Protein AF-0000000084581671 (afdb_homodimer)

pLDDT: mean 80.31, std 16.81, range [25.34, 96.38]

Sequence (1008 aa):
MLSNLPEDILLDVFQYLDIKDVLELRKTCRMLHAFGGNDYVWHRIVSEFPLPLDLPYRRDPSELPGDELQRLAIKAMRLDANWRCERTRVRGLHALIDDKSGQYVDQMQFLPGGKWLWTAQRTLKRESWFTRMSLWSLEDAANAHRVWSTEISGIYRSCTLLQSSGGDFATLVVGVCDHREVIEVHSISLQEAQSTQYGIYPTNPPVKSKQLHIVPHPRAPHLRPIIHELAAYDKLLIVTIFALDTGGGAGSLQILFVNPETGSTKWVDPSFAQTFSFLWVRVWGDYLFLVGEVHDDFVVRVHRIPNPFSTPFTAGTPRASPPAPGLNLDDDPDEDYAYTDLGPMLAQFVGPTPMAVPGHHIAQVSPATSSPSLAAVMFYHSVQPHSAQLLRFSFDVSSEAVTPINISSKEFPIGNESSAQLAQIGALGIRGVWLEHNWETQLNRVMKLAYDPKTHTAKVGMLFPHDPELPFTPNMCHSLAFDEVTGRLCLGMYDGNVYILDFVMLSNLPEDILLDVFQYLDIKDVLELRKTCRMLHAFGGNDYVWHRIVSEFPLPLDLPYRRDPSELPGDELQRLAIKAMRLDANWRCERTRVRGLHALIDDKSGQYVDQMQFLPGGKWLWTAQRTLKRESWFTRMSLWSLEDAANAHRVWSTEISGIYRSCTLLQSSGGDFATLVVGVCDHREVIEVHSISLQEAQSTQYGIYPTNPPVKSKQLHIVPHPRAPHLRPIIHELAAYDKLLIVTIFALDTGGGAGSLQILFVNPETGSTKWVDPSFAQTFSFLWVRVWGDYLFLVGEVHDDFVVRVHRIPNPFSTPFTAGTPRASPPAPGLNLDDDPDEDYAYTDLGPMLAQFVGPTPMAVPGHHIAQVSPATSSPSLAAVMFYHSVQPHSAQLLRFSFDVSSEAVTPINISSKEFPIGNESSAQLAQIGALGIRGVWLEHNWETQLNRVMKLAYDPKTHTAKVGMLFPHDPELPFTPNMCHSLAFDEVTGRLCLGMYDGNVYILDFV

InterPro domains:
  IPR001810 F-box domain [PF12937] (2-46)
  IPR001810 F-box domain [PS50181] (1-45)
  IPR001810 F-box domain [SM00256] (5-45)
  IPR036047 F-box-like domain superfamily [SSF81383] (2-49)

Organism: Pycnoporus cinnabarinus (NCBI:txid5643)

Structure (mmCIF, N/CA/C/O backbone):
data_AF-0000000084581671-model_v1
#
loop_
_entity.id
_entity.type
_entity.pdbx_description
1 polymer 'F-box domain-containing protein'
#
loop_
_atom_site.group_PDB
_atom_site.id
_atom_site.type_symbol
_atom_site.label_atom_id
_atom_site.label_alt_id
_atom_site.label_comp_id
_atom_site.label_asym_id
_atom_site.label_entity_id
_atom_site.label_seq_id
_atom_site.pdbx_PDB_ins_code
_atom_site.Cartn_x
_atom_site.Cartn_y
_atom_site.Cartn_z
_atom_site.occupancy
_atom_site.B_iso_or_equiv
_atom_site.auth_seq_id
_atom_site.auth_comp_id
_atom_site.auth_asym_id
_atom_site.auth_atom_id
_atom_site.pdbx_PDB_model_num
ATOM 1 N N . MET A 1 1 ? -8.719 -11.906 9.008 1 63.28 1 MET A N 1
ATOM 2 C CA . MET A 1 1 ? -9.562 -11.492 10.125 1 63.28 1 MET A CA 1
ATOM 3 C C . MET A 1 1 ? -9.922 -10.016 10.016 1 63.28 1 MET A C 1
ATOM 5 O O . MET A 1 1 ? -11.094 -9.664 9.914 1 63.28 1 MET A O 1
ATOM 9 N N . LEU A 1 2 ? -8.969 -9.062 9.883 1 69.62 2 LEU A N 1
ATOM 10 C CA . LEU A 1 2 ? -9.297 -7.641 9.867 1 69.62 2 LEU A CA 1
ATOM 11 C C . LEU A 1 2 ? -9.891 -7.234 8.523 1 69.62 2 LEU A C 1
ATOM 13 O O . LEU A 1 2 ? -10.766 -6.375 8.461 1 69.62 2 LEU A O 1
ATOM 17 N N . SER A 1 3 ? -9.523 -8.016 7.492 1 71.38 3 SER A N 1
ATOM 18 C CA . SER A 1 3 ? -9.945 -7.645 6.145 1 71.38 3 SER A CA 1
ATOM 19 C C . SER A 1 3 ? -11.406 -7.988 5.91 1 71.38 3 SER A C 1
ATOM 21 O O . SER A 1 3 ? -12.031 -7.469 4.98 1 71.38 3 SER A O 1
ATOM 23 N N . ASN A 1 4 ? -11.906 -8.789 6.773 1 73.44 4 ASN A N 1
ATOM 24 C CA . ASN A 1 4 ? -13.289 -9.195 6.582 1 73.44 4 ASN A CA 1
ATOM 25 C C . ASN A 1 4 ? -14.242 -8.398 7.473 1 73.44 4 ASN A C 1
ATOM 27 O O . ASN A 1 4 ? -15.453 -8.586 7.414 1 73.44 4 ASN A O 1
ATOM 31 N N . LEU A 1 5 ? -13.68 -7.488 8.234 1 76.44 5 LEU A N 1
ATOM 32 C CA . LEU A 1 5 ? -14.531 -6.707 9.125 1 76.44 5 LEU A CA 1
ATOM 33 C C . LEU A 1 5 ? -15.258 -5.609 8.352 1 76.44 5 LEU A C 1
ATOM 35 O O . LEU A 1 5 ? -14.695 -5 7.445 1 76.44 5 LEU A O 1
ATOM 39 N N . PRO A 1 6 ? -16.594 -5.465 8.758 1 84.19 6 PRO A N 1
ATOM 40 C CA . PRO A 1 6 ? -17.297 -4.34 8.141 1 84.19 6 PRO A CA 1
ATOM 41 C C . PRO A 1 6 ? -16.578 -3.004 8.359 1 84.19 6 PRO A C 1
ATOM 43 O O . PRO A 1 6 ? -15.922 -2.814 9.375 1 84.19 6 PRO A O 1
ATOM 46 N N . GLU A 1 7 ? -16.734 -2.119 7.383 1 83.19 7 GLU A N 1
ATOM 47 C CA . GLU A 1 7 ? -16.047 -0.831 7.395 1 83.19 7 GLU A CA 1
ATOM 48 C C . GLU A 1 7 ? -16.422 -0.013 8.625 1 83.19 7 GLU A C 1
ATOM 50 O O . GLU A 1 7 ? -15.602 0.719 9.172 1 83.19 7 GLU A O 1
ATOM 55 N N . ASP A 1 8 ? -17.641 -0.178 9.133 1 85.12 8 ASP A N 1
ATOM 56 C CA . ASP A 1 8 ? -18.109 0.601 10.273 1 85.12 8 ASP A CA 1
ATOM 57 C C . ASP A 1 8 ? -17.344 0.234 11.547 1 85.12 8 ASP A C 1
ATOM 59 O O . ASP A 1 8 ? -17.047 1.1 12.375 1 85.12 8 ASP A O 1
ATOM 63 N N . ILE A 1 9 ? -17.031 -1.054 11.648 1 87.69 9 ILE A N 1
ATOM 64 C CA . ILE A 1 9 ? -16.281 -1.512 12.82 1 87.69 9 ILE A CA 1
ATOM 65 C C . ILE A 1 9 ? -14.844 -1.021 12.742 1 87.69 9 ILE A C 1
ATOM 67 O O . ILE A 1 9 ? -14.258 -0.623 13.758 1 87.69 9 ILE A O 1
ATOM 71 N N . LEU A 1 10 ? -14.305 -1.108 11.508 1 88.38 10 LEU A N 1
ATOM 72 C CA . LEU A 1 10 ? -12.945 -0.616 11.32 1 88.38 10 LEU A CA 1
ATOM 73 C C . LEU A 1 10 ? -12.852 0.866 11.672 1 88.38 10 LEU A C 1
ATOM 75 O O . LEU A 1 10 ? -11.867 1.306 12.281 1 88.38 10 LEU A O 1
ATOM 79 N N . LEU A 1 11 ? -13.891 1.646 11.32 1 87.69 11 LEU A N 1
ATOM 80 C CA . LEU A 1 11 ? -13.93 3.07 11.633 1 87.69 11 LEU A CA 1
ATOM 81 C C . LEU A 1 11 ? -13.953 3.301 13.141 1 87.69 11 LEU A C 1
ATOM 83 O O . LEU A 1 11 ? -13.281 4.207 13.641 1 87.69 11 LEU A O 1
ATOM 87 N N . ASP A 1 12 ? -14.633 2.461 13.82 1 87.12 12 ASP A N 1
ATOM 88 C CA . ASP A 1 12 ? -14.711 2.562 15.273 1 87.12 12 ASP A CA 1
ATOM 89 C C . ASP A 1 12 ? -13.352 2.281 15.914 1 87.12 12 ASP A C 1
ATOM 91 O O . ASP A 1 12 ? -12.984 2.92 16.906 1 87.12 12 ASP A O 1
ATOM 95 N N . VAL A 1 13 ? -12.664 1.291 15.375 1 88.12 13 VAL A N 1
ATOM 96 C CA . VAL A 1 13 ? -11.344 0.95 15.898 1 88.12 13 VAL A CA 1
ATOM 97 C C . VAL A 1 13 ? -10.375 2.105 15.656 1 88.12 13 VAL A C 1
ATOM 99 O O . VAL A 1 13 ? -9.586 2.457 16.531 1 88.12 13 VAL A O 1
ATOM 102 N N . PHE A 1 14 ? -10.469 2.773 14.484 1 89.88 14 PHE A N 1
ATOM 103 C CA . PHE A 1 14 ? -9.531 3.826 14.109 1 89.88 14 PHE A CA 1
ATOM 104 C C . PHE A 1 14 ? -9.766 5.078 14.945 1 89.88 14 PHE A C 1
ATOM 106 O O . PHE A 1 14 ? -8.875 5.922 15.07 1 89.88 14 PHE A O 1
ATOM 113 N N . GLN A 1 15 ? -10.938 5.191 15.547 1 85.25 15 GLN A N 1
ATOM 114 C CA . GLN A 1 15 ? -11.25 6.359 16.359 1 85.25 15 GLN A CA 1
ATOM 115 C C . GLN A 1 15 ? -10.438 6.363 17.656 1 85.25 15 GLN A C 1
ATOM 117 O O . GLN A 1 15 ? -10.258 7.41 18.281 1 85.25 15 GLN A O 1
ATOM 122 N N . TYR A 1 16 ? -9.93 5.164 18 1 87.88 16 TYR A N 1
ATOM 123 C CA . TYR A 1 16 ? -9.156 5.066 19.234 1 87.88 16 TYR A CA 1
ATOM 124 C C . TYR A 1 16 ? -7.668 5.277 18.953 1 87.88 16 TYR A C 1
ATOM 126 O O . TYR A 1 16 ? -6.859 5.301 19.891 1 87.88 16 TYR A O 1
ATOM 134 N N . LEU A 1 17 ? -7.297 5.43 17.75 1 89.81 17 LEU A N 1
ATOM 135 C CA . LEU A 1 17 ? -5.895 5.617 17.391 1 89.81 17 LEU A CA 1
ATOM 136 C C . LEU A 1 17 ? -5.559 7.098 17.266 1 89.81 17 LEU A C 1
ATOM 138 O O . LEU A 1 17 ? -6.379 7.879 16.766 1 89.81 17 LEU A O 1
ATOM 142 N N . ASP A 1 18 ? -4.367 7.516 17.703 1 90.25 18 ASP A N 1
ATOM 143 C CA . ASP A 1 18 ? -3.887 8.867 17.469 1 90.25 18 ASP A CA 1
ATOM 144 C C . ASP A 1 18 ? -3.266 8.984 16.078 1 90.25 18 ASP A C 1
ATOM 146 O O . ASP A 1 18 ? -3.092 7.984 15.375 1 90.25 18 ASP A O 1
ATOM 150 N N . ILE A 1 19 ? -3.051 10.094 15.656 1 92.44 19 ILE A N 1
ATOM 151 C CA . ILE A 1 19 ? -2.553 10.375 14.312 1 92.44 19 ILE A CA 1
ATOM 152 C C . ILE A 1 19 ? -1.204 9.68 14.109 1 92.44 19 ILE A C 1
ATOM 154 O O . ILE A 1 19 ? -0.939 9.125 13.047 1 92.44 19 ILE A O 1
ATOM 158 N N . LYS A 1 20 ? -0.36 9.734 15.133 1 91.06 20 LYS A N 1
ATOM 159 C CA . LYS A 1 20 ? 0.932 9.062 15.031 1 91.06 20 LYS A CA 1
ATOM 160 C C . LYS A 1 20 ? 0.755 7.566 14.781 1 91.06 20 LYS A C 1
ATOM 162 O O . LYS A 1 20 ? 1.479 6.977 13.977 1 91.06 20 LYS A O 1
ATOM 167 N N . ASP A 1 21 ? -0.257 7.016 15.461 1 93.12 21 ASP A N 1
ATOM 168 C CA . ASP A 1 21 ? -0.523 5.59 15.312 1 93.12 21 ASP A CA 1
ATOM 169 C C . ASP A 1 21 ? -0.993 5.266 13.891 1 93.12 21 ASP A C 1
ATOM 171 O O . ASP A 1 21 ? -0.578 4.262 13.305 1 93.12 21 ASP A O 1
ATOM 175 N N . VAL A 1 22 ? -1.839 6.062 13.414 1 93.88 22 VAL A N 1
ATOM 176 C CA . VAL A 1 22 ? -2.393 5.824 12.086 1 93.88 22 VAL A CA 1
ATOM 177 C C . VAL A 1 22 ? -1.291 5.949 11.031 1 93.88 22 VAL A C 1
ATOM 179 O O . VAL A 1 22 ? -1.22 5.148 10.102 1 93.88 22 VAL A O 1
ATOM 182 N N . LEU A 1 23 ? -0.421 6.934 11.203 1 93.44 23 LEU A N 1
ATOM 183 C CA . LEU A 1 23 ? 0.688 7.121 10.273 1 93.44 23 LEU A CA 1
ATOM 184 C C . LEU A 1 23 ? 1.663 5.949 10.352 1 93.44 23 LEU A C 1
ATOM 186 O O . LEU A 1 23 ? 2.16 5.48 9.32 1 93.44 23 LEU A O 1
ATOM 190 N N . GLU A 1 24 ? 1.914 5.5 11.562 1 92.75 24 GLU A N 1
ATOM 191 C CA . GLU A 1 24 ? 2.789 4.344 11.742 1 92.75 24 GLU A CA 1
ATOM 192 C C . GLU A 1 24 ? 2.174 3.086 11.133 1 92.75 24 GLU A C 1
ATOM 194 O O . GLU A 1 24 ? 2.881 2.258 10.562 1 92.75 24 GLU A O 1
ATOM 199 N N . LEU A 1 25 ? 0.896 2.893 11.375 1 93.31 25 LEU A N 1
ATOM 200 C CA . LEU A 1 25 ? 0.191 1.763 10.781 1 93.31 25 LEU A CA 1
ATOM 201 C C . LEU A 1 25 ? 0.33 1.774 9.258 1 93.31 25 LEU A C 1
ATOM 203 O O . LEU A 1 25 ? 0.634 0.746 8.656 1 93.31 25 LEU A O 1
ATOM 207 N N . ARG A 1 26 ? 0.103 2.926 8.625 1 92.75 26 ARG A N 1
ATOM 208 C CA . ARG A 1 26 ? 0.192 3.031 7.172 1 92.75 26 ARG A CA 1
ATOM 209 C C . ARG A 1 26 ? 1.611 2.752 6.688 1 92.75 26 ARG A C 1
ATOM 211 O O . ARG A 1 26 ? 1.806 2.061 5.684 1 92.75 26 ARG A O 1
ATOM 218 N N . LYS A 1 27 ? 2.566 3.312 7.398 1 91.75 27 LYS A N 1
ATOM 219 C CA . LYS A 1 27 ? 3.965 3.08 7.055 1 91.75 27 LYS A CA 1
ATOM 220 C C . LYS A 1 27 ? 4.316 1.597 7.148 1 91.75 27 LYS A C 1
ATOM 222 O O . LYS A 1 27 ? 4.961 1.047 6.25 1 91.75 27 LYS A O 1
ATOM 227 N N . THR A 1 28 ? 3.918 0.995 8.227 1 92.75 28 THR A N 1
ATOM 228 C CA . THR A 1 28 ? 4.195 -0.42 8.445 1 92.75 28 THR A CA 1
ATOM 229 C C . THR A 1 28 ? 3.514 -1.278 7.387 1 92.75 28 THR A C 1
ATOM 231 O O . THR A 1 28 ? 4.117 -2.215 6.855 1 92.75 28 THR A O 1
ATOM 234 N N . CYS A 1 29 ? 2.211 -0.948 7.109 1 92.62 29 CYS A N 1
ATOM 235 C CA . CYS A 1 29 ? 1.48 -1.698 6.094 1 92.62 29 CYS A CA 1
ATOM 236 C C . CYS A 1 29 ? 2.143 -1.558 4.727 1 92.62 29 CYS A C 1
ATOM 238 O O . CYS A 1 29 ? 2.225 -2.527 3.971 1 92.62 29 CYS A O 1
ATOM 240 N N . ARG A 1 30 ? 2.588 -0.384 4.383 1 92.38 30 ARG A N 1
ATOM 241 C CA . ARG A 1 30 ? 3.279 -0.172 3.113 1 92.38 30 ARG A CA 1
ATOM 242 C C . ARG A 1 30 ? 4.555 -1.001 3.041 1 92.38 30 ARG A C 1
ATOM 244 O O . ARG A 1 30 ? 4.832 -1.637 2.021 1 92.38 30 ARG A O 1
ATOM 251 N N . MET A 1 31 ? 5.277 -0.988 4.094 1 91.81 31 MET A N 1
ATOM 252 C CA . MET A 1 31 ? 6.543 -1.714 4.145 1 91.81 31 MET A CA 1
ATOM 253 C C . MET A 1 31 ? 6.312 -3.219 4.043 1 91.81 31 MET A C 1
ATOM 255 O O . MET A 1 31 ? 6.957 -3.896 3.24 1 91.81 31 MET A O 1
ATOM 259 N N . LEU A 1 32 ? 5.402 -3.723 4.805 1 92.31 32 LEU A N 1
ATOM 260 C CA . LEU A 1 32 ? 5.137 -5.156 4.812 1 92.31 32 LEU A CA 1
ATOM 261 C C . LEU A 1 32 ? 4.543 -5.605 3.484 1 92.31 32 LEU A C 1
ATOM 263 O O . LEU A 1 32 ? 4.836 -6.703 3.008 1 92.31 32 LEU A O 1
ATOM 267 N N . HIS A 1 33 ? 3.67 -4.789 2.879 1 93.12 33 HIS A N 1
ATOM 268 C CA . HIS A 1 33 ? 3.115 -5.094 1.564 1 93.12 33 HIS A CA 1
ATOM 269 C C . HIS A 1 33 ? 4.215 -5.207 0.514 1 93.12 33 HIS A C 1
ATOM 271 O O . HIS A 1 33 ? 4.215 -6.133 -0.297 1 93.12 33 HIS A O 1
ATOM 277 N N . ALA A 1 34 ? 5.141 -4.25 0.57 1 91.06 34 ALA A N 1
ATOM 278 C CA . ALA A 1 34 ? 6.25 -4.25 -0.378 1 91.06 34 ALA A CA 1
ATOM 279 C C . ALA A 1 34 ? 7.164 -5.453 -0.153 1 91.06 34 ALA A C 1
ATOM 281 O O . ALA A 1 34 ? 7.582 -6.109 -1.109 1 91.06 34 ALA A O 1
ATOM 282 N N . PHE A 1 35 ? 7.43 -5.766 1.086 1 91.81 35 PHE A N 1
ATOM 283 C CA . PHE A 1 35 ? 8.312 -6.875 1.422 1 91.81 35 PHE A CA 1
ATOM 284 C C . PHE A 1 35 ? 7.68 -8.203 1.04 1 91.81 35 PHE A C 1
ATOM 286 O O . PHE A 1 35 ? 8.367 -9.125 0.6 1 91.81 35 PHE A O 1
ATOM 293 N N . GLY A 1 36 ? 6.363 -8.359 1.191 1 92.38 36 GLY A N 1
ATOM 294 C CA . GLY A 1 36 ? 5.645 -9.57 0.829 1 92.38 36 GLY A CA 1
ATOM 295 C C . GLY A 1 36 ? 5.656 -9.844 -0.663 1 92.38 36 GLY A C 1
ATOM 296 O O . GLY A 1 36 ? 5.414 -10.977 -1.092 1 92.38 36 GLY A O 1
ATOM 297 N N . GLY A 1 37 ? 5.887 -8.828 -1.484 1 91.75 37 GLY A N 1
ATOM 298 C CA . GLY A 1 37 ? 5.941 -8.984 -2.928 1 91.75 37 GLY A CA 1
ATOM 299 C C . GLY A 1 37 ? 7.355 -9.07 -3.467 1 91.75 37 GLY A C 1
ATOM 300 O O . GLY A 1 37 ? 7.562 -9.148 -4.68 1 91.75 37 GLY A O 1
ATOM 301 N N . ASN A 1 38 ? 8.297 -9.125 -2.551 1 91.44 38 ASN A N 1
ATOM 302 C CA . ASN A 1 38 ? 9.711 -9.125 -2.912 1 91.44 38 ASN A CA 1
ATOM 303 C C . ASN A 1 38 ? 10.109 -10.43 -3.602 1 91.44 38 ASN A C 1
ATOM 305 O O . ASN A 1 38 ? 9.648 -11.508 -3.217 1 91.44 38 ASN A O 1
ATOM 309 N N . ASP A 1 39 ? 11.062 -10.391 -4.582 1 92.44 39 ASP A N 1
ATOM 310 C CA . ASP A 1 39 ? 11.484 -11.539 -5.379 1 92.44 39 ASP A CA 1
ATOM 311 C C . ASP A 1 39 ? 12.164 -12.594 -4.508 1 92.44 39 ASP A C 1
ATOM 313 O O . ASP A 1 39 ? 11.906 -13.789 -4.652 1 92.44 39 ASP A O 1
ATOM 317 N N . TYR A 1 40 ? 13.008 -12.102 -3.629 1 90.56 40 TYR A N 1
ATOM 318 C CA . TYR A 1 40 ? 13.758 -13.031 -2.789 1 90.56 40 TYR A CA 1
ATOM 319 C C . TYR A 1 40 ? 12.82 -13.836 -1.899 1 90.56 40 TYR A C 1
ATOM 321 O O . TYR A 1 40 ? 13.023 -15.031 -1.691 1 90.56 40 TYR A O 1
ATOM 329 N N . VAL A 1 41 ? 11.812 -13.156 -1.386 1 91.75 41 VAL A N 1
ATOM 330 C CA . VAL A 1 41 ? 10.836 -13.828 -0.534 1 91.75 41 VAL A CA 1
ATOM 331 C C . VAL A 1 41 ? 10.102 -14.898 -1.337 1 91.75 41 VAL A C 1
ATOM 333 O O . VAL A 1 41 ? 10.008 -16.047 -0.907 1 91.75 41 VAL A O 1
ATOM 336 N N . TRP A 1 42 ? 9.688 -14.609 -2.52 1 93.62 42 TRP A N 1
ATOM 337 C CA . TRP A 1 42 ? 8.859 -15.516 -3.309 1 93.62 42 TRP A CA 1
ATOM 338 C C . TRP A 1 42 ? 9.688 -16.688 -3.846 1 93.62 42 TRP A C 1
ATOM 340 O O . TRP A 1 42 ? 9.195 -17.797 -3.967 1 93.62 42 TRP A O 1
ATOM 350 N N . HIS A 1 43 ? 10.938 -16.453 -4.137 1 91.88 43 HIS A N 1
ATOM 351 C CA . HIS A 1 43 ? 11.805 -17.547 -4.559 1 91.88 43 HIS A CA 1
ATOM 352 C C . HIS A 1 43 ? 11.977 -18.578 -3.451 1 91.88 43 HIS A C 1
ATOM 354 O O . HIS A 1 43 ? 12.102 -19.766 -3.723 1 91.88 43 HIS A O 1
ATOM 360 N N . ARG A 1 44 ? 11.875 -18.156 -2.311 1 88.56 44 ARG A N 1
ATOM 361 C CA . ARG A 1 44 ? 12.07 -19.047 -1.176 1 88.56 44 ARG A CA 1
ATOM 362 C C . ARG A 1 44 ? 10.773 -19.766 -0.812 1 88.56 44 ARG A C 1
ATOM 364 O O . ARG A 1 44 ? 10.773 -20.969 -0.578 1 88.56 44 ARG A O 1
ATOM 371 N N . ILE A 1 45 ? 9.695 -19.016 -0.792 1 90.25 45 ILE A N 1
ATOM 372 C CA . ILE A 1 45 ? 8.453 -19.609 -0.289 1 90.25 45 ILE A CA 1
ATOM 373 C C . ILE A 1 45 ? 7.848 -20.516 -1.354 1 90.25 45 ILE A C 1
ATOM 375 O O . ILE A 1 45 ? 7.121 -21.453 -1.033 1 90.25 45 ILE A O 1
ATOM 379 N N . VAL A 1 46 ? 8.148 -20.281 -2.604 1 91.06 46 VAL A N 1
ATOM 380 C CA . VAL A 1 46 ? 7.562 -21.078 -3.68 1 91.06 46 VAL A CA 1
ATOM 381 C C . VAL A 1 46 ? 8.172 -22.469 -3.688 1 91.06 46 VAL A C 1
ATOM 383 O O . VAL A 1 46 ? 7.555 -23.422 -4.16 1 91.06 46 VAL A O 1
ATOM 386 N N . SER A 1 47 ? 9.352 -22.594 -3.162 1 84.75 47 SER A N 1
ATOM 387 C CA . SER A 1 47 ? 10.031 -23.875 -3.131 1 84.75 47 SER A CA 1
ATOM 388 C C . SER A 1 47 ? 9.281 -24.891 -2.266 1 84.75 47 SER A C 1
ATOM 390 O O . SER A 1 47 ? 9.359 -26.094 -2.5 1 84.75 47 SER A O 1
ATOM 392 N N . GLU A 1 48 ? 8.516 -24.406 -1.32 1 83.56 48 GLU A N 1
ATOM 393 C CA . GLU A 1 48 ? 7.781 -25.297 -0.413 1 83.56 48 GLU A CA 1
ATOM 394 C C . GLU A 1 48 ? 6.305 -25.359 -0.78 1 83.56 48 GLU A C 1
ATOM 396 O O . GLU A 1 48 ? 5.508 -25.969 -0.058 1 83.56 48 GLU A O 1
ATOM 401 N N . PHE A 1 49 ? 5.992 -24.812 -1.861 1 87.88 49 PHE A N 1
ATOM 402 C CA . PHE A 1 49 ? 4.602 -24.781 -2.305 1 87.88 49 PHE A CA 1
ATOM 403 C C . PHE A 1 49 ? 4.152 -26.172 -2.756 1 87.88 49 PHE A C 1
ATOM 405 O O . PHE A 1 49 ? 4.801 -26.797 -3.598 1 87.88 49 PHE A O 1
ATOM 412 N N . PRO A 1 50 ? 3.076 -26.656 -2.227 1 84.69 50 PRO A N 1
ATOM 413 C CA . PRO A 1 50 ? 2.705 -28.047 -2.492 1 84.69 50 PRO A CA 1
ATOM 414 C C . PRO A 1 50 ? 2.023 -28.234 -3.846 1 84.69 50 PRO A C 1
ATOM 416 O O . PRO A 1 50 ? 1.907 -29.359 -4.336 1 84.69 50 PRO A O 1
ATOM 419 N N . LEU A 1 51 ? 1.558 -27.234 -4.48 1 89.12 51 LEU A N 1
ATOM 420 C CA . LEU A 1 51 ? 0.833 -27.344 -5.742 1 89.12 51 LEU A CA 1
ATOM 421 C C . LEU A 1 51 ? 1.753 -27.047 -6.922 1 89.12 51 LEU A C 1
ATOM 423 O O . LEU A 1 51 ? 2.662 -26.219 -6.812 1 89.12 51 LEU A O 1
ATOM 427 N N . PRO A 1 52 ? 1.473 -27.734 -7.988 1 88 52 PRO A N 1
ATOM 428 C CA . PRO A 1 52 ? 2.291 -27.438 -9.164 1 88 52 PRO A CA 1
ATOM 429 C C . PRO A 1 52 ? 1.965 -26.078 -9.789 1 88 52 PRO A C 1
ATOM 431 O O . PRO A 1 52 ? 0.798 -25.672 -9.828 1 88 52 PRO A O 1
ATOM 434 N N . LEU A 1 53 ? 3.053 -25.422 -10.234 1 90.12 53 LEU A N 1
ATOM 435 C CA . LEU A 1 53 ? 2.889 -24.125 -10.883 1 90.12 53 LEU A CA 1
ATOM 436 C C . LEU A 1 53 ? 2.986 -24.266 -12.398 1 90.12 53 LEU A C 1
ATOM 438 O O . LEU A 1 53 ? 3.785 -25.047 -12.906 1 90.12 53 LEU A O 1
ATOM 442 N N . ASP A 1 54 ? 2.193 -23.531 -13.078 1 88.81 54 ASP A N 1
ATOM 443 C CA . ASP A 1 54 ? 2.215 -23.484 -14.539 1 88.81 54 ASP A CA 1
ATOM 444 C C . ASP A 1 54 ? 3.377 -22.625 -15.039 1 88.81 54 ASP A C 1
ATOM 446 O O . ASP A 1 54 ? 3.166 -21.531 -15.555 1 88.81 54 ASP A O 1
ATOM 450 N N . LEU A 1 55 ? 4.523 -23.203 -14.891 1 87.62 55 LEU A N 1
ATOM 451 C CA . LEU A 1 55 ? 5.742 -22.5 -15.281 1 87.62 55 LEU A CA 1
ATOM 452 C C . LEU A 1 55 ? 5.992 -22.625 -16.781 1 87.62 55 LEU A C 1
ATOM 454 O O . LEU A 1 55 ? 5.574 -23.594 -17.406 1 87.62 55 LEU A O 1
ATOM 458 N N . PRO A 1 56 ? 6.637 -21.578 -17.297 1 80.56 56 PRO A N 1
ATOM 459 C CA . PRO A 1 56 ? 7.102 -21.75 -18.672 1 80.56 56 PRO A CA 1
ATOM 460 C C . PRO A 1 56 ? 8.031 -22.953 -18.828 1 80.56 56 PRO A C 1
ATOM 462 O O . PRO A 1 56 ? 8.617 -23.422 -17.844 1 80.56 56 PRO A O 1
ATOM 465 N N . TYR A 1 57 ? 8.039 -23.484 -19.984 1 75.44 57 TYR A N 1
ATOM 466 C CA . TYR A 1 57 ? 8.773 -24.703 -20.266 1 75.44 57 TYR A CA 1
ATOM 467 C C . TYR A 1 57 ? 10.211 -24.609 -19.781 1 75.44 57 TYR A C 1
ATOM 469 O O . TYR A 1 57 ? 10.922 -23.656 -20.125 1 75.44 57 TYR A O 1
ATOM 477 N N . ARG A 1 58 ? 10.672 -25.469 -18.906 1 74.81 58 ARG A N 1
ATOM 478 C CA . ARG A 1 58 ? 12.023 -25.672 -18.406 1 74.81 58 ARG A CA 1
ATOM 479 C C . ARG A 1 58 ? 12.516 -24.453 -17.656 1 74.81 58 ARG A C 1
ATOM 481 O O . ARG A 1 58 ? 13.68 -24.047 -17.797 1 74.81 58 ARG A O 1
ATOM 488 N N . ARG A 1 59 ? 11.617 -23.766 -17.031 1 80.06 59 ARG A N 1
ATOM 489 C CA . ARG A 1 59 ? 12.016 -22.625 -16.203 1 80.06 59 ARG A CA 1
ATOM 490 C C . ARG A 1 59 ? 11.82 -22.922 -14.719 1 80.06 59 ARG A C 1
ATOM 492 O O . ARG A 1 59 ? 10.82 -23.516 -14.328 1 80.06 59 ARG A O 1
ATOM 499 N N . ASP A 1 60 ? 12.805 -22.516 -14.078 1 84.5 60 ASP A N 1
ATOM 500 C CA . ASP A 1 60 ? 12.727 -22.672 -12.625 1 84.5 60 ASP A CA 1
ATOM 501 C C . ASP A 1 60 ? 11.969 -21.5 -11.992 1 84.5 60 ASP A C 1
ATOM 503 O O . ASP A 1 60 ? 12.086 -20.359 -12.438 1 84.5 60 ASP A O 1
ATOM 507 N N . PRO A 1 61 ? 11.289 -21.812 -11.023 1 88.75 61 PRO A N 1
ATOM 508 C CA . PRO A 1 61 ? 10.562 -20.719 -10.359 1 88.75 61 PRO A CA 1
ATOM 509 C C . PRO A 1 61 ? 11.484 -19.594 -9.914 1 88.75 61 PRO A C 1
ATOM 511 O O . PRO A 1 61 ? 11.062 -18.422 -9.875 1 88.75 61 PRO A O 1
ATOM 514 N N . SER A 1 62 ? 12.766 -19.891 -9.609 1 88.69 62 SER A N 1
ATOM 515 C CA . SER A 1 62 ? 13.695 -18.875 -9.133 1 88.69 62 SER A CA 1
ATOM 516 C C . SER A 1 62 ? 14.078 -17.906 -10.242 1 88.69 62 SER A C 1
ATOM 518 O O . SER A 1 62 ? 14.633 -16.828 -9.969 1 88.69 62 SER A O 1
ATOM 520 N N . GLU A 1 63 ? 13.719 -18.281 -11.469 1 90.19 63 GLU A N 1
ATOM 521 C CA . GLU A 1 63 ? 14.07 -17.438 -12.609 1 90.19 63 GLU A CA 1
ATOM 522 C C . GLU A 1 63 ? 12.953 -16.438 -12.914 1 90.19 63 GLU A C 1
ATOM 524 O O . GLU A 1 63 ? 13.133 -15.531 -13.727 1 90.19 63 GLU A O 1
ATOM 529 N N . LEU A 1 64 ? 11.875 -16.641 -12.289 1 93.38 64 LEU A N 1
ATOM 530 C CA . LEU A 1 64 ? 10.734 -15.781 -12.57 1 93.38 64 LEU A CA 1
ATOM 531 C C . LEU A 1 64 ? 10.617 -14.672 -11.531 1 93.38 64 LEU A C 1
ATOM 533 O O . LEU A 1 64 ? 10.961 -14.875 -10.359 1 93.38 64 LEU A O 1
ATOM 537 N N . PRO A 1 65 ? 10.125 -13.547 -12.008 1 94.88 65 PRO A N 1
ATOM 538 C CA . PRO A 1 65 ? 9.875 -12.477 -11.039 1 94.88 65 PRO A CA 1
ATOM 539 C C . PRO A 1 65 ? 8.797 -12.836 -10.023 1 94.88 65 PRO A C 1
ATOM 541 O O . PRO A 1 65 ? 7.906 -13.633 -10.32 1 94.88 65 PRO A O 1
ATOM 544 N N . GLY A 1 66 ? 8.883 -12.234 -8.914 1 92.75 66 GLY A N 1
ATOM 545 C CA . GLY A 1 66 ? 7.953 -12.516 -7.828 1 92.75 66 GLY A CA 1
ATOM 546 C C . GLY A 1 66 ? 6.504 -12.266 -8.203 1 92.75 66 GLY A C 1
ATOM 547 O O . GLY A 1 66 ? 5.617 -13.031 -7.812 1 92.75 66 GLY A O 1
ATOM 548 N N . ASP A 1 67 ? 6.281 -11.188 -8.891 1 93.5 67 ASP A N 1
ATOM 549 C CA . ASP A 1 67 ? 4.914 -10.852 -9.281 1 93.5 67 ASP A CA 1
ATOM 550 C C . ASP A 1 67 ? 4.309 -11.953 -10.148 1 93.5 67 ASP A C 1
ATOM 552 O O . ASP A 1 67 ? 3.121 -12.266 -10.023 1 93.5 67 ASP A O 1
ATOM 556 N N . GLU A 1 68 ? 5.125 -12.5 -10.984 1 94.94 68 GLU A N 1
ATOM 557 C CA . GLU A 1 68 ? 4.645 -13.594 -11.82 1 94.94 68 GLU A CA 1
ATOM 558 C C . GLU A 1 68 ? 4.391 -14.852 -11 1 94.94 68 GLU A C 1
ATOM 560 O O . GLU A 1 68 ? 3.381 -15.531 -11.188 1 94.94 68 GLU A O 1
ATOM 565 N N . LEU A 1 69 ? 5.242 -15.133 -10.109 1 94.94 69 LEU A N 1
ATOM 566 C CA . LEU A 1 69 ? 5.074 -16.281 -9.234 1 94.94 69 LEU A CA 1
ATOM 567 C C . LEU A 1 69 ? 3.799 -16.156 -8.398 1 94.94 69 LEU A C 1
ATOM 569 O O . LEU A 1 69 ? 3.098 -17.141 -8.172 1 94.94 69 LEU A O 1
ATOM 573 N N . GLN A 1 70 ? 3.57 -14.961 -7.965 1 94.62 70 GLN A N 1
ATOM 574 C CA . GLN A 1 70 ? 2.35 -14.719 -7.203 1 94.62 70 GLN A CA 1
ATOM 575 C C . GLN A 1 70 ? 1.109 -15.039 -8.031 1 94.62 70 GLN A C 1
ATOM 577 O O . GLN A 1 70 ? 0.187 -15.695 -7.551 1 94.62 70 GLN A O 1
ATOM 582 N N . ARG A 1 71 ? 1.123 -14.555 -9.234 1 94.88 71 ARG A N 1
ATOM 583 C CA . ARG A 1 71 ? -0.006 -14.805 -10.125 1 94.88 71 ARG A CA 1
ATOM 584 C C . ARG A 1 71 ? -0.188 -16.297 -10.367 1 94.88 71 ARG A C 1
ATOM 586 O O . ARG A 1 71 ? -1.311 -16.812 -10.328 1 94.88 71 ARG A O 1
ATOM 593 N N . LEU A 1 72 ? 0.867 -16.984 -10.586 1 94.44 72 LEU A N 1
ATOM 594 C CA . LEU A 1 72 ? 0.822 -18.422 -10.844 1 94.44 72 LEU A CA 1
ATOM 595 C C . LEU A 1 72 ? 0.349 -19.172 -9.609 1 94.44 72 LEU A C 1
ATOM 597 O O . LEU A 1 72 ? -0.41 -20.141 -9.719 1 94.44 72 LEU A O 1
ATOM 601 N N . ALA A 1 73 ? 0.832 -18.719 -8.477 1 95 73 ALA A N 1
ATOM 602 C CA . ALA A 1 73 ? 0.427 -19.359 -7.234 1 95 73 ALA A CA 1
ATOM 603 C C . ALA A 1 73 ? -1.065 -19.172 -6.977 1 95 73 ALA A C 1
ATOM 605 O O . ALA A 1 73 ? -1.754 -20.109 -6.566 1 95 73 ALA A O 1
ATOM 606 N N . ILE A 1 74 ? -1.552 -17.984 -7.207 1 95.44 74 ILE A N 1
ATOM 607 C CA . ILE A 1 74 ? -2.973 -17.703 -7.027 1 95.44 74 ILE A CA 1
ATOM 608 C C . ILE A 1 74 ? -3.795 -18.578 -7.969 1 95.44 74 ILE A C 1
ATOM 610 O O . ILE A 1 74 ? -4.797 -19.172 -7.559 1 95.44 74 ILE A O 1
ATOM 614 N N . LYS A 1 75 ? -3.365 -18.625 -9.227 1 95.12 75 LYS A N 1
ATOM 615 C CA . LYS A 1 75 ? -4.051 -19.469 -10.203 1 95.12 75 LYS A CA 1
ATOM 616 C C . LYS A 1 75 ? -4.078 -20.922 -9.742 1 95.12 75 LYS A C 1
ATOM 618 O O . LYS A 1 75 ? -5.113 -21.594 -9.836 1 95.12 75 LYS A O 1
ATOM 623 N N . ALA A 1 76 ? -2.971 -21.438 -9.273 1 94.19 76 ALA A N 1
ATOM 624 C CA . ALA A 1 76 ? -2.875 -22.828 -8.797 1 94.19 76 ALA A CA 1
ATOM 625 C C . ALA A 1 76 ? -3.805 -23.047 -7.605 1 94.19 76 ALA A C 1
ATOM 627 O O . ALA A 1 76 ? -4.477 -24.078 -7.527 1 94.19 76 ALA A O 1
ATOM 628 N N . MET A 1 77 ? -3.85 -22.125 -6.734 1 94.38 77 MET A N 1
ATOM 629 C CA . MET A 1 77 ? -4.703 -22.266 -5.559 1 94.38 77 MET A CA 1
ATOM 630 C C . MET A 1 77 ? -6.176 -22.203 -5.945 1 94.38 77 MET A C 1
ATOM 632 O O . MET A 1 77 ? -6.996 -22.938 -5.387 1 94.38 77 MET A O 1
ATOM 636 N N . ARG A 1 78 ? -6.512 -21.297 -6.832 1 95.88 78 ARG A N 1
ATOM 637 C CA . ARG A 1 78 ? -7.887 -21.219 -7.312 1 95.88 78 ARG A CA 1
ATOM 638 C C . ARG A 1 78 ? -8.312 -22.516 -7.977 1 95.88 78 ARG A C 1
ATOM 640 O O . ARG A 1 78 ? -9.43 -23 -7.758 1 95.88 78 ARG A O 1
ATOM 647 N N . LEU A 1 79 ? -7.449 -23.047 -8.773 1 95.69 79 LEU A N 1
ATOM 648 C CA . LEU A 1 79 ? -7.727 -24.328 -9.414 1 95.69 79 LEU A CA 1
ATOM 649 C C . LEU A 1 79 ? -7.93 -25.438 -8.383 1 95.69 79 LEU A C 1
ATOM 651 O O . LEU A 1 79 ? -8.883 -26.203 -8.469 1 95.69 79 LEU A O 1
ATOM 655 N N . ASP A 1 80 ? -7.023 -25.438 -7.453 1 95 80 ASP A N 1
ATOM 656 C CA . ASP A 1 80 ? -7.105 -26.469 -6.422 1 95 80 ASP A CA 1
ATOM 657 C C . ASP A 1 80 ? -8.422 -26.375 -5.648 1 95 80 ASP A C 1
ATOM 659 O O . ASP A 1 80 ? -9.07 -27.391 -5.387 1 95 80 ASP A O 1
ATOM 663 N N . ALA A 1 81 ? -8.766 -25.188 -5.281 1 93.88 81 ALA A N 1
ATOM 664 C CA . ALA A 1 81 ? -10.016 -24.969 -4.551 1 93.88 81 ALA A CA 1
ATOM 665 C C . ALA A 1 81 ? -11.211 -25.422 -5.379 1 93.88 81 ALA A C 1
ATOM 667 O O . ALA A 1 81 ? -12.102 -26.109 -4.875 1 93.88 81 ALA A O 1
ATOM 668 N N . ASN A 1 82 ? -11.227 -25.062 -6.637 1 95.94 82 ASN A N 1
ATOM 669 C CA . ASN A 1 82 ? -12.32 -25.453 -7.516 1 95.94 82 ASN A CA 1
ATOM 670 C C . ASN A 1 82 ? -12.359 -26.969 -7.707 1 95.94 82 ASN A C 1
ATOM 672 O O . ASN A 1 82 ? -13.43 -27.578 -7.641 1 95.94 82 ASN A O 1
ATOM 676 N N . TRP A 1 83 ? -11.18 -27.578 -7.883 1 95.44 83 TRP A N 1
ATOM 677 C CA . TRP A 1 83 ? -11.086 -29 -8.148 1 95.44 83 TRP A CA 1
ATOM 678 C C . TRP A 1 83 ? -11.523 -29.812 -6.934 1 95.44 83 TRP A C 1
ATOM 680 O O . TRP A 1 83 ? -12.094 -30.906 -7.078 1 95.44 83 TRP A O 1
ATOM 690 N N . ARG A 1 84 ? -11.367 -29.266 -5.77 1 93.69 84 ARG A N 1
ATOM 691 C CA . ARG A 1 84 ? -11.672 -29.984 -4.539 1 93.69 84 ARG A CA 1
ATOM 692 C C . ARG A 1 84 ? -13.133 -29.781 -4.141 1 93.69 84 ARG A C 1
ATOM 694 O O . ARG A 1 84 ? -13.656 -30.516 -3.295 1 93.69 84 ARG A O 1
ATOM 701 N N . CYS A 1 85 ? -13.742 -28.859 -4.719 1 93.31 85 CYS A N 1
ATOM 702 C CA . CYS A 1 85 ? -15.148 -28.609 -4.418 1 93.31 85 CYS A CA 1
ATOM 703 C C . CYS A 1 85 ? -16.016 -29.766 -4.875 1 93.31 85 CYS A C 1
ATOM 705 O O . CYS A 1 85 ? -15.68 -30.469 -5.828 1 93.31 85 CYS A O 1
ATOM 707 N N . GLU A 1 86 ? -17.109 -29.938 -4.234 1 91.06 86 GLU A N 1
ATOM 708 C CA . GLU A 1 86 ? -18.047 -30.984 -4.629 1 91.06 86 GLU A CA 1
ATOM 709 C C . GLU A 1 86 ? -18.578 -30.75 -6.039 1 91.06 86 GLU A C 1
ATOM 711 O O . GLU A 1 86 ? -18.641 -31.688 -6.848 1 91.06 86 GLU A O 1
ATOM 716 N N . ARG A 1 87 ? -18.938 -29.469 -6.168 1 91.12 87 ARG A N 1
ATOM 717 C CA . ARG A 1 87 ? -19.375 -29.109 -7.512 1 91.12 87 ARG A CA 1
ATOM 718 C C . ARG A 1 87 ? -18.312 -28.281 -8.227 1 91.12 87 ARG A C 1
ATOM 720 O O . ARG A 1 87 ? -18.25 -27.047 -8.055 1 91.12 87 ARG A O 1
ATOM 727 N N . THR A 1 88 ? -17.516 -29.031 -9.047 1 94.31 88 THR A N 1
ATOM 728 C CA . THR A 1 88 ? -16.469 -28.344 -9.797 1 94.31 88 THR A CA 1
ATOM 729 C C . THR A 1 88 ? -17.094 -27.453 -10.875 1 94.31 88 THR A C 1
ATOM 731 O O . THR A 1 88 ? -18.016 -27.859 -11.578 1 94.31 88 THR A O 1
ATOM 734 N N . ARG A 1 89 ? -16.609 -26.203 -10.977 1 91.81 89 ARG A N 1
ATOM 735 C CA . ARG A 1 89 ? -17.156 -25.234 -11.945 1 91.81 89 ARG A CA 1
ATOM 736 C C . ARG A 1 89 ? -16.266 -25.156 -13.18 1 91.81 89 ARG A C 1
ATOM 738 O O . ARG A 1 89 ? -15.062 -24.891 -13.062 1 91.81 89 ARG A O 1
ATOM 745 N N . VAL A 1 90 ? -16.906 -25.328 -14.32 1 94.56 90 VAL A N 1
ATOM 746 C CA . VAL A 1 90 ? -16.203 -25.125 -15.586 1 94.56 90 VAL A CA 1
ATOM 747 C C . VAL A 1 90 ? -16.125 -23.641 -15.898 1 94.56 90 VAL A C 1
ATOM 749 O O . VAL A 1 90 ? -17.141 -22.969 -16.031 1 94.56 90 VAL A O 1
ATOM 752 N N . ARG A 1 91 ? -14.922 -23.125 -16 1 93.88 91 ARG A N 1
ATOM 753 C CA . ARG A 1 91 ? -14.742 -21.703 -16.219 1 93.88 91 ARG A CA 1
ATOM 754 C C . ARG A 1 91 ? -14.609 -21.375 -17.703 1 93.88 91 ARG A C 1
ATOM 756 O O . ARG A 1 91 ? -14.93 -20.266 -18.141 1 93.88 91 ARG A O 1
ATOM 763 N N . GLY A 1 92 ? -14.125 -22.344 -18.438 1 93.69 92 GLY A N 1
ATOM 764 C CA . GLY A 1 92 ? -13.984 -22.156 -19.875 1 93.69 92 GLY A CA 1
ATOM 765 C C . GLY A 1 92 ? -14.344 -23.406 -20.672 1 93.69 92 GLY A C 1
ATOM 766 O O . GLY A 1 92 ? -13.969 -24.516 -20.281 1 93.69 92 GLY A O 1
ATOM 767 N N . LEU A 1 93 ? -15.117 -23.234 -21.75 1 94.5 93 LEU A N 1
ATOM 768 C CA . LEU A 1 93 ? -15.484 -24.312 -22.656 1 94.5 93 LEU A CA 1
ATOM 769 C C . LEU A 1 93 ? -15.336 -23.875 -24.109 1 94.5 93 LEU A C 1
ATOM 771 O O . LEU A 1 93 ? -15.938 -22.875 -24.531 1 94.5 93 LEU A O 1
ATOM 775 N N . HIS A 1 94 ? -14.508 -24.578 -24.812 1 94.5 94 HIS A N 1
ATOM 776 C CA . HIS A 1 94 ? -14.281 -24.234 -26.219 1 94.5 94 HIS A CA 1
ATOM 777 C C . HIS A 1 94 ? -14.281 -25.484 -27.094 1 94.5 94 HIS A C 1
ATOM 779 O O . HIS A 1 94 ? -13.773 -26.531 -26.688 1 94.5 94 HIS A O 1
ATOM 785 N N . ALA A 1 95 ? -14.812 -25.344 -28.281 1 93.12 95 ALA A N 1
ATOM 786 C CA . ALA A 1 95 ? -14.766 -26.438 -29.25 1 93.12 95 ALA A CA 1
ATOM 787 C C . ALA A 1 95 ? -13.484 -26.375 -30.078 1 93.12 95 ALA A C 1
ATOM 789 O O . ALA A 1 95 ? -13.203 -25.359 -30.719 1 93.12 95 ALA A O 1
ATOM 790 N N . LEU A 1 96 ? -12.695 -27.344 -29.969 1 92.06 96 LEU A N 1
ATOM 791 C CA . LEU A 1 96 ? -11.477 -27.391 -30.766 1 92.06 96 LEU A CA 1
ATOM 792 C C . LEU A 1 96 ? -11.766 -27.906 -32.156 1 92.06 96 LEU A C 1
ATOM 794 O O . LEU A 1 96 ? -11.312 -27.312 -33.156 1 92.06 96 LEU A O 1
ATOM 798 N N . ILE A 1 97 ? -12.406 -29.031 -32.25 1 88 97 ILE A N 1
ATOM 799 C CA . ILE A 1 97 ? -12.867 -29.594 -33.531 1 88 97 ILE A CA 1
ATOM 800 C C . ILE A 1 97 ? -14.391 -29.688 -33.531 1 88 97 ILE A C 1
ATOM 802 O O . ILE A 1 97 ? -14.984 -30.266 -32.625 1 88 97 ILE A O 1
ATOM 806 N N . ASP A 1 98 ? -14.93 -29.062 -34.5 1 80.75 98 ASP A N 1
ATOM 807 C CA . ASP A 1 98 ? -16.391 -29.094 -34.625 1 80.75 98 ASP A CA 1
ATOM 808 C C . ASP A 1 98 ? -16.797 -29.656 -36 1 80.75 98 ASP A C 1
ATOM 810 O O . ASP A 1 98 ? -17.25 -28.922 -36.875 1 80.75 98 ASP A O 1
ATOM 814 N N . ASP A 1 99 ? -16.297 -30.859 -36.25 1 71.56 99 ASP A N 1
ATOM 815 C CA . ASP A 1 99 ? -16.641 -31.5 -37.531 1 71.56 99 ASP A CA 1
ATOM 816 C C . ASP A 1 99 ? -17.656 -32.625 -37.312 1 71.56 99 ASP A C 1
ATOM 818 O O . ASP A 1 99 ? -17.281 -33.812 -37.219 1 71.56 99 ASP A O 1
ATOM 822 N N . LYS A 1 100 ? -19.031 -32.469 -36.969 1 66.81 100 LYS A N 1
ATOM 823 C CA . LYS A 1 100 ? -20.078 -33.406 -36.625 1 66.81 100 LYS A CA 1
ATOM 824 C C . LYS A 1 100 ? -20.062 -34.625 -37.531 1 66.81 100 LYS A C 1
ATOM 826 O O . LYS A 1 100 ? -20.688 -35.656 -37.25 1 66.81 100 LYS A O 1
ATOM 831 N N . SER A 1 101 ? -19.359 -34.469 -38.594 1 64.38 101 SER A N 1
ATOM 832 C CA . SER A 1 101 ? -19.406 -35.594 -39.531 1 64.38 101 SER A CA 1
ATOM 833 C C . SER A 1 101 ? -18.016 -36.219 -39.688 1 64.38 101 SER A C 1
ATOM 835 O O . SER A 1 101 ? -17.844 -37.156 -40.469 1 64.38 101 SER A O 1
ATOM 837 N N . GLY A 1 102 ? -17.125 -35.875 -38.812 1 68.69 102 GLY A N 1
ATOM 838 C CA . GLY A 1 102 ? -15.781 -36.344 -39.094 1 68.69 102 GLY A CA 1
ATOM 839 C C . GLY A 1 102 ? -15.367 -37.531 -38.25 1 68.69 102 GLY A C 1
ATOM 840 O O . GLY A 1 102 ? -16.172 -38.062 -37.469 1 68.69 102 GLY A O 1
ATOM 841 N N . GLN A 1 103 ? -14.297 -38.062 -38.531 1 82 103 GLN A N 1
ATOM 842 C CA . GLN A 1 103 ? -13.656 -39.156 -37.812 1 82 103 GLN A CA 1
ATOM 843 C C . GLN A 1 103 ? -13.289 -38.75 -36.375 1 82 103 GLN A C 1
ATOM 845 O O . GLN A 1 103 ? -12.82 -37.625 -36.156 1 82 103 GLN A O 1
ATOM 850 N N . TYR A 1 104 ? -13.703 -39.562 -35.469 1 88.12 104 TYR A N 1
ATOM 851 C CA . TYR A 1 104 ? -13.414 -39.219 -34.062 1 88.12 104 TYR A CA 1
ATOM 852 C C . TYR A 1 104 ? -11.922 -39.344 -33.781 1 88.12 104 TYR A C 1
ATOM 854 O O . TYR A 1 104 ? -11.195 -40.031 -34.5 1 88.12 104 TYR A O 1
ATOM 862 N N . VAL A 1 105 ? -11.492 -38.625 -32.812 1 90.44 105 VAL A N 1
ATOM 863 C CA . VAL A 1 105 ? -10.102 -38.625 -32.375 1 90.44 105 VAL A CA 1
ATOM 864 C C . VAL A 1 105 ? -9.844 -39.875 -31.5 1 90.44 105 VAL A C 1
ATOM 866 O O . VAL A 1 105 ? -10.477 -40.062 -30.469 1 90.44 105 VAL A O 1
ATOM 869 N N . ASP A 1 106 ? -8.969 -40.625 -31.969 1 89.69 106 ASP A N 1
ATOM 870 C CA . ASP A 1 106 ? -8.695 -41.875 -31.281 1 89.69 106 ASP A CA 1
ATOM 871 C C . ASP A 1 106 ? -7.82 -41.656 -30.062 1 89.69 106 ASP A C 1
ATOM 873 O O . ASP A 1 106 ? -7.992 -42.344 -29.031 1 89.69 106 ASP A O 1
ATOM 877 N N . GLN A 1 107 ? -6.863 -40.719 -30.219 1 89.38 107 GLN A N 1
ATOM 878 C CA . GLN A 1 107 ? -5.93 -40.5 -29.125 1 89.38 107 GLN A CA 1
ATOM 879 C C . GLN A 1 107 ? -5.547 -39 -29.047 1 89.38 107 GLN A C 1
ATOM 881 O O . GLN A 1 107 ? -5.461 -38.344 -30.078 1 89.38 107 GLN A O 1
ATOM 886 N N . MET A 1 108 ? -5.41 -38.594 -27.812 1 90.75 108 MET A N 1
ATOM 887 C CA . MET A 1 108 ? -4.945 -37.219 -27.594 1 90.75 108 MET A CA 1
ATOM 888 C C . MET A 1 108 ? -3.973 -37.156 -26.406 1 90.75 108 MET A C 1
ATOM 890 O O . MET A 1 108 ? -4.109 -37.906 -25.453 1 90.75 108 MET A O 1
ATOM 894 N N . GLN A 1 109 ? -3.027 -36.281 -26.516 1 85.5 109 GLN A N 1
ATOM 895 C CA . GLN A 1 109 ? -2.037 -36.125 -25.453 1 85.5 109 GLN A CA 1
ATOM 896 C C . GLN A 1 109 ? -1.538 -34.688 -25.391 1 85.5 109 GLN A C 1
ATOM 898 O O . GLN A 1 109 ? -1.316 -34.031 -26.422 1 85.5 109 GLN A O 1
ATOM 903 N N . PHE A 1 110 ? -1.387 -34.219 -24.156 1 86.69 110 PHE A N 1
ATOM 904 C CA . PHE A 1 110 ? -0.824 -32.906 -23.969 1 86.69 110 PHE A CA 1
ATOM 905 C C . PHE A 1 110 ? 0.698 -32.938 -23.922 1 86.69 110 PHE A C 1
ATOM 907 O O . PHE A 1 110 ? 1.274 -33.906 -23.391 1 86.69 110 PHE A O 1
ATOM 914 N N . LEU A 1 111 ? 1.291 -31.891 -24.438 1 78.06 111 LEU A N 1
ATOM 915 C CA . LEU A 1 111 ? 2.68 -31.625 -24.078 1 78.06 111 LEU A CA 1
ATOM 916 C C . LEU A 1 111 ? 2.773 -30.938 -22.719 1 78.06 111 LEU A C 1
ATOM 918 O O . LEU A 1 111 ? 1.781 -30.406 -22.219 1 78.06 111 LEU A O 1
ATOM 922 N N . PRO A 1 112 ? 3.957 -31.047 -22.172 1 69.56 112 PRO A N 1
ATOM 923 C CA . PRO A 1 112 ? 4.066 -30.406 -20.859 1 69.56 112 PRO A CA 1
ATOM 924 C C . PRO A 1 112 ? 3.66 -28.938 -20.875 1 69.56 112 PRO A C 1
ATOM 926 O O . PRO A 1 112 ? 4.051 -28.203 -21.797 1 69.56 112 PRO A O 1
ATOM 929 N N . GLY A 1 113 ? 2.812 -28.531 -19.953 1 71.25 113 GLY A N 1
ATOM 930 C CA . GLY A 1 113 ? 2.365 -27.156 -19.812 1 71.25 113 GLY A CA 1
ATOM 931 C C . GLY A 1 113 ? 0.959 -26.922 -20.328 1 71.25 113 GLY A C 1
ATOM 932 O O . GLY A 1 113 ? 0.397 -25.844 -20.172 1 71.25 113 GLY A O 1
ATOM 933 N N . GLY A 1 114 ? 0.396 -27.891 -20.984 1 74.69 114 GLY A N 1
ATOM 934 C CA . GLY A 1 114 ? -0.996 -27.828 -21.391 1 74.69 114 GLY A CA 1
ATOM 935 C C . GLY A 1 114 ? -1.234 -26.891 -22.562 1 74.69 114 GLY A C 1
ATOM 936 O O . GLY A 1 114 ? -2.381 -26.594 -22.906 1 74.69 114 GLY A O 1
ATOM 937 N N . LYS A 1 115 ? -0.185 -26.406 -23.172 1 84.88 115 LYS A N 1
ATOM 938 C CA . LYS A 1 115 ? -0.331 -25.438 -24.234 1 84.88 115 LYS A CA 1
ATOM 939 C C . LYS A 1 115 ? -0.384 -26.109 -25.609 1 84.88 115 LYS A C 1
ATOM 941 O O . LYS A 1 115 ? -0.786 -25.5 -26.594 1 84.88 115 LYS A O 1
ATOM 946 N N . TRP A 1 116 ? 0.039 -27.312 -25.609 1 86.69 116 TRP A N 1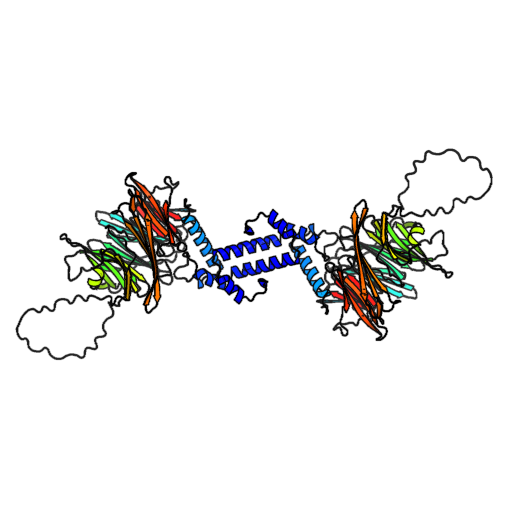
ATOM 947 C CA . TRP A 1 116 ? 0.062 -28.047 -26.875 1 86.69 116 TRP A CA 1
ATOM 948 C C . TRP A 1 116 ? -0.696 -29.359 -26.75 1 86.69 116 TRP A C 1
ATOM 950 O O . TRP A 1 116 ? -0.516 -30.109 -25.766 1 86.69 116 TRP A O 1
ATOM 960 N N . LEU A 1 117 ? -1.509 -29.625 -27.703 1 91.19 117 LEU A N 1
ATOM 961 C CA . LEU A 1 117 ? -2.271 -30.875 -27.734 1 91.19 117 LEU A CA 1
ATOM 962 C C . LEU A 1 117 ? -2 -31.656 -29.016 1 91.19 117 LEU A C 1
ATOM 964 O O . LEU A 1 117 ? -2.111 -31.094 -30.109 1 91.19 117 LEU A O 1
ATOM 968 N N . TRP A 1 118 ? -1.602 -32.844 -28.875 1 90.25 118 TRP A N 1
ATOM 969 C CA . TRP A 1 118 ? -1.438 -33.75 -30.016 1 90.25 118 TRP A CA 1
ATOM 970 C C . TRP A 1 118 ? -2.654 -34.656 -30.156 1 90.25 118 TRP A C 1
ATOM 972 O O . TRP A 1 118 ? -3.168 -35.188 -29.172 1 90.25 118 TRP A O 1
ATOM 982 N N . THR A 1 119 ? -3.148 -34.812 -31.359 1 92.44 119 THR A N 1
ATOM 983 C CA . THR A 1 119 ? -4.281 -35.688 -31.609 1 92.44 119 THR A CA 1
ATOM 984 C C . THR A 1 119 ? -3.969 -36.656 -32.75 1 92.44 119 THR A C 1
ATOM 986 O O . THR A 1 119 ? -3.164 -36.344 -33.625 1 92.44 119 THR A O 1
ATOM 989 N N . ALA A 1 120 ? -4.559 -37.812 -32.688 1 91.69 120 ALA A N 1
ATOM 990 C CA . ALA A 1 120 ? -4.449 -38.812 -33.75 1 91.69 120 ALA A CA 1
ATOM 991 C C . ALA A 1 120 ? -5.824 -39.344 -34.125 1 91.69 120 ALA A C 1
ATOM 993 O O . ALA A 1 120 ? -6.641 -39.688 -33.281 1 91.69 120 ALA A O 1
ATOM 994 N N . GLN A 1 121 ? -6.082 -39.438 -35.469 1 90.75 121 GLN A N 1
ATOM 995 C CA . GLN A 1 121 ? -7.324 -39.938 -36.031 1 90.75 121 GLN A CA 1
ATOM 996 C C . GLN A 1 121 ? -7.051 -41.062 -37.031 1 90.75 121 GLN A C 1
ATOM 998 O O . GLN A 1 121 ? -6.215 -40.906 -37.938 1 90.75 121 GLN A O 1
ATOM 1003 N N . ARG A 1 122 ? -7.691 -42.094 -36.781 1 88.75 122 ARG A N 1
ATOM 1004 C CA . ARG A 1 122 ? -7.574 -43.188 -37.719 1 88.75 122 ARG A CA 1
ATOM 1005 C C . ARG A 1 122 ? -8.633 -43.094 -38.812 1 88.75 122 ARG A C 1
ATOM 1007 O O . ARG A 1 122 ? -9.812 -42.875 -38.531 1 88.75 122 ARG A O 1
ATOM 1014 N N . THR A 1 123 ? -8.172 -43.25 -40.031 1 85.62 123 THR A N 1
ATOM 1015 C CA . THR A 1 123 ? -9.094 -43.219 -41.156 1 85.62 123 THR A CA 1
ATOM 1016 C C . THR A 1 123 ? -8.883 -44.406 -42.062 1 85.62 123 THR A C 1
ATOM 1018 O O . THR A 1 123 ? -7.758 -44.906 -42.219 1 85.62 123 THR A O 1
ATOM 1021 N N . LEU A 1 124 ? -9.93 -44.938 -42.5 1 85.25 124 LEU A N 1
ATOM 1022 C CA . LEU A 1 124 ? -9.891 -46.031 -43.469 1 85.25 124 LEU A CA 1
ATOM 1023 C C . LEU A 1 124 ? -10.172 -45.531 -44.875 1 85.25 124 LEU A C 1
ATOM 1025 O O . LEU A 1 124 ? -11.219 -44.938 -45.125 1 85.25 124 LEU A O 1
ATOM 1029 N N . LYS A 1 125 ? -9.117 -45.594 -45.688 1 83.88 125 LYS A N 1
ATOM 1030 C CA . LYS A 1 125 ? -9.25 -45.219 -47.094 1 83.88 125 LYS A CA 1
ATOM 1031 C C . LYS A 1 125 ? -8.953 -46.406 -48 1 83.88 125 LYS A C 1
ATOM 1033 O O . LYS A 1 125 ? -7.84 -46.938 -48 1 83.88 125 LYS A O 1
ATOM 1038 N N . ARG A 1 126 ? -9.852 -46.719 -48.969 1 86.44 126 ARG A N 1
ATOM 1039 C CA . ARG A 1 126 ? -9.672 -47.781 -49.969 1 86.44 126 ARG A CA 1
ATOM 1040 C C . ARG A 1 126 ? -9.062 -49.031 -49.375 1 86.44 126 ARG A C 1
ATOM 1042 O O . ARG A 1 126 ? -8.078 -49.562 -49.875 1 86.44 126 ARG A O 1
ATOM 1049 N N . GLU A 1 127 ? -9.438 -49.406 -48.188 1 83.5 127 GLU A N 1
ATOM 1050 C CA . GLU A 1 127 ? -9.133 -50.688 -47.531 1 83.5 127 GLU A CA 1
ATOM 1051 C C . GLU A 1 127 ? -7.785 -50.594 -46.812 1 83.5 127 GLU A C 1
ATOM 1053 O O . GLU A 1 127 ? -7.203 -51.625 -46.469 1 83.5 127 GLU A O 1
ATOM 1058 N N . SER A 1 128 ? -7.188 -49.406 -46.875 1 87.56 128 SER A N 1
ATOM 1059 C CA . SER A 1 128 ? -5.973 -49.219 -46.062 1 87.56 128 SER A CA 1
ATOM 1060 C C . SER A 1 128 ? -6.195 -48.219 -44.938 1 87.56 128 SER A C 1
ATOM 1062 O O . SER A 1 128 ? -6.973 -47.281 -45.062 1 87.56 128 SER A O 1
ATOM 1064 N N . TRP A 1 129 ? -5.527 -48.562 -43.844 1 87.88 129 TRP A N 1
ATOM 1065 C CA . TRP A 1 129 ? -5.652 -47.688 -42.688 1 87.88 129 TRP A CA 1
ATOM 1066 C C . TRP A 1 129 ? -4.625 -46.562 -42.75 1 87.88 129 TRP A C 1
ATOM 1068 O O . TRP A 1 129 ? -3.473 -46.781 -43.125 1 87.88 129 TRP A O 1
ATOM 1078 N N . PHE A 1 130 ? -5.109 -45.344 -42.406 1 89.56 130 PHE A N 1
ATOM 1079 C CA . PHE A 1 130 ? -4.242 -44.156 -42.281 1 89.56 130 PHE A CA 1
ATOM 1080 C C . PHE A 1 130 ? -4.422 -43.5 -40.906 1 89.56 130 PHE A C 1
ATOM 1082 O O . PHE A 1 130 ? -5.477 -43.625 -40.281 1 89.56 130 PHE A O 1
ATOM 1089 N N . THR A 1 131 ? -3.363 -42.938 -40.438 1 90.31 131 THR A N 1
ATOM 1090 C CA . THR A 1 131 ? -3.422 -42.156 -39.219 1 90.31 131 THR A CA 1
ATOM 1091 C C . THR A 1 131 ? -3.088 -40.688 -39.469 1 90.31 131 THR A C 1
ATOM 1093 O O . THR A 1 131 ? -2.002 -40.375 -39.969 1 90.31 131 THR A O 1
ATOM 1096 N N . ARG A 1 132 ? -4.051 -39.844 -39.188 1 91.06 132 ARG A N 1
ATOM 1097 C CA . ARG A 1 132 ? -3.814 -38.406 -39.281 1 91.06 132 ARG A CA 1
ATOM 1098 C C . ARG A 1 132 ? -3.422 -37.844 -37.906 1 91.06 132 ARG A C 1
ATOM 1100 O O . ARG A 1 132 ? -4.145 -38.031 -36.938 1 91.06 132 ARG A O 1
ATOM 1107 N N . MET A 1 133 ? -2.312 -37.219 -37.875 1 91.31 133 MET A N 1
ATOM 1108 C CA . MET A 1 133 ? -1.826 -36.625 -36.656 1 91.31 133 MET A CA 1
ATOM 1109 C C . MET A 1 133 ? -1.801 -35.094 -36.75 1 91.31 133 MET A C 1
ATOM 1111 O O . MET A 1 133 ? -1.471 -34.562 -37.812 1 91.31 133 MET A O 1
ATOM 1115 N N . SER A 1 134 ? -2.221 -34.469 -35.656 1 91.25 134 SER A N 1
ATOM 1116 C CA . SER A 1 134 ? -2.242 -33 -35.625 1 91.25 134 SER A CA 1
ATOM 1117 C C . SER A 1 134 ? -1.696 -32.469 -34.281 1 91.25 134 SER A C 1
ATOM 1119 O O . SER A 1 134 ? -1.814 -33.125 -33.25 1 91.25 134 SER A O 1
ATOM 1121 N N . LEU A 1 135 ? -1.024 -31.375 -34.406 1 90.31 135 LEU A N 1
ATOM 1122 C CA . LEU A 1 135 ? -0.587 -30.641 -33.25 1 90.31 135 LEU A CA 1
ATOM 1123 C C . LEU A 1 135 ? -1.325 -29.312 -33.125 1 90.31 135 LEU A C 1
ATOM 1125 O O . LEU A 1 135 ? -1.375 -28.547 -34.094 1 90.31 135 LEU A O 1
ATOM 1129 N N . TRP A 1 136 ? -1.918 -29.156 -31.938 1 91.81 136 TRP A N 1
ATOM 1130 C CA . TRP A 1 136 ? -2.732 -27.953 -31.703 1 91.81 136 TRP A CA 1
ATOM 1131 C C . TRP A 1 136 ? -2.076 -27.031 -30.688 1 91.81 136 TRP A C 1
ATOM 1133 O O . TRP A 1 136 ? -1.546 -27.5 -29.672 1 91.81 136 TRP A O 1
ATOM 1143 N N . SER A 1 137 ? -2.102 -25.734 -31.016 1 90.88 137 SER A N 1
ATOM 1144 C CA . SER A 1 137 ? -1.706 -24.734 -30.047 1 90.88 137 SER A CA 1
ATOM 1145 C C . SER A 1 137 ? -2.896 -24.281 -29.203 1 90.88 137 SER A C 1
ATOM 1147 O O . SER A 1 137 ? -3.908 -23.828 -29.75 1 90.88 137 SER A O 1
ATOM 1149 N N . LEU A 1 138 ? -2.756 -24.375 -27.859 1 91.31 138 LEU A N 1
ATOM 1150 C CA . LEU A 1 138 ? -3.852 -24.016 -26.969 1 91.31 138 LEU A CA 1
ATOM 1151 C C . LEU A 1 138 ? -3.453 -22.859 -26.062 1 91.31 138 LEU A C 1
ATOM 1153 O O . LEU A 1 138 ? -3.971 -22.734 -24.953 1 91.31 138 LEU A O 1
ATOM 1157 N N . GLU A 1 139 ? -2.557 -22.141 -26.484 1 85.25 139 GLU A N 1
ATOM 1158 C CA . GLU A 1 139 ? -2.164 -20.984 -25.688 1 85.25 139 GLU A CA 1
ATOM 1159 C C . GLU A 1 139 ? -3.361 -20.094 -25.391 1 85.25 139 GLU A C 1
ATOM 1161 O O . GLU A 1 139 ? -3.561 -19.672 -24.25 1 85.25 139 GLU A O 1
ATOM 1166 N N . ASP A 1 140 ? -4.062 -19.781 -26.406 1 86.38 140 ASP A N 1
ATOM 1167 C CA . ASP A 1 140 ? -5.375 -19.156 -26.281 1 86.38 140 ASP A CA 1
ATOM 1168 C C . ASP A 1 140 ? -6.484 -20.125 -26.688 1 86.38 140 ASP A C 1
ATOM 1170 O O . ASP A 1 140 ? -6.668 -20.391 -27.875 1 86.38 140 ASP A O 1
ATOM 1174 N N . ALA A 1 141 ? -7.16 -20.516 -25.656 1 84.81 141 ALA A N 1
ATOM 1175 C CA . ALA A 1 141 ? -8.164 -21.547 -25.906 1 84.81 141 ALA A CA 1
ATOM 1176 C C . ALA A 1 141 ? -9.234 -21.047 -26.875 1 84.81 141 ALA A C 1
ATOM 1178 O O . ALA A 1 141 ? -9.828 -21.828 -27.609 1 84.81 141 ALA A O 1
ATOM 1179 N N . ALA A 1 142 ? -9.43 -19.75 -26.812 1 86.38 142 ALA A N 1
ATOM 1180 C CA . ALA A 1 142 ? -10.438 -19.172 -27.703 1 86.38 142 ALA A CA 1
ATOM 1181 C C . ALA A 1 142 ? -9.953 -19.172 -29.141 1 86.38 142 ALA A C 1
ATOM 1183 O O . ALA A 1 142 ? -10.758 -19.219 -30.078 1 86.38 142 ALA A O 1
ATOM 1184 N N . ASN A 1 143 ? -8.672 -19.141 -29.219 1 89.44 143 ASN A N 1
ATOM 1185 C CA . ASN A 1 143 ? -8.094 -19.141 -30.562 1 89.44 143 ASN A CA 1
ATOM 1186 C C . ASN A 1 143 ? -7.191 -20.359 -30.781 1 89.44 143 ASN A C 1
ATOM 1188 O O . ASN A 1 143 ? -6.066 -20.219 -31.266 1 89.44 143 ASN A O 1
ATOM 1192 N N . ALA A 1 144 ? -7.711 -21.453 -30.391 1 91.38 144 ALA A N 1
ATOM 1193 C CA . ALA A 1 144 ? -6.949 -22.688 -30.594 1 91.38 144 ALA A CA 1
ATOM 1194 C C . ALA A 1 144 ? -6.879 -23.031 -32.094 1 91.38 144 ALA A C 1
ATOM 1196 O O . ALA A 1 144 ? -7.859 -22.891 -32.812 1 91.38 144 ALA A O 1
ATOM 1197 N N . HIS A 1 145 ? -5.719 -23.406 -32.562 1 89.94 145 HIS A N 1
ATOM 1198 C CA . HIS A 1 145 ? -5.562 -23.703 -33.969 1 89.94 145 HIS A CA 1
ATOM 1199 C C . HIS A 1 145 ? -4.527 -24.797 -34.188 1 89.94 145 HIS A C 1
ATOM 1201 O O . HIS A 1 145 ? -3.666 -25.031 -33.344 1 89.94 145 HIS A O 1
ATOM 1207 N N . ARG A 1 146 ? -4.648 -25.391 -35.281 1 90.38 146 ARG A N 1
ATOM 1208 C CA . ARG A 1 146 ? -3.723 -26.453 -35.656 1 90.38 146 ARG A CA 1
ATOM 1209 C C . ARG A 1 146 ? -2.434 -25.875 -36.25 1 90.38 146 ARG A C 1
ATOM 1211 O O . ARG A 1 146 ? -2.471 -25.094 -37.188 1 90.38 146 ARG A O 1
ATOM 1218 N N . VAL A 1 147 ? -1.335 -26.281 -35.781 1 86.62 147 VAL A N 1
ATOM 1219 C CA . VAL A 1 147 ? -0.064 -25.719 -36.25 1 86.62 147 VAL A CA 1
ATOM 1220 C C . VAL A 1 147 ? 0.643 -26.703 -37.156 1 86.62 147 VAL A C 1
ATOM 1222 O O . VAL A 1 147 ? 1.492 -26.312 -37.969 1 86.62 147 VAL A O 1
ATOM 1225 N N . TRP A 1 148 ? 0.33 -27.922 -37 1 88.12 148 TRP A N 1
ATOM 1226 C CA . TRP A 1 148 ? 0.974 -28.984 -37.781 1 88.12 148 TRP A CA 1
ATOM 1227 C C . TRP A 1 148 ? 0.031 -30.156 -38 1 88.12 148 TRP A C 1
ATOM 1229 O O . TRP A 1 148 ? -0.78 -30.469 -37.125 1 88.12 148 TRP A O 1
ATOM 1239 N N . SER A 1 149 ? 0.076 -30.797 -39.156 1 90.38 149 SER A N 1
ATOM 1240 C CA . SER A 1 149 ? -0.7 -32 -39.406 1 90.38 149 SER A CA 1
ATOM 1241 C C . SER A 1 149 ? -0.013 -32.875 -40.438 1 90.38 149 SER A C 1
ATOM 1243 O O . SER A 1 149 ? 0.68 -32.375 -41.344 1 90.38 149 SER A O 1
ATOM 1245 N N . THR A 1 150 ? -0.1 -34.125 -40.281 1 87.69 150 THR A N 1
ATOM 1246 C CA . THR A 1 150 ? 0.429 -35.094 -41.25 1 87.69 150 THR A CA 1
ATOM 1247 C C . THR A 1 150 ? -0.416 -36.375 -41.25 1 87.69 150 THR A C 1
ATOM 1249 O O . THR A 1 150 ? -1.23 -36.594 -40.344 1 87.69 150 THR A O 1
ATOM 1252 N N . GLU A 1 151 ? -0.373 -37.031 -42.344 1 89.38 151 GLU A N 1
ATOM 1253 C CA . GLU A 1 151 ? -1.059 -38.312 -42.469 1 89.38 151 GLU A CA 1
ATOM 1254 C C . GLU A 1 151 ? -0.085 -39.438 -42.844 1 89.38 151 GLU A C 1
ATOM 1256 O O . GLU A 1 151 ? 0.711 -39.281 -43.781 1 89.38 151 GLU A O 1
ATOM 1261 N N . ILE A 1 152 ? -0.101 -40.406 -42.094 1 86.88 152 ILE A N 1
ATOM 1262 C CA . ILE A 1 152 ? 0.794 -41.531 -42.344 1 86.88 152 ILE A CA 1
ATOM 1263 C C . ILE A 1 152 ? -0.023 -42.781 -42.562 1 86.88 152 ILE A C 1
ATOM 1265 O O . ILE A 1 152 ? -1.14 -42.906 -42.031 1 86.88 152 ILE A O 1
ATOM 1269 N N . SER A 1 153 ? 0.622 -43.688 -43.312 1 88.94 153 SER A N 1
ATOM 1270 C CA . SER A 1 153 ? -0.03 -44.969 -43.531 1 88.94 153 SER A CA 1
ATOM 1271 C C . SER A 1 153 ? 0.145 -45.875 -42.312 1 88.94 153 SER A C 1
ATOM 1273 O O . SER A 1 153 ? 1.221 -45.938 -41.719 1 88.94 153 SER A O 1
ATOM 1275 N N . GLY A 1 154 ? -0.947 -46.562 -41.906 1 88.94 154 GLY A N 1
ATOM 1276 C CA . GLY A 1 154 ? -0.882 -47.5 -40.812 1 88.94 154 GLY A CA 1
ATOM 1277 C C . GLY A 1 154 ? -1.699 -47.094 -39.625 1 88.94 154 GLY A C 1
ATOM 1278 O O . GLY A 1 154 ? -2.188 -45.969 -39.562 1 88.94 154 GLY A O 1
ATOM 1279 N N . ILE A 1 155 ? -1.75 -48.031 -38.688 1 88.38 155 ILE A N 1
ATOM 1280 C CA . ILE A 1 155 ? -2.51 -47.781 -37.469 1 88.38 155 ILE A CA 1
ATOM 1281 C C . ILE A 1 155 ? -1.572 -47.312 -36.375 1 88.38 155 ILE A C 1
ATOM 1283 O O . ILE A 1 155 ? -0.53 -47.906 -36.125 1 88.38 155 ILE A O 1
ATOM 1287 N N . TYR A 1 156 ? -1.985 -46.375 -35.812 1 88.12 156 TYR A N 1
ATOM 1288 C CA . TYR A 1 156 ? -1.223 -45.75 -34.719 1 88.12 156 TYR A CA 1
ATOM 1289 C C . TYR A 1 156 ? -1.096 -46.719 -33.562 1 88.12 156 TYR A C 1
ATOM 1291 O O . TYR A 1 156 ? -2.045 -47.438 -33.219 1 88.12 156 TYR A O 1
ATOM 1299 N N . ARG A 1 157 ? 0.14 -46.812 -32.938 1 86.75 157 ARG A N 1
ATOM 1300 C CA . ARG A 1 157 ? 0.367 -47.625 -31.75 1 86.75 157 ARG A CA 1
ATOM 1301 C C . ARG A 1 157 ? 0.595 -46.75 -30.516 1 86.75 157 ARG A C 1
ATOM 1303 O O . ARG A 1 157 ? -0.162 -46.844 -29.547 1 86.75 157 ARG A O 1
ATOM 1310 N N . SER A 1 158 ? 1.637 -45.969 -30.594 1 86.38 158 SER A N 1
ATOM 1311 C CA . SER A 1 158 ? 2.051 -45.125 -29.484 1 86.38 158 SER A CA 1
ATOM 1312 C C . SER A 1 158 ? 2.855 -43.938 -29.984 1 86.38 158 SER A C 1
ATOM 1314 O O . SER A 1 158 ? 3.297 -43.906 -31.141 1 86.38 158 SER A O 1
ATOM 1316 N N . CYS A 1 159 ? 2.908 -42.969 -29.078 1 85.56 159 CYS A N 1
ATOM 1317 C CA . CYS A 1 159 ? 3.715 -41.812 -29.469 1 85.56 159 CYS A CA 1
ATOM 1318 C C . CYS A 1 159 ? 4.375 -41.156 -28.266 1 85.56 159 CYS A C 1
ATOM 1320 O O . CYS A 1 159 ? 3.99 -41.438 -27.125 1 85.56 159 CYS A O 1
ATOM 1322 N N . THR A 1 160 ? 5.43 -40.469 -28.516 1 82.62 160 THR A N 1
ATOM 1323 C CA . THR A 1 160 ? 6.066 -39.625 -27.516 1 82.62 160 THR A CA 1
ATOM 1324 C C . THR A 1 160 ? 6.484 -38.281 -28.156 1 82.62 160 THR A C 1
ATOM 1326 O O . THR A 1 160 ? 6.766 -38.219 -29.344 1 82.62 160 THR A O 1
ATOM 1329 N N . LEU A 1 161 ? 6.273 -37.312 -27.359 1 79.81 161 LEU A N 1
ATOM 1330 C CA . LEU A 1 161 ? 6.609 -35.969 -27.828 1 79.81 161 LEU A CA 1
ATOM 1331 C C . LEU A 1 161 ? 7.652 -35.312 -26.922 1 79.81 161 LEU A C 1
ATOM 1333 O O . LEU A 1 161 ? 7.473 -35.281 -25.703 1 79.81 161 LEU A O 1
ATOM 1337 N N . LEU A 1 162 ? 8.758 -34.844 -27.547 1 77.94 162 LEU A N 1
ATOM 1338 C CA . LEU A 1 162 ? 9.812 -34.156 -26.812 1 77.94 162 LEU A CA 1
ATOM 1339 C C . LEU A 1 162 ? 9.969 -32.719 -27.297 1 77.94 162 LEU A C 1
ATOM 1341 O O . LEU A 1 162 ? 9.969 -32.5 -28.516 1 77.94 162 LEU A O 1
ATOM 1345 N N . GLN A 1 163 ? 9.984 -31.906 -26.359 1 77.31 163 GLN A N 1
ATOM 1346 C CA . GLN A 1 163 ? 10.211 -30.5 -26.703 1 77.31 163 GLN A CA 1
ATOM 1347 C C . GLN A 1 163 ? 11.68 -30.125 -26.531 1 77.31 163 GLN A C 1
ATOM 1349 O O . GLN A 1 163 ? 12.32 -30.547 -25.562 1 77.31 163 GLN A O 1
ATOM 1354 N N . SER A 1 164 ? 12.148 -29.359 -27.469 1 76 164 SER A N 1
ATOM 1355 C CA . SER A 1 164 ? 13.539 -28.922 -27.406 1 76 164 SER A CA 1
ATOM 1356 C C . SER A 1 164 ? 13.766 -27.969 -26.234 1 76 164 SER A C 1
ATOM 1358 O O . SER A 1 164 ? 12.82 -27.375 -25.719 1 76 164 SER A O 1
ATOM 1360 N N . SER A 1 165 ? 15.047 -27.844 -25.828 1 72.38 165 SER A N 1
ATOM 1361 C CA . SER A 1 165 ? 15.398 -27 -24.688 1 72.38 165 SER A CA 1
ATOM 1362 C C . SER A 1 165 ? 15.023 -25.547 -24.953 1 72.38 165 SER A C 1
ATOM 1364 O O . SER A 1 165 ? 14.648 -24.828 -24.016 1 72.38 165 SER A O 1
ATOM 1366 N N . GLY A 1 166 ? 15.102 -25.172 -26.188 1 71.56 166 GLY A N 1
ATOM 1367 C CA . GLY A 1 166 ? 14.758 -23.797 -26.516 1 71.56 166 GLY A CA 1
ATOM 1368 C C . GLY A 1 166 ? 13.266 -23.578 -26.688 1 71.56 166 GLY A C 1
ATOM 1369 O O . GLY A 1 166 ? 12.805 -22.438 -26.75 1 71.56 166 GLY A O 1
ATOM 1370 N N . GLY A 1 167 ? 12.555 -24.672 -26.781 1 70.94 167 GLY A N 1
ATOM 1371 C CA . GLY A 1 167 ? 11.109 -24.594 -26.906 1 70.94 167 GLY A CA 1
ATOM 1372 C C . GLY A 1 167 ? 10.648 -24.297 -28.312 1 70.94 167 GLY A C 1
ATOM 1373 O O . GLY A 1 167 ? 9.461 -24.094 -28.562 1 70.94 167 GLY A O 1
ATOM 1374 N N . ASP A 1 168 ? 11.531 -24.328 -29.234 1 77.62 168 ASP A N 1
ATOM 1375 C CA . ASP A 1 168 ? 11.195 -23.906 -30.594 1 77.62 168 ASP A CA 1
ATOM 1376 C C . ASP A 1 168 ? 10.773 -25.109 -31.438 1 77.62 168 ASP A C 1
ATOM 1378 O O . ASP A 1 168 ? 10.133 -24.938 -32.469 1 77.62 168 ASP A O 1
ATOM 1382 N N . PHE A 1 169 ? 11.266 -26.266 -30.969 1 82.31 169 PHE A N 1
ATOM 1383 C CA . PHE A 1 169 ? 10.93 -27.438 -31.75 1 82.31 169 PHE A CA 1
ATOM 1384 C C . PHE A 1 169 ? 10.43 -28.578 -30.859 1 82.31 169 PHE A C 1
ATOM 1386 O O . PHE A 1 169 ? 10.781 -28.641 -29.688 1 82.31 169 PHE A O 1
ATOM 1393 N N . ALA A 1 170 ? 9.539 -29.375 -31.5 1 83 170 ALA A N 1
ATOM 1394 C CA . ALA A 1 170 ? 9.102 -30.625 -30.844 1 83 170 ALA A CA 1
ATOM 1395 C C . ALA A 1 170 ? 9.391 -31.828 -31.734 1 83 170 ALA A C 1
ATOM 1397 O O . ALA A 1 170 ? 9.227 -31.766 -32.938 1 83 170 ALA A O 1
ATOM 1398 N N . THR A 1 171 ? 9.953 -32.781 -31.141 1 83.12 171 THR A N 1
ATOM 1399 C CA . THR A 1 171 ? 10.18 -34.031 -31.859 1 83.12 171 THR A CA 1
ATOM 1400 C C . THR A 1 171 ? 9.094 -35.062 -31.531 1 83.12 171 THR A C 1
ATOM 1402 O O . THR A 1 171 ? 8.922 -35.438 -30.391 1 83.12 171 THR A O 1
ATOM 1405 N N . LEU A 1 172 ? 8.398 -35.406 -32.562 1 86.75 172 LEU A N 1
ATOM 1406 C CA . LEU A 1 172 ? 7.352 -36.406 -32.406 1 86.75 172 LEU A CA 1
ATOM 1407 C C . LEU A 1 172 ? 7.852 -37.781 -32.875 1 86.75 172 LEU A C 1
ATOM 1409 O O . LEU A 1 172 ? 8.344 -37.906 -34 1 86.75 172 LEU A O 1
ATOM 1413 N N . VAL A 1 173 ? 7.801 -38.688 -31.969 1 87.12 173 VAL A N 1
ATOM 1414 C CA . VAL A 1 173 ? 8.109 -40.094 -32.281 1 87.12 173 VAL A CA 1
ATOM 1415 C C . VAL A 1 173 ? 6.84 -40.938 -32.219 1 87.12 173 VAL A C 1
ATOM 1417 O O . VAL A 1 173 ? 6.191 -41 -31.188 1 87.12 173 VAL A O 1
ATOM 1420 N N . VAL A 1 174 ? 6.52 -41.531 -33.406 1 89.81 174 VAL A N 1
ATOM 1421 C CA . VAL A 1 174 ? 5.262 -42.281 -33.469 1 89.81 174 VAL A CA 1
ATOM 1422 C C . VAL A 1 174 ? 5.512 -43.688 -33.969 1 89.81 174 VAL A C 1
ATOM 1424 O O . VAL A 1 174 ? 6.289 -43.875 -34.906 1 89.81 174 VAL A O 1
ATOM 1427 N N . GLY A 1 175 ? 4.91 -44.656 -33.25 1 90.62 175 GLY A N 1
ATOM 1428 C CA . GLY A 1 175 ? 4.871 -46.031 -33.719 1 90.62 175 GLY A CA 1
ATOM 1429 C C . GLY A 1 175 ? 3.605 -46.344 -34.5 1 90.62 175 GLY A C 1
ATOM 1430 O O . GLY A 1 175 ? 2.5 -46.031 -34.031 1 90.62 175 GLY A O 1
ATOM 1431 N N . VAL A 1 176 ? 3.779 -46.906 -35.688 1 89.62 176 VAL A N 1
ATOM 1432 C CA . VAL A 1 176 ? 2.633 -47.25 -36.531 1 89.62 176 VAL A CA 1
ATOM 1433 C C . VAL A 1 176 ? 2.799 -48.688 -37.062 1 89.62 176 VAL A C 1
ATOM 1435 O O . VAL A 1 176 ? 3.918 -49.188 -37.156 1 89.62 176 VAL A O 1
ATOM 1438 N N . CYS A 1 177 ? 1.687 -49.188 -37.344 1 89.06 177 CYS A N 1
ATOM 1439 C CA . CYS A 1 177 ? 1.687 -50.531 -37.938 1 89.06 177 CYS A CA 1
ATOM 1440 C C . CYS A 1 177 ? 1.055 -50.5 -39.312 1 89.06 177 CYS A C 1
ATOM 1442 O O . CYS A 1 177 ? -0.146 -50.281 -39.438 1 89.06 177 CYS A O 1
ATOM 1444 N N . ASP A 1 178 ? 1.853 -50.562 -40.312 1 83.12 178 ASP A N 1
ATOM 1445 C CA . ASP A 1 178 ? 1.447 -50.781 -41.688 1 83.12 178 ASP A CA 1
ATOM 1446 C C . ASP A 1 178 ? 1.999 -52.094 -42.25 1 83.12 178 ASP A C 1
ATOM 1448 O O . ASP A 1 178 ? 3.033 -52.094 -42.906 1 83.12 178 ASP A O 1
ATOM 1452 N N . HIS A 1 179 ? 1.326 -53.219 -42.094 1 81.25 179 HIS A N 1
ATOM 1453 C CA . HIS A 1 179 ? 1.809 -54.562 -42.375 1 81.25 179 HIS A CA 1
ATOM 1454 C C . HIS A 1 179 ? 2.969 -54.938 -41.469 1 81.25 179 HIS A C 1
ATOM 1456 O O . HIS A 1 179 ? 3.031 -56.062 -40.969 1 81.25 179 HIS A O 1
ATOM 1462 N N . ARG A 1 180 ? 3.906 -53.875 -41.25 1 84.44 180 ARG A N 1
ATOM 1463 C CA . ARG A 1 180 ? 4.992 -54.031 -40.281 1 84.44 180 ARG A CA 1
ATOM 1464 C C . ARG A 1 180 ? 4.996 -52.875 -39.281 1 84.44 180 ARG A C 1
ATOM 1466 O O . ARG A 1 180 ? 4.355 -51.844 -39.5 1 84.44 180 ARG A O 1
ATOM 1473 N N . GLU A 1 181 ? 5.66 -53.219 -38.219 1 89.56 181 GLU A N 1
ATOM 1474 C CA . GLU A 1 181 ? 5.805 -52.188 -37.219 1 89.56 181 GLU A CA 1
ATOM 1475 C C . GLU A 1 181 ? 6.898 -51.188 -37.594 1 89.56 181 GLU A C 1
ATOM 1477 O O . GLU A 1 181 ? 8.039 -51.562 -37.844 1 89.56 181 GLU A O 1
ATOM 1482 N N . VAL A 1 182 ? 6.559 -49.906 -37.625 1 89.75 182 VAL A N 1
ATOM 1483 C CA . VAL A 1 182 ? 7.488 -48.875 -38.062 1 89.75 182 VAL A CA 1
ATOM 1484 C C . VAL A 1 182 ? 7.441 -47.688 -37.062 1 89.75 182 VAL A C 1
ATOM 1486 O O . VAL A 1 182 ? 6.395 -47.438 -36.469 1 89.75 182 VAL A O 1
ATOM 1489 N N . ILE A 1 183 ? 8.625 -47.125 -36.844 1 91 183 ILE A N 1
ATOM 1490 C CA . ILE A 1 183 ? 8.719 -45.906 -36.062 1 91 183 ILE A CA 1
ATOM 1491 C C . ILE A 1 183 ? 9.008 -44.719 -36.969 1 91 183 ILE A C 1
ATOM 1493 O O . ILE A 1 183 ? 9.922 -44.781 -37.781 1 91 183 ILE A O 1
ATOM 1497 N N . GLU A 1 184 ? 8.219 -43.719 -36.844 1 89.56 184 GLU A N 1
ATOM 1498 C CA . GLU A 1 184 ? 8.438 -42.469 -37.562 1 89.56 184 GLU A CA 1
ATOM 1499 C C . GLU A 1 184 ? 8.844 -41.344 -36.656 1 89.56 184 GLU A C 1
ATOM 1501 O O . GLU A 1 184 ? 8.289 -41.188 -35.562 1 89.56 184 GLU A O 1
ATOM 1506 N N . VAL A 1 185 ? 9.789 -40.594 -37.062 1 88.19 185 VAL A N 1
ATOM 1507 C CA . VAL A 1 185 ? 10.266 -39.469 -36.312 1 88.19 185 VAL A CA 1
ATOM 1508 C C . VAL A 1 185 ? 10.016 -38.188 -37.094 1 88.19 185 VAL A C 1
ATOM 1510 O O . VAL A 1 185 ? 10.406 -38.062 -38.25 1 88.19 185 VAL A O 1
ATOM 1513 N N . HIS A 1 186 ? 9.281 -37.281 -36.438 1 86.56 186 HIS A N 1
ATOM 1514 C CA . HIS A 1 186 ? 8.961 -36 -37.062 1 86.56 186 HIS A CA 1
ATOM 1515 C C . HIS A 1 186 ? 9.484 -34.844 -36.219 1 86.56 186 HIS A C 1
ATOM 1517 O O . HIS A 1 186 ? 9.352 -34.844 -35 1 86.56 186 HIS A O 1
ATOM 1523 N N . SER A 1 187 ? 10.141 -33.906 -36.875 1 84.62 187 SER A N 1
ATOM 1524 C CA . SER A 1 187 ? 10.523 -32.656 -36.25 1 84.62 187 SER A CA 1
ATOM 1525 C C . SER A 1 187 ? 9.531 -31.531 -36.562 1 84.62 187 SER A C 1
ATOM 1527 O O . SER A 1 187 ? 9.312 -31.219 -37.75 1 84.62 187 SER A O 1
ATOM 1529 N N . ILE A 1 188 ? 8.93 -31 -35.469 1 85.38 188 ILE A N 1
ATOM 1530 C CA . ILE A 1 188 ? 7.879 -30.016 -35.656 1 85.38 188 ILE A CA 1
ATOM 1531 C C . ILE A 1 188 ? 8.336 -28.656 -35.125 1 85.38 188 ILE A C 1
ATOM 1533 O O . ILE A 1 188 ? 8.781 -28.562 -33.969 1 85.38 188 ILE A O 1
ATOM 1537 N N . SER A 1 189 ? 8.25 -27.594 -35.875 1 84.06 189 SER A N 1
ATOM 1538 C CA . SER A 1 189 ? 8.539 -26.25 -35.406 1 84.06 189 SER A CA 1
ATOM 1539 C C . SER A 1 189 ? 7.375 -25.672 -34.625 1 84.06 189 SER A C 1
ATOM 1541 O O . SER A 1 189 ? 6.23 -25.703 -35.062 1 84.06 189 SER A O 1
ATOM 1543 N N . LEU A 1 190 ? 7.66 -25.25 -33.438 1 78.44 190 LEU A N 1
ATOM 1544 C CA . LEU A 1 190 ? 6.621 -24.703 -32.562 1 78.44 190 LEU A CA 1
ATOM 1545 C C . LEU A 1 190 ? 6.535 -23.188 -32.719 1 78.44 190 LEU A C 1
ATOM 1547 O O . LEU A 1 190 ? 5.766 -22.531 -32.031 1 78.44 190 LEU A O 1
ATOM 1551 N N . GLN A 1 191 ? 7.344 -22.484 -33.438 1 70.5 191 GLN A N 1
ATOM 1552 C CA . GLN A 1 191 ? 7.281 -21.031 -33.625 1 70.5 191 GLN A CA 1
ATOM 1553 C C . GLN A 1 191 ? 5.996 -20.625 -34.312 1 70.5 191 GLN A C 1
ATOM 1555 O O . GLN A 1 191 ? 5.562 -21.297 -35.281 1 70.5 191 GLN A O 1
ATOM 1560 N N . GLU A 1 192 ? 5.059 -20.109 -33.438 1 56.88 192 GLU A N 1
ATOM 1561 C CA . GLU A 1 192 ? 3.777 -19.656 -33.969 1 56.88 192 GLU A CA 1
ATOM 1562 C C . GLU A 1 192 ? 3.943 -19.062 -35.375 1 56.88 192 GLU A C 1
ATOM 1564 O O . GLU A 1 192 ? 4.797 -18.203 -35.594 1 56.88 192 GLU A O 1
ATOM 1569 N N . ALA A 1 193 ? 3.744 -19.812 -36.344 1 47.09 193 ALA A N 1
ATOM 1570 C CA . ALA A 1 193 ? 3.67 -19.172 -37.656 1 47.09 193 ALA A CA 1
ATOM 1571 C C . ALA A 1 193 ? 2.969 -17.812 -37.562 1 47.09 193 ALA A C 1
ATOM 1573 O O . ALA A 1 193 ? 1.992 -17.656 -36.812 1 47.09 193 ALA A O 1
ATOM 1574 N N . GLN A 1 194 ? 3.598 -16.609 -37.594 1 41.72 194 GLN A N 1
ATOM 1575 C CA . GLN A 1 194 ? 2.867 -15.398 -37.938 1 41.72 194 GLN A CA 1
ATOM 1576 C C . GLN A 1 194 ? 1.543 -15.734 -38.625 1 41.72 194 GLN A C 1
ATOM 1578 O O . GLN A 1 194 ? 1.391 -16.812 -39.188 1 41.72 194 GLN A O 1
ATOM 1583 N N . SER A 1 195 ? 0.571 -14.781 -38.469 1 38.28 195 SER A N 1
ATOM 1584 C CA . SER A 1 195 ? -0.743 -14.711 -39.125 1 38.28 195 SER A CA 1
ATOM 1585 C C . SER A 1 195 ? -0.727 -15.336 -40.5 1 38.28 195 SER A C 1
ATOM 1587 O O . SER A 1 195 ? -0.159 -14.773 -41.438 1 38.28 195 SER A O 1
ATOM 1589 N N . THR A 1 196 ? -0.271 -16.391 -40.844 1 37.41 196 THR A N 1
ATOM 1590 C CA . THR A 1 196 ? -0.75 -16.594 -42.219 1 37.41 196 THR A CA 1
ATOM 1591 C C . THR A 1 196 ? -2.252 -16.344 -42.312 1 37.41 196 THR A C 1
ATOM 1593 O O . THR A 1 196 ? -3.037 -16.984 -41.594 1 37.41 196 THR A O 1
ATOM 1596 N N . GLN A 1 197 ? -2.637 -15.062 -42.625 1 35.38 197 GLN A N 1
ATOM 1597 C CA . GLN A 1 197 ? -3.984 -14.625 -42.969 1 35.38 197 GLN A CA 1
ATOM 1598 C C . GLN A 1 197 ? -4.836 -15.797 -43.469 1 35.38 197 GLN A C 1
ATOM 1600 O O . GLN A 1 197 ? -6.043 -15.836 -43.219 1 35.38 197 GLN A O 1
ATOM 1605 N N . TYR A 1 198 ? -4.602 -16.25 -44.875 1 33.22 198 TYR A N 1
ATOM 1606 C CA . TYR A 1 198 ? -5.531 -16.875 -45.812 1 33.22 198 TYR A CA 1
ATOM 1607 C C . TYR A 1 198 ? -5.59 -18.375 -45.625 1 33.22 198 TYR A C 1
ATOM 1609 O O . TYR A 1 198 ? -4.855 -19.125 -46.25 1 33.22 198 TYR A O 1
ATOM 1617 N N . GLY A 1 199 ? -6.152 -18.969 -44.594 1 36.75 199 GLY A N 1
ATOM 1618 C CA . GLY A 1 199 ? -6.676 -20.312 -44.438 1 36.75 199 GLY A CA 1
ATOM 1619 C C . GLY A 1 199 ? -5.66 -21.391 -44.781 1 36.75 199 GLY A C 1
ATOM 1620 O O . GLY A 1 199 ? -5.988 -22.578 -44.781 1 36.75 199 GLY A O 1
ATOM 1621 N N . ILE A 1 200 ? -4.742 -21.141 -45.781 1 37.56 200 ILE A N 1
ATOM 1622 C CA . ILE A 1 200 ? -3.949 -22.25 -46.281 1 37.56 200 ILE A CA 1
ATOM 1623 C C . ILE A 1 200 ? -2.857 -22.609 -45.281 1 37.56 200 ILE A C 1
ATOM 1625 O O . ILE A 1 200 ? -1.998 -21.781 -44.969 1 37.56 200 ILE A O 1
ATOM 1629 N N . TYR A 1 201 ? -3.102 -23.328 -44.375 1 41.16 201 TYR A N 1
ATOM 1630 C CA . TYR A 1 201 ? -2.109 -23.891 -43.438 1 41.16 201 TYR A CA 1
ATOM 1631 C C . TYR A 1 201 ? -0.888 -24.391 -44.219 1 41.16 201 TYR A C 1
ATOM 1633 O O . TYR A 1 201 ? -1.02 -25.109 -45.188 1 41.16 201 TYR A O 1
ATOM 1641 N N . PRO A 1 202 ? 0.135 -23.547 -44.344 1 39.97 202 PRO A N 1
ATOM 1642 C CA . PRO A 1 202 ? 1.258 -24.125 -45.094 1 39.97 202 PRO A CA 1
ATOM 1643 C C . PRO A 1 202 ? 1.473 -25.609 -44.812 1 39.97 202 PRO A C 1
ATOM 1645 O O . PRO A 1 202 ? 1.454 -26.016 -43.656 1 39.97 202 PRO A O 1
ATOM 1648 N N . THR A 1 203 ? 0.86 -26.5 -45.594 1 40.38 203 THR A N 1
ATOM 1649 C CA . THR A 1 203 ? 1.455 -27.828 -45.625 1 40.38 203 THR A CA 1
ATOM 1650 C C . THR A 1 203 ? 2.975 -27.734 -45.5 1 40.38 203 THR A C 1
ATOM 1652 O O . THR A 1 203 ? 3.658 -27.375 -46.469 1 40.38 203 THR A O 1
ATOM 1655 N N . ASN A 1 204 ? 3.49 -27 -44.531 1 40.03 204 ASN A N 1
ATOM 1656 C CA . ASN A 1 204 ? 4.949 -26.938 -44.469 1 40.03 204 ASN A CA 1
ATOM 1657 C C . ASN A 1 204 ? 5.578 -28.188 -45.094 1 40.03 204 ASN A C 1
ATOM 1659 O O . ASN A 1 204 ? 4.965 -29.25 -45.125 1 40.03 204 ASN A O 1
ATOM 1663 N N . PRO A 1 205 ? 6.711 -27.969 -45.875 1 42.59 205 PRO A N 1
ATOM 1664 C CA . PRO A 1 205 ? 7.465 -29.031 -46.562 1 42.59 205 PRO A CA 1
ATOM 1665 C C . PRO A 1 205 ? 7.578 -30.297 -45.719 1 42.59 205 PRO A C 1
ATOM 1667 O O . PRO A 1 205 ? 7.504 -30.234 -44.469 1 42.59 205 PRO A O 1
ATOM 1670 N N . PRO A 1 206 ? 7.387 -31.438 -46.344 1 43.66 206 PRO A N 1
ATOM 1671 C CA . PRO A 1 206 ? 7.539 -32.781 -45.781 1 43.66 206 PRO A CA 1
ATOM 1672 C C . PRO A 1 206 ? 8.703 -32.844 -44.781 1 43.66 206 PRO A C 1
ATOM 1674 O O . PRO A 1 206 ? 9.852 -32.625 -45.156 1 43.66 206 PRO A O 1
ATOM 1677 N N . VAL A 1 207 ? 8.562 -32.281 -43.594 1 50.59 207 VAL A N 1
ATOM 1678 C CA . VAL A 1 207 ? 9.57 -32.531 -42.594 1 50.59 207 VAL A CA 1
ATOM 1679 C C . VAL A 1 207 ? 10.078 -33.969 -42.688 1 50.59 207 VAL A C 1
ATOM 1681 O O . VAL A 1 207 ? 9.305 -34.875 -42.969 1 50.59 207 VAL A O 1
ATOM 1684 N N . LYS A 1 208 ? 11.406 -34.094 -42.719 1 55 208 LYS A N 1
ATOM 1685 C CA . LYS A 1 208 ? 12.258 -35.281 -42.781 1 55 208 LYS A CA 1
ATOM 1686 C C . LYS A 1 208 ? 11.758 -36.375 -41.844 1 55 208 LYS A C 1
ATOM 1688 O O . LYS A 1 208 ? 11.641 -36.156 -40.656 1 55 208 LYS A O 1
ATOM 1693 N N . SER A 1 209 ? 10.727 -37.094 -42.312 1 64.12 209 SER A N 1
ATOM 1694 C CA . SER A 1 209 ? 10.328 -38.281 -41.562 1 64.12 209 SER A CA 1
ATOM 1695 C C . SER A 1 209 ? 11.266 -39.469 -41.844 1 64.12 209 SER A C 1
ATOM 1697 O O . SER A 1 209 ? 11.781 -39.594 -42.938 1 64.12 209 SER A O 1
ATOM 1699 N N . LYS A 1 210 ? 11.938 -39.812 -40.781 1 76.38 210 LYS A N 1
ATOM 1700 C CA . LYS A 1 210 ? 12.703 -41.062 -40.875 1 76.38 210 LYS A CA 1
ATOM 1701 C C . LYS A 1 210 ? 11.891 -42.25 -40.375 1 76.38 210 LYS A C 1
ATOM 1703 O O . LYS A 1 210 ? 11.164 -42.156 -39.406 1 76.38 210 LYS A O 1
ATOM 1708 N N . GLN A 1 211 ? 11.828 -43.219 -41.219 1 80.81 211 GLN A N 1
ATOM 1709 C CA . GLN A 1 211 ? 11.148 -44.438 -40.844 1 80.81 211 GLN A CA 1
ATOM 1710 C C . GLN A 1 211 ? 12.148 -45.5 -40.375 1 80.81 211 GLN A C 1
ATOM 1712 O O . GLN A 1 211 ? 13.172 -45.719 -41.031 1 80.81 211 GLN A O 1
ATOM 1717 N N . LEU A 1 212 ? 11.852 -45.969 -39.219 1 84.19 212 LEU A N 1
ATOM 1718 C CA . LEU A 1 212 ? 12.688 -47 -38.625 1 84.19 212 LEU A CA 1
ATOM 1719 C C . LEU A 1 212 ? 11.898 -48.312 -38.5 1 84.19 212 LEU A C 1
ATOM 1721 O O . LEU A 1 212 ? 10.82 -48.344 -37.906 1 84.19 212 LEU A O 1
ATOM 1725 N N . HIS A 1 213 ? 12.406 -49.344 -39 1 84 213 HIS A N 1
ATOM 1726 C CA . HIS A 1 213 ? 11.719 -50.625 -38.938 1 84 213 HIS A CA 1
ATOM 1727 C C . HIS A 1 213 ? 12.125 -51.438 -37.719 1 84 213 HIS A C 1
ATOM 1729 O O . HIS A 1 213 ? 13.289 -51.406 -37.312 1 84 213 HIS A O 1
ATOM 1735 N N . ILE A 1 214 ? 11.117 -52 -37.156 1 84.88 214 ILE A N 1
ATOM 1736 C CA . ILE A 1 214 ? 11.383 -52.844 -36 1 84.88 214 ILE A CA 1
ATOM 1737 C C . ILE A 1 214 ? 11.664 -54.281 -36.469 1 84.88 214 ILE A C 1
ATOM 1739 O O . ILE A 1 214 ? 10.859 -54.875 -37.188 1 84.88 214 ILE A O 1
ATOM 1743 N N . VAL A 1 215 ? 12.812 -54.75 -36.031 1 79.75 215 VAL A N 1
ATOM 1744 C CA . VAL A 1 215 ? 13.203 -56.094 -36.406 1 79.75 215 VAL A CA 1
ATOM 1745 C C . VAL A 1 215 ? 12.836 -57.062 -35.281 1 79.75 215 VAL A C 1
ATOM 1747 O O . VAL A 1 215 ? 12.961 -56.719 -34.094 1 79.75 215 VAL A O 1
ATOM 1750 N N . PRO A 1 216 ? 12.258 -58.156 -35.688 1 80 216 PRO A N 1
ATOM 1751 C CA . PRO A 1 216 ? 11.938 -59.156 -34.656 1 80 216 PRO A CA 1
ATOM 1752 C C . PRO A 1 216 ? 13.156 -59.594 -33.844 1 80 216 PRO A C 1
ATOM 1754 O O . PRO A 1 216 ? 14.289 -59.469 -34.312 1 80 216 PRO A O 1
ATOM 1757 N N . HIS A 1 217 ? 12.828 -60.031 -32.719 1 79.62 217 HIS A N 1
ATOM 1758 C CA . HIS A 1 217 ? 13.898 -60.531 -31.844 1 79.62 217 HIS A CA 1
ATOM 1759 C C . HIS A 1 217 ? 14.633 -61.688 -32.5 1 79.62 217 HIS A C 1
ATOM 1761 O O . HIS A 1 217 ? 14.008 -62.656 -32.938 1 79.62 217 HIS A O 1
ATOM 1767 N N . PRO A 1 218 ? 15.93 -61.625 -32.562 1 75.81 218 PRO A N 1
ATOM 1768 C CA . PRO A 1 218 ? 16.688 -62.656 -33.281 1 75.81 218 PRO A CA 1
ATOM 1769 C C . PRO A 1 218 ? 16.547 -64.062 -32.688 1 75.81 218 PRO A C 1
ATOM 1771 O O . PRO A 1 218 ? 16.609 -65.062 -33.406 1 75.81 218 PRO A O 1
ATOM 1774 N N . ARG A 1 219 ? 16.297 -64.062 -31.391 1 75.56 219 ARG A N 1
ATOM 1775 C CA . ARG A 1 219 ? 16.172 -65.375 -30.734 1 75.56 219 ARG A CA 1
ATOM 1776 C C . ARG A 1 219 ? 14.742 -65.875 -30.844 1 75.56 219 ARG A C 1
ATOM 1778 O O . ARG A 1 219 ? 14.477 -67.062 -30.547 1 75.56 219 ARG A O 1
ATOM 1785 N N . ALA A 1 220 ? 13.867 -65.062 -31.172 1 77.06 220 ALA A N 1
ATOM 1786 C CA . ALA A 1 220 ? 12.469 -65.438 -31.312 1 77.06 220 ALA A CA 1
ATOM 1787 C C . ALA A 1 220 ? 11.812 -64.75 -32.5 1 77.06 220 ALA A C 1
ATOM 1789 O O . ALA A 1 220 ? 10.844 -64 -32.344 1 77.06 220 ALA A O 1
ATOM 1790 N N . PRO A 1 221 ? 12.305 -65.188 -33.625 1 77.06 221 PRO A N 1
ATOM 1791 C CA . PRO A 1 221 ? 11.789 -64.5 -34.844 1 77.06 221 PRO A CA 1
ATOM 1792 C C . PRO A 1 221 ? 10.328 -64.875 -35.125 1 77.06 221 PRO A C 1
ATOM 1794 O O . PRO A 1 221 ? 9.664 -64.125 -35.875 1 77.06 221 PRO A O 1
ATOM 1797 N N . HIS A 1 222 ? 9.867 -65.875 -34.406 1 79.06 222 HIS A N 1
ATOM 1798 C CA . HIS A 1 222 ? 8.484 -66.25 -34.656 1 79.06 222 HIS A CA 1
ATOM 1799 C C . HIS A 1 222 ? 7.512 -65.375 -33.906 1 79.06 222 HIS A C 1
ATOM 1801 O O . HIS A 1 222 ? 6.312 -65.375 -34.219 1 79.06 222 HIS A O 1
ATOM 1807 N N . LEU A 1 223 ? 8.094 -64.688 -32.969 1 82.38 223 LEU A N 1
ATOM 1808 C CA . LEU A 1 223 ? 7.238 -63.75 -32.25 1 82.38 223 LEU A CA 1
ATOM 1809 C C . LEU A 1 223 ? 7.086 -62.438 -33.031 1 82.38 223 LEU A C 1
ATOM 1811 O O . LEU A 1 223 ? 8.078 -61.844 -33.438 1 82.38 223 LEU A O 1
ATOM 1815 N N . ARG A 1 224 ? 5.91 -62.062 -33.188 1 84.81 224 ARG A N 1
ATOM 1816 C CA . ARG A 1 224 ? 5.641 -60.812 -33.875 1 84.81 224 ARG A CA 1
ATOM 1817 C C . ARG A 1 224 ? 5.785 -59.625 -32.906 1 84.81 224 ARG A C 1
ATOM 1819 O O . ARG A 1 224 ? 5.09 -59.562 -31.906 1 84.81 224 ARG A O 1
ATOM 1826 N N . PRO A 1 225 ? 6.672 -58.719 -33.219 1 87.94 225 PRO A N 1
ATOM 1827 C CA . PRO A 1 225 ? 6.824 -57.562 -32.344 1 87.94 225 PRO A CA 1
ATOM 1828 C C . PRO A 1 225 ? 5.723 -56.531 -32.531 1 87.94 225 PRO A C 1
ATOM 1830 O O . PRO A 1 225 ? 5.395 -56.188 -33.688 1 87.94 225 PRO A O 1
ATOM 1833 N N . ILE A 1 226 ? 5.141 -56.094 -31.453 1 88.75 226 ILE A N 1
ATOM 1834 C CA . ILE A 1 226 ? 4.148 -55 -31.453 1 88.75 226 ILE A CA 1
ATOM 1835 C C . ILE A 1 226 ? 4.625 -53.875 -30.578 1 88.75 226 ILE A C 1
ATOM 1837 O O . ILE A 1 226 ? 4.941 -54.062 -29.391 1 88.75 226 ILE A O 1
ATOM 1841 N N . ILE A 1 227 ? 4.656 -52.75 -31.172 1 90.12 227 ILE A N 1
ATOM 1842 C CA . ILE A 1 227 ? 5.078 -51.562 -30.406 1 90.12 227 ILE A CA 1
ATOM 1843 C C . ILE A 1 227 ? 4.07 -51.281 -29.297 1 90.12 227 ILE A C 1
ATOM 1845 O O . ILE A 1 227 ? 2.873 -51.156 -29.547 1 90.12 227 ILE A O 1
ATOM 1849 N N . HIS A 1 228 ? 4.555 -51.156 -28.125 1 85.62 228 HIS A N 1
ATOM 1850 C CA . HIS A 1 228 ? 3.701 -50.906 -26.969 1 85.62 228 HIS A CA 1
ATOM 1851 C C . HIS A 1 228 ? 3.809 -49.438 -26.5 1 85.62 228 HIS A C 1
ATOM 1853 O O . HIS A 1 228 ? 2.803 -48.75 -26.438 1 85.62 228 HIS A O 1
ATOM 1859 N N . GLU A 1 229 ? 5.016 -49.062 -26.203 1 86.19 229 GLU A N 1
ATOM 1860 C CA . GLU A 1 229 ? 5.25 -47.688 -25.75 1 86.19 229 GLU A CA 1
ATOM 1861 C C . GLU A 1 229 ? 6.574 -47.125 -26.266 1 86.19 229 GLU A C 1
ATOM 1863 O O . GLU A 1 229 ? 7.504 -47.906 -26.531 1 86.19 229 GLU A O 1
ATOM 1868 N N . LEU A 1 230 ? 6.586 -45.844 -26.359 1 87.94 230 LEU A N 1
ATOM 1869 C CA . LEU A 1 230 ? 7.789 -45.156 -26.844 1 87.94 230 LEU A CA 1
ATOM 1870 C C . LEU A 1 230 ? 8.258 -44.125 -25.844 1 87.94 230 LEU A C 1
ATOM 1872 O O . LEU A 1 230 ? 7.441 -43.406 -25.266 1 87.94 230 LEU A O 1
ATOM 1876 N N . ALA A 1 231 ? 9.477 -44.125 -25.562 1 84.06 231 ALA A N 1
ATOM 1877 C CA . ALA A 1 231 ? 10.133 -43.094 -24.75 1 84.06 231 ALA A CA 1
ATOM 1878 C C . ALA A 1 231 ? 11.391 -42.562 -25.453 1 84.06 231 ALA A C 1
ATOM 1880 O O . ALA A 1 231 ? 11.977 -43.25 -26.281 1 84.06 231 ALA A O 1
ATOM 1881 N N . ALA A 1 232 ? 11.672 -41.344 -25.188 1 82.31 232 ALA A N 1
ATOM 1882 C CA . ALA A 1 232 ? 12.852 -40.75 -25.844 1 82.31 232 ALA A CA 1
ATOM 1883 C C . ALA A 1 232 ? 13.742 -40.031 -24.828 1 82.31 232 ALA A C 1
ATOM 1885 O O . ALA A 1 232 ? 13.258 -39.469 -23.844 1 82.31 232 ALA A O 1
ATOM 1886 N N . TYR A 1 233 ? 14.992 -40.156 -25.031 1 78.62 233 TYR A N 1
ATOM 1887 C CA . TYR A 1 233 ? 16.031 -39.5 -24.266 1 78.62 233 TYR A CA 1
ATOM 1888 C C . TYR A 1 233 ? 17.188 -39.062 -25.172 1 78.62 233 TYR A C 1
ATOM 1890 O O . TYR A 1 233 ? 17.938 -39.875 -25.672 1 78.62 233 TYR A O 1
ATOM 1898 N N . ASP A 1 234 ? 17.312 -37.75 -25.297 1 75 234 ASP A N 1
ATOM 1899 C CA . ASP A 1 234 ? 18.391 -37.188 -26.125 1 75 234 ASP A CA 1
ATOM 1900 C C . ASP A 1 234 ? 18.422 -37.844 -27.5 1 75 234 ASP A C 1
ATOM 1902 O O . ASP A 1 234 ? 17.484 -37.688 -28.297 1 75 234 ASP A O 1
ATOM 1906 N N . LYS A 1 235 ? 19.438 -38.719 -27.734 1 77.31 235 LYS A N 1
ATOM 1907 C CA . LYS A 1 235 ? 19.594 -39.344 -29.047 1 77.31 235 LYS A CA 1
ATOM 1908 C C . LYS A 1 235 ? 19.234 -40.812 -29 1 77.31 235 LYS A C 1
ATOM 1910 O O . LYS A 1 235 ? 19.641 -41.594 -29.859 1 77.31 235 LYS A O 1
ATOM 1915 N N . LEU A 1 236 ? 18.469 -41.094 -28.016 1 87.5 236 LEU A N 1
ATOM 1916 C CA . LEU A 1 236 ? 18.109 -42.5 -27.844 1 87.5 236 LEU A CA 1
ATOM 1917 C C . LEU A 1 236 ? 16.594 -42.688 -27.766 1 87.5 236 LEU A C 1
ATOM 1919 O O . LEU A 1 236 ? 15.922 -41.938 -27.062 1 87.5 236 LEU A O 1
ATOM 1923 N N . LEU A 1 237 ? 16.125 -43.625 -28.547 1 89.62 237 LEU A N 1
ATOM 1924 C CA . LEU A 1 237 ? 14.727 -44.031 -28.438 1 89.62 237 LEU A CA 1
ATOM 1925 C C . LEU A 1 237 ? 14.609 -45.344 -27.672 1 89.62 237 LEU A C 1
ATOM 1927 O O . LEU A 1 237 ? 15.383 -46.281 -27.922 1 89.62 237 LEU A O 1
ATOM 1931 N N . ILE A 1 238 ? 13.719 -45.312 -26.75 1 89.62 238 ILE A N 1
ATOM 1932 C CA . ILE A 1 238 ? 13.438 -46.5 -25.984 1 89.62 238 ILE A CA 1
ATOM 1933 C C . ILE A 1 238 ? 12.047 -47.031 -26.328 1 89.62 238 ILE A C 1
ATOM 1935 O O . ILE A 1 238 ? 11.047 -46.375 -26.062 1 89.62 238 ILE A O 1
ATOM 1939 N N . VAL A 1 239 ? 12.008 -48.281 -26.812 1 90.06 239 VAL A N 1
ATOM 1940 C CA . VAL A 1 239 ? 10.75 -48.844 -27.281 1 90.06 239 VAL A CA 1
ATOM 1941 C C . VAL A 1 239 ? 10.422 -50.094 -26.484 1 90.06 239 VAL A C 1
ATOM 1943 O O . VAL A 1 239 ? 11.242 -51.031 -26.406 1 90.06 239 VAL A O 1
ATOM 1946 N N . THR A 1 240 ? 9.312 -50.031 -25.938 1 88.81 240 THR A N 1
ATOM 1947 C CA . THR A 1 240 ? 8.82 -51.281 -25.359 1 88.81 240 THR A CA 1
ATOM 1948 C C . THR A 1 240 ? 8.008 -52.062 -26.375 1 88.81 240 THR A C 1
ATOM 1950 O O . THR A 1 240 ? 7.117 -51.531 -27.031 1 88.81 240 THR A O 1
ATOM 1953 N N . ILE A 1 241 ? 8.297 -53.375 -26.453 1 88.94 241 ILE A N 1
ATOM 1954 C CA . ILE A 1 241 ? 7.695 -54.219 -27.469 1 88.94 241 ILE A CA 1
ATOM 1955 C C . ILE A 1 241 ? 6.973 -55.375 -26.797 1 88.94 241 ILE A C 1
ATOM 1957 O O . ILE A 1 241 ? 7.496 -56 -25.859 1 88.94 241 ILE A O 1
ATOM 1961 N N . PHE A 1 242 ? 5.766 -55.5 -27.234 1 86 242 PHE A N 1
ATOM 1962 C CA . PHE A 1 242 ? 5.055 -56.719 -26.891 1 86 242 PHE A CA 1
ATOM 1963 C C . PHE A 1 242 ? 5.266 -57.781 -27.953 1 86 242 PHE A C 1
ATOM 1965 O O . PHE A 1 242 ? 4.836 -57.625 -29.094 1 86 242 PHE A O 1
ATOM 1972 N N . ALA A 1 243 ? 5.895 -58.875 -27.562 1 85.25 243 ALA A N 1
ATOM 1973 C CA . ALA A 1 243 ? 6.141 -60 -28.484 1 85.25 243 ALA A CA 1
ATOM 1974 C C . ALA A 1 243 ? 4.996 -61 -28.438 1 85.25 243 ALA A C 1
ATOM 1976 O O . ALA A 1 243 ? 4.871 -61.75 -27.469 1 85.25 243 ALA A O 1
ATOM 1977 N N . LEU A 1 244 ? 4.234 -60.906 -29.422 1 82.81 244 LEU A N 1
ATOM 1978 C CA . LEU A 1 244 ? 3.059 -61.781 -29.484 1 82.81 244 LEU A CA 1
ATOM 1979 C C . LEU A 1 244 ? 3.4 -63.125 -30.141 1 82.81 244 LEU A C 1
ATOM 1981 O O . LEU A 1 244 ? 3.99 -63.156 -31.234 1 82.81 244 LEU A O 1
ATOM 1985 N N . ASP A 1 245 ? 3.062 -64.125 -29.359 1 76.88 245 ASP A N 1
ATOM 1986 C CA . ASP A 1 245 ? 3.225 -65.438 -29.922 1 76.88 245 ASP A CA 1
ATOM 1987 C C . ASP A 1 245 ? 2.033 -65.812 -30.812 1 76.88 245 ASP A C 1
ATOM 1989 O O . ASP A 1 245 ? 0.916 -66 -30.312 1 76.88 245 ASP A O 1
ATOM 1993 N N . THR A 1 246 ? 2.189 -65.875 -32.062 1 68.19 246 THR A N 1
ATOM 1994 C CA . THR A 1 246 ? 1.117 -66.188 -33 1 68.19 246 THR A CA 1
ATOM 1995 C C . THR A 1 246 ? 0.679 -67.625 -32.812 1 68.19 246 THR A C 1
ATOM 1997 O O . THR A 1 246 ? -0.39 -68.062 -33.281 1 68.19 246 THR A O 1
ATOM 2000 N N . GLY A 1 247 ? 1.451 -68.5 -32.125 1 64.62 247 GLY A N 1
ATOM 2001 C CA . GLY A 1 247 ? 1.1 -69.938 -31.906 1 64.62 247 GLY A CA 1
ATOM 2002 C C . GLY A 1 247 ? 0.325 -70.125 -30.625 1 64.62 247 GLY A C 1
ATOM 2003 O O . GLY A 1 247 ? 0.127 -71.312 -30.203 1 64.62 247 GLY A O 1
ATOM 2004 N N . GLY A 1 248 ? -0.23 -69.125 -29.875 1 59.75 248 GLY A N 1
ATOM 2005 C CA . GLY A 1 248 ? -1.101 -69.312 -28.719 1 59.75 248 GLY A CA 1
ATOM 2006 C C . GLY A 1 248 ? -0.396 -69.062 -27.391 1 59.75 248 GLY A C 1
ATOM 2007 O O . GLY A 1 248 ? -0.99 -69.25 -26.328 1 59.75 248 GLY A O 1
ATOM 2008 N N . GLY A 1 249 ? 0.935 -68.812 -27.391 1 58.5 249 GLY A N 1
ATOM 2009 C CA . GLY A 1 249 ? 1.604 -68.625 -26.109 1 58.5 249 GLY A CA 1
ATOM 2010 C C . GLY A 1 249 ? 1.427 -67.25 -25.547 1 58.5 249 GLY A C 1
ATOM 2011 O O . GLY A 1 249 ? 0.779 -66.375 -26.156 1 58.5 249 GLY A O 1
ATOM 2012 N N . ALA A 1 250 ? 1.782 -67.125 -24.266 1 64.75 250 ALA A N 1
ATOM 2013 C CA . ALA A 1 250 ? 1.679 -65.875 -23.594 1 64.75 250 ALA A CA 1
ATOM 2014 C C . ALA A 1 250 ? 2.691 -64.875 -24.156 1 64.75 250 ALA A C 1
ATOM 2016 O O . ALA A 1 250 ? 3.803 -65.25 -24.531 1 64.75 250 ALA A O 1
ATOM 2017 N N . GLY A 1 251 ? 2.328 -63.719 -24.641 1 70.12 251 GLY A N 1
ATOM 2018 C CA . GLY A 1 251 ? 3.215 -62.656 -25.094 1 70.12 251 GLY A CA 1
ATOM 2019 C C . GLY A 1 251 ? 4.148 -62.156 -24 1 70.12 251 GLY A C 1
ATOM 2020 O O . GLY A 1 251 ? 3.949 -62.438 -22.828 1 70.12 251 GLY A O 1
ATOM 2021 N N . SER A 1 252 ? 5.426 -61.75 -24.422 1 78.5 252 SER A N 1
ATOM 2022 C CA . SER A 1 252 ? 6.402 -61.219 -23.484 1 78.5 252 SER A CA 1
ATOM 2023 C C . SER A 1 252 ? 6.734 -59.75 -23.812 1 78.5 252 SER A C 1
ATOM 2025 O O . SER A 1 252 ? 6.625 -59.344 -24.953 1 78.5 252 SER A O 1
ATOM 2027 N N . LEU A 1 253 ? 6.965 -59 -22.75 1 84.38 253 LEU A N 1
ATOM 2028 C CA . LEU A 1 253 ? 7.383 -57.625 -22.922 1 84.38 253 LEU A CA 1
ATOM 2029 C C . LEU A 1 253 ? 8.891 -57.531 -23.094 1 84.38 253 LEU A C 1
ATOM 2031 O O . LEU A 1 253 ? 9.641 -58.25 -22.422 1 84.38 253 LEU A O 1
ATOM 2035 N N . GLN A 1 254 ? 9.344 -56.75 -24.047 1 88.25 254 GLN A N 1
ATOM 2036 C CA . GLN A 1 254 ? 10.758 -56.531 -24.344 1 88.25 254 GLN A CA 1
ATOM 2037 C C . GLN A 1 254 ? 11.062 -55.031 -24.516 1 88.25 254 GLN A C 1
ATOM 2039 O O . GLN A 1 254 ? 10.148 -54.219 -24.703 1 88.25 254 GLN A O 1
ATOM 2044 N N . ILE A 1 255 ? 12.328 -54.75 -24.391 1 90.38 255 ILE A N 1
ATOM 2045 C CA . ILE A 1 255 ? 12.773 -53.375 -24.562 1 90.38 255 ILE A CA 1
ATOM 2046 C C . ILE A 1 255 ? 13.766 -53.312 -25.719 1 90.38 255 ILE A C 1
ATOM 2048 O O . ILE A 1 255 ? 14.648 -54.156 -25.844 1 90.38 255 ILE A O 1
ATOM 2052 N N . LEU A 1 256 ? 13.57 -52.344 -26.531 1 91.31 256 LEU A N 1
ATOM 2053 C CA . LEU A 1 256 ? 14.414 -52.125 -27.703 1 91.31 256 LEU A CA 1
ATOM 2054 C C . LEU A 1 256 ? 14.961 -50.688 -27.703 1 91.31 256 LEU A C 1
ATOM 2056 O O . LEU A 1 256 ? 14.203 -49.719 -27.531 1 91.31 256 LEU A O 1
ATOM 2060 N N . PHE A 1 257 ? 16.297 -50.625 -27.844 1 90.75 257 PHE A N 1
ATOM 2061 C CA . PHE A 1 257 ? 16.906 -49.312 -28.047 1 90.75 257 PHE A CA 1
ATOM 2062 C C . PHE A 1 257 ? 17.094 -49.031 -29.531 1 90.75 257 PHE A C 1
ATOM 2064 O O . PHE A 1 257 ? 17.484 -49.906 -30.297 1 90.75 257 PHE A O 1
ATOM 2071 N N . VAL A 1 258 ? 16.734 -47.812 -29.906 1 88.94 258 VAL A N 1
ATOM 2072 C CA . VAL A 1 258 ? 16.859 -47.438 -31.312 1 88.94 258 VAL A CA 1
ATOM 2073 C C . VAL A 1 258 ? 17.609 -46.125 -31.422 1 88.94 258 VAL A C 1
ATOM 2075 O O . VAL A 1 258 ? 17.312 -45.188 -30.672 1 88.94 258 VAL A O 1
ATOM 2078 N N . ASN A 1 259 ? 18.578 -46.031 -32.25 1 87 259 ASN A N 1
ATOM 2079 C CA . ASN A 1 259 ? 19.203 -44.75 -32.625 1 87 259 ASN A CA 1
ATOM 2080 C C . ASN A 1 259 ? 18.453 -44.094 -33.781 1 87 259 ASN A C 1
ATOM 2082 O O . ASN A 1 259 ? 18.5 -44.594 -34.906 1 87 259 ASN A O 1
ATOM 2086 N N . PRO A 1 260 ? 17.891 -43.062 -33.531 1 83.94 260 PRO A N 1
ATOM 2087 C CA . PRO A 1 260 ? 17.062 -42.438 -34.562 1 83.94 260 PRO A CA 1
ATOM 2088 C C . PRO A 1 260 ? 17.891 -41.938 -35.75 1 83.94 260 PRO A C 1
ATOM 2090 O O . PRO A 1 260 ? 17.359 -41.781 -36.844 1 83.94 260 PRO A O 1
ATOM 2093 N N . GLU A 1 261 ? 19.094 -41.656 -35.625 1 80.62 261 GLU A N 1
ATOM 2094 C CA . GLU A 1 261 ? 19.922 -41.125 -36.688 1 80.62 261 GLU A CA 1
ATOM 2095 C C . GLU A 1 261 ? 20.406 -42.25 -37.625 1 80.62 261 GLU A C 1
ATOM 2097 O O . GLU A 1 261 ? 20.312 -42.125 -38.844 1 80.62 261 GLU A O 1
ATOM 2102 N N . THR A 1 262 ? 20.875 -43.281 -37 1 79.44 262 THR A N 1
ATOM 2103 C CA . THR A 1 262 ? 21.484 -44.344 -37.812 1 79.44 262 THR A CA 1
ATOM 2104 C C . THR A 1 262 ? 20.469 -45.438 -38.125 1 79.44 262 THR A C 1
ATOM 2106 O O . THR A 1 262 ? 20.625 -46.156 -39.094 1 79.44 262 THR A O 1
ATOM 2109 N N . GLY A 1 263 ? 19.484 -45.562 -37.25 1 81.88 263 GLY A N 1
ATOM 2110 C CA . GLY A 1 263 ? 18.5 -46.625 -37.438 1 81.88 263 GLY A CA 1
ATOM 2111 C C . GLY A 1 263 ? 18.922 -47.906 -36.781 1 81.88 263 GLY A C 1
ATOM 2112 O O . GLY A 1 263 ? 18.203 -48.906 -36.844 1 81.88 263 GLY A O 1
ATOM 2113 N N . SER A 1 264 ? 20.047 -47.875 -36.094 1 83.12 264 SER A N 1
ATOM 2114 C CA . SER A 1 264 ? 20.531 -49.062 -35.438 1 83.12 264 SER A CA 1
ATOM 2115 C C . SER A 1 264 ? 19.641 -49.406 -34.25 1 83.12 264 SER A C 1
ATOM 2117 O O . SER A 1 264 ? 19.094 -48.531 -33.594 1 83.12 264 SER A O 1
ATOM 2119 N N . THR A 1 265 ? 19.484 -50.688 -34.094 1 87.62 265 THR A N 1
ATOM 2120 C CA . THR A 1 265 ? 18.656 -51.156 -32.969 1 87.62 265 THR A CA 1
ATOM 2121 C C . THR A 1 265 ? 19.438 -52.156 -32.094 1 87.62 265 THR A C 1
ATOM 2123 O O . THR A 1 265 ? 20.328 -52.844 -32.594 1 87.62 265 THR A O 1
ATOM 2126 N N . LYS A 1 266 ? 19.172 -52.094 -30.797 1 88 266 LYS A N 1
ATOM 2127 C CA . LYS A 1 266 ? 19.734 -53.031 -29.844 1 88 266 LYS A CA 1
ATOM 2128 C C . LYS A 1 266 ? 18.672 -53.5 -28.844 1 88 266 LYS A C 1
ATOM 2130 O O . LYS A 1 266 ? 18.016 -52.656 -28.203 1 88 266 LYS A O 1
ATOM 2135 N N . TRP A 1 267 ? 18.547 -54.812 -28.781 1 89.56 267 TRP A N 1
ATOM 2136 C CA . TRP A 1 267 ? 17.594 -55.375 -27.828 1 89.56 267 TRP A CA 1
ATOM 2137 C C . TRP A 1 267 ? 18.203 -55.438 -26.438 1 89.56 267 TRP A C 1
ATOM 2139 O O . TRP A 1 267 ? 19.391 -55.719 -26.281 1 89.56 267 TRP A O 1
ATOM 2149 N N . VAL A 1 268 ? 17.406 -55.188 -25.438 1 89.5 268 VAL A N 1
ATOM 2150 C CA . VAL A 1 268 ? 17.812 -55.375 -24.062 1 89.5 268 VAL A CA 1
ATOM 2151 C C . VAL A 1 268 ? 17.625 -56.812 -23.641 1 89.5 268 VAL A C 1
ATOM 2153 O O . VAL A 1 268 ? 16.656 -57.469 -24.062 1 89.5 268 VAL A O 1
ATOM 2156 N N . ASP A 1 269 ? 18.547 -57.25 -22.766 1 83.12 269 ASP A N 1
ATOM 2157 C CA . ASP A 1 269 ? 18.422 -58.594 -22.234 1 83.12 269 ASP A CA 1
ATOM 2158 C C . ASP A 1 269 ? 17.016 -58.812 -21.656 1 83.12 269 ASP A C 1
ATOM 2160 O O . ASP A 1 269 ? 16.547 -58.031 -20.828 1 83.12 269 ASP A O 1
ATOM 2164 N N . PRO A 1 270 ? 16.328 -59.875 -22.094 1 80.75 270 PRO A N 1
ATOM 2165 C CA . PRO A 1 270 ? 14.945 -60.125 -21.703 1 80.75 270 PRO A CA 1
ATOM 2166 C C . PRO A 1 270 ? 14.797 -60.312 -20.188 1 80.75 270 PRO A C 1
ATOM 2168 O O . PRO A 1 270 ? 13.688 -60.219 -19.656 1 80.75 270 PRO A O 1
ATOM 2171 N N . SER A 1 271 ? 15.852 -60.594 -19.531 1 81.38 271 SER A N 1
ATOM 2172 C CA . SER A 1 271 ? 15.781 -60.844 -18.094 1 81.38 271 SER A CA 1
ATOM 2173 C C . SER A 1 271 ? 15.305 -59.594 -17.344 1 81.38 271 SER A C 1
ATOM 2175 O O . SER A 1 271 ? 14.75 -59.688 -16.25 1 81.38 271 SER A O 1
ATOM 2177 N N . PHE A 1 272 ? 15.492 -58.531 -17.938 1 81.19 272 PHE A N 1
ATOM 2178 C CA . PHE A 1 272 ? 15.141 -57.281 -17.25 1 81.19 272 PHE A CA 1
ATOM 2179 C C . PHE A 1 272 ? 13.641 -57 -17.344 1 81.19 272 PHE A C 1
ATOM 2181 O O . PHE A 1 272 ? 13.07 -56.344 -16.484 1 81.19 272 PHE A O 1
ATOM 2188 N N . ALA A 1 273 ? 12.969 -57.469 -18.406 1 79.69 273 ALA A N 1
ATOM 2189 C CA . ALA A 1 273 ? 11.562 -57.156 -18.609 1 79.69 273 ALA A CA 1
ATOM 2190 C C . ALA A 1 273 ? 10.688 -58.375 -18.359 1 79.69 273 ALA A C 1
ATOM 2192 O O . ALA A 1 273 ? 9.477 -58.25 -18.156 1 79.69 273 ALA A O 1
ATOM 2193 N N . GLN A 1 274 ? 11.203 -59.594 -18.344 1 78.62 274 GLN A N 1
ATOM 2194 C CA . GLN A 1 274 ? 10.438 -60.812 -18.328 1 78.62 274 GLN A CA 1
ATOM 2195 C C . GLN A 1 274 ? 9.641 -60.969 -17.031 1 78.62 274 GLN A C 1
ATOM 2197 O O . GLN A 1 274 ? 8.562 -61.562 -17.031 1 78.62 274 GLN A O 1
ATOM 2202 N N . THR A 1 275 ? 10.141 -60.344 -16.047 1 79.94 275 THR A N 1
ATOM 2203 C CA . THR A 1 275 ? 9.492 -60.531 -14.75 1 79.94 275 THR A CA 1
ATOM 2204 C C . THR A 1 275 ? 8.266 -59.625 -14.625 1 79.94 275 THR A C 1
ATOM 2206 O O . THR A 1 275 ? 7.438 -59.844 -13.734 1 79.94 275 THR A O 1
ATOM 2209 N N . PHE A 1 276 ? 8.133 -58.688 -15.492 1 81.38 276 PHE A N 1
ATOM 2210 C CA . PHE A 1 276 ? 7.043 -57.719 -15.383 1 81.38 276 PHE A CA 1
ATOM 2211 C C . PHE A 1 276 ? 5.801 -58.219 -16.109 1 81.38 276 PHE A C 1
ATOM 2213 O O . PHE A 1 276 ? 5.883 -58.688 -17.25 1 81.38 276 PHE A O 1
ATOM 2220 N N . SER A 1 277 ? 4.637 -58.219 -15.445 1 76.56 277 SER A N 1
ATOM 2221 C CA . SER A 1 277 ? 3.369 -58.5 -16.109 1 76.56 277 SER A CA 1
ATOM 2222 C C . SER A 1 277 ? 2.934 -57.375 -17.016 1 76.56 277 SER A C 1
ATOM 2224 O O . SER A 1 277 ? 2.287 -57.594 -18.031 1 76.56 277 SER A O 1
ATOM 2226 N N . PHE A 1 278 ? 3.16 -56.188 -16.578 1 77.88 278 PHE A N 1
ATOM 2227 C CA . PHE A 1 278 ? 3.074 -55 -17.422 1 77.88 278 PHE A CA 1
ATOM 2228 C C . PHE A 1 278 ? 4.238 -54.031 -17.141 1 77.88 278 PHE A C 1
ATOM 2230 O O . PHE A 1 278 ? 4.824 -54.062 -16.047 1 77.88 278 PHE A O 1
ATOM 2237 N N . LEU A 1 279 ? 4.59 -53.312 -18.141 1 80.62 279 LEU A N 1
ATOM 2238 C CA . LEU A 1 279 ? 5.809 -52.5 -18.016 1 80.62 279 LEU A CA 1
ATOM 2239 C C . LEU A 1 279 ? 5.648 -51.156 -18.688 1 80.62 279 LEU A C 1
ATOM 2241 O O . LEU A 1 279 ? 5.176 -51.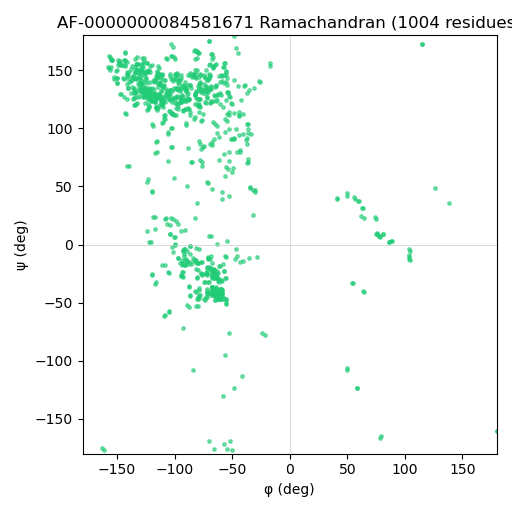062 -19.812 1 80.62 279 LEU A O 1
ATOM 2245 N N . TRP A 1 280 ? 5.91 -50.188 -17.828 1 79.75 280 TRP A N 1
ATOM 2246 C CA . TRP A 1 280 ? 6.074 -48.844 -18.359 1 79.75 280 TRP A CA 1
ATOM 2247 C C . TRP A 1 280 ? 7.508 -48.344 -18.172 1 79.75 280 TRP A C 1
ATOM 2249 O O . TRP A 1 280 ? 8.148 -48.688 -17.172 1 79.75 280 TRP A O 1
ATOM 2259 N N . VAL A 1 281 ? 7.93 -47.625 -19.125 1 82.81 281 VAL A N 1
ATOM 2260 C CA . VAL A 1 281 ? 9.281 -47.094 -19.062 1 82.81 281 VAL A CA 1
ATOM 2261 C C . VAL A 1 281 ? 9.219 -45.562 -19.016 1 82.81 281 VAL A C 1
ATOM 2263 O O . VAL A 1 281 ? 8.523 -44.938 -19.812 1 82.81 281 VAL A O 1
ATOM 2266 N N . ARG A 1 282 ? 9.812 -45.031 -18.016 1 80.19 282 ARG A N 1
ATOM 2267 C CA . ARG A 1 282 ? 9.938 -43.594 -17.891 1 80.19 282 ARG A CA 1
ATOM 2268 C C . ARG A 1 282 ? 11.398 -43.156 -17.797 1 80.19 282 ARG A C 1
ATOM 2270 O O . ARG A 1 282 ? 12.234 -43.938 -17.297 1 80.19 282 ARG A O 1
ATOM 2277 N N . VAL A 1 283 ? 11.641 -41.969 -18.312 1 80.38 283 VAL A N 1
ATOM 2278 C CA . VAL A 1 283 ? 13.008 -41.469 -18.328 1 80.38 283 VAL A CA 1
ATOM 2279 C C . VAL A 1 283 ? 13.086 -40.125 -17.578 1 80.38 283 VAL A C 1
ATOM 2281 O O . VAL A 1 283 ? 12.258 -39.25 -17.797 1 80.38 283 VAL A O 1
ATOM 2284 N N . TRP A 1 284 ? 14 -40.094 -16.641 1 78.38 284 TRP A N 1
ATOM 2285 C CA . TRP A 1 284 ? 14.328 -38.844 -15.961 1 78.38 284 TRP A CA 1
ATOM 2286 C C . TRP A 1 284 ? 15.836 -38.656 -15.891 1 78.38 284 TRP A C 1
ATOM 2288 O O . TRP A 1 284 ? 16.547 -39.438 -15.289 1 78.38 284 TRP A O 1
ATOM 2298 N N . GLY A 1 285 ? 16.25 -37.562 -16.453 1 77.56 285 GLY A N 1
ATOM 2299 C CA . GLY A 1 285 ? 17.688 -37.406 -16.516 1 77.56 285 GLY A CA 1
ATOM 2300 C C . GLY A 1 285 ? 18.406 -38.5 -17.25 1 77.56 285 GLY A C 1
ATOM 2301 O O . GLY A 1 285 ? 18.031 -38.844 -18.391 1 77.56 285 GLY A O 1
ATOM 2302 N N . ASP A 1 286 ? 19.359 -39.094 -16.484 1 82.69 286 ASP A N 1
ATOM 2303 C CA . ASP A 1 286 ? 20.141 -40.188 -17.078 1 82.69 286 ASP A CA 1
ATOM 2304 C C . ASP A 1 286 ? 19.656 -41.562 -16.562 1 82.69 286 ASP A C 1
ATOM 2306 O O . ASP A 1 286 ? 20.375 -42.562 -16.656 1 82.69 286 ASP A O 1
ATOM 2310 N N . TYR A 1 287 ? 18.438 -41.469 -16.141 1 86.38 287 TYR A N 1
ATOM 2311 C CA . TYR A 1 287 ? 17.984 -42.719 -15.508 1 86.38 287 TYR A CA 1
ATOM 2312 C C . TYR A 1 287 ? 16.75 -43.25 -16.188 1 86.38 287 TYR A C 1
ATOM 2314 O O . TYR A 1 287 ? 15.906 -42.5 -16.672 1 86.38 287 TYR A O 1
ATOM 2322 N N . LEU A 1 288 ? 16.688 -44.562 -16.109 1 87.25 288 LEU A N 1
ATOM 2323 C CA . LEU A 1 288 ? 15.547 -45.312 -16.641 1 87.25 288 LEU A CA 1
ATOM 2324 C C . LEU A 1 288 ? 14.711 -45.906 -15.516 1 87.25 288 LEU A C 1
ATOM 2326 O O . LEU A 1 288 ? 15.242 -46.625 -14.648 1 87.25 288 LEU A O 1
ATOM 2330 N N . PHE A 1 289 ? 13.445 -45.562 -15.523 1 85.31 289 PHE A N 1
ATOM 2331 C CA . PHE A 1 289 ? 12.531 -46.125 -14.531 1 85.31 289 PHE A CA 1
ATOM 2332 C C . PHE A 1 289 ? 11.641 -47.188 -15.148 1 85.31 289 PHE A C 1
ATOM 2334 O O . PHE A 1 289 ? 10.852 -46.906 -16.047 1 85.31 289 PHE A O 1
ATOM 2341 N N . LEU A 1 290 ? 11.797 -48.375 -14.719 1 87.62 290 LEU A N 1
ATOM 2342 C CA . LEU A 1 290 ? 10.906 -49.469 -15.102 1 87.62 290 LEU A CA 1
ATOM 2343 C C . LEU A 1 290 ? 9.773 -49.625 -14.094 1 87.62 290 LEU A C 1
ATOM 2345 O O . LEU A 1 290 ? 10.016 -49.969 -12.938 1 87.62 290 LEU A O 1
ATOM 2349 N N . VAL A 1 291 ? 8.633 -49.375 -14.57 1 83.06 291 VAL A N 1
ATOM 2350 C CA . VAL A 1 291 ? 7.477 -49.375 -13.688 1 83.06 291 VAL A CA 1
ATOM 2351 C C . VAL A 1 291 ? 6.512 -50.469 -14.086 1 83.06 291 VAL A C 1
ATOM 2353 O O . VAL A 1 291 ? 6.113 -50.562 -15.25 1 83.06 291 VAL A O 1
ATOM 2356 N N . GLY A 1 292 ? 6.164 -51.312 -13.141 1 81.5 292 GLY A N 1
ATOM 2357 C CA . GLY A 1 292 ? 5.223 -52.375 -13.461 1 81.5 292 GLY A CA 1
ATOM 2358 C C . GLY A 1 292 ? 4.906 -53.281 -12.281 1 81.5 292 GLY A C 1
ATOM 2359 O O . GLY A 1 292 ? 4.98 -52.844 -11.125 1 81.5 292 GLY A O 1
ATOM 2360 N N . GLU A 1 293 ? 4.434 -54.375 -12.664 1 79.56 293 GLU A N 1
ATOM 2361 C CA . GLU A 1 293 ? 4.043 -55.344 -11.656 1 79.56 293 GLU A CA 1
ATOM 2362 C C . GLU A 1 293 ? 4.965 -56.562 -11.68 1 79.56 293 GLU A C 1
ATOM 2364 O O . GLU A 1 293 ? 5.176 -57.188 -12.734 1 79.56 293 GLU A O 1
ATOM 2369 N N . VAL A 1 294 ? 5.512 -56.812 -10.516 1 80.44 294 VAL A N 1
ATOM 2370 C CA . VAL A 1 294 ? 6.344 -58 -10.328 1 80.44 294 VAL A CA 1
ATOM 2371 C C . VAL A 1 294 ? 5.809 -58.812 -9.156 1 80.44 294 VAL A C 1
ATOM 2373 O O . VAL A 1 294 ? 5.773 -58.344 -8.016 1 80.44 294 VAL A O 1
ATOM 2376 N N . HIS A 1 295 ? 5.461 -60.031 -9.391 1 76.88 295 HIS A N 1
ATOM 2377 C CA . HIS A 1 295 ? 4.938 -60.938 -8.367 1 76.88 295 HIS A CA 1
ATOM 2378 C C . HIS A 1 295 ? 3.811 -60.281 -7.578 1 76.88 295 HIS A C 1
ATOM 2380 O O . HIS A 1 295 ? 3.844 -60.25 -6.344 1 76.88 295 HIS A O 1
ATOM 2386 N N . ASP A 1 296 ? 2.861 -59.594 -8.188 1 72.94 296 ASP A N 1
ATOM 2387 C CA . ASP A 1 296 ? 1.635 -59 -7.656 1 72.94 296 ASP A CA 1
ATOM 2388 C C . ASP A 1 296 ? 1.929 -57.719 -6.871 1 72.94 296 ASP A C 1
ATOM 2390 O O . ASP A 1 296 ? 1.053 -57.188 -6.184 1 72.94 296 ASP A O 1
ATOM 2394 N N . ASP A 1 297 ? 3.191 -57.281 -6.977 1 77.94 297 ASP A N 1
ATOM 2395 C CA . ASP A 1 297 ? 3.539 -56.031 -6.352 1 77.94 297 ASP A CA 1
ATOM 2396 C C . ASP A 1 297 ? 3.85 -54.969 -7.402 1 77.94 297 ASP A C 1
ATOM 2398 O O . ASP A 1 297 ? 4.379 -55.281 -8.469 1 77.94 297 ASP A O 1
ATOM 2402 N N . PHE A 1 298 ? 3.414 -53.719 -7.082 1 80.69 298 PHE A N 1
ATOM 2403 C CA . PHE A 1 298 ? 3.836 -52.594 -7.922 1 80.69 298 PHE A CA 1
ATOM 2404 C C . PHE A 1 298 ? 5.293 -52.25 -7.66 1 80.69 298 PHE A C 1
ATOM 2406 O O . PHE A 1 298 ? 5.68 -51.969 -6.516 1 80.69 298 PHE A O 1
ATOM 2413 N N . VAL A 1 299 ? 6.094 -52.281 -8.672 1 83.62 299 VAL A N 1
ATOM 2414 C CA . VAL A 1 299 ? 7.531 -52.094 -8.477 1 83.62 299 VAL A CA 1
ATOM 2415 C C . VAL A 1 299 ? 8.062 -51.031 -9.43 1 83.62 299 VAL A C 1
ATOM 2417 O O . VAL A 1 299 ? 7.617 -50.938 -10.57 1 83.62 299 VAL A O 1
ATOM 2420 N N . VAL A 1 300 ? 8.93 -50.219 -8.898 1 85.31 300 VAL A N 1
ATOM 2421 C CA . VAL A 1 300 ? 9.695 -49.281 -9.695 1 85.31 300 VAL A CA 1
ATOM 2422 C C . VAL A 1 300 ? 11.188 -49.625 -9.609 1 85.31 300 VAL A C 1
ATOM 2424 O O . VAL A 1 300 ? 11.781 -49.531 -8.531 1 85.31 300 VAL A O 1
ATOM 2427 N N . ARG A 1 301 ? 11.766 -49.969 -10.758 1 90.06 301 ARG A N 1
ATOM 2428 C CA . ARG A 1 301 ? 13.195 -50.25 -10.82 1 90.06 301 ARG A CA 1
ATOM 2429 C C . ARG A 1 301 ? 13.93 -49.156 -11.578 1 90.06 301 ARG A C 1
ATOM 2431 O O . ARG A 1 301 ? 13.477 -48.688 -12.625 1 90.06 301 ARG A O 1
ATOM 2438 N N . VAL A 1 302 ? 15.031 -48.75 -11 1 90.06 302 VAL A N 1
ATOM 2439 C CA . VAL A 1 302 ? 15.781 -47.656 -11.602 1 90.06 302 VAL A CA 1
ATOM 2440 C C . VAL A 1 302 ? 17.125 -48.156 -12.102 1 90.06 302 VAL A C 1
ATOM 2442 O O . VAL A 1 302 ? 17.844 -48.844 -11.383 1 90.06 302 VAL A O 1
ATOM 2445 N N . HIS A 1 303 ? 17.391 -47.812 -13.367 1 91.12 303 HIS A N 1
ATOM 2446 C CA . HIS A 1 303 ? 18.672 -48.125 -13.984 1 91.12 303 HIS A CA 1
ATOM 2447 C C . HIS A 1 303 ? 19.281 -46.875 -14.633 1 91.12 303 HIS A C 1
ATOM 2449 O O . HIS A 1 303 ? 18.562 -45.938 -14.945 1 91.12 303 HIS A O 1
ATOM 2455 N N . ARG A 1 304 ? 20.562 -46.906 -14.734 1 90.38 304 ARG A N 1
ATOM 2456 C CA . ARG A 1 304 ? 21.219 -45.875 -15.555 1 90.38 304 ARG A CA 1
ATOM 2457 C C . ARG A 1 304 ? 21.094 -46.219 -17.031 1 90.38 304 ARG A C 1
ATOM 2459 O O . ARG A 1 304 ? 21.219 -47.375 -17.438 1 90.38 304 ARG A O 1
ATOM 2466 N N . ILE A 1 305 ? 20.75 -45.219 -17.781 1 88 305 ILE A N 1
ATOM 2467 C CA . ILE A 1 305 ? 20.625 -45.469 -19.219 1 88 305 ILE A CA 1
ATOM 2468 C C . ILE A 1 305 ? 21.969 -45.844 -19.812 1 88 305 ILE A C 1
ATOM 2470 O O . ILE A 1 305 ? 22.953 -45.125 -19.672 1 88 305 ILE A O 1
ATOM 2474 N N . 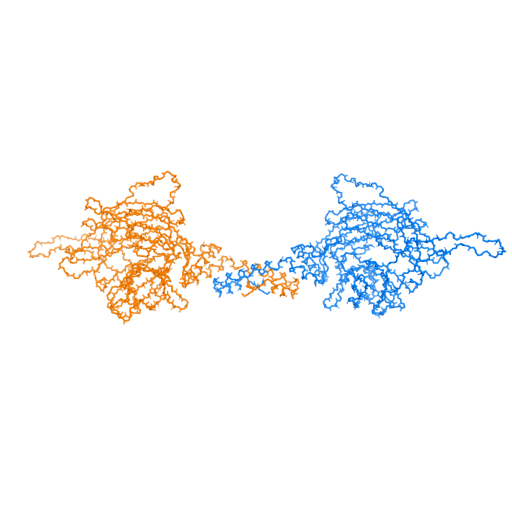PRO A 1 306 ? 21.953 -46.969 -20.406 1 87.25 306 PRO A N 1
ATOM 2475 C CA . PRO A 1 306 ? 23.219 -47.375 -21.016 1 87.25 306 PRO A CA 1
ATOM 2476 C C . PRO A 1 306 ? 23.484 -46.688 -22.344 1 87.25 306 PRO A C 1
ATOM 2478 O O . PRO A 1 306 ? 22.609 -46.031 -22.891 1 87.25 306 PRO A O 1
ATOM 2481 N N . ASN A 1 307 ? 24.781 -46.75 -22.828 1 83.88 307 ASN A N 1
ATOM 2482 C CA . ASN A 1 307 ? 25.156 -46.312 -24.172 1 83.88 307 ASN A CA 1
ATOM 2483 C C . ASN A 1 307 ? 25.344 -47.5 -25.125 1 83.88 307 ASN A C 1
ATOM 2485 O O . ASN A 1 307 ? 26.484 -47.906 -25.375 1 83.88 307 ASN A O 1
ATOM 2489 N N . PRO A 1 308 ? 24.219 -47.906 -25.641 1 81.94 308 PRO A N 1
ATOM 2490 C CA . PRO A 1 308 ? 24.328 -49.156 -26.422 1 81.94 308 PRO A CA 1
ATOM 2491 C C . PRO A 1 308 ? 25.047 -48.969 -27.75 1 81.94 308 PRO A C 1
ATOM 2493 O O . PRO A 1 308 ? 25.578 -49.906 -28.312 1 81.94 308 PRO A O 1
ATOM 2496 N N . PHE A 1 309 ? 25.125 -47.844 -28.312 1 80.25 309 PHE A N 1
ATOM 2497 C CA . PHE A 1 309 ? 25.656 -47.656 -29.656 1 80.25 309 PHE A CA 1
ATOM 2498 C C . PHE A 1 309 ? 27.047 -47 -29.594 1 80.25 309 PHE A C 1
ATOM 2500 O O . PHE A 1 309 ? 27.562 -46.562 -30.625 1 80.25 309 PHE A O 1
ATOM 2507 N N . SER A 1 310 ? 27.75 -47 -28.5 1 69.56 310 SER A N 1
ATOM 2508 C CA . SER A 1 310 ? 29.109 -46.5 -28.438 1 69.56 310 SER A CA 1
ATOM 2509 C C . SER A 1 310 ? 30.109 -47.469 -29.031 1 69.56 310 SER A C 1
ATOM 2511 O O . SER A 1 310 ? 29.984 -48.688 -28.812 1 69.56 310 SER A O 1
ATOM 2513 N N . THR A 1 311 ? 30.75 -47.344 -30.188 1 54.5 311 THR A N 1
ATOM 2514 C CA . THR A 1 311 ? 31.828 -48.094 -30.812 1 54.5 311 THR A CA 1
ATOM 2515 C C . THR A 1 311 ? 32.938 -48.406 -29.812 1 54.5 311 THR A C 1
ATOM 2517 O O . THR A 1 311 ? 33.406 -47.5 -29.125 1 54.5 311 THR A O 1
ATOM 2520 N N . PRO A 1 312 ? 33.156 -49.688 -29.469 1 45.56 312 PRO A N 1
ATOM 2521 C CA . PRO A 1 312 ? 34.406 -49.969 -28.734 1 45.56 312 PRO A CA 1
ATOM 2522 C C . PRO A 1 312 ? 35.656 -49.469 -29.469 1 45.56 312 PRO A C 1
ATOM 2524 O O . PRO A 1 312 ? 35.719 -49.562 -30.703 1 45.56 312 PRO A O 1
ATOM 2527 N N . PHE A 1 313 ? 36.438 -48.531 -29.125 1 40.34 313 PHE A N 1
ATOM 2528 C CA . PHE A 1 313 ? 37.75 -48.281 -29.656 1 40.34 313 PHE A CA 1
ATOM 2529 C C . PHE A 1 313 ? 38.625 -49.531 -29.578 1 40.34 313 PHE A C 1
ATOM 2531 O O . PHE A 1 313 ? 39.062 -49.938 -28.5 1 40.34 313 PHE A O 1
ATOM 2538 N N . THR A 1 314 ? 38.531 -50.688 -30.328 1 34.88 314 THR A N 1
ATOM 2539 C CA . THR A 1 314 ? 39.562 -51.719 -30.406 1 34.88 314 THR A CA 1
ATOM 2540 C C . THR A 1 314 ? 40.875 -51.125 -30.859 1 34.88 314 THR A C 1
ATOM 2542 O O . THR A 1 314 ? 40.969 -50.531 -31.938 1 34.88 314 THR A O 1
ATOM 2545 N N . ALA A 1 315 ? 42.031 -50.938 -30 1 36.94 315 ALA A N 1
ATOM 2546 C CA . ALA A 1 315 ? 43.469 -50.969 -30.297 1 36.94 315 ALA A CA 1
ATOM 2547 C C . ALA A 1 315 ? 43.875 -52.281 -30.969 1 36.94 315 ALA A C 1
ATOM 2549 O O . ALA A 1 315 ? 43.969 -53.312 -30.312 1 36.94 315 ALA A O 1
ATOM 2550 N N . GLY A 1 316 ? 43.531 -52.719 -32.156 1 29.56 316 GLY A N 1
ATOM 2551 C CA . GLY A 1 316 ? 44.125 -53.781 -32.938 1 29.56 316 GLY A CA 1
ATOM 2552 C C . GLY A 1 316 ? 45.625 -53.656 -33.094 1 29.56 316 GLY A C 1
ATOM 2553 O O . GLY A 1 316 ? 46.125 -52.625 -33.562 1 29.56 316 GLY A O 1
ATOM 2554 N N . THR A 1 317 ? 46.625 -54.219 -32.219 1 29.92 317 THR A N 1
ATOM 2555 C CA . THR A 1 317 ? 47.844 -54.75 -32.875 1 29.92 317 THR A CA 1
ATOM 2556 C C . THR A 1 317 ? 47.469 -55.75 -33.969 1 29.92 317 THR A C 1
ATOM 2558 O O . THR A 1 317 ? 46.469 -56.5 -33.844 1 29.92 317 THR A O 1
ATOM 2561 N N . PRO A 1 318 ? 48 -55.656 -35.219 1 30.64 318 PRO A N 1
ATOM 2562 C CA . PRO A 1 318 ? 47.781 -56.438 -36.438 1 30.64 318 PRO A CA 1
ATOM 2563 C C . PRO A 1 318 ? 48.062 -57.938 -36.188 1 30.64 318 PRO A C 1
ATOM 2565 O O . PRO A 1 318 ? 49.188 -58.312 -35.906 1 30.64 318 PRO A O 1
ATOM 2568 N N . ARG A 1 319 ? 47.344 -58.562 -35.25 1 29.62 319 ARG A N 1
ATOM 2569 C CA . ARG A 1 319 ? 47.719 -59.969 -35.094 1 29.62 319 ARG A CA 1
ATOM 2570 C C . ARG A 1 319 ? 47.875 -60.656 -36.438 1 29.62 319 ARG A C 1
ATOM 2572 O O . ARG A 1 319 ? 47.125 -60.344 -37.375 1 29.62 319 ARG A O 1
ATOM 2579 N N . ALA A 1 320 ? 48.938 -61.438 -36.531 1 29.78 320 ALA A N 1
ATOM 2580 C CA . ALA A 1 320 ? 49.688 -62.219 -37.531 1 29.78 320 ALA A CA 1
ATOM 2581 C C . ALA A 1 320 ? 48.75 -63.188 -38.25 1 29.78 320 ALA A C 1
ATOM 2583 O O . ALA A 1 320 ? 47.625 -63.438 -37.812 1 29.78 320 ALA A O 1
ATOM 2584 N N . SER A 1 321 ? 49.344 -64 -39.125 1 26.09 321 SER A N 1
ATOM 2585 C CA . SER A 1 321 ? 49.062 -64.812 -40.312 1 26.09 321 SER A CA 1
ATOM 2586 C C . SER A 1 321 ? 48.125 -65.938 -39.969 1 26.09 321 SER A C 1
ATOM 2588 O O . SER A 1 321 ? 48.125 -66.438 -38.875 1 26.09 321 SER A O 1
ATOM 2590 N N . PRO A 1 322 ? 47.094 -66.125 -40.906 1 27.3 322 PRO A N 1
ATOM 2591 C CA . PRO A 1 322 ? 46 -67.125 -40.875 1 27.3 322 PRO A CA 1
ATOM 2592 C C . PRO A 1 322 ? 46.531 -68.5 -40.688 1 27.3 322 PRO A C 1
ATOM 2594 O O . PRO A 1 322 ? 47.375 -69 -41.438 1 27.3 322 PRO A O 1
ATOM 2597 N N . PRO A 1 323 ? 46.875 -68.875 -39.375 1 26.66 323 PRO A N 1
ATOM 2598 C CA . PRO A 1 323 ? 47.344 -70.25 -39.438 1 26.66 323 PRO A CA 1
ATOM 2599 C C . PRO A 1 323 ? 46.469 -71.125 -40.281 1 26.66 323 PRO A C 1
ATOM 2601 O O . PRO A 1 323 ? 45.312 -70.812 -40.531 1 26.66 323 PRO A O 1
ATOM 2604 N N . ALA A 1 324 ? 47 -72.312 -40.656 1 30.53 324 ALA A N 1
ATOM 2605 C CA . ALA A 1 324 ? 46.656 -73.375 -41.594 1 30.53 324 ALA A CA 1
ATOM 2606 C C . ALA A 1 324 ? 45.281 -73.938 -41.312 1 30.53 324 ALA A C 1
ATOM 2608 O O . ALA A 1 324 ? 44.812 -73.875 -40.156 1 30.53 324 ALA A O 1
ATOM 2609 N N . PRO A 1 325 ? 44.625 -74.312 -42.406 1 28.86 325 PRO A N 1
ATOM 2610 C CA . PRO A 1 325 ? 43.25 -74.688 -42.781 1 28.86 325 PRO A CA 1
ATOM 2611 C C . PRO A 1 325 ? 42.688 -75.812 -41.938 1 28.86 325 PRO A C 1
ATOM 2613 O O . PRO A 1 325 ? 41.688 -76.438 -42.312 1 28.86 325 PRO A O 1
ATOM 2616 N N . GLY A 1 326 ? 43.438 -76.312 -40.906 1 26.22 326 GLY A N 1
ATOM 2617 C CA . GLY A 1 326 ? 42.969 -77.688 -40.719 1 26.22 326 GLY A CA 1
ATOM 2618 C C . GLY A 1 326 ? 41.469 -77.75 -40.562 1 26.22 326 GLY A C 1
ATOM 2619 O O . GLY A 1 326 ? 40.781 -76.75 -40.375 1 26.22 326 GLY A O 1
ATOM 2620 N N . LEU A 1 327 ? 41 -78.875 -40.188 1 26.39 327 LEU A N 1
ATOM 2621 C CA . LEU A 1 327 ? 39.781 -79.625 -40.469 1 26.39 327 LEU A CA 1
ATOM 2622 C C . LEU A 1 327 ? 38.562 -78.812 -40.094 1 26.39 327 LEU A C 1
ATOM 2624 O O . LEU A 1 327 ? 38.656 -77.688 -39.5 1 26.39 327 LEU A O 1
ATOM 2628 N N . ASN A 1 328 ? 37.625 -79.438 -39.312 1 25.48 328 ASN A N 1
ATOM 2629 C CA . ASN A 1 328 ? 36.219 -79.75 -39.5 1 25.48 328 ASN A CA 1
ATOM 2630 C C . ASN A 1 328 ? 35.312 -78.625 -39.156 1 25.48 328 ASN A C 1
ATOM 2632 O O . ASN A 1 328 ? 34.469 -78.188 -39.938 1 25.48 328 ASN A O 1
ATOM 2636 N N . LEU A 1 329 ? 34.5 -78.688 -37.969 1 29.34 329 LEU A N 1
ATOM 2637 C CA . LEU A 1 329 ? 33.094 -78.438 -37.75 1 29.34 329 LEU A CA 1
ATOM 2638 C C . LEU A 1 329 ? 32.812 -76.938 -37.688 1 29.34 329 LEU A C 1
ATOM 2640 O O . LEU A 1 329 ? 33.656 -76.188 -37.25 1 29.34 329 LEU A O 1
ATOM 2644 N N . ASP A 1 330 ? 31.641 -76.375 -38.312 1 29.55 330 ASP A N 1
ATOM 2645 C CA . ASP A 1 330 ? 30.922 -75.188 -38.781 1 29.55 330 ASP A CA 1
ATOM 2646 C C . ASP A 1 330 ? 30.656 -74.188 -37.656 1 29.55 330 ASP A C 1
ATOM 2648 O O . ASP A 1 330 ? 29.688 -74.312 -36.906 1 29.55 330 ASP A O 1
ATOM 2652 N N . ASP A 1 331 ? 31.469 -73.938 -36.781 1 32 331 ASP A N 1
ATOM 2653 C CA . ASP A 1 331 ? 31.156 -72.812 -35.844 1 32 331 ASP A CA 1
ATOM 2654 C C . ASP A 1 331 ? 30.75 -71.562 -36.594 1 32 331 ASP A C 1
ATOM 2656 O O . ASP A 1 331 ? 31.609 -70.875 -37.156 1 32 331 ASP A O 1
ATOM 2660 N N . ASP A 1 332 ? 29.547 -71.625 -37.312 1 31.73 332 ASP A N 1
ATOM 2661 C CA . ASP A 1 332 ? 29.125 -70.438 -38.094 1 31.73 332 ASP A CA 1
ATOM 2662 C C . ASP A 1 332 ? 29.312 -69.188 -37.312 1 31.73 332 ASP A C 1
ATOM 2664 O O . ASP A 1 332 ? 28.984 -69.125 -36.125 1 31.73 332 ASP A O 1
ATOM 2668 N N . PRO A 1 333 ? 30.141 -68.312 -37.531 1 36.34 333 PRO A N 1
ATOM 2669 C CA . PRO A 1 333 ? 30.328 -66.938 -37.125 1 36.34 333 PRO A CA 1
ATOM 2670 C C . PRO A 1 333 ? 29.016 -66.188 -36.969 1 36.34 333 PRO A C 1
ATOM 2672 O O . PRO A 1 333 ? 29 -64.938 -36.875 1 36.34 333 PRO A O 1
ATOM 2675 N N . ASP A 1 334 ? 27.828 -66.75 -37.438 1 35.09 334 ASP A N 1
ATOM 2676 C CA . ASP A 1 334 ? 26.625 -65.938 -37.562 1 35.09 334 ASP A CA 1
ATOM 2677 C C . ASP A 1 334 ? 26.453 -65 -36.344 1 35.09 334 ASP A C 1
ATOM 2679 O O . ASP A 1 334 ? 26.312 -63.812 -36.469 1 35.09 334 ASP A O 1
ATOM 2683 N N . GLU A 1 335 ? 25.266 -65.312 -35.469 1 38.31 335 GLU A N 1
ATOM 2684 C CA . GLU A 1 335 ? 24.266 -64.438 -34.812 1 38.31 335 GLU A CA 1
ATOM 2685 C C . GLU A 1 335 ? 24.828 -63.844 -33.531 1 38.31 335 GLU A C 1
ATOM 2687 O O . GLU A 1 335 ? 24.641 -64.375 -32.438 1 38.31 335 GLU A O 1
ATOM 2692 N N . ASP A 1 336 ? 25.859 -63.531 -33.344 1 40.59 336 ASP A N 1
ATOM 2693 C CA . ASP A 1 336 ? 26.109 -62.75 -32.125 1 40.59 336 ASP A CA 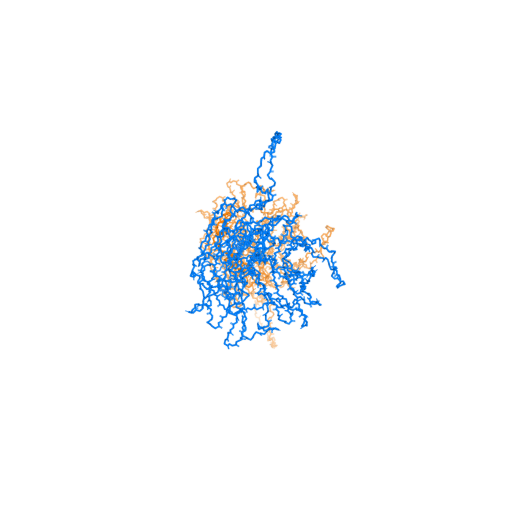1
ATOM 2694 C C . ASP A 1 336 ? 25.172 -61.531 -32.062 1 40.59 336 ASP A C 1
ATOM 2696 O O . ASP A 1 336 ? 25.5 -60.438 -32.5 1 40.59 336 ASP A O 1
ATOM 2700 N N . TYR A 1 337 ? 23.875 -61.469 -32.375 1 49.41 337 TYR A N 1
ATOM 2701 C CA . TYR A 1 337 ? 22.938 -60.375 -32.094 1 49.41 337 TYR A CA 1
ATOM 2702 C C . TYR A 1 337 ? 23.125 -59.844 -30.688 1 49.41 337 TYR A C 1
ATOM 2704 O O . TYR A 1 337 ? 22.812 -60.5 -29.703 1 49.41 337 TYR A O 1
ATOM 2712 N N . ALA A 1 338 ? 24.109 -58.969 -30.422 1 59.06 338 ALA A N 1
ATOM 2713 C CA . ALA A 1 338 ? 24.578 -58.375 -29.172 1 59.06 338 ALA A CA 1
ATOM 2714 C C . ALA A 1 338 ? 23.453 -57.656 -28.422 1 59.06 338 ALA A C 1
ATOM 2716 O O . ALA A 1 338 ? 22.797 -56.781 -28.969 1 59.06 338 ALA A O 1
ATOM 2717 N N . TYR A 1 339 ? 22.781 -58.219 -27.453 1 76.44 339 TYR A N 1
ATOM 2718 C CA . TYR A 1 339 ? 21.953 -57.625 -26.406 1 76.44 339 TYR A CA 1
ATOM 2719 C C . TYR A 1 339 ? 22.734 -56.562 -25.625 1 76.44 339 TYR A C 1
ATOM 2721 O O . TYR A 1 339 ? 23.969 -56.625 -25.578 1 76.44 339 TYR A O 1
ATOM 2729 N N . THR A 1 340 ? 21.953 -55.594 -25.312 1 83.31 340 THR A N 1
ATOM 2730 C CA . THR A 1 340 ? 22.547 -54.688 -24.359 1 83.31 340 THR A CA 1
ATOM 2731 C C . THR A 1 340 ? 21.984 -54.906 -22.953 1 83.31 340 THR A C 1
ATOM 2733 O O . THR A 1 340 ? 20.859 -55.344 -22.812 1 83.31 340 THR A O 1
ATOM 2736 N N . ASP A 1 341 ? 22.875 -54.781 -22.016 1 86.56 341 ASP A N 1
ATOM 2737 C CA . ASP A 1 341 ? 22.484 -54.906 -20.609 1 86.56 341 ASP A CA 1
ATOM 2738 C C . ASP A 1 341 ? 22.203 -53.5 -20.016 1 86.56 341 ASP A C 1
ATOM 2740 O O . ASP A 1 341 ? 22.797 -52.531 -20.438 1 86.56 341 ASP A O 1
ATOM 2744 N N . LEU A 1 342 ? 21.188 -53.438 -19.125 1 89.31 342 LEU A N 1
ATOM 2745 C CA . LEU A 1 342 ? 20.859 -52.188 -18.484 1 89.31 342 LEU A CA 1
ATOM 2746 C C . LEU A 1 342 ? 21.828 -51.875 -17.344 1 89.31 342 LEU A C 1
ATOM 2748 O O . LEU A 1 342 ? 21.859 -50.781 -16.828 1 89.31 342 LEU A O 1
ATOM 2752 N N . GLY A 1 343 ? 22.703 -52.812 -17.109 1 85.5 343 GLY A N 1
ATOM 2753 C CA . GLY A 1 343 ? 23.594 -52.625 -15.984 1 85.5 343 GLY A CA 1
ATOM 2754 C C . GLY A 1 343 ? 22.953 -52.938 -14.648 1 85.5 343 GLY A C 1
ATOM 2755 O O . GLY A 1 343 ? 21.891 -53.562 -14.594 1 85.5 343 GLY A O 1
ATOM 2756 N N . PRO A 1 344 ? 23.547 -52.562 -13.617 1 87.56 344 PRO A N 1
ATOM 2757 C CA . PRO A 1 344 ? 23.016 -52.875 -12.289 1 87.56 344 PRO A CA 1
ATOM 2758 C C . PRO A 1 344 ? 21.812 -52.031 -11.906 1 87.56 344 PRO A C 1
ATOM 2760 O O . PRO A 1 344 ? 21.719 -50.875 -12.312 1 87.56 344 PRO A O 1
ATOM 2763 N N . MET A 1 345 ? 20.969 -52.625 -11.211 1 89.5 345 MET A N 1
ATOM 2764 C CA . MET A 1 345 ? 19.828 -51.906 -10.656 1 89.5 345 MET A CA 1
ATOM 2765 C C . MET A 1 345 ? 20.281 -50.938 -9.562 1 89.5 345 MET A C 1
ATOM 2767 O O . MET A 1 345 ? 20.938 -51.344 -8.594 1 89.5 345 MET A O 1
ATOM 2771 N N . LEU A 1 346 ? 20.031 -49.781 -9.703 1 88.31 346 LEU A N 1
ATOM 2772 C CA . LEU A 1 346 ? 20.469 -48.75 -8.75 1 88.31 346 LEU A CA 1
ATOM 2773 C C . LEU A 1 346 ? 19.516 -48.719 -7.555 1 88.31 346 LEU A C 1
ATOM 2775 O O . LEU A 1 346 ? 19.953 -48.469 -6.426 1 88.31 346 LEU A O 1
ATOM 2779 N N . ALA A 1 347 ? 18.266 -48.844 -7.809 1 88.75 347 ALA A N 1
ATOM 2780 C CA . ALA A 1 347 ? 17.266 -48.781 -6.742 1 88.75 347 ALA A CA 1
ATOM 2781 C C . ALA A 1 347 ? 15.984 -49.531 -7.141 1 88.75 347 ALA A C 1
ATOM 2783 O O . ALA A 1 347 ? 15.703 -49.688 -8.328 1 88.75 347 ALA A O 1
ATOM 2784 N N . GLN A 1 348 ? 15.305 -50 -6.195 1 88.38 348 GLN A N 1
ATOM 2785 C CA . GLN A 1 348 ? 14 -50.625 -6.371 1 88.38 348 GLN A CA 1
ATOM 2786 C C . GLN A 1 348 ? 13.023 -50.188 -5.297 1 88.38 348 GLN A C 1
ATOM 2788 O O . GLN A 1 348 ? 13.375 -50.094 -4.121 1 88.38 348 GLN A O 1
ATOM 2793 N N . PHE A 1 349 ? 11.938 -49.812 -5.73 1 85.75 349 PHE A N 1
ATOM 2794 C CA . PHE A 1 349 ? 10.891 -49.375 -4.816 1 85.75 349 PHE A CA 1
ATOM 2795 C C . PHE A 1 349 ? 9.633 -50.219 -4.988 1 85.75 349 PHE A C 1
ATOM 2797 O O . PHE A 1 349 ? 9.219 -50.5 -6.113 1 85.75 349 PHE A O 1
ATOM 2804 N N . VAL A 1 350 ? 9.109 -50.625 -3.918 1 82.12 350 VAL A N 1
ATOM 2805 C CA . VAL A 1 350 ? 7.91 -51.469 -3.951 1 82.12 350 VAL A CA 1
ATOM 2806 C C . VAL A 1 350 ? 6.738 -50.719 -3.33 1 82.12 350 VAL A C 1
ATOM 2808 O O . VAL A 1 350 ? 6.867 -50.125 -2.244 1 82.12 350 VAL A O 1
ATOM 2811 N N . GLY A 1 351 ? 5.711 -50.531 -4.168 1 73.69 351 GLY A N 1
ATOM 2812 C CA . GLY A 1 351 ? 4.508 -49.906 -3.643 1 73.69 351 GLY A CA 1
ATOM 2813 C C . GLY A 1 351 ? 3.701 -50.812 -2.744 1 73.69 351 GLY A C 1
ATOM 2814 O O . GLY A 1 351 ? 3.857 -52.062 -2.799 1 73.69 351 GLY A O 1
ATOM 2815 N N . PRO A 1 352 ? 2.938 -50.312 -1.719 1 66.25 352 PRO A N 1
ATOM 2816 C CA . PRO A 1 352 ? 2.17 -51.156 -0.791 1 66.25 352 PRO A CA 1
ATOM 2817 C C . PRO A 1 352 ? 1.067 -51.969 -1.486 1 66.25 352 PRO A C 1
ATOM 2819 O O . PRO A 1 352 ? 0.383 -51.438 -2.367 1 66.25 352 PRO A O 1
ATOM 2822 N N . THR A 1 353 ? 1.103 -53.281 -1.937 1 57.28 353 THR A N 1
ATOM 2823 C CA . THR A 1 353 ? 0.586 -54.125 -3.004 1 57.28 353 THR A CA 1
ATOM 2824 C C . THR A 1 353 ? -0.762 -54.719 -2.615 1 57.28 353 THR A C 1
ATOM 2826 O O . THR A 1 353 ? -1.384 -55.438 -3.408 1 57.28 353 THR A O 1
ATOM 2829 N N . PRO A 1 354 ? -1.995 -54.562 -2.156 1 53.66 354 PRO A N 1
ATOM 2830 C CA . PRO A 1 354 ? -2.764 -55.781 -2.441 1 53.66 354 PRO A CA 1
ATOM 2831 C C . PRO A 1 354 ? -3 -56 -3.936 1 53.66 354 PRO A C 1
ATOM 2833 O O . PRO A 1 354 ? -3.961 -56.656 -4.324 1 53.66 354 PRO A O 1
ATOM 2836 N N . MET A 1 355 ? -2.121 -55.938 -4.91 1 48.19 355 MET A N 1
ATOM 2837 C CA . MET A 1 355 ? -2.621 -55.688 -6.262 1 48.19 355 MET A CA 1
ATOM 2838 C C . MET A 1 355 ? -3.256 -56.969 -6.832 1 48.19 355 MET A C 1
ATOM 2840 O O . MET A 1 355 ? -2.553 -57.875 -7.289 1 48.19 355 MET A O 1
ATOM 2844 N N . ALA A 1 356 ? -4.25 -57.438 -6.406 1 43.62 356 ALA A N 1
ATOM 2845 C CA . ALA A 1 356 ? -4.773 -58.594 -7.141 1 43.62 356 ALA A CA 1
ATOM 2846 C C . ALA A 1 356 ? -4.91 -58.281 -8.625 1 43.62 356 ALA A C 1
ATOM 2848 O O . ALA A 1 356 ? -4.531 -59.062 -9.477 1 43.62 356 ALA A O 1
ATOM 2849 N N . VAL A 1 357 ? -6.031 -57.438 -9.156 1 43.81 357 VAL A N 1
ATOM 2850 C CA . VAL A 1 357 ? -6.66 -57.75 -10.445 1 43.81 357 VAL A CA 1
ATOM 2851 C C . VAL A 1 357 ? -5.891 -57.031 -11.562 1 43.81 357 VAL A C 1
ATOM 2853 O O . VAL A 1 357 ? -5.379 -55.938 -11.375 1 43.81 357 VAL A O 1
ATOM 2856 N N . PRO A 1 358 ? -5.773 -57.625 -12.758 1 42.25 358 PRO A N 1
ATOM 2857 C CA . PRO A 1 358 ? -5.316 -57.281 -14.109 1 42.25 358 PRO A CA 1
ATOM 2858 C C . PRO A 1 358 ? -6.047 -56.062 -14.672 1 42.25 358 PRO A C 1
ATOM 2860 O O . PRO A 1 358 ? -7.254 -55.906 -14.477 1 42.25 358 PRO A O 1
ATOM 2863 N N . GLY A 1 359 ? -5.453 -54.969 -15.117 1 42.84 359 GLY A N 1
ATOM 2864 C CA . GLY A 1 359 ? -5.934 -53.969 -16.031 1 42.84 359 GLY A CA 1
ATOM 2865 C C . GLY A 1 359 ? -5.582 -52.562 -15.594 1 42.84 359 GLY A C 1
ATOM 2866 O O . GLY A 1 359 ? -6.469 -51.719 -15.414 1 42.84 359 GLY A O 1
ATOM 2867 N N . HIS A 1 360 ? -4.414 -52.438 -15.016 1 44.19 360 HIS A N 1
ATOM 2868 C CA . HIS A 1 360 ? -4.07 -51.188 -14.344 1 44.19 360 HIS A CA 1
ATOM 2869 C C . HIS A 1 360 ? -3.643 -50.125 -15.352 1 44.19 360 HIS A C 1
ATOM 2871 O O . HIS A 1 360 ? -2.873 -50.406 -16.281 1 44.19 360 HIS A O 1
ATOM 2877 N N . HIS A 1 361 ? -4.508 -49.312 -15.906 1 48.47 361 HIS A N 1
ATOM 2878 C CA . HIS A 1 361 ? -4.109 -48.219 -16.812 1 48.47 361 HIS A CA 1
ATOM 2879 C C . HIS A 1 361 ? -3.305 -47.156 -16.078 1 48.47 361 HIS A C 1
ATOM 2881 O O . HIS A 1 361 ? -3.75 -46.625 -15.062 1 48.47 361 HIS A O 1
ATOM 2887 N N . ILE A 1 362 ? -1.969 -47.281 -16.047 1 48.84 362 ILE A N 1
ATOM 2888 C CA . ILE A 1 362 ? -1.032 -46.312 -15.484 1 48.84 362 ILE A CA 1
ATOM 2889 C C . ILE A 1 362 ? -1.058 -45.031 -16.328 1 48.84 362 ILE A C 1
ATOM 2891 O O . ILE A 1 362 ? -1.264 -45.062 -17.531 1 48.84 362 ILE A O 1
ATOM 2895 N N . ALA A 1 363 ? -0.706 -43.75 -15.734 1 49.94 363 ALA A N 1
ATOM 2896 C CA . ALA A 1 363 ? -0.77 -42.312 -15.812 1 49.94 363 ALA A CA 1
ATOM 2897 C C . ALA A 1 363 ? 0.227 -41.75 -16.828 1 49.94 363 ALA A C 1
ATOM 2899 O O . ALA A 1 363 ? 1.37 -42.219 -16.891 1 49.94 363 ALA A O 1
ATOM 2900 N N . GLN A 1 364 ? -0.088 -41.656 -18.047 1 50.44 364 GLN A N 1
ATOM 2901 C CA . GLN A 1 364 ? 0.71 -40.688 -18.812 1 50.44 364 GLN A CA 1
ATOM 2902 C C . GLN A 1 364 ? 0.842 -39.375 -18.062 1 50.44 364 GLN A C 1
ATOM 2904 O O . GLN A 1 364 ? -0.146 -38.844 -17.547 1 50.44 364 GLN A O 1
ATOM 2909 N N . VAL A 1 365 ? 1.98 -39.094 -17.344 1 48.16 365 VAL A N 1
ATOM 2910 C CA . VAL A 1 365 ? 2.262 -37.906 -16.578 1 48.16 365 VAL A CA 1
ATOM 2911 C C . VAL A 1 365 ? 2.695 -36.781 -17.531 1 48.16 365 VAL A C 1
ATOM 2913 O O . VAL A 1 365 ? 3.334 -37.031 -18.547 1 48.16 365 VAL A O 1
ATOM 2916 N N . SER A 1 366 ? 2.008 -35.75 -17.578 1 50.5 366 SER A N 1
ATOM 2917 C CA . SER A 1 366 ? 2.547 -34.594 -18.297 1 50.5 366 SER A CA 1
ATOM 2918 C C . SER A 1 366 ? 3.988 -34.312 -17.875 1 50.5 366 SER A C 1
ATOM 2920 O O . SER A 1 366 ? 4.34 -34.438 -16.703 1 50.5 366 SER A O 1
ATOM 2922 N N . PRO A 1 367 ? 4.953 -34.469 -18.688 1 45.78 367 PRO A N 1
ATOM 2923 C CA . PRO A 1 367 ? 6.344 -34.188 -18.344 1 45.78 367 PRO A CA 1
ATOM 2924 C C . PRO A 1 367 ? 6.504 -32.844 -17.625 1 45.78 367 PRO A C 1
ATOM 2926 O O . PRO A 1 367 ? 7.629 -32.375 -17.391 1 45.78 367 PRO A O 1
ATOM 2929 N N . ALA A 1 368 ? 5.699 -32 -17.484 1 44.56 368 ALA A N 1
ATOM 2930 C CA . ALA A 1 368 ? 6.055 -30.641 -17.094 1 44.56 368 ALA A CA 1
ATOM 2931 C C . ALA A 1 368 ? 6.812 -30.625 -15.766 1 44.56 368 ALA A C 1
ATOM 2933 O O . ALA A 1 368 ? 7.137 -29.562 -15.242 1 44.56 368 ALA A O 1
ATOM 2934 N N . THR A 1 369 ? 6.77 -31.734 -14.961 1 52.5 369 THR A N 1
ATOM 2935 C CA . THR A 1 369 ? 7.109 -31.344 -13.602 1 52.5 369 THR A CA 1
ATOM 2936 C C . THR A 1 369 ? 8.625 -31.25 -13.422 1 52.5 369 THR A C 1
ATOM 2938 O O . THR A 1 369 ? 9.375 -31.938 -14.117 1 52.5 369 THR A O 1
ATOM 2941 N N . SER A 1 370 ? 9.125 -30.156 -12.961 1 57.19 370 SER A N 1
ATOM 2942 C CA . SER A 1 370 ? 10.484 -29.891 -12.523 1 57.19 370 SER A CA 1
ATOM 2943 C C . SER A 1 370 ? 11 -30.984 -11.594 1 57.19 370 SER A C 1
ATOM 2945 O O . SER A 1 370 ? 12.211 -31.188 -11.469 1 57.19 370 SER A O 1
ATOM 2947 N N . SER A 1 371 ? 10.016 -31.828 -11.141 1 68.38 371 SER A N 1
ATOM 2948 C CA . SER A 1 371 ? 10.477 -32.781 -10.156 1 68.38 371 SER A CA 1
ATOM 2949 C C . SER A 1 371 ? 10.227 -34.219 -10.633 1 68.38 371 SER A C 1
ATOM 2951 O O . SER A 1 371 ? 9.234 -34.5 -11.312 1 68.38 371 SER A O 1
ATOM 2953 N N . PRO A 1 372 ? 11.203 -35.094 -10.375 1 78.19 372 PRO A N 1
ATOM 2954 C CA . PRO A 1 372 ? 11.031 -36.5 -10.734 1 78.19 372 PRO A CA 1
ATOM 2955 C C . PRO A 1 372 ? 9.961 -37.188 -9.898 1 78.19 372 PRO A C 1
ATOM 2957 O O . PRO A 1 372 ? 10.234 -37.625 -8.781 1 78.19 372 PRO A O 1
ATOM 2960 N N . SER A 1 373 ? 8.812 -37.094 -10.367 1 81 373 SER A N 1
ATOM 2961 C CA . SER A 1 373 ? 7.695 -37.719 -9.672 1 81 373 SER A CA 1
ATOM 2962 C C . SER A 1 373 ? 6.879 -38.594 -10.617 1 81 373 SER A C 1
ATOM 2964 O O . SER A 1 373 ? 6.91 -38.406 -11.836 1 81 373 SER A O 1
ATOM 2966 N N . LEU A 1 374 ? 6.242 -39.625 -10.039 1 80.81 374 LEU A N 1
ATOM 2967 C CA . LEU A 1 374 ? 5.379 -40.531 -10.781 1 80.81 374 LEU A CA 1
ATOM 2968 C C . LEU A 1 374 ? 4.145 -40.875 -9.961 1 80.81 374 LEU A C 1
ATOM 2970 O O . LEU A 1 374 ? 4.227 -41.031 -8.742 1 80.81 374 LEU A O 1
ATOM 2974 N N . ALA A 1 375 ? 3.061 -40.906 -10.68 1 83.81 375 ALA A N 1
ATOM 2975 C CA . ALA A 1 375 ? 1.831 -41.344 -10.016 1 83.81 375 ALA A CA 1
ATOM 2976 C C . ALA A 1 375 ? 1.064 -42.344 -10.883 1 83.81 375 ALA A C 1
ATOM 2978 O O . ALA A 1 375 ? 1.195 -42.344 -12.109 1 83.81 375 ALA A O 1
ATOM 2979 N N . ALA A 1 376 ? 0.394 -43.219 -10.242 1 82.88 376 ALA A N 1
ATOM 2980 C CA . ALA A 1 376 ? -0.438 -44.219 -10.93 1 82.88 376 ALA A CA 1
ATOM 2981 C C . ALA A 1 376 ? -1.74 -44.438 -10.172 1 82.88 376 ALA A C 1
ATOM 2983 O O . ALA A 1 376 ? -1.78 -44.344 -8.945 1 82.88 376 ALA A O 1
ATOM 2984 N N . VAL A 1 377 ? -2.715 -44.656 -10.906 1 83.81 377 VAL A N 1
ATOM 2985 C CA . VAL A 1 377 ? -3.982 -45.062 -10.32 1 83.81 377 VAL A CA 1
ATOM 2986 C C . VAL A 1 377 ? -4.352 -46.469 -10.805 1 83.81 377 VAL A C 1
ATOM 2988 O O . VAL A 1 377 ? -4.34 -46.75 -12.008 1 83.81 377 VAL A O 1
ATOM 2991 N N . MET A 1 378 ? -4.621 -47.281 -9.883 1 81.56 378 MET A N 1
ATOM 2992 C CA . MET A 1 378 ? -5.008 -48.656 -10.188 1 81.56 378 MET A CA 1
ATOM 2993 C C . MET A 1 378 ? -6.457 -48.938 -9.797 1 81.56 378 MET A C 1
ATOM 2995 O O . MET A 1 378 ? -6.879 -48.562 -8.695 1 81.56 378 MET A O 1
ATOM 2999 N N . PHE A 1 379 ? -7.176 -49.469 -10.742 1 83 379 PHE A N 1
ATOM 3000 C CA . PHE A 1 379 ? -8.57 -49.812 -10.469 1 83 379 PHE A CA 1
ATOM 3001 C C . PHE A 1 379 ? -8.734 -51.344 -10.32 1 83 379 PHE A C 1
ATOM 3003 O O . PHE A 1 379 ? -8.305 -52.094 -11.188 1 83 379 PHE A O 1
ATOM 3010 N N . TYR A 1 380 ? -9.359 -51.719 -9.234 1 79.44 380 TYR A N 1
ATOM 3011 C CA . TYR A 1 380 ? -9.578 -53.125 -8.938 1 79.44 380 TYR A CA 1
ATOM 3012 C C . TYR A 1 380 ? -11.047 -53.469 -9.07 1 79.44 380 TYR A C 1
ATOM 3014 O O . TYR A 1 380 ? -11.836 -53.25 -8.141 1 79.44 380 TYR A O 1
ATOM 3022 N N . HIS A 1 381 ? -11.344 -54.156 -10.172 1 76 381 HIS A N 1
ATOM 3023 C CA . HIS A 1 381 ? -12.734 -54.5 -10.43 1 76 381 HIS A CA 1
ATOM 3024 C C . HIS A 1 381 ? -13.023 -55.969 -10.062 1 76 381 HIS A C 1
ATOM 3026 O O . HIS A 1 381 ? -14.172 -56.406 -10.117 1 76 381 HIS A O 1
ATOM 3032 N N . SER A 1 382 ? -12.047 -56.781 -9.695 1 71.56 382 SER A N 1
ATOM 3033 C CA . SER A 1 382 ? -12.227 -58.188 -9.406 1 71.56 382 SER A CA 1
ATOM 3034 C C . SER A 1 382 ? -12.523 -58.406 -7.93 1 71.56 382 SER A C 1
ATOM 3036 O O . SER A 1 382 ? -12.914 -59.531 -7.531 1 71.56 382 SER A O 1
ATOM 3038 N N . VAL A 1 383 ? -12.328 -57.438 -7.109 1 69.38 383 VAL A N 1
ATOM 3039 C CA . VAL A 1 383 ? -12.562 -57.562 -5.672 1 69.38 383 VAL A CA 1
ATOM 3040 C C . VAL A 1 383 ? -13.82 -56.812 -5.281 1 69.38 383 VAL A C 1
ATOM 3042 O O . VAL A 1 383 ? -14.109 -55.75 -5.828 1 69.38 383 VAL A O 1
ATOM 3045 N N . GLN A 1 384 ? -14.633 -57.5 -4.531 1 75.56 384 GLN A N 1
ATOM 3046 C CA . GLN A 1 384 ? -15.812 -56.812 -4.004 1 75.56 384 GLN A CA 1
ATOM 3047 C C . GLN A 1 384 ? -15.633 -56.469 -2.529 1 75.56 384 GLN A C 1
ATOM 3049 O O . GLN A 1 384 ? -15.219 -57.312 -1.73 1 75.56 384 GLN A O 1
ATOM 3054 N N . PRO A 1 385 ? -15.781 -55.125 -2.184 1 82.12 385 PRO A N 1
ATOM 3055 C CA . PRO A 1 385 ? -16.188 -54 -3.021 1 82.12 385 PRO A CA 1
ATOM 3056 C C . PRO A 1 385 ? -15.055 -53.5 -3.922 1 82.12 385 PRO A C 1
ATOM 3058 O O . PRO A 1 385 ? -13.883 -53.594 -3.564 1 82.12 385 PRO A O 1
ATOM 3061 N N . HIS A 1 386 ? -15.461 -53.031 -5.125 1 83 386 HIS A N 1
ATOM 3062 C CA . HIS A 1 386 ? -14.469 -52.469 -6.039 1 83 386 HIS A CA 1
ATOM 3063 C C . HIS A 1 386 ? -13.695 -51.312 -5.391 1 83 386 HIS A C 1
ATOM 3065 O O . HIS A 1 386 ? -14.25 -50.562 -4.594 1 83 386 HIS A O 1
ATOM 3071 N N . SER A 1 387 ? -12.422 -51.281 -5.629 1 84 387 SER A N 1
ATOM 3072 C CA . SER A 1 387 ? -11.586 -50.25 -5.051 1 84 387 SER A CA 1
ATOM 3073 C C . SER A 1 387 ? -10.516 -49.781 -6.035 1 84 387 SER A C 1
ATOM 3075 O O . SER A 1 387 ? -10.312 -50.406 -7.074 1 84 387 SER A O 1
ATOM 3077 N N . ALA A 1 388 ? -10.039 -48.625 -5.824 1 86.06 388 ALA A N 1
ATOM 3078 C CA . ALA A 1 388 ? -8.922 -48.094 -6.586 1 86.06 388 ALA A CA 1
ATOM 3079 C C . ALA A 1 388 ? -7.809 -47.625 -5.656 1 86.06 388 ALA A C 1
ATOM 3081 O O . ALA A 1 388 ? -8.031 -47.438 -4.457 1 86.06 388 ALA A O 1
ATOM 3082 N N . GLN A 1 389 ? -6.66 -47.562 -6.195 1 84.94 389 GLN A N 1
ATOM 3083 C CA . GLN A 1 389 ? -5.496 -47.188 -5.402 1 84.94 389 GLN A CA 1
ATOM 3084 C C . GLN A 1 389 ? -4.645 -46.156 -6.141 1 84.94 389 GLN A C 1
ATOM 3086 O O . GLN A 1 389 ? -4.324 -46.344 -7.316 1 84.94 389 GLN A O 1
ATOM 3091 N N . LEU A 1 390 ? -4.406 -45.094 -5.434 1 87.06 390 LEU A N 1
ATOM 3092 C CA . LEU A 1 390 ? -3.486 -44.094 -5.945 1 87.06 390 LEU A CA 1
ATOM 3093 C C . LEU A 1 390 ? -2.08 -44.312 -5.398 1 87.06 390 LEU A C 1
ATOM 3095 O O . LEU A 1 390 ? -1.891 -44.406 -4.184 1 87.06 390 LEU A O 1
ATOM 3099 N N . LEU A 1 391 ? -1.127 -44.406 -6.281 1 84.69 391 LEU A N 1
ATOM 3100 C CA . LEU A 1 391 ? 0.275 -44.562 -5.898 1 84.69 391 LEU A CA 1
ATOM 3101 C C . LEU A 1 391 ? 1.079 -43.344 -6.34 1 84.69 391 LEU A C 1
ATOM 3103 O O . LEU A 1 391 ? 0.989 -42.906 -7.492 1 84.69 391 LEU A O 1
ATOM 3107 N N . ARG A 1 392 ? 1.778 -42.781 -5.43 1 84.81 392 ARG A N 1
ATOM 3108 C CA . ARG A 1 392 ? 2.611 -41.625 -5.715 1 84.81 392 ARG A CA 1
ATOM 3109 C C . ARG A 1 392 ? 4.055 -41.875 -5.289 1 84.81 392 ARG A C 1
ATOM 3111 O O . ARG A 1 392 ? 4.309 -42.375 -4.191 1 84.81 392 ARG A O 1
ATOM 3118 N N . PHE A 1 393 ? 4.934 -41.5 -6.188 1 83.25 393 PHE A N 1
ATOM 3119 C CA . PHE A 1 393 ? 6.363 -41.625 -5.926 1 83.25 393 PHE A CA 1
ATOM 3120 C C . PHE A 1 393 ? 7.086 -40.312 -6.211 1 83.25 393 PHE A C 1
ATOM 3122 O O . PHE A 1 393 ? 6.809 -39.656 -7.211 1 83.25 393 PHE A O 1
ATOM 3129 N N . SER A 1 394 ? 7.875 -39.906 -5.336 1 83.12 394 SER A N 1
ATOM 3130 C CA . SER A 1 394 ? 8.766 -38.75 -5.547 1 83.12 394 SER A CA 1
ATOM 3131 C C . SER A 1 394 ? 10.211 -39.125 -5.266 1 83.12 394 SER A C 1
ATOM 3133 O O . SER A 1 394 ? 10.5 -39.844 -4.305 1 83.12 394 SER A O 1
ATOM 3135 N N . PHE A 1 395 ? 11.055 -38.688 -6.219 1 82.81 395 PHE A N 1
ATOM 3136 C CA . PHE A 1 395 ? 12.453 -39.094 -6.125 1 82.81 395 PHE A CA 1
ATOM 3137 C C . PHE A 1 395 ? 13.375 -37.875 -6.078 1 82.81 395 PHE A C 1
ATOM 3139 O O . PHE A 1 395 ? 13 -36.781 -6.539 1 82.81 395 PHE A O 1
ATOM 3146 N N . ASP A 1 396 ? 14.422 -38.094 -5.41 1 83.25 396 ASP A N 1
ATOM 3147 C CA . ASP A 1 396 ? 15.555 -37.156 -5.535 1 83.25 396 ASP A CA 1
ATOM 3148 C C . ASP A 1 396 ? 16.625 -37.75 -6.461 1 83.25 396 ASP A C 1
ATOM 3150 O O . ASP A 1 396 ? 17.188 -38.812 -6.184 1 83.25 396 ASP A O 1
ATOM 3154 N N . VAL A 1 397 ? 16.75 -37.094 -7.609 1 78.56 397 VAL A N 1
ATOM 3155 C CA . VAL A 1 397 ? 17.672 -37.625 -8.617 1 78.56 397 VAL A CA 1
ATOM 3156 C C . VAL A 1 397 ? 18.953 -36.781 -8.609 1 78.56 397 VAL A C 1
ATOM 3158 O O . VAL A 1 397 ? 18.922 -35.594 -8.844 1 78.56 397 VAL A O 1
ATOM 3161 N N . SER A 1 398 ? 19.938 -37.281 -7.992 1 75.25 398 SER A N 1
ATOM 3162 C CA . SER A 1 398 ? 21.281 -36.719 -8.062 1 75.25 398 SER A CA 1
ATOM 3163 C C . SER A 1 398 ? 22.172 -37.469 -9.031 1 75.25 398 SER A C 1
ATOM 3165 O O . SER A 1 398 ? 21.781 -38.531 -9.531 1 75.25 398 SER A O 1
ATOM 3167 N N . SER A 1 399 ? 23.234 -36.875 -9.5 1 69.88 399 SER A N 1
ATOM 3168 C CA . SER A 1 399 ? 24.141 -37.469 -10.477 1 69.88 399 SER A CA 1
ATOM 3169 C C . SER A 1 399 ? 24.656 -38.812 -9.984 1 69.88 399 SER A C 1
ATOM 3171 O O . SER A 1 399 ? 25.125 -39.625 -10.773 1 69.88 399 SER A O 1
ATOM 3173 N N . GLU A 1 400 ? 24.422 -39.125 -8.766 1 74.06 400 GLU A N 1
ATOM 3174 C CA . GLU A 1 400 ? 25.078 -40.344 -8.266 1 74.06 400 GLU A CA 1
ATOM 3175 C C . GLU A 1 400 ? 24.047 -41.375 -7.809 1 74.06 400 GLU A C 1
ATOM 3177 O O . GLU A 1 400 ? 24.328 -42.562 -7.793 1 74.06 400 GLU A O 1
ATOM 3182 N N . ALA A 1 401 ? 22.875 -40.844 -7.438 1 79.81 401 ALA A N 1
ATOM 3183 C CA . ALA A 1 401 ? 21.922 -41.781 -6.891 1 79.81 401 ALA A CA 1
ATOM 3184 C C . ALA A 1 401 ? 20.5 -41.281 -7.008 1 79.81 401 ALA A C 1
ATOM 3186 O O . ALA A 1 401 ? 20.281 -40.062 -7.227 1 79.81 401 ALA A O 1
ATOM 3187 N N . VAL A 1 402 ? 19.594 -42.281 -7.098 1 84.88 402 VAL A N 1
ATOM 3188 C CA . VAL A 1 402 ? 18.172 -41.969 -7.047 1 84.88 402 VAL A CA 1
ATOM 3189 C C . VAL A 1 402 ? 17.594 -42.438 -5.719 1 84.88 402 VAL A C 1
ATOM 3191 O O . VAL A 1 402 ? 17.641 -43.625 -5.398 1 84.88 402 VAL A O 1
ATOM 3194 N N . THR A 1 403 ? 17.219 -41.469 -4.906 1 85.94 403 THR A N 1
ATOM 3195 C CA . THR A 1 403 ? 16.625 -41.781 -3.613 1 85.94 403 THR A CA 1
ATOM 3196 C C . THR A 1 403 ? 15.164 -41.375 -3.566 1 85.94 403 THR A C 1
ATOM 3198 O O . THR A 1 403 ? 14.773 -40.375 -4.137 1 85.94 403 THR A O 1
ATOM 3201 N N . PRO A 1 404 ? 14.422 -42.281 -2.959 1 82.44 404 PRO A N 1
ATOM 3202 C CA . PRO A 1 404 ? 13.016 -41.906 -2.824 1 82.44 404 PRO A CA 1
ATOM 3203 C C . PRO A 1 404 ? 12.789 -40.812 -1.779 1 82.44 404 PRO A C 1
ATOM 3205 O O . PRO A 1 404 ? 13.445 -40.812 -0.732 1 82.44 404 PRO A O 1
ATOM 3208 N N . ILE A 1 405 ? 12.07 -39.844 -2.117 1 78.88 405 ILE A N 1
ATOM 3209 C CA . ILE A 1 405 ? 11.703 -38.781 -1.182 1 78.88 405 ILE A CA 1
ATOM 3210 C C . ILE A 1 405 ? 10.43 -39.188 -0.443 1 78.88 405 ILE A C 1
ATOM 3212 O O . ILE A 1 405 ? 10.367 -39.094 0.787 1 78.88 405 ILE A O 1
ATOM 3216 N N . ASN A 1 406 ? 9.422 -39.531 -1.223 1 80.56 406 ASN A N 1
ATOM 3217 C CA . ASN A 1 406 ? 8.125 -39.875 -0.641 1 80.56 406 ASN A CA 1
ATOM 3218 C C . ASN A 1 406 ? 7.41 -40.938 -1.457 1 80.56 406 ASN A C 1
ATOM 3220 O O . ASN A 1 406 ? 7.457 -40.938 -2.688 1 80.56 406 ASN A O 1
ATOM 3224 N N . ILE A 1 407 ? 6.961 -41.969 -0.746 1 82.62 407 ILE A N 1
ATOM 3225 C CA . ILE A 1 407 ? 6.102 -42.969 -1.337 1 82.62 407 ILE A CA 1
ATOM 3226 C C . ILE A 1 407 ? 4.777 -43.062 -0.575 1 82.62 407 ILE A C 1
ATOM 3228 O O . ILE A 1 407 ? 4.766 -43.188 0.649 1 82.62 407 ILE A O 1
ATOM 3232 N N . SER A 1 408 ? 3.732 -42.781 -1.329 1 84.31 408 SER A N 1
ATOM 3233 C CA . SER A 1 408 ? 2.43 -42.812 -0.675 1 84.31 408 SER A CA 1
ATOM 3234 C C . SER A 1 408 ? 1.426 -43.625 -1.479 1 84.31 408 SER A C 1
ATOM 3236 O O . SER A 1 408 ? 1.56 -43.75 -2.697 1 84.31 408 SER A O 1
ATOM 3238 N N . SER A 1 409 ? 0.583 -44.219 -0.758 1 86.56 409 SER A N 1
ATOM 3239 C CA . SER A 1 409 ? -0.5 -45 -1.343 1 86.56 409 SER A CA 1
ATOM 3240 C C . SER A 1 409 ? -1.827 -44.719 -0.646 1 86.56 409 SER A C 1
ATOM 3242 O O . SER A 1 409 ? -1.883 -44.656 0.583 1 86.56 409 SER A O 1
ATOM 3244 N N . LYS A 1 410 ? -2.803 -44.5 -1.445 1 87.81 410 LYS A N 1
ATOM 3245 C CA . LYS A 1 410 ? -4.129 -44.25 -0.89 1 87.81 410 LYS A CA 1
ATOM 3246 C C . LYS A 1 410 ? -5.195 -45.031 -1.624 1 87.81 410 LYS A C 1
ATOM 3248 O O . LYS A 1 410 ? -5.25 -45.031 -2.855 1 87.81 410 LYS A O 1
ATOM 3253 N N . GLU A 1 411 ? -5.98 -45.688 -0.844 1 86.06 411 GLU A N 1
ATOM 3254 C CA . GLU A 1 411 ? -7.086 -46.438 -1.418 1 86.06 411 GLU A CA 1
ATOM 3255 C C . GLU A 1 411 ? -8.398 -45.656 -1.337 1 86.06 411 GLU A C 1
ATOM 3257 O O . GLU A 1 411 ? -8.617 -44.906 -0.384 1 86.06 411 GLU A O 1
ATOM 3262 N N . PHE A 1 412 ? -9.211 -45.844 -2.346 1 87.88 412 PHE A N 1
ATOM 3263 C 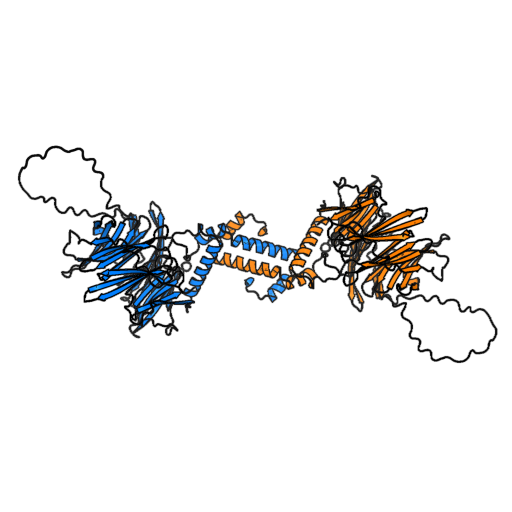CA . PHE A 1 412 ? -10.539 -45.25 -2.336 1 87.88 412 PHE A CA 1
ATOM 3264 C C . PHE A 1 412 ? -11.547 -46.156 -3.025 1 87.88 412 PHE A C 1
ATOM 3266 O O . PHE A 1 412 ? -11.188 -46.938 -3.891 1 87.88 412 PHE A O 1
ATOM 3273 N N . PRO A 1 413 ? -12.766 -46 -2.648 1 87.5 413 PRO A N 1
ATOM 3274 C CA . PRO A 1 413 ? -13.789 -46.875 -3.209 1 87.5 413 PRO A CA 1
ATOM 3275 C C . PRO A 1 413 ? -14.289 -46.406 -4.574 1 87.5 413 PRO A C 1
ATOM 3277 O O . PRO A 1 413 ? -14.258 -45.219 -4.867 1 87.5 413 PRO A O 1
ATOM 3280 N N . ILE A 1 414 ? -14.617 -47.375 -5.352 1 85.62 414 ILE A N 1
ATOM 3281 C CA . ILE A 1 414 ? -15.305 -47.125 -6.617 1 85.62 414 ILE A CA 1
ATOM 3282 C C . ILE A 1 414 ? -16.609 -47.906 -6.652 1 85.62 414 ILE A C 1
ATOM 3284 O O . ILE A 1 414 ? -16.797 -48.875 -5.895 1 85.62 414 ILE A O 1
ATOM 3288 N N . GLY A 1 415 ? -17.578 -47.5 -7.422 1 85.56 415 GLY A N 1
ATOM 3289 C CA . GLY A 1 415 ? -18.859 -48.219 -7.512 1 85.56 415 GLY A CA 1
ATOM 3290 C C . GLY A 1 415 ? -18.719 -49.656 -7.973 1 85.56 415 GLY A C 1
ATOM 3291 O O . GLY A 1 415 ? -17.938 -49.938 -8.875 1 85.56 415 GLY A O 1
ATOM 3292 N N . ASN A 1 416 ? -19.469 -50.5 -7.391 1 86.5 416 ASN A N 1
ATOM 3293 C CA . ASN A 1 416 ? -19.391 -51.906 -7.734 1 86.5 416 ASN A CA 1
ATOM 3294 C C . ASN A 1 416 ? -19.906 -52.188 -9.148 1 86.5 416 ASN A C 1
ATOM 3296 O O . ASN A 1 416 ? -19.516 -53.156 -9.789 1 86.5 416 ASN A O 1
ATOM 3300 N N . GLU A 1 417 ? -20.719 -51.344 -9.539 1 88.75 417 GLU A N 1
ATOM 3301 C CA . GLU A 1 417 ? -21.297 -51.5 -10.875 1 88.75 417 GLU A CA 1
ATOM 3302 C C . GLU A 1 417 ? -20.578 -50.625 -11.891 1 88.75 417 GLU A C 1
ATOM 3304 O O . GLU A 1 417 ? -21.125 -50.344 -12.961 1 88.75 417 GLU A O 1
ATOM 3309 N N . SER A 1 418 ? -19.422 -50.281 -11.484 1 87.75 418 SER A N 1
ATOM 3310 C CA . SER A 1 418 ? -18.781 -49.312 -12.375 1 87.75 418 SER A CA 1
ATOM 3311 C C . SER A 1 418 ? -17.391 -49.781 -12.797 1 87.75 418 SER A C 1
ATOM 3313 O O . SER A 1 418 ? -16.766 -50.562 -12.078 1 87.75 418 SER A O 1
ATOM 3315 N N . SER A 1 419 ? -16.984 -49.438 -13.992 1 86.06 419 SER A N 1
ATOM 3316 C CA . SER A 1 419 ? -15.625 -49.656 -14.492 1 86.06 419 SER A CA 1
ATOM 3317 C C . SER A 1 419 ? -14.992 -48.344 -14.969 1 86.06 419 SER A C 1
ATOM 3319 O O . SER A 1 419 ? -15.672 -47.5 -15.562 1 86.06 419 SER A O 1
ATOM 3321 N N . ALA A 1 420 ? -13.781 -48.219 -14.648 1 87.81 420 ALA A N 1
ATOM 3322 C CA . ALA A 1 420 ? -13.055 -47 -15.039 1 87.81 420 ALA A CA 1
ATOM 3323 C C . ALA A 1 420 ? -12.352 -47.219 -16.375 1 87.81 420 ALA A C 1
ATOM 3325 O O . ALA A 1 420 ? -11.781 -48.281 -16.641 1 87.81 420 ALA A O 1
ATOM 3326 N N . GLN A 1 421 ? -12.508 -46.156 -17.172 1 84.38 421 GLN A N 1
ATOM 3327 C CA . GLN A 1 421 ? -11.828 -46.125 -18.469 1 84.38 421 GLN A CA 1
ATOM 3328 C C . GLN A 1 421 ? -11.117 -44.781 -18.688 1 84.38 421 GLN A C 1
ATOM 3330 O O . GLN A 1 421 ? -11.438 -43.812 -18.031 1 84.38 421 GLN A O 1
ATOM 3335 N N . LEU A 1 422 ? -10.094 -44.812 -19.531 1 87.12 422 LEU A N 1
ATOM 3336 C CA . LEU A 1 422 ? -9.383 -43.625 -19.969 1 87.12 422 LEU A CA 1
ATOM 3337 C C . LEU A 1 422 ? -8.852 -42.844 -18.766 1 87.12 422 LEU A C 1
ATOM 3339 O O . LEU A 1 422 ? -9.023 -41.625 -18.703 1 87.12 422 LEU A O 1
ATOM 3343 N N . ALA A 1 423 ? -8.359 -43.5 -17.812 1 88.81 423 ALA A N 1
ATOM 3344 C CA . ALA A 1 423 ? -7.883 -42.844 -16.609 1 88.81 423 ALA A CA 1
ATOM 3345 C C . ALA A 1 423 ? -6.59 -42.062 -16.875 1 88.81 423 ALA A C 1
ATOM 3347 O O . ALA A 1 423 ? -5.688 -42.594 -17.547 1 88.81 423 ALA A O 1
ATOM 3348 N N . GLN A 1 424 ? -6.551 -40.875 -16.453 1 88.25 424 GLN A N 1
ATOM 3349 C CA . GLN A 1 424 ? -5.371 -40 -16.531 1 88.25 424 GLN A CA 1
ATOM 3350 C C . GLN A 1 424 ? -5.043 -39.406 -15.172 1 88.25 424 GLN A C 1
ATOM 3352 O O . GLN A 1 424 ? -5.922 -38.812 -14.516 1 88.25 424 GLN A O 1
ATOM 3357 N N . ILE A 1 425 ? -3.818 -39.562 -14.758 1 87.81 425 ILE A N 1
ATOM 3358 C CA . ILE A 1 425 ? -3.35 -39 -13.5 1 87.81 425 ILE A CA 1
ATOM 3359 C C . ILE A 1 425 ? -2.107 -38.156 -13.742 1 87.81 425 ILE A C 1
ATOM 3361 O O . ILE A 1 425 ? -1.279 -38.469 -14.594 1 87.81 425 ILE A O 1
ATOM 3365 N N . GLY A 1 426 ? -2.074 -37.094 -13.062 1 85.31 426 GLY A N 1
ATOM 3366 C CA . GLY A 1 426 ? -0.893 -36.25 -13.172 1 85.31 426 GLY A CA 1
ATOM 3367 C C . GLY A 1 426 ? 0.351 -36.906 -12.586 1 85.31 426 GLY A C 1
ATOM 3368 O O . GLY A 1 426 ? 0.256 -37.844 -11.797 1 85.31 426 GLY A O 1
ATOM 3369 N N . ALA A 1 427 ? 1.49 -36.344 -12.945 1 82.06 427 ALA A N 1
ATOM 3370 C CA . ALA A 1 427 ? 2.768 -36.875 -12.484 1 82.06 427 ALA A CA 1
ATOM 3371 C C . ALA A 1 427 ? 2.914 -36.719 -10.977 1 82.06 427 ALA A C 1
ATOM 3373 O O . ALA A 1 427 ? 3.555 -37.562 -10.328 1 82.06 427 ALA A O 1
ATOM 3374 N N . LEU A 1 428 ? 2.318 -35.75 -10.406 1 85.12 428 LEU A N 1
ATOM 3375 C CA . LEU A 1 428 ? 2.43 -35.531 -8.969 1 85.12 428 LEU A CA 1
ATOM 3376 C C . LEU A 1 428 ? 1.36 -36.281 -8.211 1 85.12 428 LEU A C 1
ATOM 3378 O O . LEU A 1 428 ? 1.457 -36.469 -6.992 1 85.12 428 LEU A O 1
ATOM 3382 N N . GLY A 1 429 ? 0.339 -36.719 -9.008 1 87.56 429 GLY A N 1
ATOM 3383 C CA . GLY A 1 429 ? -0.737 -37.469 -8.406 1 87.56 429 GLY A CA 1
ATOM 3384 C C . GLY A 1 429 ? -1.688 -36.625 -7.582 1 87.56 429 GLY A C 1
ATOM 3385 O O . GLY A 1 429 ? -2.344 -37.125 -6.668 1 87.56 429 GLY A O 1
ATOM 3386 N N . ILE A 1 430 ? -1.734 -35.375 -7.883 1 90.5 430 ILE A N 1
ATOM 3387 C CA . ILE A 1 430 ? -2.582 -34.469 -7.109 1 90.5 430 ILE A CA 1
ATOM 3388 C C . ILE A 1 430 ? -3.988 -34.469 -7.703 1 90.5 430 ILE A C 1
ATOM 3390 O O . ILE A 1 430 ? -4.977 -34.344 -6.977 1 90.5 430 ILE A O 1
ATOM 3394 N N . ARG A 1 431 ? -3.979 -34.562 -9.023 1 92.69 431 ARG A N 1
ATOM 3395 C CA . ARG A 1 431 ? -5.262 -34.531 -9.719 1 92.69 431 ARG A CA 1
ATOM 3396 C C . ARG A 1 431 ? -5.332 -35.656 -10.758 1 92.69 431 ARG A C 1
ATOM 3398 O O . ARG A 1 431 ? -4.316 -36.031 -11.352 1 92.69 431 ARG A O 1
ATOM 3405 N N . GLY A 1 432 ? -6.508 -36.156 -10.977 1 91.12 432 GLY A N 1
ATOM 3406 C CA . GLY A 1 432 ? -6.762 -37.156 -11.992 1 91.12 432 GLY A CA 1
ATOM 3407 C C . GLY A 1 432 ? -8.195 -37.156 -12.492 1 91.12 432 GLY A C 1
ATOM 3408 O O . GLY A 1 432 ? -9.078 -36.562 -11.852 1 91.12 432 GLY A O 1
ATOM 3409 N N . VAL A 1 433 ? -8.367 -37.688 -13.633 1 93.38 433 VAL A N 1
ATOM 3410 C CA . VAL A 1 433 ? -9.695 -37.781 -14.227 1 93.38 433 VAL A CA 1
ATOM 3411 C C . VAL A 1 433 ? -9.859 -39.156 -14.914 1 93.38 433 VAL A C 1
ATOM 3413 O O . VAL A 1 433 ? -8.875 -39.75 -15.367 1 93.38 433 VAL A O 1
ATOM 3416 N N . TRP A 1 434 ? -11.086 -39.656 -14.914 1 90.38 434 TRP A N 1
ATOM 3417 C CA . TRP A 1 434 ? -11.375 -40.844 -15.695 1 90.38 434 TRP A CA 1
ATOM 3418 C C . TRP A 1 434 ? -12.852 -40.906 -16.062 1 90.38 434 TRP A C 1
ATOM 3420 O O . TRP A 1 434 ? -13.664 -40.188 -15.531 1 90.38 434 TRP A O 1
ATOM 3430 N N . LEU A 1 435 ? -13.062 -41.688 -17.078 1 91.31 435 LEU A N 1
ATOM 3431 C CA . LEU A 1 435 ? -14.438 -41.969 -17.484 1 91.31 435 LEU A CA 1
ATOM 3432 C C . LEU A 1 435 ? -14.953 -43.25 -16.812 1 91.31 435 LEU A C 1
ATOM 3434 O O . LEU A 1 435 ? -14.32 -44.312 -16.891 1 91.31 435 LEU A O 1
ATOM 3438 N N . GLU A 1 436 ? -16.016 -43.125 -16.141 1 91.06 436 GLU A N 1
ATOM 3439 C CA . GLU A 1 436 ? -16.594 -44.25 -15.438 1 91.06 436 GLU A CA 1
ATOM 3440 C C . GLU A 1 436 ? -17.891 -44.719 -16.125 1 91.06 436 GLU A C 1
ATOM 3442 O O . GLU A 1 436 ? -18.781 -43.906 -16.375 1 91.06 436 GLU A O 1
ATOM 3447 N N . HIS A 1 437 ? -17.859 -46.031 -16.422 1 90.25 437 HIS A N 1
ATOM 3448 C CA . HIS A 1 437 ? -19.062 -46.625 -17 1 90.25 437 HIS A CA 1
ATOM 3449 C C . HIS A 1 437 ? -19.859 -47.406 -15.961 1 90.25 437 HIS A C 1
ATOM 3451 O O . HIS A 1 437 ? -19.328 -48.281 -15.289 1 90.25 437 HIS A O 1
ATOM 3457 N N . ASN A 1 438 ? -21.094 -47.031 -15.883 1 90.69 438 ASN A N 1
ATOM 3458 C CA . ASN A 1 438 ? -22 -47.75 -15 1 90.69 438 ASN A CA 1
ATOM 3459 C C . ASN A 1 438 ? -22.766 -48.844 -15.758 1 90.69 438 ASN A C 1
ATOM 3461 O O . ASN A 1 438 ? -23.547 -48.531 -16.656 1 90.69 438 ASN A O 1
ATOM 3465 N N . TRP A 1 439 ? -22.625 -50 -15.312 1 90.25 439 TRP A N 1
ATOM 3466 C CA . TRP A 1 439 ? -23.172 -51.156 -16.031 1 90.25 439 TRP A CA 1
ATOM 3467 C C . TRP A 1 439 ? -24.672 -51.312 -15.773 1 90.25 439 TRP A C 1
ATOM 3469 O O . TRP A 1 439 ? -25.391 -51.906 -16.562 1 90.25 439 TRP A O 1
ATOM 3479 N N . GLU A 1 440 ? -25.172 -50.781 -14.727 1 91.12 440 GLU A N 1
ATOM 3480 C CA . GLU A 1 440 ? -26.594 -50.844 -14.422 1 91.12 440 GLU A CA 1
ATOM 3481 C C . GLU A 1 440 ? -27.375 -49.812 -15.234 1 91.12 440 GLU A C 1
ATOM 3483 O O . GLU A 1 440 ? -28.391 -50.156 -15.859 1 91.12 440 GLU A O 1
ATOM 3488 N N . THR A 1 441 ? -26.859 -48.656 -15.242 1 89.12 441 THR A N 1
ATOM 3489 C CA . THR A 1 441 ? -27.562 -47.562 -15.922 1 89.12 441 THR A CA 1
ATOM 3490 C C . THR A 1 441 ? -27.078 -47.406 -17.359 1 89.12 441 THR A C 1
ATOM 3492 O O . THR A 1 441 ? -27.719 -46.75 -18.172 1 89.12 441 THR A O 1
ATOM 3495 N N . GLN A 1 442 ? -25.969 -47.969 -17.688 1 90.62 442 GLN A N 1
ATOM 3496 C CA . GLN A 1 442 ? -25.312 -47.875 -18.984 1 90.62 442 GLN A CA 1
ATOM 3497 C C . GLN A 1 442 ? -24.922 -46.438 -19.312 1 90.62 442 GLN A C 1
ATOM 3499 O O . GLN A 1 442 ? -24.906 -46.031 -20.469 1 90.62 442 GLN A O 1
ATOM 3504 N N . LEU A 1 443 ? -24.781 -45.719 -18.234 1 90.38 443 LEU A N 1
ATOM 3505 C CA . LEU A 1 443 ? -24.375 -44.312 -18.406 1 90.38 443 LEU A CA 1
ATOM 3506 C C . LEU A 1 443 ? -22.891 -44.125 -18.047 1 90.38 443 LEU A C 1
ATOM 3508 O O . LEU A 1 443 ? -22.359 -44.844 -17.188 1 90.38 443 LEU A O 1
ATOM 3512 N N . ASN A 1 444 ? -22.281 -43.219 -18.797 1 92.81 444 ASN A N 1
ATOM 3513 C CA . ASN A 1 444 ? -20.906 -42.812 -18.484 1 92.81 444 ASN A CA 1
ATOM 3514 C C . ASN A 1 444 ? -20.859 -41.531 -17.688 1 92.81 444 ASN A C 1
ATOM 3516 O O . ASN A 1 444 ? -21.703 -40.656 -17.875 1 92.81 444 ASN A O 1
ATOM 3520 N N . ARG A 1 445 ? -19.938 -41.5 -16.766 1 92.75 445 ARG A N 1
ATOM 3521 C CA . ARG A 1 445 ? -19.672 -40.281 -15.969 1 92.75 445 ARG A CA 1
ATOM 3522 C C . ARG A 1 445 ? -18.188 -39.938 -15.961 1 92.75 445 ARG A C 1
ATOM 3524 O O . ARG A 1 445 ? -17.344 -40.844 -16.016 1 92.75 445 ARG A O 1
ATOM 3531 N N . VAL A 1 446 ? -17.938 -38.688 -15.984 1 94 446 VAL A N 1
ATOM 3532 C CA . VAL A 1 446 ? -16.547 -38.25 -15.836 1 94 446 VAL A CA 1
ATOM 3533 C C . VAL A 1 446 ? -16.25 -38 -14.359 1 94 446 VAL A C 1
ATOM 3535 O O . VAL A 1 446 ? -16.922 -37.188 -13.703 1 94 446 VAL A O 1
ATOM 3538 N N . MET A 1 447 ? -15.234 -38.688 -13.859 1 94 447 MET A N 1
ATOM 3539 C CA . MET A 1 447 ? -14.867 -38.625 -12.453 1 94 447 MET A CA 1
ATOM 3540 C C . MET A 1 447 ? -13.57 -37.844 -12.258 1 94 447 MET A C 1
ATOM 3542 O O . MET A 1 447 ? -12.812 -37.656 -13.211 1 94 447 MET A O 1
ATOM 3546 N N . LYS A 1 448 ? -13.414 -37.406 -11.023 1 95.31 448 LYS A N 1
ATOM 3547 C CA . LYS A 1 448 ? -12.195 -36.688 -10.688 1 95.31 448 LYS A CA 1
ATOM 3548 C C . LYS A 1 448 ? -11.602 -37.188 -9.367 1 95.31 448 LYS A C 1
ATOM 3550 O O . LYS A 1 448 ? -12.32 -37.719 -8.523 1 95.31 448 LYS A O 1
ATOM 3555 N N . LEU A 1 449 ? -10.312 -37.031 -9.305 1 94.12 449 LEU A N 1
ATOM 3556 C CA . LEU A 1 449 ? -9.555 -37.312 -8.086 1 94.12 449 LEU A CA 1
ATOM 3557 C C . LEU A 1 449 ? -8.773 -36.094 -7.641 1 94.12 449 LEU A C 1
ATOM 3559 O O . LEU A 1 449 ? -8.164 -35.406 -8.461 1 94.12 449 LEU A O 1
ATOM 3563 N N . ALA A 1 450 ? -8.953 -35.781 -6.391 1 94.94 450 ALA A N 1
ATOM 3564 C CA . ALA A 1 450 ? -8.172 -34.719 -5.77 1 94.94 450 ALA A CA 1
ATOM 3565 C C . ALA A 1 450 ? -7.422 -35.219 -4.543 1 94.94 450 ALA A C 1
ATOM 3567 O O . ALA A 1 450 ? -8.039 -35.656 -3.561 1 94.94 450 ALA A O 1
ATOM 3568 N N . TYR A 1 451 ? -6.105 -35.156 -4.676 1 92.56 451 TYR A N 1
ATOM 3569 C CA . TYR A 1 451 ? -5.273 -35.562 -3.555 1 92.56 451 TYR A CA 1
ATOM 3570 C C . TYR A 1 451 ? -4.684 -34.375 -2.826 1 92.56 451 TYR A C 1
ATOM 3572 O O . TYR A 1 451 ? -4.188 -33.438 -3.459 1 92.56 451 TYR A O 1
ATOM 3580 N N . ASP A 1 452 ? -4.801 -34.438 -1.534 1 88.62 452 ASP A N 1
ATOM 3581 C CA . ASP A 1 452 ? -4.211 -33.375 -0.708 1 88.62 452 ASP A CA 1
ATOM 3582 C C . ASP A 1 452 ? -2.914 -33.844 -0.06 1 88.62 452 ASP A C 1
ATOM 3584 O O . ASP A 1 452 ? -2.939 -34.688 0.862 1 88.62 452 ASP A O 1
ATOM 3588 N N . PRO A 1 453 ? -1.865 -33.281 -0.454 1 80.5 453 PRO A N 1
ATOM 3589 C CA . PRO A 1 453 ? -0.583 -33.719 0.094 1 80.5 453 PRO A CA 1
ATOM 3590 C C . PRO A 1 453 ? -0.412 -33.375 1.568 1 80.5 453 PRO A C 1
ATOM 3592 O O . PRO A 1 453 ? 0.386 -34 2.271 1 80.5 453 PRO A O 1
ATOM 3595 N N . LYS A 1 454 ? -1.121 -32.438 2.062 1 79.44 454 LYS A N 1
ATOM 3596 C CA . LYS A 1 454 ? -0.989 -32.031 3.459 1 79.44 454 LYS A CA 1
ATOM 3597 C C . LYS A 1 454 ? -1.72 -33 4.383 1 79.44 454 LYS A C 1
ATOM 3599 O O . LYS A 1 454 ? -1.165 -33.438 5.391 1 79.44 454 LYS A O 1
ATOM 3604 N N . THR A 1 455 ? -2.918 -33.375 3.957 1 85.75 455 THR A N 1
ATOM 3605 C CA . THR A 1 455 ? -3.73 -34.25 4.805 1 85.75 455 THR A CA 1
ATOM 3606 C C . THR A 1 455 ? -3.588 -35.688 4.379 1 85.75 455 THR A C 1
ATOM 3608 O O . THR A 1 455 ? -4.016 -36.594 5.098 1 85.75 455 THR A O 1
ATOM 3611 N N . HIS A 1 456 ? -2.998 -36 3.232 1 87.31 456 HIS A N 1
ATOM 3612 C CA . HIS A 1 456 ? -2.836 -37.344 2.68 1 87.31 456 HIS A CA 1
ATOM 3613 C C . HIS A 1 456 ? -4.188 -38.031 2.455 1 87.31 456 HIS A C 1
ATOM 3615 O O . HIS A 1 456 ? -4.363 -39.188 2.777 1 87.31 456 HIS A O 1
ATOM 3621 N N . THR A 1 457 ? -5.062 -37.125 2.029 1 90.12 457 THR A N 1
ATOM 3622 C CA . THR A 1 457 ? -6.387 -37.656 1.724 1 90.12 457 THR A CA 1
ATOM 3623 C C . THR A 1 457 ? -6.703 -37.469 0.239 1 90.12 457 THR A C 1
ATOM 3625 O O . THR A 1 457 ? -6.254 -36.531 -0.396 1 90.12 457 THR A O 1
ATOM 3628 N N . ALA A 1 458 ? -7.379 -38.594 -0.259 1 91.62 458 ALA A N 1
ATOM 3629 C CA . ALA A 1 458 ? -7.828 -38.562 -1.647 1 91.62 458 ALA A CA 1
ATOM 3630 C C . ALA A 1 458 ? -9.352 -38.438 -1.729 1 91.62 458 ALA A C 1
ATOM 3632 O O . ALA A 1 458 ? -10.07 -39.25 -1.118 1 91.62 458 ALA A O 1
ATOM 3633 N N . LYS A 1 459 ? -9.797 -37.406 -2.389 1 93.25 459 LYS A N 1
ATOM 3634 C CA . LYS A 1 459 ? -11.227 -37.219 -2.611 1 93.25 459 LYS A CA 1
ATOM 3635 C C . LYS A 1 459 ? -11.609 -37.562 -4.051 1 93.25 459 LYS A C 1
ATOM 3637 O O . LYS A 1 459 ? -10.984 -37.062 -4.992 1 93.25 459 LYS A O 1
ATOM 3642 N N . VAL A 1 460 ? -12.555 -38.438 -4.141 1 94.12 460 VAL A N 1
ATOM 3643 C CA . VAL A 1 460 ? -13.047 -38.812 -5.457 1 94.12 460 VAL A CA 1
ATOM 3644 C C . VAL A 1 460 ? -14.5 -38.375 -5.621 1 94.12 460 VAL A C 1
ATOM 3646 O O . VAL A 1 460 ? -15.289 -38.469 -4.684 1 94.12 460 VAL A O 1
ATOM 3649 N N . GLY A 1 461 ? -14.82 -37.844 -6.773 1 93.5 461 GLY A N 1
ATOM 3650 C CA . GLY A 1 461 ? -16.172 -37.406 -7.09 1 93.5 461 GLY A CA 1
ATOM 3651 C C . GLY A 1 461 ? -16.406 -37.219 -8.578 1 93.5 461 GLY A C 1
ATOM 3652 O O . GLY A 1 461 ? -15.523 -37.5 -9.391 1 93.5 461 GLY A O 1
ATOM 3653 N N . MET A 1 462 ? -17.625 -36.719 -8.852 1 93.94 462 MET A N 1
ATOM 3654 C CA . MET A 1 462 ? -17.953 -36.438 -10.242 1 93.94 462 MET A CA 1
ATOM 3655 C C . MET A 1 462 ? -17.391 -35.094 -10.672 1 93.94 462 MET A C 1
ATOM 3657 O O . MET A 1 462 ? -17.469 -34.125 -9.93 1 93.94 462 MET A O 1
ATOM 3661 N N . LEU A 1 463 ? -16.75 -35.156 -11.805 1 95.31 463 LEU A N 1
ATOM 3662 C CA . LEU A 1 463 ? -16.281 -33.875 -12.336 1 95.31 463 LEU A CA 1
ATOM 3663 C C . LEU A 1 463 ? -17.453 -33.062 -12.859 1 95.31 463 LEU A C 1
ATOM 3665 O O . LEU A 1 463 ? -17.5 -31.844 -12.656 1 95.31 463 LEU A O 1
ATOM 3669 N N . PHE A 1 464 ? -18.312 -33.781 -13.609 1 91.75 464 PHE A N 1
ATOM 3670 C CA . PHE A 1 464 ? -19.547 -33.188 -14.094 1 91.75 464 PHE A CA 1
ATOM 3671 C C . PHE A 1 464 ? -20.766 -33.812 -13.398 1 91.75 464 PHE A C 1
ATOM 3673 O O . PHE A 1 464 ? -20.781 -35 -13.109 1 91.75 464 PHE A O 1
ATOM 3680 N N . PRO A 1 465 ? -21.75 -32.906 -13.219 1 86.25 465 PRO A N 1
ATOM 3681 C CA . PRO A 1 465 ? -22.984 -33.5 -12.672 1 86.25 465 PRO A CA 1
ATOM 3682 C C . PRO A 1 465 ? -23.703 -34.406 -13.672 1 86.25 465 PRO A C 1
ATOM 3684 O O . PRO A 1 465 ? -23.297 -34.5 -14.828 1 86.25 465 PRO A O 1
ATOM 3687 N N . HIS A 1 466 ? -24.75 -35.062 -13.258 1 78.5 466 HIS A N 1
ATOM 3688 C CA . HIS A 1 466 ? -25.5 -36.031 -14.062 1 78.5 466 HIS A CA 1
ATOM 3689 C C . HIS A 1 466 ? -26.094 -35.344 -15.297 1 78.5 466 HIS A C 1
ATOM 3691 O O . HIS A 1 466 ? -26.078 -35.938 -16.391 1 78.5 466 HIS A O 1
ATOM 3697 N N . ASP A 1 467 ? -26.609 -34.219 -15.109 1 77.94 467 ASP A N 1
ATOM 3698 C CA . ASP A 1 467 ? -27.141 -33.469 -16.234 1 77.94 467 ASP A CA 1
ATOM 3699 C C . ASP A 1 467 ? -26.359 -32.188 -16.453 1 77.94 467 ASP A C 1
ATOM 3701 O O . ASP A 1 467 ? -26.812 -31.094 -16.062 1 77.94 467 ASP A O 1
ATOM 3705 N N . PRO A 1 468 ? -25.219 -32.5 -17.109 1 75.38 468 PRO A N 1
ATOM 3706 C CA . PRO A 1 468 ? -24.406 -31.297 -17.281 1 75.38 468 PRO A CA 1
ATOM 3707 C C . PRO A 1 468 ? -24.938 -30.375 -18.375 1 75.38 468 PRO A C 1
ATOM 3709 O O . PRO A 1 468 ? -25.516 -30.844 -19.344 1 75.38 468 PRO A O 1
ATOM 3712 N N . GLU A 1 469 ? -25.031 -29.094 -18.078 1 82.56 469 GLU A N 1
ATOM 3713 C CA . GLU A 1 469 ? -25.375 -28.109 -19.109 1 82.56 469 GLU A CA 1
ATOM 3714 C C . GLU A 1 469 ? -24.234 -27.906 -20.094 1 82.56 469 GLU A C 1
ATOM 3716 O O . GLU A 1 469 ? -23.75 -26.781 -20.266 1 82.56 469 GLU A O 1
ATOM 3721 N N . LEU A 1 470 ? -23.766 -29.047 -20.656 1 87.56 470 LEU A N 1
ATOM 3722 C CA . LEU A 1 470 ? -22.672 -29.031 -21.625 1 87.56 470 LEU A CA 1
ATOM 3723 C C . LEU A 1 470 ? -23.156 -29.469 -23 1 87.56 470 LEU A C 1
ATOM 3725 O O . LEU A 1 470 ? -24.203 -30.109 -23.125 1 87.56 470 LEU A O 1
ATOM 3729 N N . PRO A 1 471 ? -22.531 -29 -24.016 1 87.81 471 PRO A N 1
ATOM 3730 C CA . PRO A 1 471 ? -22.953 -29.344 -25.375 1 87.81 471 PRO A CA 1
ATOM 3731 C C . PRO A 1 471 ? -22.703 -30.812 -25.719 1 87.81 471 PRO A C 1
ATOM 3733 O O . PRO A 1 471 ? -22.828 -31.203 -26.891 1 87.81 471 PRO A O 1
ATOM 3736 N N . PHE A 1 472 ? -22.297 -31.594 -24.75 1 88.12 472 PHE A N 1
ATOM 3737 C CA . PHE A 1 472 ? -22.062 -33 -24.953 1 88.12 472 PHE A CA 1
ATOM 3738 C C . PHE A 1 472 ? -22.484 -33.812 -23.734 1 88.12 472 PHE A C 1
ATOM 3740 O O . PHE A 1 472 ? -22.734 -33.25 -22.672 1 88.12 472 PHE A O 1
ATOM 3747 N N . THR A 1 473 ? -22.594 -35.062 -23.922 1 89.44 473 THR A N 1
ATOM 3748 C CA . THR A 1 473 ? -22.828 -36 -22.828 1 89.44 473 THR A CA 1
ATOM 3749 C C . THR A 1 473 ? -21.625 -36.906 -22.641 1 89.44 473 THR A C 1
ATOM 3751 O O . THR A 1 473 ? -20.953 -37.281 -23.625 1 89.44 473 THR A O 1
ATOM 3754 N N . PRO A 1 474 ? -21.359 -37.281 -21.453 1 91.69 474 PRO A N 1
ATOM 3755 C CA . PRO A 1 474 ? -20.234 -38.188 -21.203 1 91.69 474 PRO A CA 1
ATOM 3756 C C . PRO A 1 474 ? -20.328 -39.5 -21.984 1 91.69 474 PRO A C 1
ATOM 3758 O O . PRO A 1 474 ? -19.312 -40.125 -22.25 1 91.69 474 PRO A O 1
ATOM 3761 N N . ASN A 1 475 ? -21.484 -39.875 -22.375 1 91 475 ASN A N 1
ATOM 3762 C CA . ASN A 1 475 ? -21.656 -41.094 -23.156 1 91 475 ASN A CA 1
ATOM 3763 C C . ASN A 1 475 ? -21.016 -41 -24.531 1 91 475 ASN A C 1
ATOM 3765 O O . ASN A 1 475 ? -20.688 -42 -25.141 1 91 475 ASN A O 1
ATOM 3769 N N . MET A 1 476 ? -20.859 -39.812 -24.906 1 90.69 476 MET A N 1
ATOM 3770 C CA . MET A 1 476 ? -20.312 -39.594 -26.234 1 90.69 476 MET A CA 1
ATOM 3771 C C . MET A 1 476 ? -18.781 -39.531 -26.188 1 90.69 476 MET A C 1
ATOM 3773 O O . MET A 1 476 ? -18.125 -39.5 -27.234 1 90.69 476 MET A O 1
ATOM 3777 N N . CYS A 1 477 ? -18.25 -39.562 -25.047 1 92.44 477 CYS A N 1
ATOM 3778 C CA . CYS A 1 477 ? -16.797 -39.375 -24.906 1 92.44 477 CYS A CA 1
ATOM 3779 C C . CYS A 1 477 ? -16.047 -40.625 -25.344 1 92.44 477 CYS A C 1
ATOM 3781 O O . CYS A 1 477 ? -16.359 -41.719 -24.875 1 92.44 477 CYS A O 1
ATOM 3783 N N . HIS A 1 478 ? -15.055 -40.375 -26.188 1 91.44 478 HIS A N 1
ATOM 3784 C CA . HIS A 1 478 ? -14.281 -41.5 -26.734 1 91.44 478 HIS A CA 1
ATOM 3785 C C . HIS A 1 478 ? -12.82 -41.406 -26.297 1 91.44 478 HIS A C 1
ATOM 3787 O O . HIS A 1 478 ? -12.156 -42.438 -26.172 1 91.44 478 HIS A O 1
ATOM 3793 N N . SER A 1 479 ? -12.312 -40.281 -26.172 1 92.44 479 SER A N 1
ATOM 3794 C CA . SER A 1 479 ? -10.93 -40.062 -25.781 1 92.44 479 SER A CA 1
ATOM 3795 C C . SER A 1 479 ? -10.805 -38.844 -24.875 1 92.44 479 SER A C 1
ATOM 3797 O O . SER A 1 479 ? -11.727 -38.031 -24.781 1 92.44 479 SER A O 1
ATOM 3799 N N . LEU A 1 480 ? -9.766 -38.781 -24.109 1 91.69 480 LEU A N 1
ATOM 3800 C CA . LEU A 1 480 ? -9.586 -37.625 -23.219 1 91.69 480 LEU A CA 1
ATOM 3801 C C . LEU A 1 480 ? -8.109 -37.344 -23 1 91.69 480 LEU A C 1
ATOM 3803 O O . LEU A 1 480 ? -7.266 -38.25 -23.172 1 91.69 480 LEU A O 1
ATOM 3807 N N . ALA A 1 481 ? -7.719 -36.188 -22.781 1 91.25 481 ALA A N 1
ATOM 3808 C CA . ALA A 1 481 ? -6.402 -35.719 -22.359 1 91.25 481 ALA A CA 1
ATOM 3809 C C . ALA A 1 481 ? -6.52 -34.75 -21.188 1 91.25 481 ALA A C 1
ATOM 3811 O O . ALA A 1 481 ? -7.438 -33.906 -21.141 1 91.25 481 ALA A O 1
ATOM 3812 N N . PHE A 1 482 ? -5.598 -34.938 -20.234 1 92.12 482 PHE A N 1
ATOM 3813 C CA . PHE A 1 482 ? -5.688 -34.125 -19.016 1 92.12 482 PHE A CA 1
ATOM 3814 C C . PHE A 1 482 ? -4.316 -33.625 -18.594 1 92.12 482 PHE A C 1
ATOM 3816 O O . PHE A 1 482 ? -3.33 -34.344 -18.625 1 92.12 482 PHE A O 1
ATOM 3823 N N . ASP A 1 483 ? -4.262 -32.375 -18.25 1 89.19 483 ASP A N 1
ATOM 3824 C CA . ASP A 1 483 ? -3.057 -31.781 -17.703 1 89.19 483 ASP A CA 1
ATOM 3825 C C . ASP A 1 483 ? -3.256 -31.406 -16.234 1 89.19 483 ASP A C 1
ATOM 3827 O O . ASP A 1 483 ? -4.062 -30.531 -15.906 1 89.19 483 ASP A O 1
ATOM 3831 N N . GLU A 1 484 ? -2.482 -31.938 -15.383 1 89.94 484 GLU A N 1
ATOM 3832 C CA . GLU A 1 484 ? -2.664 -31.781 -13.945 1 89.94 484 GLU A CA 1
ATOM 3833 C C . GLU A 1 484 ? -2.318 -30.359 -13.5 1 89.94 484 GLU A C 1
ATOM 3835 O O . GLU A 1 484 ? -2.898 -29.844 -12.539 1 89.94 484 GLU A O 1
ATOM 3840 N N . VAL A 1 485 ? -1.371 -29.734 -14.172 1 88.56 485 VAL A N 1
ATOM 3841 C CA . VAL A 1 485 ? -0.851 -28.438 -13.734 1 88.56 485 VAL A CA 1
ATOM 3842 C C . VAL A 1 485 ? -1.87 -27.344 -14.039 1 88.56 485 VAL A C 1
ATOM 3844 O O . VAL A 1 485 ? -2.23 -26.562 -13.156 1 88.56 485 VAL A O 1
ATOM 3847 N N . THR A 1 486 ? -2.391 -27.359 -15.227 1 90.75 486 THR A N 1
ATOM 3848 C CA . THR A 1 486 ? -3.328 -26.312 -15.625 1 90.75 486 THR A CA 1
ATOM 3849 C C . THR A 1 486 ? -4.766 -26.719 -15.32 1 90.75 486 THR A C 1
ATOM 3851 O O . THR A 1 486 ? -5.672 -25.891 -15.32 1 90.75 486 THR A O 1
ATOM 3854 N N . GLY A 1 487 ? -4.938 -28 -15.125 1 91.75 487 GLY A N 1
ATOM 3855 C CA . GLY A 1 487 ? -6.289 -28.5 -14.93 1 91.75 487 GLY A CA 1
ATOM 3856 C C . GLY A 1 487 ? -7.078 -28.625 -16.219 1 91.75 487 GLY A C 1
ATOM 3857 O O . GLY A 1 487 ? -8.266 -28.953 -16.203 1 91.75 487 GLY A O 1
ATOM 3858 N N . ARG A 1 488 ? -6.5 -28.438 -17.328 1 93.88 488 ARG A N 1
ATOM 3859 C CA . ARG A 1 488 ? -7.18 -28.453 -18.609 1 93.88 488 ARG A CA 1
ATOM 3860 C C . ARG A 1 488 ? -7.57 -29.875 -19 1 93.88 488 ARG A C 1
ATOM 3862 O O . ARG A 1 488 ? -6.785 -30.812 -18.844 1 93.88 488 ARG A O 1
ATOM 3869 N N . LEU A 1 489 ? -8.75 -29.984 -19.469 1 94.5 489 LEU A N 1
ATOM 3870 C CA . LEU A 1 489 ? -9.289 -31.266 -19.906 1 94.5 489 LEU A CA 1
ATOM 3871 C C . LEU A 1 489 ? -9.812 -31.172 -21.328 1 94.5 489 LEU A C 1
ATOM 3873 O O . LEU A 1 489 ? -10.531 -30.234 -21.672 1 94.5 489 LEU A O 1
ATOM 3877 N N . CYS A 1 490 ? -9.352 -32.094 -22.141 1 94.75 490 CYS A N 1
ATOM 3878 C CA . CYS A 1 490 ? -9.883 -32.219 -23.484 1 94.75 490 CYS A CA 1
ATOM 3879 C C . CYS A 1 490 ? -10.672 -33.5 -23.656 1 94.75 490 CYS A C 1
ATOM 3881 O O . CYS A 1 490 ? -10.203 -34.562 -23.266 1 94.75 490 CYS A O 1
ATOM 3883 N N . LEU A 1 491 ? -11.852 -33.375 -24.219 1 95.06 491 LEU A N 1
ATOM 3884 C CA . LEU A 1 491 ? -12.711 -34.531 -24.453 1 95.06 491 LEU A CA 1
ATOM 3885 C C . LEU A 1 491 ? -13.016 -34.719 -25.938 1 95.06 491 LEU A C 1
ATOM 3887 O O . LEU A 1 491 ? -13.445 -33.75 -26.609 1 95.06 491 LEU A O 1
ATOM 3891 N N . GLY A 1 492 ? -12.695 -35.906 -26.406 1 94.56 492 GLY A N 1
ATOM 3892 C CA . GLY A 1 492 ? -13.07 -36.25 -27.766 1 94.56 492 GLY A CA 1
ATOM 3893 C C . GLY A 1 492 ? -14.328 -37.125 -27.844 1 94.56 492 GLY A C 1
ATOM 3894 O O . GLY A 1 492 ? -14.477 -38.062 -27.078 1 94.56 492 GLY A O 1
ATOM 3895 N N . MET A 1 493 ? -15.203 -36.75 -28.75 1 93.62 493 MET A N 1
ATOM 3896 C CA . MET A 1 493 ? -16.5 -37.406 -28.844 1 93.62 493 MET A CA 1
ATOM 3897 C C . MET A 1 493 ? -16.516 -38.375 -30.031 1 93.62 493 MET A C 1
ATOM 3899 O O . MET A 1 493 ? -15.703 -38.281 -30.938 1 93.62 493 MET A O 1
ATOM 3903 N N . TYR A 1 494 ? -17.5 -39.281 -29.984 1 91.69 494 TYR A N 1
ATOM 3904 C CA . TYR A 1 494 ? -17.672 -40.25 -31.062 1 91.69 494 TYR A CA 1
ATOM 3905 C C . TYR A 1 494 ? -18.078 -39.562 -32.344 1 91.69 494 TYR A C 1
ATOM 3907 O O . TYR A 1 494 ? -17.844 -40.062 -33.438 1 91.69 494 TYR A O 1
ATOM 3915 N N . ASP A 1 495 ? -18.625 -38.406 -32.219 1 89.31 495 ASP A N 1
ATOM 3916 C CA . ASP A 1 495 ? -19.078 -37.688 -33.438 1 89.31 495 ASP A CA 1
ATOM 3917 C C . ASP A 1 495 ? -17.953 -36.875 -34.031 1 89.31 495 ASP A C 1
ATOM 3919 O O . ASP A 1 495 ? -18.172 -36.125 -35 1 89.31 495 ASP A O 1
ATOM 3923 N N . GLY A 1 496 ? -16.828 -36.875 -33.438 1 89.75 496 GLY A N 1
ATOM 3924 C CA . GLY A 1 496 ? -15.68 -36.188 -34.031 1 89.75 496 GLY A CA 1
ATOM 3925 C C . GLY A 1 496 ? -15.359 -34.875 -33.344 1 89.75 496 GLY A C 1
ATOM 3926 O O . GLY A 1 496 ? -14.273 -34.344 -33.531 1 89.75 496 GLY A O 1
ATOM 3927 N N . ASN A 1 497 ? -16.297 -34.438 -32.531 1 92.75 497 ASN A N 1
ATOM 3928 C CA . ASN A 1 497 ? -16.078 -33.188 -31.844 1 92.75 497 ASN A CA 1
ATOM 3929 C C . ASN A 1 497 ? -15.062 -33.312 -30.719 1 92.75 497 ASN A C 1
ATOM 3931 O O . ASN A 1 497 ? -14.953 -34.406 -30.109 1 92.75 497 ASN A O 1
ATOM 3935 N N . VAL A 1 498 ? -14.273 -32.312 -30.547 1 94.56 498 VAL A N 1
ATOM 3936 C CA . VAL A 1 498 ? -13.352 -32.25 -29.422 1 94.56 498 VAL A CA 1
ATOM 3937 C C . VAL A 1 498 ? -13.578 -30.969 -28.656 1 94.56 498 VAL A C 1
ATOM 3939 O O . VAL A 1 498 ? -13.633 -29.875 -29.234 1 94.56 498 VAL A O 1
ATOM 3942 N N . TYR A 1 499 ? -13.719 -31.078 -27.312 1 95.19 499 TYR A N 1
ATOM 3943 C CA . TYR A 1 499 ? -13.953 -29.906 -26.469 1 95.19 499 TYR A CA 1
ATOM 3944 C C . TYR A 1 499 ? -12.812 -29.719 -25.484 1 95.19 499 TYR A C 1
ATOM 3946 O O . TYR A 1 499 ? -12.266 -30.688 -24.953 1 95.19 499 TYR A O 1
ATOM 3954 N N . ILE A 1 500 ? -12.492 -28.453 -25.297 1 95.25 500 ILE A N 1
ATOM 3955 C CA . ILE A 1 500 ? -11.508 -28.062 -24.297 1 95.25 500 ILE A CA 1
ATOM 3956 C C . ILE A 1 500 ? -12.227 -27.453 -23.094 1 95.25 500 ILE A C 1
ATOM 3958 O O . ILE A 1 500 ? -13.062 -26.562 -23.234 1 95.25 500 ILE A O 1
ATOM 3962 N N . LEU A 1 501 ? -11.891 -27.938 -21.906 1 95.62 501 LEU A N 1
ATOM 3963 C CA . LEU A 1 501 ? -12.469 -27.422 -20.672 1 95.62 501 LEU A CA 1
ATOM 3964 C C . LEU A 1 501 ? -11.383 -26.875 -19.75 1 95.62 501 LEU A C 1
ATOM 3966 O O . LEU A 1 501 ? -10.375 -27.547 -19.5 1 95.62 501 LEU A O 1
ATOM 3970 N N . ASP A 1 502 ? -11.617 -25.688 -19.297 1 95.06 502 ASP A N 1
ATOM 3971 C CA . ASP A 1 502 ? -10.742 -25.078 -18.297 1 95.06 502 ASP A CA 1
ATOM 3972 C C . ASP A 1 502 ? -11.484 -24.844 -16.984 1 95.06 502 ASP A C 1
ATOM 3974 O O . ASP A 1 502 ? -12.688 -24.547 -16.984 1 95.06 502 ASP A O 1
ATOM 3978 N N . PHE A 1 503 ? -10.758 -24.906 -15.891 1 96.19 503 PHE A N 1
ATOM 3979 C CA . PHE A 1 503 ? -11.414 -24.859 -14.594 1 96.19 503 PHE A CA 1
ATOM 3980 C C . PHE A 1 503 ? -10.898 -23.703 -13.758 1 96.19 503 PHE A C 1
ATOM 3982 O O . PHE A 1 503 ? -11.203 -23.594 -12.57 1 96.19 503 PHE A O 1
ATOM 3989 N N . VAL A 1 504 ? -10.008 -22.938 -14.359 1 93.06 504 VAL A N 1
ATOM 3990 C CA . VAL A 1 504 ? -9.539 -21.719 -13.727 1 93.06 504 VAL A CA 1
ATOM 3991 C C . VAL A 1 504 ? -9.422 -20.609 -14.781 1 93.06 504 VAL A C 1
ATOM 3993 O O . VAL A 1 504 ? -9.242 -20.891 -15.969 1 93.06 504 VAL A O 1
ATOM 3996 N N . MET B 1 1 ? 7.574 -1.215 15.266 1 63.12 1 MET B N 1
ATOM 3997 C CA . MET B 1 1 ? 8.328 -2.389 15.695 1 63.12 1 MET B CA 1
ATOM 3998 C C . MET B 1 1 ? 8.773 -3.221 14.492 1 63.12 1 MET B C 1
ATOM 4000 O O . MET B 1 1 ? 9.969 -3.412 14.273 1 63.12 1 MET B O 1
ATOM 4004 N N . LEU B 1 2 ? 7.875 -3.637 13.578 1 69.69 2 LEU B N 1
ATOM 4005 C CA . LEU B 1 2 ? 8.273 -4.504 12.469 1 69.69 2 LEU B CA 1
ATOM 4006 C C . LEU B 1 2 ? 9.016 -3.707 11.398 1 69.69 2 LEU B C 1
ATOM 4008 O O . LEU B 1 2 ? 9.938 -4.223 10.766 1 69.69 2 LEU B O 1
ATOM 4012 N N . SER B 1 3 ? 8.703 -2.391 11.359 1 71.06 3 SER B N 1
ATOM 4013 C CA . SER B 1 3 ? 9.273 -1.566 10.297 1 71.06 3 SER B CA 1
ATOM 4014 C C . SER B 1 3 ? 10.734 -1.24 10.57 1 71.06 3 SER B C 1
ATOM 4016 O O . SER B 1 3 ? 11.469 -0.845 9.664 1 71.06 3 SER B O 1
ATOM 4018 N N . ASN B 1 4 ? 11.109 -1.469 11.789 1 73.19 4 ASN B N 1
ATOM 4019 C CA . ASN B 1 4 ? 12.484 -1.132 12.141 1 73.19 4 ASN B CA 1
ATOM 4020 C C . ASN B 1 4 ? 13.383 -2.363 12.125 1 73.19 4 ASN B C 1
ATOM 4022 O O . ASN B 1 4 ? 14.594 -2.258 12.352 1 73.19 4 ASN B O 1
ATOM 4026 N N . LEU B 1 5 ? 12.805 -3.494 11.812 1 76.12 5 LEU B N 1
ATOM 4027 C CA . LEU B 1 5 ? 13.602 -4.719 11.812 1 76.12 5 LEU B CA 1
ATOM 4028 C C . LEU B 1 5 ? 14.445 -4.812 10.547 1 76.12 5 LEU B C 1
ATOM 4030 O O . LEU B 1 5 ? 13.992 -4.441 9.461 1 76.12 5 LEU B O 1
ATOM 4034 N N . PRO B 1 6 ? 15.75 -5.273 10.789 1 84.12 6 PRO B N 1
ATOM 4035 C CA . PRO B 1 6 ? 16.562 -5.496 9.594 1 84.12 6 PRO B CA 1
ATOM 4036 C C . PRO B 1 6 ? 15.906 -6.449 8.602 1 84.12 6 PRO B C 1
ATOM 4038 O O . PRO B 1 6 ? 15.148 -7.344 9 1 84.12 6 PRO B O 1
ATOM 4041 N N . GLU B 1 7 ? 16.188 -6.223 7.328 1 83.06 7 GLU B N 1
ATOM 4042 C CA . GLU B 1 7 ? 15.57 -6.988 6.246 1 83.06 7 GLU B CA 1
ATOM 4043 C C . GLU B 1 7 ? 15.867 -8.477 6.383 1 83.06 7 GLU B C 1
ATOM 4045 O O . GLU B 1 7 ? 15.031 -9.32 6.055 1 83.06 7 GLU B O 1
ATOM 4050 N N . ASP B 1 8 ? 17.016 -8.844 6.938 1 84.75 8 ASP B N 1
ATOM 4051 C CA . ASP B 1 8 ? 17.406 -10.242 7.059 1 84.75 8 ASP B CA 1
ATOM 4052 C C . ASP B 1 8 ? 16.516 -10.984 8.039 1 84.75 8 ASP B C 1
ATOM 4054 O O . ASP B 1 8 ? 16.188 -12.156 7.824 1 84.75 8 ASP B O 1
ATOM 4058 N N . ILE B 1 9 ? 16.125 -10.273 9.094 1 87.69 9 ILE B N 1
ATOM 4059 C CA . ILE B 1 9 ? 15.266 -10.883 10.094 1 87.69 9 ILE B CA 1
ATOM 4060 C C . ILE B 1 9 ? 13.859 -11.062 9.516 1 87.69 9 ILE B C 1
ATOM 4062 O O . ILE B 1 9 ? 13.203 -12.078 9.75 1 87.69 9 ILE B O 1
ATOM 4066 N N . LEU B 1 10 ? 13.43 -10.008 8.789 1 88.19 10 LEU B N 1
ATOM 4067 C CA . LEU B 1 10 ? 12.125 -10.109 8.156 1 88.19 10 LEU B CA 1
ATOM 4068 C C . LEU B 1 10 ? 12.07 -11.281 7.184 1 88.19 10 LEU B C 1
ATOM 4070 O O . LEU B 1 10 ? 11.07 -11.992 7.113 1 88.19 10 LEU B O 1
ATOM 4074 N N . LEU B 1 11 ? 13.18 -11.523 6.457 1 87.62 11 LEU B N 1
ATOM 4075 C CA . LEU B 1 11 ? 13.258 -12.641 5.52 1 87.62 11 LEU B CA 1
ATOM 4076 C C . LEU B 1 11 ? 13.148 -13.977 6.254 1 87.62 11 LEU B C 1
ATOM 4078 O O . LEU B 1 11 ? 12.484 -14.898 5.777 1 87.62 11 LEU B O 1
ATOM 4082 N N . ASP B 1 12 ? 13.711 -14.023 7.391 1 86.88 12 ASP B N 1
ATOM 4083 C CA . ASP B 1 12 ? 13.656 -15.242 8.195 1 86.88 12 ASP B CA 1
ATOM 4084 C C . ASP B 1 12 ? 12.234 -15.523 8.68 1 86.88 12 ASP B C 1
ATOM 4086 O O . ASP B 1 12 ? 11.805 -16.672 8.734 1 86.88 12 ASP B O 1
ATOM 4090 N N . VAL B 1 13 ? 11.555 -14.461 9.07 1 88.06 13 VAL B N 1
ATOM 4091 C CA . VAL B 1 13 ? 10.18 -14.609 9.523 1 88.06 13 VAL B CA 1
ATOM 4092 C C . VAL B 1 13 ? 9.297 -15.07 8.367 1 88.06 13 VAL B C 1
ATOM 4094 O O . VAL B 1 13 ? 8.453 -15.953 8.539 1 88.06 13 VAL B O 1
ATOM 4097 N N . PHE B 1 14 ? 9.531 -14.562 7.148 1 89.75 14 PHE B N 1
ATOM 4098 C CA . PHE B 1 14 ? 8.68 -14.867 6 1 89.75 14 PHE B CA 1
ATOM 4099 C C . PHE B 1 14 ? 8.898 -16.312 5.539 1 89.75 14 PHE B C 1
ATOM 4101 O O . PHE B 1 14 ? 8.047 -16.875 4.852 1 89.75 14 PHE B O 1
ATOM 4108 N N . GLN B 1 15 ? 10.008 -16.891 5.914 1 85.19 15 GLN B N 1
ATOM 4109 C CA . GLN B 1 15 ? 10.305 -18.266 5.516 1 85.19 15 GLN B CA 1
ATOM 4110 C C . GLN B 1 15 ? 9.367 -19.25 6.207 1 85.19 15 GLN B C 1
ATOM 4112 O O . GLN B 1 15 ? 9.188 -20.375 5.742 1 85.19 15 GLN B O 1
ATOM 4117 N N . TYR B 1 16 ? 8.781 -18.781 7.316 1 87.62 16 TYR B N 1
ATOM 4118 C CA . TYR B 1 16 ? 7.887 -19.656 8.062 1 87.62 16 TYR B CA 1
ATOM 4119 C C . TYR B 1 16 ? 6.449 -19.5 7.586 1 87.62 16 TYR B C 1
ATOM 4121 O O . TYR B 1 16 ? 5.555 -20.219 8.055 1 87.62 16 TYR B O 1
ATOM 4129 N N . LEU B 1 17 ? 6.207 -18.625 6.699 1 89.81 17 LEU B N 1
ATOM 4130 C CA . LEU B 1 17 ? 4.852 -18.391 6.203 1 89.81 17 LEU B CA 1
ATOM 4131 C C . LEU B 1 17 ? 4.609 -19.172 4.914 1 89.81 17 LEU B C 1
ATOM 4133 O O . LEU B 1 17 ? 5.512 -19.312 4.086 1 89.81 17 LEU B O 1
ATOM 4137 N N . ASP B 1 18 ? 3.404 -19.719 4.738 1 90.31 18 ASP B N 1
ATOM 4138 C CA . ASP B 1 18 ? 3.016 -20.312 3.467 1 90.31 18 ASP B CA 1
ATOM 4139 C C . ASP B 1 18 ? 2.533 -19.266 2.477 1 90.31 18 ASP B C 1
ATOM 4141 O O . ASP B 1 18 ? 2.375 -18.094 2.838 1 90.31 18 ASP B O 1
ATOM 4145 N N . ILE B 1 19 ? 2.408 -19.594 1.319 1 92.44 19 ILE B N 1
ATOM 4146 C CA . ILE B 1 19 ? 2.053 -18.672 0.245 1 92.44 19 ILE B CA 1
ATOM 4147 C C . ILE B 1 19 ? 0.699 -18.031 0.542 1 92.44 19 ILE B C 1
ATOM 4149 O O . ILE B 1 19 ? 0.51 -16.844 0.318 1 92.44 19 ILE B O 1
ATOM 4153 N N . LYS B 1 20 ? -0.239 -18.844 1.041 1 91.12 20 LYS B N 1
ATOM 4154 C CA . LYS B 1 20 ? -1.547 -18.297 1.385 1 91.12 20 LYS B CA 1
ATOM 4155 C C . LYS B 1 20 ? -1.421 -17.188 2.434 1 91.12 20 LYS B C 1
ATOM 4157 O O . LYS B 1 20 ? -2.096 -16.156 2.348 1 91.12 20 LYS B O 1
ATOM 4162 N N . ASP B 1 21 ? -0.506 -17.438 3.381 1 93.06 21 ASP B N 1
ATOM 4163 C CA . ASP B 1 21 ? -0.295 -16.469 4.445 1 93.06 21 ASP B CA 1
ATOM 4164 C C . ASP B 1 21 ? 0.295 -15.172 3.891 1 93.06 21 ASP B C 1
ATOM 4166 O O . ASP B 1 21 ? -0.112 -14.078 4.289 1 93.06 21 ASP B O 1
ATOM 4170 N N . VAL B 1 22 ? 1.212 -15.305 3.045 1 93.81 22 VAL B N 1
ATOM 4171 C CA . VAL B 1 22 ? 1.88 -14.141 2.484 1 93.81 22 VAL B CA 1
ATOM 4172 C C . VAL B 1 22 ? 0.89 -13.328 1.646 1 93.81 22 VAL B C 1
ATOM 4174 O O . VAL B 1 22 ? 0.866 -12.102 1.717 1 93.81 22 VAL B O 1
ATOM 4177 N N . LEU B 1 23 ? 0.066 -14.023 0.9 1 93.44 23 LEU B N 1
ATOM 4178 C CA . LEU B 1 23 ? -0.937 -13.344 0.085 1 93.44 23 LEU B CA 1
ATOM 4179 C C . LEU B 1 23 ? -1.97 -12.648 0.964 1 93.44 23 LEU B C 1
ATOM 4181 O O . LEU B 1 23 ? -2.387 -11.523 0.668 1 93.44 23 LEU B O 1
ATOM 4185 N N . GLU B 1 24 ? -2.363 -13.312 2.016 1 92.69 24 GLU B N 1
ATOM 4186 C CA . GLU B 1 24 ? -3.307 -12.711 2.953 1 92.69 24 GLU B CA 1
ATOM 4187 C C . GLU B 1 24 ? -2.699 -11.5 3.645 1 92.69 24 GLU B C 1
ATOM 4189 O O . GLU B 1 24 ? -3.387 -10.5 3.883 1 92.69 24 GLU B O 1
ATOM 4194 N N . LEU B 1 25 ? -1.463 -11.633 4.07 1 93.38 25 LEU B N 1
ATOM 4195 C CA . LEU B 1 25 ? -0.758 -10.5 4.676 1 93.38 25 LEU B CA 1
ATOM 4196 C C . LEU B 1 25 ? -0.749 -9.305 3.736 1 93.38 25 LEU B C 1
ATOM 4198 O O . LEU B 1 25 ? -1.041 -8.18 4.156 1 93.38 25 LEU B O 1
ATOM 4202 N N . ARG B 1 26 ? -0.414 -9.516 2.471 1 92.75 26 ARG B N 1
ATOM 4203 C CA . ARG B 1 26 ? -0.356 -8.422 1.5 1 92.75 26 ARG B CA 1
ATOM 4204 C C . ARG B 1 26 ? -1.733 -7.805 1.291 1 92.75 26 ARG B C 1
ATOM 4206 O O . ARG B 1 26 ? -1.862 -6.582 1.211 1 92.75 26 ARG B O 1
ATOM 4213 N N . LYS B 1 27 ? -2.727 -8.664 1.186 1 91.75 27 LYS B N 1
ATOM 4214 C CA . LYS B 1 27 ? -4.094 -8.18 1.023 1 91.75 27 LYS B CA 1
ATOM 4215 C C . LYS B 1 27 ? -4.523 -7.336 2.219 1 91.75 27 LYS B C 1
ATOM 4217 O O . LYS B 1 27 ? -5.102 -6.258 2.049 1 91.75 27 LYS B O 1
ATOM 4222 N N . THR B 1 28 ? -4.262 -7.832 3.379 1 92.94 28 THR B N 1
ATOM 4223 C CA . THR B 1 28 ? -4.625 -7.133 4.605 1 92.94 28 THR B CA 1
ATOM 4224 C C . THR B 1 28 ? -3.887 -5.801 4.707 1 92.94 28 THR B C 1
ATOM 4226 O O . THR B 1 28 ? -4.48 -4.781 5.066 1 92.94 28 THR B O 1
ATOM 4229 N N . CYS B 1 29 ? -2.553 -5.836 4.398 1 92.62 29 CYS B N 1
ATOM 4230 C CA . CYS B 1 29 ? -1.761 -4.613 4.449 1 92.62 29 CYS B CA 1
ATOM 4231 C C . CYS B 1 29 ? -2.279 -3.588 3.445 1 92.62 29 CYS B C 1
ATOM 4233 O O . CYS B 1 29 ? -2.332 -2.393 3.744 1 92.62 29 CYS B O 1
ATOM 4235 N N . ARG B 1 30 ? -2.639 -4.004 2.271 1 92.38 30 ARG B N 1
ATOM 4236 C CA . ARG B 1 30 ? -3.191 -3.102 1.267 1 92.38 30 ARG B CA 1
ATOM 4237 C C . ARG B 1 30 ? -4.496 -2.475 1.752 1 92.38 30 ARG B C 1
ATOM 4239 O O . ARG B 1 30 ? -4.703 -1.269 1.605 1 92.38 30 ARG B O 1
ATOM 4246 N N . MET B 1 31 ? -5.305 -3.279 2.307 1 91.81 31 MET B N 1
ATOM 4247 C CA . MET B 1 31 ? -6.605 -2.818 2.789 1 91.81 31 MET B CA 1
ATOM 4248 C C . MET B 1 31 ? -6.441 -1.827 3.936 1 91.81 31 MET B C 1
ATOM 4250 O O . MET B 1 31 ? -7.039 -0.75 3.922 1 91.81 31 MET B O 1
ATOM 4254 N N . LEU B 1 32 ? -5.633 -2.162 4.887 1 92.44 32 LEU B N 1
ATOM 4255 C CA . LEU B 1 32 ? -5.438 -1.307 6.051 1 92.44 32 LEU B CA 1
ATOM 4256 C C . LEU B 1 32 ? -4.738 -0.01 5.66 1 92.44 32 LEU B C 1
ATOM 4258 O O . LEU B 1 32 ? -5.031 1.052 6.215 1 92.44 32 LEU B O 1
ATOM 4262 N N . HIS B 1 33 ? -3.781 -0.065 4.73 1 93.19 33 HIS B N 1
ATOM 4263 C CA . HIS B 1 33 ? -3.115 1.134 4.234 1 93.19 33 HIS B CA 1
ATOM 4264 C C . HIS B 1 33 ? -4.109 2.086 3.578 1 93.19 33 HIS B C 1
ATOM 4266 O O . HIS B 1 33 ? -4.074 3.293 3.822 1 93.19 33 HIS B O 1
ATOM 4272 N N . ALA B 1 34 ? -4.988 1.498 2.762 1 91.31 34 ALA B N 1
ATOM 4273 C CA . ALA B 1 34 ? -6 2.301 2.08 1 91.31 34 ALA B CA 1
ATOM 4274 C C . ALA B 1 34 ? -6.988 2.902 3.074 1 91.31 34 ALA B C 1
ATOM 4276 O O . ALA B 1 34 ? -7.348 4.078 2.971 1 91.31 34 ALA B O 1
ATOM 4277 N N . PHE B 1 35 ? -7.406 2.127 4.035 1 91.62 35 PHE B N 1
ATOM 4278 C CA . PHE B 1 35 ? -8.375 2.582 5.027 1 91.62 35 PHE B CA 1
ATOM 4279 C C . PHE B 1 35 ? -7.766 3.662 5.918 1 91.62 35 PHE B C 1
ATOM 4281 O O . PHE B 1 35 ? -8.453 4.605 6.316 1 91.62 35 PHE B O 1
ATOM 4288 N N . GLY B 1 36 ? -6.461 3.568 6.266 1 92.38 36 GLY B N 1
ATOM 4289 C CA . GLY B 1 36 ? -5.77 4.551 7.082 1 92.38 36 GLY B CA 1
ATOM 4290 C C . GLY B 1 36 ? -5.641 5.902 6.402 1 92.38 36 GLY B C 1
ATOM 4291 O O . GLY B 1 36 ? -5.406 6.918 7.066 1 92.38 36 GLY B O 1
ATOM 4292 N N . GLY B 1 37 ? -5.754 5.938 5.078 1 91.94 37 GLY B N 1
ATOM 4293 C CA . GLY B 1 37 ? -5.668 7.184 4.332 1 91.94 37 GLY B CA 1
ATOM 4294 C C . GLY B 1 37 ? -7.027 7.734 3.939 1 91.94 37 GLY B C 1
ATOM 4295 O O . GLY B 1 37 ? -7.113 8.758 3.258 1 91.94 37 GLY B O 1
ATOM 4296 N N . ASN B 1 38 ? -8.062 7.09 4.445 1 91.5 38 ASN B N 1
ATOM 4297 C CA . ASN B 1 38 ? -9.43 7.453 4.098 1 91.5 38 ASN B CA 1
ATOM 4298 C C . ASN B 1 38 ? -9.82 8.812 4.676 1 91.5 38 ASN B C 1
ATOM 4300 O O . ASN B 1 38 ? -9.445 9.141 5.805 1 91.5 38 ASN B O 1
ATOM 4304 N N . ASP B 1 39 ? -10.656 9.625 3.967 1 92.44 39 ASP B N 1
ATOM 4305 C CA . ASP B 1 39 ? -11.055 10.969 4.359 1 92.44 39 ASP B CA 1
ATOM 4306 C C . ASP B 1 39 ? -11.859 10.953 5.656 1 92.44 39 ASP B C 1
ATOM 4308 O O . ASP B 1 39 ? -11.648 11.789 6.539 1 92.44 39 ASP B O 1
ATOM 4312 N N . TYR B 1 40 ? -12.758 10 5.703 1 90.62 40 TYR B N 1
ATOM 4313 C CA . TYR B 1 40 ? -13.625 9.938 6.871 1 90.62 40 TYR B CA 1
ATOM 4314 C C . TYR B 1 40 ? -12.82 9.672 8.141 1 90.62 40 TYR B C 1
ATOM 4316 O O . TYR B 1 40 ? -13.109 10.234 9.195 1 90.62 40 TYR B O 1
ATOM 4324 N N . VAL B 1 41 ? -11.844 8.797 8 1 91.88 41 VAL B N 1
ATOM 4325 C CA . VAL B 1 41 ? -10.992 8.477 9.141 1 91.88 41 VAL B CA 1
ATOM 4326 C C . VAL B 1 41 ? -10.227 9.727 9.578 1 91.88 41 VAL B C 1
ATOM 4328 O O . VAL B 1 41 ? -10.227 10.078 10.766 1 91.88 41 VAL B O 1
ATOM 4331 N N . TRP B 1 42 ? -9.688 10.469 8.688 1 93.69 42 TRP B N 1
ATOM 4332 C CA . TRP B 1 42 ? -8.828 11.602 9.016 1 93.69 42 TRP B CA 1
ATOM 4333 C C . TRP B 1 42 ? -9.648 12.781 9.531 1 93.69 42 TRP B C 1
ATOM 4335 O O . TRP B 1 42 ? -9.195 13.523 10.398 1 93.69 42 TRP B O 1
ATOM 4345 N N . HIS B 1 43 ? -10.844 12.945 9.062 1 92.06 43 HIS B N 1
ATOM 4346 C CA . HIS B 1 43 ? -11.727 13.984 9.594 1 92.06 43 HIS B CA 1
ATOM 4347 C C . HIS B 1 43 ? -12.047 13.734 11.062 1 92.06 43 HIS B C 1
ATOM 4349 O O . HIS B 1 43 ? -12.195 14.688 11.836 1 92.06 43 HIS B O 1
ATOM 4355 N N . ARG B 1 44 ? -12.039 12.562 11.414 1 88.69 44 ARG B N 1
ATOM 4356 C CA . ARG B 1 44 ? -12.383 12.211 12.789 1 88.69 44 ARG B CA 1
ATOM 4357 C C . ARG B 1 44 ? -11.164 12.289 13.703 1 88.69 44 ARG B C 1
ATOM 4359 O O . ARG B 1 44 ? -11.242 12.82 14.812 1 88.69 44 ARG B O 1
ATOM 4366 N N . ILE B 1 45 ? -10.062 11.773 13.227 1 90.25 45 ILE B N 1
ATOM 4367 C CA . ILE B 1 45 ? -8.906 11.672 14.109 1 90.25 45 ILE B CA 1
ATOM 4368 C C . ILE B 1 45 ? -8.242 13.039 14.258 1 90.25 45 ILE B C 1
ATOM 4370 O O . ILE B 1 45 ? -7.594 13.312 15.266 1 90.25 45 ILE B O 1
ATOM 4374 N N . VAL B 1 46 ? -8.406 13.914 13.297 1 91.12 46 VAL B N 1
ATOM 4375 C CA . VAL B 1 46 ? -7.754 15.219 13.336 1 91.12 46 VAL B CA 1
ATOM 4376 C C . VAL B 1 46 ? -8.43 16.094 14.383 1 91.12 46 VAL B C 1
ATOM 4378 O O . VAL B 1 46 ? -7.809 17.016 14.922 1 91.12 46 VAL B O 1
ATOM 4381 N N . SER B 1 47 ? -9.656 15.812 14.672 1 85.12 47 SER B N 1
ATOM 4382 C CA . SER B 1 47 ? -10.398 16.609 15.648 1 85.12 47 SER B CA 1
ATOM 4383 C C . SER B 1 47 ? -9.781 16.5 17.031 1 85.12 47 SER B C 1
ATOM 4385 O O . SER B 1 47 ? -9.898 17.422 17.844 1 85.12 47 SER B O 1
ATOM 4387 N N . GLU B 1 48 ? -9.078 15.414 17.297 1 83.62 48 GLU B N 1
ATOM 4388 C CA . GLU B 1 48 ? -8.484 15.195 18.609 1 83.62 48 GLU B CA 1
ATOM 4389 C C . GLU B 1 48 ? -6.977 15.453 18.578 1 83.62 48 GLU B C 1
ATOM 4391 O O . GLU B 1 48 ? -6.281 15.203 19.562 1 83.62 48 GLU B O 1
ATOM 4396 N N . PHE B 1 49 ? -6.535 15.969 17.531 1 88.19 49 PHE B N 1
ATOM 4397 C CA . PHE B 1 49 ? -5.109 16.234 17.375 1 88.19 49 PHE B CA 1
ATOM 4398 C C . PHE B 1 49 ? -4.68 17.406 18.25 1 88.19 49 PHE B C 1
ATOM 4400 O O . PHE B 1 49 ? -5.266 18.484 18.172 1 88.19 49 PHE B O 1
ATOM 4407 N N . PRO B 1 50 ? -3.697 17.234 19.062 1 85.06 50 PRO B N 1
ATOM 4408 C CA . PRO B 1 50 ? -3.367 18.266 20.047 1 85.06 50 PRO B CA 1
ATOM 4409 C C . PRO B 1 50 ? -2.561 19.422 19.438 1 85.06 50 PRO B C 1
ATOM 4411 O O . PRO B 1 50 ? -2.447 20.484 20.047 1 85.06 50 PRO B O 1
ATOM 4414 N N . LEU B 1 51 ? -1.986 19.297 18.312 1 89.12 51 LEU B N 1
ATOM 4415 C CA . LEU B 1 51 ? -1.143 20.312 17.703 1 89.12 51 LEU B CA 1
ATOM 4416 C C . LEU B 1 51 ? -1.924 21.125 16.672 1 89.12 51 LEU B C 1
ATOM 4418 O O . LEU B 1 51 ? -2.809 20.594 16 1 89.12 51 LEU B O 1
ATOM 4422 N N . PRO B 1 52 ? -1.574 22.375 16.609 1 88.25 52 PRO B N 1
ATOM 4423 C CA . PRO B 1 52 ? -2.254 23.172 15.594 1 88.25 52 PRO B CA 1
ATOM 4424 C C . PRO B 1 52 ? -1.803 22.812 14.172 1 88.25 52 PRO B C 1
ATOM 4426 O O . PRO B 1 52 ? -0.622 22.547 13.945 1 88.25 52 PRO B O 1
ATOM 4429 N N . LEU B 1 53 ? -2.807 22.828 13.273 1 90 53 LEU B N 1
ATOM 4430 C CA . LEU B 1 53 ? -2.518 22.547 11.867 1 90 53 LEU B CA 1
ATOM 4431 C C . LEU B 1 53 ? -2.469 23.828 11.055 1 90 53 LEU B C 1
ATOM 4433 O O . LEU B 1 53 ? -3.246 24.766 11.297 1 90 53 LEU B O 1
ATOM 4437 N N . ASP B 1 54 ? -1.572 23.906 10.164 1 89.06 54 ASP B N 1
ATOM 4438 C CA . ASP B 1 54 ? -1.447 25.047 9.242 1 89.06 54 ASP B CA 1
ATOM 4439 C C . ASP B 1 54 ? -2.51 24.984 8.148 1 89.06 54 ASP B C 1
ATOM 4441 O O . ASP B 1 54 ? -2.197 24.719 6.988 1 89.06 54 ASP B O 1
ATOM 4445 N N . LEU B 1 55 ? -3.691 25.234 8.586 1 87.81 55 LEU B N 1
ATOM 4446 C CA . LEU B 1 55 ? -4.828 25.172 7.672 1 87.81 55 LEU B CA 1
ATOM 4447 C C . LEU B 1 55 ? -4.938 26.453 6.844 1 87.81 55 LEU B C 1
ATOM 4449 O O . LEU B 1 55 ? -4.5 27.516 7.285 1 87.81 55 LEU B O 1
ATOM 4453 N N . PRO B 1 56 ? -5.48 26.281 5.641 1 80.62 56 PRO B N 1
ATOM 4454 C CA . PRO B 1 56 ? -5.816 27.5 4.914 1 80.62 56 PRO B CA 1
ATOM 4455 C C . PRO B 1 56 ? -6.777 28.406 5.688 1 80.62 56 PRO B C 1
ATOM 4457 O O . PRO B 1 56 ? -7.488 27.938 6.578 1 80.62 56 PRO B O 1
ATOM 4460 N N . TYR B 1 57 ? -6.695 29.625 5.422 1 75.38 57 TYR B N 1
ATOM 4461 C CA . TYR B 1 57 ? -7.453 30.641 6.164 1 75.38 57 TYR B CA 1
ATOM 4462 C C . TYR B 1 57 ? -8.93 30.266 6.227 1 75.38 57 TYR B C 1
ATOM 4464 O O . TYR B 1 57 ? -9.555 30 5.195 1 75.38 57 TYR B O 1
ATOM 4472 N N . ARG B 1 58 ? -9.516 30.125 7.414 1 75.12 58 ARG B N 1
ATOM 4473 C CA . ARG B 1 58 ? -10.922 29.906 7.75 1 75.12 58 ARG B CA 1
ATOM 4474 C C . ARG B 1 58 ? -11.43 28.578 7.172 1 75.12 58 ARG B C 1
ATOM 4476 O O . ARG B 1 58 ? -12.547 28.516 6.656 1 75.12 58 ARG B O 1
ATOM 4483 N N . ARG B 1 59 ? -10.562 27.641 7.086 1 80.12 59 ARG B N 1
ATOM 4484 C CA . ARG B 1 59 ? -10.984 26.312 6.637 1 80.12 59 ARG B CA 1
ATOM 4485 C C . ARG B 1 59 ? -10.961 25.312 7.785 1 80.12 59 ARG B C 1
ATOM 4487 O O . ARG B 1 59 ? -10.039 25.328 8.602 1 80.12 59 ARG B O 1
ATOM 4494 N N . ASP B 1 60 ? -11.977 24.609 7.73 1 85.19 60 ASP B N 1
ATOM 4495 C CA . ASP B 1 60 ? -12.055 23.547 8.727 1 85.19 60 ASP B CA 1
ATOM 4496 C C . ASP B 1 60 ? -11.32 22.297 8.258 1 85.19 60 ASP B C 1
ATOM 4498 O O . ASP B 1 60 ? -11.336 21.953 7.07 1 85.19 60 ASP B O 1
ATOM 4502 N N . PRO B 1 61 ? -10.734 21.656 9.133 1 88.88 61 PRO B N 1
ATOM 4503 C CA . PRO B 1 61 ? -10.039 20.438 8.742 1 88.88 61 PRO B CA 1
ATOM 4504 C C . PRO B 1 61 ? -10.945 19.438 8.016 1 88.88 61 PRO B C 1
ATOM 4506 O O . PRO B 1 61 ? -10.484 18.688 7.164 1 88.88 61 PRO B O 1
ATOM 4509 N N . SER B 1 62 ? -12.266 19.469 8.328 1 88.81 62 SER B N 1
ATOM 4510 C CA . SER B 1 62 ? -13.195 18.516 7.719 1 88.81 62 SER B CA 1
ATOM 4511 C C . SER B 1 62 ? -13.414 18.828 6.242 1 88.81 62 SER B C 1
ATOM 4513 O O . SER B 1 62 ? -13.93 17.984 5.5 1 88.81 62 SER B O 1
ATOM 4515 N N . GLU B 1 63 ? -12.953 20.016 5.836 1 90.5 63 GLU B N 1
ATOM 4516 C CA . GLU B 1 63 ? -13.141 20.406 4.445 1 90.5 63 GLU B CA 1
ATOM 4517 C C . GLU B 1 63 ? -11.953 20 3.584 1 90.5 63 GLU B C 1
ATOM 4519 O O . GLU B 1 63 ? -12.008 20.094 2.355 1 90.5 63 GLU B O 1
ATOM 4524 N N . LEU B 1 64 ? -10.961 19.547 4.223 1 93.56 64 LEU B N 1
ATOM 4525 C CA . LEU B 1 64 ? -9.75 19.188 3.484 1 93.56 64 LEU B CA 1
ATOM 4526 C C . LEU B 1 64 ? -9.695 17.688 3.244 1 93.56 64 LEU B C 1
ATOM 4528 O O . LEU B 1 64 ? -10.156 16.906 4.074 1 93.56 64 LEU B O 1
ATOM 4532 N N . PRO B 1 65 ? -9.109 17.359 2.098 1 95 65 PRO B N 1
ATOM 4533 C CA . PRO B 1 65 ? -8.914 15.938 1.855 1 95 65 PRO B CA 1
ATOM 4534 C C . PRO B 1 65 ? -7.961 15.289 2.861 1 95 65 PRO B C 1
ATOM 4536 O O . PRO B 1 65 ? -7.082 15.969 3.404 1 95 65 PRO B O 1
ATOM 4539 N N . GLY B 1 66 ? -8.109 14.039 3.037 1 92.88 66 GLY B N 1
ATOM 4540 C CA . GLY B 1 66 ? -7.312 13.305 4.004 1 92.88 66 GLY B CA 1
ATOM 4541 C C . GLY B 1 66 ? -5.82 13.383 3.725 1 92.88 66 GLY B C 1
ATOM 4542 O O . GLY B 1 66 ? -5.016 13.484 4.652 1 92.88 66 GLY B O 1
ATOM 4543 N N . ASP B 1 67 ? -5.484 13.273 2.479 1 93.56 67 ASP B N 1
ATOM 4544 C CA . ASP B 1 67 ? -4.07 13.312 2.115 1 93.56 67 ASP B CA 1
ATOM 4545 C C . ASP B 1 67 ? -3.436 14.641 2.527 1 93.56 67 ASP B C 1
ATOM 4547 O O . ASP B 1 67 ? -2.281 14.672 2.959 1 93.56 67 ASP B O 1
ATOM 4551 N N . GLU B 1 68 ? -4.184 15.672 2.377 1 95 68 GLU B N 1
ATOM 4552 C CA . GLU B 1 68 ? -3.68 16.984 2.789 1 95 68 GLU B CA 1
ATOM 4553 C C . GLU B 1 68 ? -3.568 17.078 4.309 1 95 68 GLU B C 1
ATOM 4555 O O . GLU B 1 68 ? -2.586 17.609 4.832 1 95 68 GLU B O 1
ATOM 4560 N N . LEU B 1 69 ? -4.523 16.578 4.973 1 95 69 LEU B N 1
ATOM 4561 C CA . LEU B 1 69 ? -4.492 16.578 6.434 1 95 69 LEU B CA 1
ATOM 4562 C C . LEU B 1 69 ? -3.301 15.781 6.949 1 95 69 LEU B C 1
ATOM 4564 O O . LEU B 1 69 ? -2.678 16.156 7.941 1 95 69 LEU B O 1
ATOM 4568 N N . GLN B 1 70 ? -3.061 14.703 6.289 1 94.69 70 GLN B N 1
ATOM 4569 C CA . GLN B 1 70 ? -1.912 13.891 6.672 1 94.69 70 GLN B CA 1
ATOM 4570 C C . GLN B 1 70 ? -0.612 14.68 6.551 1 94.69 70 GLN B C 1
ATOM 4572 O O . GLN B 1 70 ? 0.228 14.648 7.449 1 94.69 70 GLN B O 1
ATOM 4577 N N . ARG B 1 71 ? -0.487 15.336 5.441 1 95 71 ARG B N 1
ATOM 4578 C CA . ARG B 1 71 ? 0.711 16.141 5.219 1 95 71 ARG B CA 1
ATOM 4579 C C . ARG B 1 71 ? 0.847 17.234 6.277 1 95 71 ARG B C 1
ATOM 4581 O O . ARG B 1 71 ? 1.937 17.453 6.809 1 95 71 ARG B O 1
ATOM 4588 N N . LEU B 1 72 ? -0.201 17.875 6.59 1 94.5 72 LEU B N 1
ATOM 4589 C CA . LEU B 1 72 ? -0.199 18.953 7.582 1 94.5 72 LEU B CA 1
ATOM 4590 C C . LEU B 1 72 ? 0.114 18.406 8.969 1 94.5 72 LEU B C 1
ATOM 4592 O O . LEU B 1 72 ? 0.832 19.031 9.742 1 94.5 72 LEU B O 1
ATOM 4596 N N . ALA B 1 73 ? -0.457 17.234 9.227 1 95.06 73 ALA B N 1
ATOM 4597 C CA . ALA B 1 73 ? -0.21 16.625 10.531 1 95.06 73 ALA B CA 1
ATOM 4598 C C . ALA B 1 73 ? 1.257 16.234 10.68 1 95.06 73 ALA B C 1
ATOM 4600 O O . ALA B 1 73 ? 1.852 16.422 11.742 1 95.06 73 ALA B O 1
ATOM 4601 N N . ILE B 1 74 ? 1.817 15.672 9.641 1 95.5 74 ILE B N 1
ATOM 4602 C CA . ILE B 1 74 ? 3.225 15.281 9.664 1 95.5 74 ILE B CA 1
ATOM 4603 C C . ILE B 1 74 ? 4.098 16.516 9.875 1 95.5 74 ILE B C 1
ATOM 4605 O O . ILE B 1 74 ? 5.023 16.5 10.688 1 95.5 74 ILE B O 1
ATOM 4609 N N . LYS B 1 75 ? 3.791 17.562 9.125 1 95.12 75 LYS B N 1
ATOM 4610 C CA . LYS B 1 75 ? 4.527 18.812 9.273 1 95.12 75 LYS B CA 1
ATOM 4611 C C . LYS B 1 75 ? 4.441 19.328 10.711 1 95.12 75 LYS B C 1
ATOM 4613 O O . LYS B 1 75 ? 5.445 19.75 11.281 1 95.12 75 LYS B O 1
ATOM 4618 N N . ALA B 1 76 ? 3.273 19.344 11.297 1 94.19 76 ALA B N 1
ATOM 4619 C CA . ALA B 1 76 ? 3.064 19.797 12.672 1 94.19 76 ALA B CA 1
ATOM 4620 C C . ALA B 1 76 ? 3.855 18.953 13.656 1 94.19 76 ALA B C 1
ATOM 4622 O O . ALA B 1 76 ? 4.461 19.484 14.594 1 94.19 76 ALA B O 1
ATOM 4623 N N . MET B 1 77 ? 3.859 17.688 13.438 1 94.38 77 MET B N 1
ATOM 4624 C CA . MET B 1 77 ? 4.582 16.797 14.336 1 94.38 77 MET B CA 1
ATOM 4625 C C . MET B 1 77 ? 6.086 17 14.211 1 94.38 77 MET B C 1
ATOM 4627 O O . MET B 1 77 ? 6.809 16.938 15.211 1 94.38 77 MET B O 1
ATOM 4631 N N . ARG B 1 78 ? 6.547 17.125 12.992 1 96 78 ARG B N 1
ATOM 4632 C CA . ARG B 1 78 ? 7.969 17.391 12.773 1 96 78 ARG B CA 1
ATOM 4633 C C . ARG B 1 78 ? 8.398 18.688 13.453 1 96 78 ARG B C 1
ATOM 4635 O O . ARG B 1 78 ? 9.461 18.75 14.07 1 96 78 ARG B O 1
ATOM 4642 N N . LEU B 1 79 ? 7.59 19.688 13.312 1 95.69 79 LEU B N 1
ATOM 4643 C CA . LEU B 1 79 ? 7.867 20.953 13.969 1 95.69 79 LEU B CA 1
ATOM 4644 C C . LEU B 1 79 ? 7.91 20.797 15.484 1 95.69 79 LEU B C 1
ATOM 4646 O O . LEU B 1 79 ? 8.828 21.297 16.141 1 95.69 79 LEU B O 1
ATOM 4650 N N . ASP B 1 80 ? 6.93 20.109 15.961 1 95 80 ASP B N 1
ATOM 4651 C CA . ASP B 1 80 ? 6.855 19.922 17.406 1 95 80 ASP B CA 1
ATOM 4652 C C . ASP B 1 80 ? 8.086 19.172 17.922 1 95 80 ASP B C 1
ATOM 4654 O O . ASP B 1 80 ? 8.648 19.531 18.953 1 95 80 ASP B O 1
ATOM 4658 N N . ALA B 1 81 ? 8.445 18.141 17.234 1 94.06 81 ALA B N 1
ATOM 4659 C CA . ALA B 1 81 ? 9.617 17.375 17.625 1 94.06 81 ALA B CA 1
ATOM 4660 C C . ALA B 1 81 ? 10.875 18.234 17.609 1 94.06 81 ALA B C 1
ATOM 4662 O O . ALA B 1 81 ? 11.68 18.188 18.531 1 94.06 81 ALA B O 1
ATOM 4663 N N . ASN B 1 82 ? 11.031 19.016 16.562 1 96 82 ASN B N 1
ATOM 4664 C CA . ASN B 1 82 ? 12.188 19.891 16.453 1 96 82 ASN B CA 1
ATOM 4665 C C . ASN B 1 82 ? 12.18 20.953 17.547 1 96 82 ASN B C 1
ATOM 4667 O O . ASN B 1 82 ? 13.211 21.219 18.172 1 96 82 ASN B O 1
ATOM 4671 N N . TRP B 1 83 ? 11 21.516 17.797 1 95.56 83 TRP B N 1
ATOM 4672 C CA . TRP B 1 83 ? 10.859 22.609 18.766 1 95.56 83 TRP B CA 1
ATOM 4673 C C . TRP B 1 83 ? 11.133 22.109 20.172 1 95.56 83 TRP B C 1
ATOM 4675 O O . TRP B 1 83 ? 11.648 22.859 21.016 1 95.56 83 TRP B O 1
ATOM 4685 N N . ARG B 1 84 ? 10.883 20.875 20.422 1 93.75 84 ARG B N 1
ATOM 4686 C CA . ARG B 1 84 ? 11.031 20.328 21.766 1 93.75 84 ARG B CA 1
ATOM 4687 C C . ARG B 1 84 ? 12.445 19.797 21.984 1 93.75 84 ARG B C 1
ATOM 4689 O O . ARG B 1 84 ? 12.844 19.562 23.125 1 93.75 84 ARG B O 1
ATOM 4696 N N . CYS B 1 85 ? 13.164 19.672 20.969 1 93.44 85 CYS B N 1
ATOM 4697 C CA . CYS B 1 85 ? 14.539 19.203 21.078 1 93.44 85 CYS B CA 1
ATOM 4698 C C . CYS B 1 85 ? 15.406 20.219 21.812 1 93.44 85 CYS B C 1
ATOM 4700 O O . CYS B 1 85 ? 15.133 21.422 21.75 1 93.44 85 CYS B O 1
ATOM 4702 N N . GLU B 1 86 ? 16.406 19.766 22.438 1 91.12 86 GLU B N 1
ATOM 4703 C CA . GLU B 1 86 ? 17.328 20.656 23.125 1 91.12 86 GLU B CA 1
ATOM 4704 C C . GLU B 1 86 ? 18.016 21.609 22.141 1 91.12 86 GLU B C 1
ATOM 4706 O O . GLU B 1 86 ? 18.141 22.797 22.406 1 91.12 86 GLU B O 1
ATOM 4711 N N . ARG B 1 87 ? 18.453 20.891 21.078 1 91.19 87 ARG B N 1
ATOM 4712 C CA . ARG B 1 87 ? 19.047 21.703 20.031 1 91.19 87 ARG B CA 1
ATOM 4713 C C . ARG B 1 87 ? 18.109 21.828 18.828 1 91.19 87 ARG B C 1
ATOM 4715 O O . ARG B 1 87 ? 18.109 20.969 17.938 1 91.19 87 ARG B O 1
ATOM 4722 N N . THR B 1 88 ? 17.359 22.969 18.875 1 94.44 88 THR B N 1
ATOM 4723 C CA . THR B 1 88 ? 16.438 23.203 17.766 1 94.44 88 THR B CA 1
ATOM 4724 C C . THR B 1 88 ? 17.203 23.484 16.484 1 94.44 88 THR B C 1
ATOM 4726 O O . THR B 1 88 ? 18.172 24.25 16.469 1 94.44 88 THR B O 1
ATOM 4729 N N . ARG B 1 89 ? 16.797 22.828 15.367 1 92.38 89 ARG B N 1
ATOM 4730 C CA . ARG B 1 89 ? 17.469 22.984 14.086 1 92.38 89 ARG B CA 1
ATOM 4731 C C . ARG B 1 89 ? 16.719 23.953 13.18 1 92.38 89 ARG B C 1
ATOM 4733 O O . ARG B 1 89 ? 15.523 23.766 12.914 1 92.38 89 ARG B O 1
ATOM 4740 N N . VAL B 1 90 ? 17.453 24.953 12.719 1 94.75 90 VAL B N 1
ATOM 4741 C CA . VAL B 1 90 ? 16.891 25.875 11.734 1 94.75 90 VAL B CA 1
ATOM 4742 C C . VAL B 1 90 ? 16.906 25.219 10.352 1 94.75 90 VAL B C 1
ATOM 4744 O O . VAL B 1 90 ? 17.969 24.859 9.836 1 94.75 90 VAL B O 1
ATOM 4747 N N . ARG B 1 91 ? 15.758 25.031 9.766 1 94.12 91 ARG B N 1
ATOM 4748 C CA . ARG B 1 91 ? 15.656 24.344 8.484 1 94.12 91 ARG B CA 1
ATOM 4749 C C . ARG B 1 91 ? 15.688 25.328 7.324 1 94.12 91 ARG B C 1
ATOM 4751 O O . ARG B 1 91 ? 16.031 24.969 6.199 1 94.12 91 ARG B O 1
ATOM 4758 N N . GLY B 1 92 ? 15.234 26.531 7.582 1 93.81 92 GLY B N 1
ATOM 4759 C CA . GLY B 1 92 ? 15.242 27.578 6.566 1 93.81 92 GLY B CA 1
ATOM 4760 C C . GLY B 1 92 ? 15.617 28.938 7.113 1 93.81 92 GLY B C 1
ATOM 4761 O O . GLY B 1 92 ? 15.164 29.328 8.195 1 93.81 92 GLY B O 1
ATOM 4762 N N . LEU B 1 93 ? 16.5 29.656 6.418 1 94.56 93 LEU B N 1
ATOM 4763 C CA . LEU B 1 93 ? 16.922 31.016 6.758 1 94.56 93 LEU B CA 1
ATOM 4764 C C . LEU B 1 93 ? 16.922 31.906 5.52 1 94.56 93 LEU B C 1
ATOM 4766 O O . LEU B 1 93 ? 17.609 31.594 4.539 1 94.56 93 LEU B O 1
ATOM 4770 N N . HIS B 1 94 ? 16.156 32.938 5.559 1 94.62 94 HIS B N 1
ATOM 4771 C CA . HIS B 1 94 ? 16.078 33.844 4.426 1 94.62 94 HIS B CA 1
ATOM 4772 C C . HIS B 1 94 ? 16.109 35.312 4.895 1 94.62 94 HIS B C 1
ATOM 4774 O O . HIS B 1 94 ? 15.531 35.625 5.93 1 94.62 94 HIS B O 1
ATOM 4780 N N . ALA B 1 95 ? 16.766 36.125 4.125 1 93.31 95 ALA B N 1
ATOM 4781 C CA . ALA B 1 95 ? 16.766 37.562 4.402 1 93.31 95 ALA B CA 1
ATOM 4782 C C . ALA B 1 95 ? 15.578 38.25 3.734 1 93.31 95 ALA B C 1
ATOM 4784 O O . ALA B 1 95 ? 15.414 38.156 2.518 1 93.31 95 ALA B O 1
ATOM 4785 N N . LEU B 1 96 ? 14.742 38.781 4.477 1 92.19 96 LEU B N 1
ATOM 4786 C CA . LEU B 1 96 ? 13.602 39.531 3.932 1 92.19 96 LEU B CA 1
ATOM 4787 C C . LEU B 1 96 ? 14.016 40.938 3.512 1 92.19 96 LEU B C 1
ATOM 4789 O O . LEU B 1 96 ? 13.68 41.375 2.414 1 92.19 96 LEU B O 1
ATOM 4793 N N . ILE B 1 97 ? 14.625 41.656 4.41 1 87.81 97 ILE B N 1
ATOM 4794 C CA . ILE B 1 97 ? 15.195 42.969 4.148 1 87.81 97 ILE B CA 1
ATOM 4795 C C . ILE B 1 97 ? 16.703 42.938 4.375 1 87.81 97 ILE B C 1
ATOM 4797 O O . ILE B 1 97 ? 17.172 42.531 5.441 1 87.81 97 ILE B O 1
ATOM 4801 N N . ASP B 1 98 ? 17.359 43.312 3.338 1 80.44 98 ASP B N 1
ATOM 4802 C CA . ASP B 1 98 ? 18.812 43.375 3.432 1 80.44 98 ASP B CA 1
ATOM 4803 C C . ASP B 1 98 ? 19.344 44.75 3.074 1 80.44 98 ASP B C 1
ATOM 4805 O O . ASP B 1 98 ? 19.953 44.938 2.02 1 80.44 98 ASP B O 1
ATOM 4809 N N . ASP B 1 99 ? 18.797 45.781 3.775 1 70.94 99 ASP B N 1
ATOM 4810 C CA . ASP B 1 99 ? 19.219 47.156 3.488 1 70.94 99 ASP B CA 1
ATOM 4811 C C . ASP B 1 99 ? 20.234 47.625 4.531 1 70.94 99 ASP B C 1
ATOM 4813 O O . ASP B 1 99 ? 19.844 48.25 5.527 1 70.94 99 ASP B O 1
ATOM 4817 N N . LYS B 1 100 ? 21.5 47.031 4.891 1 66.69 100 LYS B N 1
ATOM 4818 C CA . LYS B 1 100 ? 22.516 47.281 5.906 1 66.69 100 LYS B CA 1
ATOM 4819 C C . LYS B 1 100 ? 22.531 48.75 6.312 1 66.69 100 LYS B C 1
ATOM 4821 O O . LYS B 1 100 ? 23.234 49.125 7.25 1 66.69 100 LYS B O 1
ATOM 4826 N N . SER B 1 101 ? 21.859 49.531 5.613 1 63.72 101 SER B N 1
ATOM 4827 C CA . SER B 1 101 ? 21.953 50.969 5.938 1 63.72 101 SER B CA 1
ATOM 4828 C C . SER B 1 101 ? 20.578 51.562 6.219 1 63.72 101 SER B C 1
ATOM 4830 O O . SER B 1 101 ? 20.453 52.75 6.484 1 63.72 101 SER B O 1
ATOM 4832 N N . GLY B 1 102 ? 19.641 50.719 6.367 1 69.19 102 GLY B N 1
ATOM 4833 C CA . GLY B 1 102 ? 18.312 51.281 6.438 1 69.19 102 GLY B CA 1
ATOM 4834 C C . GLY B 1 102 ? 17.75 51.375 7.852 1 69.19 102 GLY B C 1
ATOM 4835 O O . GLY B 1 102 ? 18.453 51.031 8.812 1 69.19 102 GLY B O 1
ATOM 4836 N N . GLN B 1 103 ? 16.719 52 8.016 1 81.94 103 GLN B N 1
ATOM 4837 C CA . GLN B 1 103 ? 15.969 52.125 9.258 1 81.94 103 GLN B CA 1
ATOM 4838 C C . GLN B 1 103 ? 15.469 50.75 9.734 1 81.94 103 GLN B C 1
ATOM 4840 O O . GLN B 1 103 ? 15.023 49.938 8.93 1 81.94 103 GLN B O 1
ATOM 4845 N N . TYR B 1 104 ? 15.75 50.5 10.984 1 88.06 104 TYR B N 1
ATOM 4846 C CA . TYR B 1 104 ? 15.344 49.219 11.508 1 88.06 104 TYR B CA 1
ATOM 4847 C C . TYR B 1 104 ? 13.82 49.125 11.641 1 88.06 104 TYR B C 1
ATOM 4849 O O . TYR B 1 104 ? 13.141 50.156 11.68 1 88.06 104 TYR B O 1
ATOM 4857 N N . VAL B 1 105 ? 13.336 47.938 11.602 1 90.38 105 VAL B N 1
ATOM 4858 C CA . VAL B 1 105 ? 11.906 47.688 11.75 1 90.38 105 VAL B CA 1
ATOM 4859 C C . VAL B 1 105 ? 11.516 47.75 13.219 1 90.38 105 VAL B C 1
ATOM 4861 O O . VAL B 1 105 ? 12.023 47 14.047 1 90.38 105 VAL B O 1
ATOM 4864 N N . ASP B 1 106 ? 10.648 48.625 13.461 1 89.81 106 ASP B N 1
ATOM 4865 C CA . ASP B 1 106 ? 10.25 48.875 14.844 1 89.81 106 ASP B CA 1
ATOM 4866 C C . ASP B 1 106 ? 9.266 47.812 15.328 1 89.81 106 ASP B C 1
ATOM 4868 O O . ASP B 1 106 ? 9.32 47.375 16.484 1 89.81 106 ASP B O 1
ATOM 4872 N N . GLN B 1 107 ? 8.367 47.438 14.398 1 89.81 107 GLN B N 1
ATOM 4873 C CA . GLN B 1 107 ? 7.34 46.469 14.766 1 89.81 107 GLN B CA 1
ATOM 4874 C C . GLN B 1 107 ? 7.02 45.531 13.609 1 89.81 107 GLN B C 1
ATOM 4876 O O . GLN B 1 107 ? 7.066 45.938 12.445 1 89.81 107 GLN B O 1
ATOM 4881 N N . MET B 1 108 ? 6.777 44.281 13.992 1 91.25 108 MET B N 1
ATOM 4882 C CA . MET B 1 108 ? 6.355 43.312 13 1 91.25 108 MET B CA 1
ATOM 4883 C C . MET B 1 108 ? 5.285 42.375 13.57 1 91.25 108 MET B C 1
ATOM 4885 O O . MET B 1 108 ? 5.305 42.062 14.758 1 91.25 108 MET B O 1
ATOM 4889 N N . GLN B 1 109 ? 4.391 41.969 12.719 1 86.12 109 GLN B N 1
ATOM 4890 C CA . GLN B 1 109 ? 3.316 41.094 13.133 1 86.12 109 GLN B CA 1
ATOM 4891 C C . GLN B 1 109 ? 2.877 40.188 11.977 1 86.12 109 GLN B C 1
ATOM 4893 O O . GLN B 1 109 ? 2.787 40.625 10.836 1 86.12 109 GLN B O 1
ATOM 4898 N N . PHE B 1 110 ? 2.629 38.938 12.359 1 87.69 110 PHE B N 1
ATOM 4899 C CA . PHE B 1 110 ? 2.107 38 11.359 1 87.69 110 PHE B CA 1
ATOM 4900 C C . PHE B 1 110 ? 0.587 38.094 11.289 1 87.69 110 PHE B C 1
ATOM 4902 O O . PHE B 1 110 ? -0.077 38.281 12.305 1 87.69 110 PHE B O 1
ATOM 4909 N N . LEU B 1 111 ? 0.089 37.875 10.094 1 78.31 111 LEU B N 1
ATOM 4910 C CA . LEU B 1 111 ? -1.316 37.5 9.977 1 78.31 111 LEU B CA 1
ATOM 4911 C C . LEU B 1 111 ? -1.509 36 10.227 1 78.31 111 LEU B C 1
ATOM 4913 O O . LEU B 1 111 ? -0.548 35.25 10.18 1 78.31 111 LEU B O 1
ATOM 4917 N N . PRO B 1 112 ? -2.732 35.719 10.547 1 70 112 PRO B N 1
ATOM 4918 C CA . PRO B 1 112 ? -2.943 34.281 10.82 1 70 112 PRO B CA 1
ATOM 4919 C C . PRO B 1 112 ? -2.475 33.375 9.672 1 70 112 PRO B C 1
ATOM 4921 O O . PRO B 1 112 ? -2.744 33.688 8.5 1 70 112 PRO B O 1
ATOM 4924 N N . GLY B 1 113 ? -1.698 32.344 9.992 1 71.31 113 GLY B N 1
ATOM 4925 C CA . GLY B 1 113 ? -1.214 31.391 9.016 1 71.31 113 GLY B CA 1
ATOM 4926 C C . GLY B 1 113 ? 0.244 31.594 8.648 1 71.31 113 GLY B C 1
ATOM 4927 O O . GLY B 1 113 ? 0.833 30.766 7.941 1 71.31 113 GLY B O 1
ATOM 4928 N N . GLY B 1 114 ? 0.812 32.688 9.055 1 75.5 114 GLY B N 1
ATOM 4929 C CA . GLY B 1 114 ? 2.24 32.906 8.891 1 75.5 114 GLY B CA 1
ATOM 4930 C C . GLY B 1 114 ? 2.633 33.25 7.465 1 75.5 114 GLY B C 1
ATOM 4931 O O . GLY B 1 114 ? 3.82 33.281 7.137 1 75.5 114 GLY B O 1
ATOM 4932 N N . LYS B 1 115 ? 1.678 33.5 6.621 1 85.38 115 LYS B N 1
ATOM 4933 C CA . LYS B 1 115 ? 1.973 33.719 5.211 1 85.38 115 LYS B CA 1
ATOM 4934 C C . LYS B 1 115 ? 2.137 35.219 4.938 1 85.38 115 LYS B C 1
ATOM 4936 O O . LYS B 1 115 ? 2.682 35.625 3.9 1 85.38 115 LYS B O 1
ATOM 4941 N N . TRP B 1 116 ? 1.662 35.969 5.844 1 87.12 116 TRP B N 1
ATOM 4942 C CA . TRP B 1 116 ? 1.737 37.438 5.672 1 87.12 116 TRP B CA 1
ATOM 4943 C C . TRP B 1 116 ? 2.414 38.094 6.867 1 87.12 116 TRP B C 1
ATOM 4945 O O . TRP B 1 116 ? 2.113 37.75 8.016 1 87.12 116 TRP B O 1
ATOM 4955 N N . LEU B 1 117 ? 3.297 38.969 6.578 1 91.69 117 LEU B N 1
ATOM 4956 C CA . LEU B 1 117 ? 3.996 39.719 7.621 1 91.69 117 LEU B CA 1
ATOM 4957 C C . LEU B 1 117 ? 3.814 41.219 7.441 1 91.69 117 LEU B C 1
ATOM 4959 O O . LEU B 1 117 ? 4.062 41.75 6.355 1 91.69 117 LEU B O 1
ATOM 4963 N N . TRP B 1 118 ? 3.357 41.844 8.438 1 90.62 118 TRP B N 1
ATOM 4964 C CA . TRP B 1 118 ? 3.264 43.312 8.461 1 90.62 118 TRP B CA 1
ATOM 4965 C C . TRP B 1 118 ? 4.445 43.906 9.211 1 90.62 118 TRP B C 1
ATOM 4967 O O . TRP B 1 118 ? 4.84 43.406 10.266 1 90.62 118 TRP B O 1
ATOM 4977 N N . THR B 1 119 ? 5.047 44.906 8.664 1 92.75 119 THR B N 1
ATOM 4978 C CA . THR B 1 119 ? 6.16 45.594 9.312 1 92.75 119 THR B CA 1
ATOM 4979 C C . THR B 1 119 ? 5.922 47.094 9.359 1 92.75 119 THR B C 1
ATOM 4981 O O . THR B 1 119 ? 5.215 47.656 8.508 1 92.75 119 THR B O 1
ATOM 4984 N N . ALA B 1 120 ? 6.441 47.75 10.375 1 91.81 120 ALA B N 1
ATOM 4985 C CA . ALA B 1 120 ? 6.398 49.188 10.523 1 91.81 120 ALA B CA 1
ATOM 4986 C C . ALA B 1 120 ? 7.777 49.75 10.844 1 91.81 120 ALA B C 1
ATOM 4988 O O . ALA B 1 120 ? 8.492 49.219 11.703 1 91.81 120 ALA B O 1
ATOM 4989 N N . GLN B 1 121 ? 8.156 50.844 10.133 1 90.88 121 GLN B N 1
ATOM 4990 C CA . GLN B 1 121 ? 9.43 51.531 10.328 1 90.88 121 GLN B CA 1
ATOM 4991 C C . GLN B 1 121 ? 9.211 53 10.57 1 90.88 121 GLN B C 1
ATOM 4993 O O . GLN B 1 121 ? 8.477 53.656 9.82 1 90.88 121 GLN B O 1
ATOM 4998 N N . ARG B 1 122 ? 9.781 53.406 11.609 1 88.75 122 ARG B N 1
ATOM 4999 C CA . ARG B 1 122 ? 9.711 54.844 11.898 1 88.75 122 ARG B CA 1
ATOM 5000 C C . ARG B 1 122 ? 10.883 55.594 11.273 1 88.75 122 ARG B C 1
ATOM 5002 O O . ARG B 1 122 ? 12.031 55.156 11.383 1 88.75 122 ARG B O 1
ATOM 5009 N N . THR B 1 123 ? 10.523 56.656 10.625 1 85.38 123 THR B N 1
ATOM 5010 C CA . THR B 1 123 ? 11.562 57.469 10.016 1 85.38 123 THR B CA 1
ATOM 5011 C C . THR B 1 123 ? 11.383 58.938 10.414 1 85.38 123 THR B C 1
ATOM 5013 O O . THR B 1 123 ? 10.258 59.406 10.594 1 85.38 123 THR B O 1
ATOM 5016 N N . LEU B 1 124 ? 12.438 59.562 10.641 1 85.19 124 LEU B N 1
ATOM 5017 C CA . LEU B 1 124 ? 12.445 61 10.914 1 85.19 124 LEU B CA 1
ATOM 5018 C C . LEU B 1 124 ? 12.883 61.781 9.68 1 85.19 124 LEU B C 1
ATOM 5020 O O . LEU B 1 124 ? 13.969 61.531 9.148 1 85.19 124 LEU B O 1
ATOM 5024 N N . LYS B 1 125 ? 11.922 62.531 9.148 1 83.62 125 LYS B N 1
ATOM 5025 C CA . LYS B 1 125 ? 12.211 63.406 8.023 1 83.62 125 LYS B CA 1
ATOM 5026 C C . LYS B 1 125 ? 11.961 64.875 8.383 1 83.62 125 LYS B C 1
ATOM 5028 O O . LYS B 1 125 ? 10.836 65.25 8.695 1 83.62 125 LYS B O 1
ATOM 5033 N N . ARG B 1 126 ? 12.938 65.75 8.117 1 86.56 126 ARG B N 1
ATOM 5034 C CA . ARG B 1 126 ? 12.82 67.188 8.328 1 86.56 126 ARG B CA 1
ATOM 5035 C C . ARG B 1 126 ? 12.109 67.5 9.633 1 86.56 126 ARG B C 1
ATOM 5037 O O . ARG B 1 126 ? 11.141 68.312 9.656 1 86.56 126 ARG B O 1
ATOM 5044 N N . GLU B 1 127 ? 12.336 66.812 10.68 1 83.44 127 GLU B N 1
ATOM 5045 C CA . GLU B 1 127 ? 11.922 67.062 12.055 1 83.44 127 GLU B CA 1
ATOM 5046 C C . GLU B 1 127 ? 10.516 66.5 12.305 1 83.44 127 GLU B C 1
ATOM 5048 O O . GLU B 1 127 ? 9.867 66.875 13.289 1 83.44 127 GLU B O 1
ATOM 5053 N N . SER B 1 128 ? 9.977 65.875 11.266 1 87.62 128 SER B N 1
ATOM 5054 C CA . SER B 1 128 ? 8.695 65.188 11.484 1 87.62 128 SER B CA 1
ATOM 5055 C C . SER B 1 128 ? 8.852 63.656 11.414 1 87.62 128 SER B C 1
ATOM 5057 O O . SER B 1 128 ? 9.68 63.156 10.656 1 87.62 128 SER B O 1
ATOM 5059 N N . TRP B 1 129 ? 8.047 63.062 12.242 1 87.81 129 TRP B N 1
ATOM 5060 C CA . TRP B 1 129 ? 8.094 61.594 12.266 1 87.81 129 TRP B CA 1
ATOM 5061 C C . TRP B 1 129 ? 7.129 61 11.242 1 87.81 129 TRP B C 1
ATOM 5063 O O . TRP B 1 129 ? 6.016 61.531 11.07 1 87.81 129 TRP B O 1
ATOM 5073 N N . PHE B 1 130 ? 7.637 59.969 10.547 1 89.75 130 PHE B N 1
ATOM 5074 C CA . PHE B 1 130 ? 6.809 59.219 9.617 1 89.75 130 PHE B CA 1
ATOM 5075 C C . PHE B 1 130 ? 6.879 57.719 9.93 1 89.75 130 PHE B C 1
ATOM 5077 O O . PHE B 1 130 ? 7.852 57.25 10.516 1 89.75 130 PHE B O 1
ATOM 5084 N N . THR B 1 131 ? 5.816 57.062 9.672 1 90.38 131 THR B N 1
ATOM 5085 C CA . THR B 1 131 ? 5.789 55.594 9.797 1 90.38 131 THR B CA 1
ATOM 5086 C C . THR B 1 131 ? 5.551 54.938 8.438 1 90.38 131 THR B C 1
ATOM 5088 O O . THR B 1 131 ? 4.527 55.188 7.793 1 90.38 131 THR B O 1
ATOM 5091 N N . ARG B 1 132 ? 6.512 54.156 8.016 1 91.12 132 ARG B N 1
ATOM 5092 C CA . ARG B 1 132 ? 6.348 53.375 6.809 1 91.12 132 ARG B CA 1
ATOM 5093 C C . ARG B 1 132 ? 5.844 51.969 7.141 1 91.12 132 ARG B C 1
ATOM 5095 O O . ARG B 1 132 ? 6.449 51.25 7.945 1 91.12 132 ARG B O 1
ATOM 5102 N N . MET B 1 133 ? 4.77 51.625 6.562 1 91.38 133 MET B N 1
ATOM 5103 C CA . MET B 1 133 ? 4.184 50.312 6.789 1 91.38 133 MET B CA 1
ATOM 5104 C C . MET B 1 133 ? 4.242 49.469 5.516 1 91.38 133 MET B C 1
ATOM 5106 O O . MET B 1 133 ? 4.051 49.969 4.414 1 91.38 133 MET B O 1
ATOM 5110 N N . SER B 1 134 ? 4.574 48.188 5.695 1 91.19 134 SER B N 1
ATOM 5111 C CA . SER B 1 134 ? 4.66 47.281 4.562 1 91.19 134 SER B CA 1
ATOM 5112 C C . SER B 1 134 ? 4.008 45.938 4.879 1 91.19 134 SER B C 1
ATOM 5114 O O . SER B 1 134 ? 3.984 45.5 6.035 1 91.19 134 SER B O 1
ATOM 5116 N N . LEU B 1 135 ? 3.402 45.375 3.887 1 90.44 135 LEU B N 1
ATOM 5117 C CA . LEU B 1 135 ? 2.883 44.031 3.955 1 90.44 135 LEU B CA 1
ATOM 5118 C C . LEU B 1 135 ? 3.67 43.094 3.035 1 90.44 135 LEU B C 1
ATOM 5120 O O . LEU B 1 135 ? 3.855 43.406 1.854 1 90.44 135 LEU B O 1
ATOM 5124 N N . TRP B 1 136 ? 4.156 42.031 3.688 1 91.94 136 TRP B N 1
ATOM 5125 C CA . TRP B 1 136 ? 4.996 41.094 2.957 1 91.94 136 TRP B CA 1
ATOM 5126 C C . TRP B 1 136 ? 4.285 39.75 2.77 1 91.94 136 TRP B C 1
ATOM 5128 O O . TRP B 1 136 ? 3.623 39.25 3.688 1 91.94 136 TRP B O 1
ATOM 5138 N N . SER B 1 137 ? 4.41 39.219 1.54 1 91.19 137 SER B N 1
ATOM 5139 C CA . SER B 1 137 ? 3.971 37.844 1.291 1 91.19 137 SER B CA 1
ATOM 5140 C C . SER B 1 137 ? 5.09 36.844 1.562 1 91.19 137 SER B C 1
ATOM 5142 O O . SER B 1 137 ? 6.176 36.969 0.989 1 91.19 137 SER B O 1
ATOM 5144 N N . LEU B 1 138 ? 4.801 35.875 2.436 1 91.81 138 LEU B N 1
ATOM 5145 C CA . LEU B 1 138 ? 5.812 34.875 2.799 1 91.81 138 LEU B CA 1
ATOM 5146 C C . LEU B 1 138 ? 5.375 33.469 2.383 1 91.81 138 LEU B C 1
ATOM 5148 O O . LEU B 1 138 ? 5.785 32.469 2.996 1 91.81 138 LEU B O 1
ATOM 5152 N N . GLU B 1 139 ? 4.559 33.406 1.466 1 85.94 139 GLU B N 1
ATOM 5153 C CA . GLU B 1 139 ? 4.141 32.094 0.983 1 85.94 139 GLU B CA 1
ATOM 5154 C C . GLU B 1 139 ? 5.34 31.266 0.565 1 85.94 139 GLU B C 1
ATOM 5156 O O . GLU B 1 139 ? 5.441 30.094 0.936 1 85.94 139 GLU B O 1
ATOM 5161 N N . ASP B 1 140 ? 6.145 31.828 -0.226 1 86.81 140 ASP B N 1
ATOM 5162 C CA . ASP B 1 140 ? 7.465 31.281 -0.521 1 86.81 140 ASP B CA 1
ATOM 5163 C C . ASP B 1 140 ? 8.562 32.125 0.113 1 86.81 140 A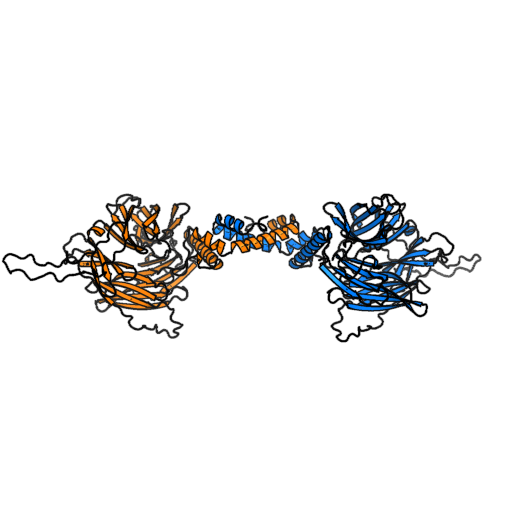SP B C 1
ATOM 5165 O O . ASP B 1 140 ? 8.867 33.219 -0.368 1 86.81 140 ASP B O 1
ATOM 5169 N N . ALA B 1 141 ? 9.117 31.531 1.121 1 85.31 141 ALA B N 1
ATOM 5170 C CA . ALA B 1 141 ? 10.094 32.281 1.889 1 85.31 141 ALA B CA 1
ATOM 5171 C C . ALA B 1 141 ? 11.281 32.688 1.018 1 85.31 141 ALA B C 1
ATOM 5173 O O . ALA B 1 141 ? 11.914 33.719 1.253 1 85.31 141 ALA B O 1
ATOM 5174 N N . ALA B 1 142 ? 11.531 31.859 0.045 1 86.69 142 ALA B N 1
ATOM 5175 C CA . ALA B 1 142 ? 12.648 32.156 -0.846 1 86.69 142 ALA B CA 1
ATOM 5176 C C . ALA B 1 142 ? 12.32 33.312 -1.772 1 86.69 142 ALA B C 1
ATOM 5178 O O . ALA B 1 142 ? 13.211 34.031 -2.223 1 86.69 142 ALA B O 1
ATOM 5179 N N . ASN B 1 143 ? 11.055 33.438 -1.969 1 89.69 143 ASN B N 1
ATOM 5180 C CA . ASN B 1 143 ? 10.609 34.531 -2.83 1 89.69 143 ASN B CA 1
ATOM 5181 C C . ASN B 1 143 ? 9.68 35.5 -2.09 1 89.69 143 ASN B C 1
ATOM 5183 O O . ASN B 1 143 ? 8.609 35.844 -2.59 1 89.69 143 ASN B O 1
ATOM 5187 N N . ALA B 1 144 ? 10.109 35.812 -0.923 1 91.56 144 ALA B N 1
ATOM 5188 C CA . ALA B 1 144 ? 9.32 36.781 -0.151 1 91.56 144 ALA B CA 1
ATOM 5189 C C . ALA B 1 144 ? 9.383 38.156 -0.776 1 91.56 144 ALA B C 1
ATOM 5191 O O . ALA B 1 144 ? 10.438 38.594 -1.251 1 91.56 144 ALA B O 1
ATOM 5192 N N . HIS B 1 145 ? 8.266 38.844 -0.862 1 90.19 145 HIS B N 1
ATOM 5193 C CA . HIS B 1 145 ? 8.242 40.156 -1.49 1 90.19 145 HIS B CA 1
ATOM 5194 C C . HIS B 1 145 ? 7.18 41.031 -0.854 1 90.19 145 HIS B C 1
ATOM 5196 O O . HIS B 1 145 ? 6.219 40.531 -0.261 1 90.19 145 HIS B O 1
ATOM 5202 N N . ARG B 1 146 ? 7.375 42.25 -1.026 1 90.5 146 ARG B N 1
ATOM 5203 C CA . ARG B 1 146 ? 6.441 43.25 -0.505 1 90.5 146 ARG B CA 1
ATOM 5204 C C . ARG B 1 146 ? 5.25 43.438 -1.438 1 90.5 146 ARG B C 1
ATOM 5206 O O . ARG B 1 146 ? 5.422 43.688 -2.629 1 90.5 146 ARG B O 1
ATOM 5213 N N . VAL B 1 147 ? 4.086 43.375 -0.971 1 86.88 147 VAL B N 1
ATOM 5214 C CA . VAL B 1 147 ? 2.896 43.469 -1.812 1 86.88 147 VAL B CA 1
ATOM 5215 C C . VAL B 1 147 ? 2.236 44.844 -1.647 1 86.88 147 VAL B C 1
ATOM 5217 O O . VAL B 1 147 ? 1.494 45.281 -2.525 1 86.88 147 VAL B O 1
ATOM 5220 N N . TRP B 1 148 ? 2.473 45.438 -0.554 1 88.19 148 TRP B N 1
ATOM 5221 C CA . TRP B 1 148 ? 1.861 46.719 -0.243 1 88.19 148 TRP B CA 1
ATOM 5222 C C . TRP B 1 148 ? 2.764 47.562 0.667 1 88.19 148 TRP B C 1
ATOM 5224 O O . TRP B 1 148 ? 3.475 47 1.512 1 88.19 148 TRP B O 1
ATOM 5234 N N . SER B 1 149 ? 2.801 48.844 0.474 1 90.38 149 SER B N 1
ATOM 5235 C CA . SER B 1 149 ? 3.545 49.75 1.346 1 90.38 149 SER B CA 1
ATOM 5236 C C . SER B 1 149 ? 2.928 51.156 1.353 1 90.38 149 SER B C 1
ATOM 5238 O O . SER B 1 149 ? 2.359 51.594 0.351 1 90.38 149 SER B O 1
ATOM 5240 N N . THR B 1 150 ? 2.938 51.75 2.441 1 87.75 150 THR B N 1
ATOM 5241 C CA . THR B 1 150 ? 2.469 53.125 2.582 1 87.75 150 THR B CA 1
ATOM 5242 C C . THR B 1 150 ? 3.252 53.875 3.67 1 87.75 150 THR B C 1
ATOM 5244 O O . THR B 1 150 ? 3.959 53.25 4.461 1 87.75 150 THR B O 1
ATOM 5247 N N . GLU B 1 151 ? 3.297 55.156 3.533 1 89.44 151 GLU B N 1
ATOM 5248 C CA . GLU B 1 151 ? 3.932 56 4.547 1 89.44 151 GLU B CA 1
ATOM 5249 C C . GLU B 1 151 ? 2.947 57 5.113 1 89.44 151 GLU B C 1
ATOM 5251 O O . GLU B 1 151 ? 2.254 57.688 4.359 1 89.44 151 GLU B O 1
ATOM 5256 N N . ILE B 1 152 ? 2.85 57 6.344 1 86.81 152 ILE B N 1
ATOM 5257 C CA . ILE B 1 152 ? 1.935 57.938 7 1 86.81 152 ILE B CA 1
ATOM 5258 C C . ILE B 1 152 ? 2.711 58.812 7.961 1 86.81 152 ILE B C 1
ATOM 5260 O O . ILE B 1 152 ? 3.766 58.438 8.469 1 86.81 152 ILE B O 1
ATOM 5264 N N . SER B 1 153 ? 2.107 59.969 8.133 1 89.06 153 SER B N 1
ATOM 5265 C CA . SER B 1 153 ? 2.721 60.906 9.086 1 89.06 153 SER B CA 1
ATOM 5266 C C . SER B 1 153 ? 2.389 60.5 10.523 1 89.06 153 SER B C 1
ATOM 5268 O O . SER B 1 153 ? 1.261 60.125 10.82 1 89.06 153 SER B O 1
ATOM 5270 N N . GLY B 1 154 ? 3.406 60.531 11.414 1 89.06 154 GLY B N 1
ATOM 5271 C CA . GLY B 1 154 ? 3.193 60.25 12.82 1 89.06 154 GLY B CA 1
ATOM 5272 C C . GLY B 1 154 ? 3.902 59 13.289 1 89.06 154 GLY B C 1
ATOM 5273 O O . GLY B 1 154 ? 4.434 58.25 12.477 1 89.06 154 GLY B O 1
ATOM 5274 N N . ILE B 1 155 ? 3.828 58.844 14.602 1 88.44 155 ILE B N 1
ATOM 5275 C CA . ILE B 1 155 ? 4.469 57.688 15.219 1 88.44 155 ILE B CA 1
ATOM 5276 C C . ILE B 1 155 ? 3.447 56.562 15.406 1 88.44 155 ILE B C 1
ATOM 5278 O O . ILE B 1 155 ? 2.363 56.812 15.953 1 88.44 155 ILE B O 1
ATOM 5282 N N . TYR B 1 156 ? 3.842 55.531 15.031 1 88.25 156 TYR B N 1
ATOM 5283 C CA . TYR B 1 156 ? 2.996 54.344 15.133 1 88.25 156 TYR B CA 1
ATOM 5284 C C . TYR B 1 156 ? 2.715 54 16.594 1 88.25 156 TYR B C 1
ATOM 5286 O O . TYR B 1 156 ? 3.598 54.125 17.438 1 88.25 156 TYR B O 1
ATOM 5294 N N . ARG B 1 157 ? 1.421 53.656 16.922 1 86.94 157 ARG B N 1
ATOM 5295 C CA . ARG B 1 157 ? 1.042 53.219 18.266 1 86.94 157 ARG B CA 1
ATOM 5296 C C . ARG B 1 157 ? 0.728 51.719 18.281 1 86.94 157 ARG B C 1
ATOM 5298 O O . ARG B 1 157 ? 1.361 50.969 19.016 1 86.94 157 ARG B O 1
ATOM 5305 N N . SER B 1 158 ? -0.265 51.344 17.5 1 86.75 158 SER B N 1
ATOM 5306 C CA . SER B 1 158 ? -0.757 49.969 17.438 1 86.75 158 SER B CA 1
ATOM 5307 C C . SER B 1 158 ? -1.464 49.688 16.125 1 86.75 158 SER B C 1
ATOM 5309 O O . SER B 1 158 ? -1.781 50.625 15.375 1 86.75 158 SER B O 1
ATOM 5311 N N . CYS B 1 159 ? -1.568 48.375 15.906 1 85.94 159 CYS B N 1
ATOM 5312 C CA . CYS B 1 159 ? -2.289 48.031 14.68 1 85.94 159 CYS B CA 1
ATOM 5313 C C . CYS B 1 159 ? -3.043 46.719 14.836 1 85.94 159 CYS B C 1
ATOM 5315 O O . CYS B 1 159 ? -2.775 45.969 15.766 1 85.94 159 CYS B O 1
ATOM 5317 N N . THR B 1 160 ? -4.031 46.562 14.031 1 83.19 160 THR B N 1
ATOM 5318 C CA . THR B 1 160 ? -4.73 45.281 13.883 1 83.19 160 THR B CA 1
ATOM 5319 C C . THR B 1 160 ? -5.023 45 12.406 1 83.19 160 THR B C 1
ATOM 5321 O O . THR B 1 160 ? -5.145 45.938 11.609 1 83.19 160 THR B O 1
ATOM 5324 N N . LEU B 1 161 ? -4.863 43.75 12.133 1 80.12 161 LEU B N 1
ATOM 5325 C CA . LEU B 1 161 ? -5.098 43.344 10.758 1 80.12 161 LEU B CA 1
ATOM 5326 C C . LEU B 1 161 ? -6.199 42.281 10.695 1 80.12 161 LEU B C 1
ATOM 5328 O O . LEU B 1 161 ? -6.141 41.281 11.406 1 80.12 161 LEU B O 1
ATOM 5332 N N . LEU B 1 162 ? -7.215 42.562 9.844 1 78.12 162 LEU B N 1
ATOM 5333 C CA . LEU B 1 162 ? -8.312 41.625 9.633 1 78.12 162 LEU B CA 1
ATOM 5334 C C . LEU B 1 162 ? -8.344 41.156 8.188 1 78.12 162 LEU B C 1
ATOM 5336 O O . LEU B 1 162 ? -8.219 41.969 7.262 1 78.12 162 LEU B O 1
ATOM 5340 N N . GLN B 1 163 ? -8.398 39.906 8.109 1 77.75 163 GLN B N 1
ATOM 5341 C CA . GLN B 1 163 ? -8.516 39.344 6.77 1 77.75 163 GLN B CA 1
ATOM 5342 C C . GLN B 1 163 ? -9.977 39.031 6.43 1 77.75 163 GLN B C 1
ATOM 5344 O O . GLN B 1 163 ? -10.734 38.562 7.285 1 77.75 163 GLN B O 1
ATOM 5349 N N . SER B 1 164 ? -10.312 39.344 5.219 1 76.5 164 SER B N 1
ATOM 5350 C CA . SER B 1 164 ? -11.68 39.094 4.773 1 76.5 164 SER B CA 1
ATOM 5351 C C . SER B 1 164 ? -11.977 37.594 4.703 1 76.5 164 SER B C 1
ATOM 5353 O O . SER B 1 164 ? -11.055 36.781 4.629 1 76.5 164 SER B O 1
ATOM 5355 N N . SER B 1 165 ? -13.273 37.281 4.695 1 72.75 165 SER B N 1
ATOM 5356 C CA . SER B 1 165 ? -13.695 35.875 4.684 1 72.75 165 SER B CA 1
ATOM 5357 C C . SER B 1 165 ? -13.227 35.156 3.418 1 72.75 165 SER B C 1
ATOM 5359 O O . SER B 1 165 ? -12.914 33.969 3.447 1 72.75 165 SER B O 1
ATOM 5361 N N . GLY B 1 166 ? -13.164 35.938 2.369 1 71.75 166 GLY B N 1
ATOM 5362 C CA . GLY B 1 166 ? -12.719 35.312 1.121 1 71.75 166 GLY B CA 1
ATOM 5363 C C . GLY B 1 166 ? -11.211 35.25 0.993 1 71.75 166 GLY B C 1
ATOM 5364 O O . GLY B 1 166 ? -10.68 34.562 0.112 1 71.75 166 GLY B O 1
ATOM 5365 N N . GLY B 1 167 ? -10.555 35.969 1.874 1 71.12 167 GLY B N 1
ATOM 5366 C CA . GLY B 1 167 ? -9.102 35.938 1.882 1 71.12 167 GLY B CA 1
ATOM 5367 C C . GLY B 1 167 ? -8.484 36.844 0.836 1 71.12 167 GLY B C 1
ATOM 5368 O O . GLY B 1 167 ? -7.266 36.844 0.656 1 71.12 167 GLY B O 1
ATOM 5369 N N . ASP B 1 168 ? -9.258 37.625 0.22 1 77.88 168 ASP B N 1
ATOM 5370 C CA . ASP B 1 168 ? -8.766 38.438 -0.897 1 77.88 168 ASP B CA 1
ATOM 5371 C C . ASP B 1 168 ? -8.32 39.812 -0.425 1 77.88 168 ASP B C 1
ATOM 5373 O O . ASP B 1 168 ? -7.551 40.5 -1.109 1 77.88 168 ASP B O 1
ATOM 5377 N N . PHE B 1 169 ? -8.898 40.188 0.732 1 82.5 169 PHE B N 1
ATOM 5378 C CA . PHE B 1 169 ? -8.555 41.5 1.219 1 82.5 169 PHE B CA 1
ATOM 5379 C C . PHE B 1 169 ? -8.195 41.469 2.699 1 82.5 169 PHE B C 1
ATOM 5381 O O . PHE B 1 169 ? -8.656 40.594 3.43 1 82.5 169 PHE B O 1
ATOM 5388 N N . ALA B 1 170 ? -7.305 42.406 3.053 1 83.19 170 ALA B N 1
ATOM 5389 C CA . ALA B 1 170 ? -6.988 42.625 4.465 1 83.19 170 ALA B CA 1
ATOM 5390 C C . ALA B 1 170 ? -7.234 44.094 4.859 1 83.19 170 ALA B C 1
ATOM 5392 O O . ALA B 1 170 ? -6.949 45 4.09 1 83.19 170 ALA B O 1
ATOM 5393 N N . THR B 1 171 ? -7.906 44.25 5.918 1 83.31 171 THR B N 1
ATOM 5394 C CA . THR B 1 171 ? -8.117 45.562 6.453 1 83.31 171 THR B CA 1
ATOM 5395 C C . THR B 1 171 ? -7.109 45.875 7.559 1 83.31 171 THR B C 1
ATOM 5397 O O . THR B 1 171 ? -7.086 45.219 8.586 1 83.31 171 THR B O 1
ATOM 5400 N N . LEU B 1 172 ? -6.332 46.844 7.277 1 86.94 172 LEU B N 1
ATOM 5401 C CA . LEU B 1 172 ? -5.355 47.312 8.266 1 86.94 172 LEU B CA 1
ATOM 5402 C C . LEU B 1 172 ? -5.871 48.531 9.023 1 86.94 172 LEU B C 1
ATOM 5404 O O . LEU B 1 172 ? -6.254 49.531 8.414 1 86.94 172 LEU B O 1
ATOM 5408 N N . VAL B 1 173 ? -5.957 48.375 10.305 1 87.44 173 VAL B N 1
ATOM 5409 C CA . VAL B 1 173 ? -6.293 49.5 11.18 1 87.44 173 VAL B CA 1
ATOM 5410 C C . VAL B 1 173 ? -5.074 49.875 12.008 1 87.44 173 VAL B C 1
ATOM 5412 O O . VAL B 1 173 ? -4.535 49.062 12.758 1 87.44 173 VAL B O 1
ATOM 5415 N N . VAL B 1 174 ? -4.656 51.156 11.82 1 90 174 VAL B N 1
ATOM 5416 C CA . VAL B 1 174 ? -3.432 51.562 12.492 1 90 174 VAL B CA 1
ATOM 5417 C C . VAL B 1 174 ? -3.689 52.844 13.289 1 90 174 VAL B C 1
ATOM 5419 O O . VAL B 1 174 ? -4.379 53.75 12.82 1 90 174 VAL B O 1
ATOM 5422 N N . GLY B 1 175 ? -3.197 52.844 14.547 1 90.81 175 GLY B N 1
ATOM 5423 C CA . GLY B 1 175 ? -3.168 54.031 15.352 1 90.81 175 GLY B CA 1
ATOM 5424 C C . GLY B 1 175 ? -1.844 54.781 15.273 1 90.81 175 GLY B C 1
ATOM 5425 O O . GLY B 1 175 ? -0.78 54.156 15.406 1 90.81 175 GLY B O 1
ATOM 5426 N N . VAL B 1 176 ? -1.927 56.062 14.977 1 89.81 176 VAL B N 1
ATOM 5427 C CA . VAL B 1 176 ? -0.719 56.875 14.859 1 89.81 176 VAL B CA 1
ATOM 5428 C C . VAL B 1 176 ? -0.89 58.156 15.656 1 89.81 176 VAL B C 1
ATOM 5430 O O . VAL B 1 176 ? -2.016 58.625 15.906 1 89.81 176 VAL B O 1
ATOM 5433 N N . CYS B 1 177 ? 0.219 58.656 16.016 1 89 177 CYS B N 1
ATOM 5434 C CA . CYS B 1 177 ? 0.225 59.938 16.719 1 89 177 CYS B CA 1
ATOM 5435 C C . CYS B 1 177 ? 0.995 61 15.922 1 89 177 CYS B C 1
ATOM 5437 O O . CYS B 1 177 ? 2.211 60.875 15.758 1 89 177 CYS B O 1
ATOM 5439 N N . ASP B 1 178 ? 0.287 61.844 15.281 1 82.94 178 ASP B N 1
ATOM 5440 C CA . ASP B 1 178 ? 0.817 63.062 14.648 1 82.94 178 ASP B CA 1
ATOM 5441 C C . ASP B 1 178 ? 0.257 64.312 15.312 1 82.94 178 ASP B C 1
ATOM 5443 O O . ASP B 1 178 ? -0.712 64.875 14.82 1 82.94 178 ASP B O 1
ATOM 5447 N N . HIS B 1 179 ? 0.859 64.875 16.359 1 81.19 179 HIS B N 1
ATOM 5448 C CA . HIS B 1 179 ? 0.348 65.938 17.203 1 81.19 179 HIS B CA 1
ATOM 5449 C C . HIS B 1 179 ? -0.905 65.5 17.953 1 81.19 179 HIS B C 1
ATOM 5451 O O . HIS B 1 179 ? -1.064 65.812 19.141 1 81.19 179 HIS B O 1
ATOM 5457 N N . ARG B 1 180 ? -1.803 64.688 17.141 1 84.62 180 ARG B N 1
ATOM 5458 C CA . ARG B 1 180 ? -2.977 64.062 17.75 1 84.62 180 ARG B CA 1
ATOM 5459 C C . ARG B 1 180 ? -3.033 62.594 17.438 1 84.62 180 ARG B C 1
ATOM 5461 O O . ARG B 1 180 ? -2.33 62.125 16.562 1 84.62 180 ARG B O 1
ATOM 5468 N N . GLU B 1 181 ? -3.799 62 18.281 1 89.81 181 GLU B N 1
ATOM 5469 C CA . GLU B 1 181 ? -4.004 60.562 18.062 1 89.81 181 GLU B CA 1
ATOM 5470 C C . GLU B 1 181 ? -5.016 60.344 16.938 1 89.81 181 GLU B C 1
ATOM 5472 O O . GLU B 1 181 ? -6.133 60.844 16.984 1 89.81 181 GLU B O 1
ATOM 5477 N N . VAL B 1 182 ? -4.621 59.594 15.945 1 89.94 182 VAL B N 1
ATOM 5478 C CA . VAL B 1 182 ? -5.461 59.344 14.781 1 89.94 182 VAL B CA 1
ATOM 5479 C C . VAL B 1 182 ? -5.457 57.844 14.445 1 89.94 182 VAL B C 1
ATOM 5481 O O . VAL B 1 182 ? -4.469 57.156 14.695 1 89.94 182 VAL B O 1
ATOM 5484 N N . ILE B 1 183 ? -6.641 57.375 14 1 91.25 183 ILE B N 1
ATOM 5485 C CA . ILE B 1 183 ? -6.762 56.031 13.492 1 91.25 183 ILE B CA 1
ATOM 5486 C C . ILE B 1 183 ? -6.902 56.062 11.969 1 91.25 183 ILE B C 1
ATOM 5488 O O . ILE B 1 183 ? -7.727 56.781 11.43 1 91.25 183 ILE B O 1
ATOM 5492 N N . GLU B 1 184 ? -6.09 55.281 11.328 1 89.81 184 GLU B N 1
ATOM 5493 C CA . GLU B 1 184 ? -6.188 55.156 9.883 1 89.81 184 GLU B CA 1
ATOM 5494 C C . GLU B 1 184 ? -6.629 53.719 9.492 1 89.81 184 GLU B C 1
ATOM 5496 O O . GLU B 1 184 ? -6.184 52.75 10.086 1 89.81 184 GLU B O 1
ATOM 5501 N N . VAL B 1 185 ? -7.484 53.688 8.555 1 88.19 185 VAL B N 1
ATOM 5502 C CA . VAL B 1 185 ? -7.984 52.406 8.055 1 88.19 185 VAL B CA 1
ATOM 5503 C C . VAL B 1 185 ? -7.598 52.219 6.59 1 88.19 185 VAL B C 1
ATOM 5505 O O . VAL B 1 185 ? -7.871 53.094 5.766 1 88.19 185 VAL B O 1
ATOM 5508 N N . HIS B 1 186 ? -6.902 51.125 6.344 1 86.62 186 HIS B N 1
ATOM 5509 C CA . HIS B 1 186 ? -6.469 50.812 4.984 1 86.62 186 HIS B CA 1
ATOM 5510 C C . HIS B 1 186 ? -7.023 49.469 4.516 1 86.62 186 HIS B C 1
ATOM 5512 O O . HIS B 1 186 ? -7.02 48.5 5.27 1 86.62 186 HIS B O 1
ATOM 5518 N N . SER B 1 187 ? -7.559 49.469 3.318 1 84.56 187 SER B N 1
ATOM 5519 C CA . SER B 1 187 ? -7.941 48.219 2.674 1 84.56 187 SER B CA 1
ATOM 5520 C C . SER B 1 187 ? -6.871 47.75 1.696 1 84.56 187 SER B C 1
ATOM 5522 O O . SER B 1 187 ? -6.535 48.469 0.747 1 84.56 187 SER B O 1
ATOM 5524 N N . ILE B 1 188 ? -6.379 46.5 1.992 1 85.56 188 ILE B N 1
ATOM 5525 C CA . ILE B 1 188 ? -5.262 46 1.201 1 85.56 188 ILE B CA 1
ATOM 5526 C C . ILE B 1 188 ? -5.711 44.781 0.413 1 85.56 188 ILE B C 1
ATOM 5528 O O . ILE B 1 188 ? -6.266 43.844 0.982 1 85.56 188 ILE B O 1
ATOM 5532 N N . SER B 1 189 ? -5.484 44.719 -0.865 1 84 189 SER B N 1
ATOM 5533 C CA . SER B 1 189 ? -5.758 43.531 -1.688 1 84 189 SER B CA 1
ATOM 5534 C C . SER B 1 189 ? -4.656 42.5 -1.546 1 84 189 SER B C 1
ATOM 5536 O O . SER B 1 189 ? -3.471 42.812 -1.67 1 84 189 SER B O 1
ATOM 5538 N N . LEU B 1 190 ? -5.035 41.312 -1.192 1 78.56 190 LEU B N 1
ATOM 5539 C CA . LEU B 1 190 ? -4.066 40.25 -1.011 1 78.56 190 LEU B CA 1
ATOM 5540 C C . LEU B 1 190 ? -3.896 39.438 -2.297 1 78.56 190 LEU B C 1
ATOM 5542 O O . LEU B 1 190 ? -3.182 38.438 -2.318 1 78.56 190 LEU B O 1
ATOM 5546 N N . GLN B 1 191 ? -4.59 39.625 -3.355 1 70.38 191 GLN B N 1
ATOM 5547 C CA . GLN B 1 191 ? -4.438 38.875 -4.605 1 70.38 191 GLN B CA 1
ATOM 5548 C C . GLN B 1 191 ? -3.068 39.156 -5.23 1 70.38 191 GLN B C 1
ATOM 5550 O O . GLN B 1 191 ? -2.576 40.281 -5.223 1 70.38 191 GLN B O 1
ATOM 5555 N N . GLU B 1 192 ? -2.197 38.062 -5.004 1 56.75 192 GLU B N 1
ATOM 5556 C CA . GLU B 1 192 ? -0.849 38.188 -5.559 1 56.75 192 GLU B CA 1
ATOM 5557 C C . GLU B 1 192 ? -0.851 38.906 -6.895 1 56.75 192 GLU B C 1
ATOM 5559 O O . GLU B 1 192 ? -1.632 38.562 -7.789 1 56.75 192 GLU B O 1
ATOM 5564 N N . ALA B 1 193 ? -0.61 40.125 -6.891 1 46.62 193 ALA B N 1
ATOM 5565 C CA . ALA B 1 193 ? -0.376 40.75 -8.188 1 46.62 193 ALA B CA 1
ATOM 5566 C C . ALA B 1 193 ? 0.38 39.812 -9.125 1 46.62 193 ALA B C 1
ATOM 5568 O O . ALA B 1 193 ? 1.289 39.094 -8.695 1 46.62 193 ALA B O 1
ATOM 5569 N N . GLN B 1 194 ? -0.196 39.125 -10.141 1 41.53 194 GLN B N 1
ATOM 5570 C CA . GLN B 1 194 ? 0.612 38.594 -11.25 1 41.53 194 GLN B CA 1
ATOM 5571 C C . GLN B 1 194 ? 1.98 39.281 -11.281 1 41.53 194 GLN B C 1
ATOM 5573 O O . GLN B 1 194 ? 2.146 40.375 -10.758 1 41.53 194 GLN B O 1
ATOM 5578 N N . SER B 1 195 ? 2.951 38.531 -11.898 1 38.09 195 SER B N 1
ATOM 5579 C CA . SER B 1 195 ? 4.32 38.906 -12.234 1 38.09 195 SER B CA 1
ATOM 5580 C C . SER B 1 195 ? 4.414 40.406 -12.562 1 38.09 195 SER B C 1
ATOM 5582 O O . SER B 1 195 ? 3.932 40.844 -13.609 1 38.09 195 SER B O 1
ATOM 5584 N N . THR B 1 196 ? 3.965 41.344 -11.969 1 37.09 196 THR B N 1
ATOM 5585 C CA . THR B 1 196 ? 4.555 42.531 -12.57 1 37.09 196 THR B CA 1
ATOM 5586 C C . THR B 1 196 ? 6.07 42.375 -12.695 1 37.09 196 THR B C 1
ATOM 5588 O O . THR B 1 196 ? 6.762 42.188 -11.695 1 37.09 196 THR B O 1
ATOM 5591 N N . GLN B 1 197 ? 6.535 41.844 -13.859 1 35.12 197 GLN B N 1
ATOM 5592 C CA . GLN B 1 197 ? 7.926 41.781 -14.289 1 35.12 197 GLN B CA 1
ATOM 5593 C C . GLN B 1 197 ? 8.75 42.875 -13.594 1 35.12 197 GLN B C 1
ATOM 5595 O O . GLN B 1 197 ? 9.945 42.688 -13.344 1 35.12 197 GLN B O 1
ATOM 5600 N N . TYR B 1 198 ? 8.602 44.25 -14.094 1 32.66 198 TYR B N 1
ATOM 5601 C CA . TYR B 1 198 ? 9.562 45.375 -14.086 1 32.66 198 TYR B CA 1
ATOM 5602 C C . TYR B 1 198 ? 9.523 46.125 -12.766 1 32.66 198 TYR B C 1
ATOM 5604 O O . TYR B 1 198 ? 8.758 47.062 -12.609 1 32.66 198 TYR B O 1
ATOM 5612 N N . GLY B 1 199 ? 9.992 45.625 -11.641 1 36.53 199 GLY B N 1
ATOM 5613 C CA . GLY B 1 199 ? 10.445 46.312 -10.438 1 36.53 199 GLY B CA 1
ATOM 5614 C C . GLY B 1 199 ? 9.422 47.281 -9.875 1 36.53 199 GLY B C 1
ATOM 5615 O O . GLY B 1 199 ? 9.695 48 -8.914 1 36.53 199 GLY B O 1
ATOM 5616 N N . ILE B 1 200 ? 8.586 47.938 -10.766 1 37.53 200 ILE B N 1
ATOM 5617 C CA . ILE B 1 200 ? 7.809 49.062 -10.266 1 37.53 200 ILE B CA 1
ATOM 5618 C C . ILE B 1 200 ? 6.613 48.562 -9.461 1 37.53 200 ILE B C 1
ATOM 5620 O O . ILE B 1 200 ? 5.762 47.844 -9.992 1 37.53 200 ILE B O 1
ATOM 5624 N N . TYR B 1 201 ? 6.762 48.25 -8.297 1 41.88 201 TYR B N 1
ATOM 5625 C CA . TYR B 1 201 ? 5.676 47.938 -7.379 1 41.88 201 TYR B CA 1
ATOM 5626 C C . TYR B 1 201 ? 4.5 48.875 -7.566 1 41.88 201 TYR B C 1
ATOM 5628 O O . TYR B 1 201 ? 4.684 50.094 -7.629 1 41.88 201 TYR B O 1
ATOM 5636 N N . PRO B 1 202 ? 3.514 48.5 -8.344 1 39.69 202 PRO B N 1
ATOM 5637 C CA . PRO B 1 202 ? 2.432 49.5 -8.461 1 39.69 202 PRO B CA 1
ATOM 5638 C C . PRO B 1 202 ? 2.143 50.219 -7.141 1 39.69 202 PRO B C 1
ATOM 5640 O O . PRO B 1 202 ? 2.021 49.562 -6.098 1 39.69 202 PRO B O 1
ATOM 5643 N N . THR B 1 203 ? 2.799 51.312 -6.875 1 40 203 THR B N 1
ATOM 5644 C CA . THR B 1 203 ? 2.174 52.219 -5.914 1 40 203 THR B CA 1
ATOM 5645 C C . THR B 1 203 ? 0.654 52.188 -6.055 1 40 203 THR B C 1
ATOM 5647 O O . THR B 1 203 ? 0.102 52.781 -6.988 1 40 203 THR B O 1
ATOM 5650 N N . ASN B 1 204 ? 0.053 51 -6.102 1 39.88 204 ASN B N 1
ATOM 5651 C CA . ASN B 1 204 ? -1.396 51.031 -6.262 1 39.88 204 ASN B CA 1
ATOM 5652 C C . ASN B 1 204 ? -1.981 52.344 -5.691 1 39.88 204 ASN B C 1
ATOM 5654 O O . ASN B 1 204 ? -1.406 52.938 -4.781 1 39.88 204 ASN B O 1
ATOM 5658 N N . PRO B 1 205 ? -3 52.906 -6.426 1 42.22 205 PRO B N 1
ATOM 5659 C CA . PRO B 1 205 ? -3.695 54.156 -6.043 1 42.22 205 PRO B CA 1
ATOM 5660 C C . PRO B 1 205 ? -3.943 54.25 -4.539 1 42.22 205 PRO B C 1
ATOM 5662 O O . PRO B 1 205 ? -4.023 53.219 -3.857 1 42.22 205 PRO B O 1
ATOM 5665 N N . PRO B 1 206 ? -3.691 55.406 -3.982 1 43.25 206 PRO B N 1
ATOM 5666 C CA . PRO B 1 206 ? -3.957 55.75 -2.588 1 43.25 206 PRO B CA 1
ATOM 5667 C C . PRO B 1 206 ? -5.242 55.125 -2.051 1 43.25 206 PRO B C 1
ATOM 5669 O O . PRO B 1 206 ? -6.332 55.406 -2.555 1 43.25 206 PRO B O 1
ATOM 5672 N N . VAL B 1 207 ? -5.262 53.844 -1.846 1 49.81 207 VAL B N 1
ATOM 5673 C CA . VAL B 1 207 ? -6.426 53.281 -1.154 1 49.81 207 VAL B CA 1
ATOM 5674 C C . VAL B 1 207 ? -6.906 54.281 -0.097 1 49.81 207 VAL B C 1
ATOM 5676 O O . VAL B 1 207 ? -6.098 54.938 0.558 1 49.81 207 VAL B O 1
ATOM 5679 N N . LYS B 1 208 ? -8.242 54.5 -0.107 1 54.53 208 LYS B N 1
ATOM 5680 C CA . LYS B 1 208 ? -9.102 55.344 0.719 1 54.53 208 LYS B CA 1
ATOM 5681 C C . LYS B 1 208 ? -8.75 55.188 2.197 1 54.53 208 LYS B C 1
ATOM 5683 O O . LYS B 1 208 ? -8.828 54.094 2.754 1 54.53 208 LYS B O 1
ATOM 5688 N N . SER B 1 209 ? -7.676 55.875 2.6 1 63.72 209 SER B N 1
ATOM 5689 C CA . SER B 1 209 ? -7.422 55.938 4.035 1 63.72 209 SER B CA 1
ATOM 5690 C C . SER B 1 209 ? -8.375 56.906 4.719 1 63.72 209 SER B C 1
ATOM 5692 O O . SER B 1 209 ? -8.734 57.938 4.141 1 63.72 209 SER B O 1
ATOM 5694 N N . LYS B 1 210 ? -9.227 56.344 5.512 1 76.62 210 LYS B N 1
ATOM 5695 C CA . LYS B 1 210 ? -10.031 57.188 6.379 1 76.62 210 LYS B CA 1
ATOM 5696 C C . LYS B 1 210 ? -9.328 57.469 7.703 1 76.62 210 LYS B C 1
ATOM 5698 O O . LYS B 1 210 ? -8.695 56.562 8.266 1 76.62 210 LYS B O 1
ATOM 5703 N N . GLN B 1 211 ? -9.219 58.719 7.965 1 81.25 211 GLN B N 1
ATOM 5704 C CA . GLN B 1 211 ? -8.633 59.094 9.25 1 81.25 211 GLN B CA 1
ATOM 5705 C C . GLN B 1 211 ? -9.719 59.406 10.273 1 81.25 211 GLN B C 1
ATOM 5707 O O . GLN B 1 211 ? -10.68 60.125 9.961 1 81.25 211 GLN B O 1
ATOM 5712 N N . LEU B 1 212 ? -9.562 58.75 11.359 1 85.19 212 LEU B N 1
ATOM 5713 C CA . LEU B 1 212 ? -10.492 58.969 12.461 1 85.19 212 LEU B CA 1
ATOM 5714 C C . LEU B 1 212 ? -9.773 59.594 13.648 1 85.19 212 LEU B C 1
ATOM 5716 O O . LEU B 1 212 ? -8.758 59.094 14.117 1 85.19 212 LEU B O 1
ATOM 5720 N N . HIS B 1 213 ? -10.273 60.656 14.133 1 84.75 213 HIS B N 1
ATOM 5721 C CA . HIS B 1 213 ? -9.648 61.344 15.25 1 84.75 213 HIS B CA 1
ATOM 5722 C C . HIS B 1 213 ? -10.203 60.844 16.578 1 84.75 213 HIS B C 1
ATOM 5724 O O . HIS B 1 213 ? -11.398 60.594 16.703 1 84.75 213 HIS B O 1
ATOM 5730 N N . ILE B 1 214 ? -9.289 60.719 17.484 1 85.5 214 ILE B N 1
ATOM 5731 C CA . ILE B 1 214 ? -9.695 60.312 18.828 1 85.5 214 ILE B CA 1
ATOM 5732 C C . ILE B 1 214 ? -10.008 61.562 19.656 1 85.5 214 ILE B C 1
ATOM 5734 O O . ILE B 1 214 ? -9.172 62.469 19.781 1 85.5 214 ILE B O 1
ATOM 5738 N N . VAL B 1 215 ? -11.211 61.562 20.172 1 80.44 215 VAL B N 1
ATOM 5739 C CA . VAL B 1 215 ? -11.641 62.656 21 1 80.44 215 VAL B CA 1
ATOM 5740 C C . VAL B 1 215 ? -11.406 62.344 22.469 1 80.44 215 VAL B C 1
ATOM 5742 O O . VAL B 1 215 ? -11.609 61.219 22.906 1 80.44 215 VAL B O 1
ATOM 5745 N N . PRO B 1 216 ? -10.844 63.312 23.156 1 80.69 216 PRO B N 1
ATOM 5746 C CA . PRO B 1 216 ? -10.641 63.094 24.594 1 80.69 216 PRO B CA 1
ATOM 5747 C C . PRO B 1 216 ? -11.945 62.781 25.328 1 80.69 216 PRO B C 1
ATOM 5749 O O . PRO B 1 216 ? -13.023 63.125 24.859 1 80.69 216 PRO B O 1
ATOM 5752 N N . HIS B 1 217 ? -11.719 62.125 26.406 1 80.5 217 HIS B N 1
ATOM 5753 C CA . HIS B 1 217 ? -12.875 61.781 27.234 1 80.5 217 HIS B CA 1
ATOM 5754 C C . HIS B 1 217 ? -13.602 63.062 27.703 1 80.5 217 HIS B C 1
ATOM 5756 O O . HIS B 1 217 ? -12.977 63.969 28.203 1 80.5 217 HIS B O 1
ATOM 5762 N N . PRO B 1 218 ? -14.891 63.094 27.531 1 76.69 218 PRO B N 1
ATOM 5763 C CA . PRO B 1 218 ? -15.633 64.312 27.812 1 76.69 218 PRO B CA 1
ATOM 5764 C C . PRO B 1 218 ? -15.578 64.75 29.297 1 76.69 218 PRO B C 1
ATOM 5766 O O . PRO B 1 218 ? -15.609 65.938 29.625 1 76.69 218 PRO B O 1
ATOM 5769 N N . ARG B 1 219 ? -15.422 63.719 30.109 1 76.38 219 ARG B N 1
ATOM 5770 C CA . ARG B 1 219 ? -15.391 64 31.531 1 76.38 219 ARG B CA 1
ATOM 5771 C C . ARG B 1 219 ? -13.977 64.375 32 1 76.38 219 ARG B C 1
ATOM 5773 O O . ARG B 1 219 ? -13.781 64.875 33.094 1 76.38 219 ARG B O 1
ATOM 5780 N N . ALA B 1 220 ? -13.047 64.062 31.188 1 77.81 220 ALA B N 1
ATOM 5781 C CA . ALA B 1 220 ? -11.656 64.375 31.531 1 77.81 220 ALA B CA 1
ATOM 5782 C C . ALA B 1 220 ? -10.875 64.875 30.312 1 77.81 220 ALA B C 1
ATOM 5784 O O . ALA B 1 220 ? -9.883 64.25 29.922 1 77.81 220 ALA B O 1
ATOM 5785 N N . PRO B 1 221 ? -11.289 66 29.922 1 77.62 221 PRO B N 1
ATOM 5786 C CA . PRO B 1 221 ? -10.656 66.5 28.703 1 77.62 221 PRO B CA 1
ATOM 5787 C C . PRO B 1 221 ? -9.188 66.875 28.906 1 77.62 221 PRO B C 1
ATOM 5789 O O . PRO B 1 221 ? -8.43 67 27.938 1 77.62 221 PRO B O 1
ATOM 5792 N N . HIS B 1 222 ? -8.828 66.938 30.188 1 79.25 222 HIS B N 1
ATOM 5793 C CA . HIS B 1 222 ? -7.445 67.312 30.453 1 79.25 222 HIS B CA 1
ATOM 5794 C C . HIS B 1 222 ? -6.508 66.125 30.281 1 79.25 222 HIS B C 1
ATOM 5796 O O . HIS B 1 222 ? -5.293 66.312 30.188 1 79.25 222 HIS B O 1
ATOM 5802 N N . LEU B 1 223 ? -7.152 65 30.266 1 82.75 223 LEU B N 1
ATOM 5803 C CA . LEU B 1 223 ? -6.328 63.812 30.047 1 82.75 223 LEU B CA 1
ATOM 5804 C C . LEU B 1 223 ? -6.043 63.594 28.562 1 82.75 223 LEU B C 1
ATOM 5806 O O . LEU B 1 223 ? -6.961 63.656 27.75 1 82.75 223 LEU B O 1
ATOM 5810 N N . ARG B 1 224 ? -4.848 63.438 28.281 1 85 224 ARG B N 1
ATOM 5811 C CA . ARG B 1 224 ? -4.461 63.188 26.906 1 85 224 ARG B CA 1
ATOM 5812 C C . ARG B 1 224 ? -4.664 61.719 26.547 1 85 224 ARG B C 1
ATOM 5814 O O . ARG B 1 224 ? -4.062 60.812 27.156 1 85 224 ARG B O 1
ATOM 5821 N N . PRO B 1 225 ? -5.48 61.469 25.562 1 88.12 225 PRO B N 1
ATOM 5822 C CA . PRO B 1 225 ? -5.68 60.062 25.156 1 88.12 225 PRO B CA 1
ATOM 5823 C C . PRO B 1 225 ? -4.527 59.531 24.312 1 88.12 225 PRO B C 1
ATOM 5825 O O . PRO B 1 225 ? -4.078 60.188 23.375 1 88.12 225 PRO B O 1
ATOM 5828 N N . ILE B 1 226 ? -4.047 58.344 24.688 1 89.06 226 ILE B N 1
ATOM 5829 C CA . ILE B 1 226 ? -3.021 57.625 23.922 1 89.06 226 ILE B CA 1
ATOM 5830 C C . ILE B 1 226 ? -3.549 56.281 23.5 1 89.06 226 ILE B C 1
ATOM 5832 O O . ILE B 1 226 ? -3.994 55.469 24.344 1 89.06 226 ILE B O 1
ATOM 5836 N N . ILE B 1 227 ? -3.465 56.062 22.25 1 90.5 227 ILE B N 1
ATOM 5837 C CA . ILE B 1 227 ? -3.92 54.781 21.75 1 90.5 227 ILE B CA 1
ATOM 5838 C C . ILE B 1 227 ? -3.027 53.656 22.281 1 90.5 227 ILE B C 1
ATOM 5840 O O . ILE B 1 227 ? -1.804 53.719 22.141 1 90.5 227 ILE B O 1
ATOM 5844 N N . HIS B 1 228 ? -3.629 52.656 22.844 1 86.19 228 HIS B N 1
ATOM 5845 C CA . HIS B 1 228 ? -2.895 51.531 23.422 1 86.19 228 HIS B CA 1
ATOM 5846 C C . HIS B 1 228 ? -2.992 50.312 22.531 1 86.19 228 HIS B C 1
ATOM 5848 O O . HIS B 1 228 ? -1.971 49.75 22.125 1 86.19 228 HIS B O 1
ATOM 5854 N N . GLU B 1 229 ? -4.203 49.875 22.266 1 86.75 229 GLU B N 1
ATOM 5855 C CA . GLU B 1 229 ? -4.434 48.719 21.438 1 86.75 229 GLU B CA 1
ATOM 5856 C C . GLU B 1 229 ? -5.676 48.875 20.562 1 86.75 229 GLU B C 1
ATOM 5858 O O . GLU B 1 229 ? -6.594 49.625 20.922 1 86.75 229 GLU B O 1
ATOM 5863 N N . LEU B 1 230 ? -5.633 48.156 19.484 1 88.56 230 LEU B N 1
ATOM 5864 C CA . LEU B 1 230 ? -6.75 48.219 18.547 1 88.56 230 LEU B CA 1
ATOM 5865 C C . LEU B 1 230 ? -7.277 46.812 18.266 1 88.56 230 LEU B C 1
ATOM 5867 O O . LEU B 1 230 ? -6.496 45.875 18.125 1 88.56 230 LEU B O 1
ATOM 5871 N N . ALA B 1 231 ? -8.516 46.656 18.328 1 84.81 231 ALA B N 1
ATOM 5872 C CA . ALA B 1 231 ? -9.203 45.406 17.938 1 84.81 231 ALA B CA 1
ATOM 5873 C C . ALA B 1 231 ? -10.359 45.719 16.984 1 84.81 231 ALA B C 1
ATOM 5875 O O . ALA B 1 231 ? -10.875 46.844 16.969 1 84.81 231 ALA B O 1
ATOM 5876 N N . ALA B 1 232 ? -10.641 44.781 16.156 1 83 232 ALA B N 1
ATOM 5877 C CA . ALA B 1 232 ? -11.719 45.031 15.211 1 83 232 ALA B CA 1
ATOM 5878 C C . ALA B 1 232 ? -12.695 43.844 15.18 1 83 232 ALA B C 1
ATOM 5880 O O . ALA B 1 232 ? -12.289 42.688 15.367 1 83 232 ALA B O 1
ATOM 5881 N N . TYR B 1 233 ? -13.906 44.156 15.016 1 79.5 233 TYR B N 1
ATOM 5882 C CA . TYR B 1 233 ? -15.008 43.188 14.859 1 79.5 233 TYR B CA 1
ATOM 5883 C C . TYR B 1 233 ? -16.031 43.719 13.852 1 79.5 233 TYR B C 1
ATOM 5885 O O . TYR B 1 233 ? -16.781 44.656 14.141 1 79.5 233 TYR B O 1
ATOM 5893 N N . ASP B 1 234 ? -16.094 43.031 12.75 1 75.44 234 ASP B N 1
ATOM 5894 C CA . ASP B 1 234 ? -17.047 43.406 11.703 1 75.44 234 ASP B CA 1
ATOM 5895 C C . ASP B 1 234 ? -16.953 44.906 11.383 1 75.44 234 ASP B C 1
ATOM 5897 O O . ASP B 1 234 ? -15.922 45.375 10.883 1 75.44 234 ASP B O 1
ATOM 5901 N N . LYS B 1 235 ? -17.969 45.688 11.805 1 77.62 235 LYS B N 1
ATOM 5902 C CA . LYS B 1 235 ? -18 47.125 11.492 1 77.62 235 LYS B CA 1
ATOM 5903 C C . LYS B 1 235 ? -17.703 47.938 12.727 1 77.62 235 LYS B C 1
ATOM 5905 O O . LYS B 1 235 ? -18.031 49.125 12.773 1 77.62 235 LYS B O 1
ATOM 5910 N N . LEU B 1 236 ? -17.062 47.312 13.609 1 87.88 236 LEU B N 1
ATOM 5911 C CA . LEU B 1 236 ? -16.797 48 14.867 1 87.88 236 LEU B CA 1
ATOM 5912 C C . LEU B 1 236 ? -15.305 47.938 15.195 1 87.88 236 LEU B C 1
ATOM 5914 O O . LEU B 1 236 ? -14.672 46.906 15.078 1 87.88 236 LEU B O 1
ATOM 5918 N N . LEU B 1 237 ? -14.789 49.125 15.531 1 90 237 LEU B N 1
ATOM 5919 C CA . LEU B 1 237 ? -13.43 49.188 16.062 1 90 237 LEU B CA 1
ATOM 5920 C C . LEU B 1 237 ? -13.453 49.375 17.578 1 90 237 LEU B C 1
ATOM 5922 O O . LEU B 1 237 ? -14.234 50.156 18.094 1 90 237 LEU B O 1
ATOM 5926 N N . ILE B 1 238 ? -12.648 48.562 18.172 1 90.25 238 ILE B N 1
ATOM 5927 C CA . ILE B 1 238 ? -12.5 48.688 19.625 1 90.25 238 ILE B CA 1
ATOM 5928 C C . ILE B 1 238 ? -11.102 49.188 19.969 1 90.25 238 ILE B C 1
ATOM 5930 O O . ILE B 1 238 ? -10.102 48.531 19.688 1 90.25 238 ILE B O 1
ATOM 5934 N N . VAL B 1 239 ? -11.055 50.312 20.656 1 90.56 239 VAL B N 1
ATOM 5935 C CA . VAL B 1 239 ? -9.773 50.969 20.938 1 90.56 239 VAL B CA 1
ATOM 5936 C C . VAL B 1 239 ? -9.578 51.062 22.453 1 90.56 239 VAL B C 1
ATOM 5938 O O . VAL B 1 239 ? -10.438 51.594 23.156 1 90.56 239 VAL B O 1
ATOM 5941 N N . THR B 1 240 ? -8.531 50.531 22.844 1 89.12 240 THR B N 1
ATOM 5942 C CA . THR B 1 240 ? -8.141 50.812 24.219 1 89.12 240 THR B CA 1
ATOM 5943 C C . THR B 1 240 ? -7.258 52.031 24.297 1 89.12 240 THR B C 1
ATOM 5945 O O . THR B 1 240 ? -6.289 52.188 23.547 1 89.12 240 THR B O 1
ATOM 5948 N N . ILE B 1 241 ? -7.594 52.906 25.266 1 89.25 241 ILE B N 1
ATOM 5949 C CA . ILE B 1 241 ? -6.926 54.188 25.391 1 89.25 241 ILE B CA 1
ATOM 5950 C C . ILE B 1 241 ? -6.316 54.344 26.781 1 89.25 241 ILE B C 1
ATOM 5952 O O . ILE B 1 241 ? -6.941 53.969 27.781 1 89.25 241 ILE B O 1
ATOM 5956 N N . PHE B 1 242 ? -5.078 54.688 26.703 1 86.44 242 PHE B N 1
ATOM 5957 C CA . PHE B 1 242 ? -4.453 55.125 27.953 1 86.44 242 PHE B CA 1
ATOM 5958 C C . PHE B 1 242 ? -4.59 56.625 28.156 1 86.44 242 PHE B C 1
ATOM 5960 O O . PHE B 1 242 ? -4.039 57.406 27.375 1 86.44 242 PHE B O 1
ATOM 5967 N N . ALA B 1 243 ? -5.293 57 29.188 1 85.69 243 ALA B N 1
ATOM 5968 C CA . ALA B 1 243 ? -5.477 58.438 29.484 1 85.69 243 ALA B CA 1
ATOM 5969 C C . ALA B 1 243 ? -4.375 58.938 30.406 1 85.69 243 ALA B C 1
ATOM 5971 O O . ALA B 1 243 ? -4.375 58.656 31.609 1 85.69 243 ALA B O 1
ATOM 5972 N N . LEU B 1 244 ? -3.523 59.625 29.828 1 82.94 244 LEU B N 1
ATOM 5973 C CA . LEU B 1 244 ? -2.377 60.156 30.562 1 82.94 244 LEU B CA 1
ATOM 5974 C C . LEU B 1 244 ? -2.688 61.5 31.188 1 82.94 244 LEU B C 1
ATOM 5976 O O . LEU B 1 244 ? -3.162 62.406 30.5 1 82.94 244 LEU B O 1
ATOM 5980 N N . ASP B 1 245 ? -2.459 61.5 32.5 1 76.75 245 ASP B N 1
ATOM 5981 C CA . ASP B 1 245 ? -2.596 62.75 33.188 1 76.75 245 ASP B CA 1
ATOM 5982 C C . ASP B 1 245 ? -1.325 63.594 33.062 1 76.75 245 ASP B C 1
ATOM 5984 O O . ASP B 1 245 ? -0.277 63.219 33.594 1 76.75 245 ASP B O 1
ATOM 5988 N N . THR B 1 246 ? -1.348 64.625 32.312 1 67.94 246 THR B N 1
ATOM 5989 C CA . THR B 1 246 ? -0.186 65.438 32.125 1 67.94 246 THR B CA 1
ATOM 5990 C C . THR B 1 246 ? 0.182 66.188 33.406 1 67.94 246 THR B C 1
ATOM 5992 O O . THR B 1 246 ? 1.286 66.688 33.531 1 67.94 246 THR B O 1
ATOM 5995 N N . GLY B 1 247 ? -0.671 66.188 34.438 1 64.38 247 GLY B N 1
ATOM 5996 C CA . GLY B 1 247 ? -0.39 66.875 35.719 1 64.38 247 GLY B CA 1
ATOM 5997 C C . GLY B 1 247 ? 0.22 65.938 36.75 1 64.38 247 GLY B C 1
ATOM 5998 O O . GLY B 1 247 ? 0.343 66.312 37.906 1 64.38 247 GLY B O 1
ATOM 5999 N N . GLY B 1 248 ? 0.689 64.688 36.438 1 59.56 248 GLY B N 1
ATOM 6000 C CA . GLY B 1 248 ? 1.413 63.844 37.344 1 59.56 248 GLY B CA 1
ATOM 6001 C C . GLY B 1 248 ? 0.565 62.719 37.906 1 59.56 248 GLY B C 1
ATOM 6002 O O . GLY B 1 248 ? 1.023 61.938 38.75 1 59.56 248 GLY B O 1
ATOM 6003 N N . GLY B 1 249 ? -0.741 62.656 37.594 1 58.34 249 GLY B N 1
ATOM 6004 C CA . GLY B 1 249 ? -1.553 61.562 38.156 1 58.34 249 GLY B CA 1
ATOM 6005 C C . GLY B 1 249 ? -1.386 60.25 37.406 1 58.34 249 GLY B C 1
ATOM 6006 O O . GLY B 1 249 ? -0.654 60.188 36.438 1 58.34 249 GLY B O 1
ATOM 6007 N N . ALA B 1 250 ? -1.861 59.219 38.094 1 65 250 ALA B N 1
ATOM 6008 C CA . ALA B 1 250 ? -1.784 57.906 37.5 1 65 250 ALA B CA 1
ATOM 6009 C C . ALA B 1 250 ? -2.688 57.781 36.25 1 65 250 ALA B C 1
ATOM 6011 O O . ALA B 1 250 ? -3.762 58.375 36.219 1 65 250 ALA B O 1
ATOM 6012 N N . GLY B 1 251 ? -2.238 57.438 35.125 1 70.56 251 GLY B N 1
ATOM 6013 C CA . GLY B 1 251 ? -3.025 57.188 33.906 1 70.56 251 GLY B CA 1
ATOM 6014 C C . GLY B 1 251 ? -4.051 56.094 34.094 1 70.56 251 GLY B C 1
ATOM 6015 O O . GLY B 1 251 ? -4 55.344 35.062 1 70.56 251 GLY B O 1
ATOM 6016 N N . SER B 1 252 ? -5.258 56.25 33.406 1 78.69 252 SER B N 1
ATOM 6017 C CA . SER B 1 252 ? -6.305 55.25 33.438 1 78.69 252 SER B CA 1
ATOM 6018 C C . SER B 1 252 ? -6.543 54.625 32.062 1 78.69 252 SER B C 1
ATOM 6020 O O . SER B 1 252 ? -6.297 55.281 31.047 1 78.69 252 SER B O 1
ATOM 6022 N N . LEU B 1 253 ? -6.855 53.344 32.094 1 85.06 253 LEU B N 1
ATOM 6023 C CA . LEU B 1 253 ? -7.199 52.688 30.844 1 85.06 253 LEU B CA 1
ATOM 6024 C C . LEU B 1 253 ? -8.68 52.844 30.531 1 85.06 253 LEU B C 1
ATOM 6026 O O . LEU B 1 253 ? -9.523 52.781 31.422 1 85.06 253 LEU B O 1
ATOM 6030 N N . GLN B 1 254 ? -9 53.125 29.281 1 88.81 254 GLN B N 1
ATOM 6031 C CA . GLN B 1 254 ? -10.367 53.312 28.797 1 88.81 254 GLN B CA 1
ATOM 6032 C C . GLN B 1 254 ? -10.602 52.562 27.484 1 88.81 254 GLN B C 1
ATOM 6034 O O . GLN B 1 254 ? -9.648 52.156 26.828 1 88.81 254 GLN B O 1
ATOM 6039 N N . ILE B 1 255 ? -11.875 52.344 27.234 1 90.75 255 ILE B N 1
ATOM 6040 C CA . ILE B 1 255 ? -12.25 51.688 26 1 90.75 255 ILE B CA 1
ATOM 6041 C C . ILE B 1 255 ? -13.109 52.594 25.141 1 90.75 255 ILE B C 1
ATOM 6043 O O . ILE B 1 255 ? -14 53.281 25.656 1 90.75 255 ILE B O 1
ATOM 6047 N N . LEU B 1 256 ? -12.789 52.656 23.906 1 91.62 256 LEU B N 1
ATOM 6048 C CA . LEU B 1 256 ? -13.516 53.5 22.953 1 91.62 256 LEU B CA 1
ATOM 6049 C C . LEU B 1 256 ? -13.992 52.656 21.766 1 91.62 256 LEU B C 1
ATOM 6051 O O . LEU B 1 256 ? -13.219 51.906 21.188 1 91.62 256 LEU B O 1
ATOM 6055 N N . PHE B 1 257 ? -15.305 52.781 21.5 1 91.19 257 PHE B N 1
ATOM 6056 C CA . PHE B 1 257 ? -15.844 52.219 20.281 1 91.19 257 PHE B CA 1
ATOM 6057 C C . PHE B 1 257 ? -15.859 53.219 19.141 1 91.19 257 PHE B C 1
ATOM 6059 O O . PHE B 1 257 ? -16.188 54.406 19.359 1 91.19 257 PHE B O 1
ATOM 6066 N N . VAL B 1 258 ? -15.43 52.75 18 1 89.5 258 VAL B N 1
ATOM 6067 C CA . VAL B 1 258 ? -15.398 53.656 16.844 1 89.5 258 VAL B CA 1
ATOM 6068 C C . VAL B 1 258 ? -16.062 52.969 15.656 1 89.5 258 VAL B C 1
ATOM 6070 O O . VAL B 1 258 ? -15.844 51.812 15.391 1 89.5 258 VAL B O 1
ATOM 6073 N N . ASN B 1 259 ? -16.938 53.656 14.984 1 87.44 259 ASN B N 1
ATOM 6074 C CA . ASN B 1 259 ? -17.469 53.25 13.695 1 87.44 259 ASN B CA 1
ATOM 6075 C C . ASN B 1 259 ? -16.594 53.719 12.539 1 87.44 259 ASN B C 1
ATOM 6077 O O . ASN B 1 259 ? -16.562 54.906 12.234 1 87.44 259 ASN B O 1
ATOM 6081 N N . PRO B 1 260 ? -16 52.844 11.93 1 84.38 260 PRO B N 1
ATOM 6082 C CA . PRO B 1 260 ? -15.047 53.25 10.891 1 84.38 260 PRO B CA 1
ATOM 6083 C C . PRO B 1 260 ? -15.734 53.938 9.703 1 84.38 260 PRO B C 1
ATOM 6085 O O . PRO B 1 260 ? -15.094 54.688 8.977 1 84.38 260 PRO B O 1
ATOM 6088 N N . GLU B 1 261 ? -16.922 53.719 9.445 1 81.31 261 GLU B N 1
ATOM 6089 C CA . GLU B 1 261 ? -17.625 54.312 8.305 1 81.31 261 GLU B CA 1
ATOM 6090 C C . GLU B 1 261 ? -18.062 55.75 8.602 1 81.31 261 GLU B C 1
ATOM 6092 O O . GLU B 1 261 ? -17.844 56.656 7.785 1 81.31 261 GLU B O 1
ATOM 6097 N N . THR B 1 262 ? -18.625 55.906 9.734 1 80.38 262 THR B N 1
ATOM 6098 C CA . THR B 1 262 ? -19.203 57.219 10.047 1 80.38 262 THR B CA 1
ATOM 6099 C C . THR B 1 262 ? -18.203 58.062 10.82 1 80.38 262 THR B C 1
ATOM 6101 O O . THR B 1 262 ? -18.281 59.281 10.805 1 80.38 262 THR B O 1
ATOM 6104 N N . GLY B 1 263 ? -17.312 57.406 11.531 1 82.38 263 GLY B N 1
ATOM 6105 C CA . GLY B 1 263 ? -16.359 58.156 12.367 1 82.38 263 GLY B CA 1
ATOM 6106 C C . GLY B 1 263 ? -16.906 58.438 13.758 1 82.38 263 GLY B C 1
ATOM 6107 O O . GLY B 1 263 ? -16.203 59.062 14.578 1 82.38 263 GLY B O 1
ATOM 6108 N N . SER B 1 264 ? -18.062 57.938 14.008 1 83.56 264 SER B N 1
ATOM 6109 C CA . SER B 1 264 ? -18.672 58.156 15.32 1 83.56 264 SER B CA 1
ATOM 6110 C C . SER B 1 264 ? -17.922 57.375 16.391 1 83.56 264 SER B C 1
ATOM 6112 O O . SER B 1 264 ? -17.406 56.281 16.141 1 83.56 264 SER B O 1
ATOM 6114 N N . THR B 1 265 ? -17.828 58 17.531 1 88.12 265 THR B N 1
ATOM 6115 C CA . THR B 1 265 ? -17.141 57.375 18.656 1 88.12 265 THR B CA 1
ATOM 6116 C C . THR B 1 265 ? -18.047 57.312 19.875 1 88.12 265 THR B C 1
ATOM 6118 O O . THR B 1 265 ? -18.922 58.156 20.062 1 88.12 265 THR B O 1
ATOM 6121 N N . LYS B 1 266 ? -17.922 56.219 20.625 1 88.62 266 LYS B N 1
ATOM 6122 C CA . LYS B 1 266 ? -18.609 56.062 21.906 1 88.62 266 LYS B CA 1
ATOM 6123 C C . LYS B 1 266 ? -17.672 55.5 22.969 1 88.62 266 LYS B C 1
ATOM 6125 O O . LYS B 1 266 ? -17.062 54.438 22.766 1 88.62 266 LYS B O 1
ATOM 6130 N N . TRP B 1 267 ? -17.609 56.219 24.078 1 90.19 267 TRP B N 1
ATOM 6131 C CA . TRP B 1 267 ? -16.797 55.719 25.172 1 90.19 267 TRP B CA 1
ATOM 6132 C C . TRP B 1 267 ? -17.547 54.688 26.016 1 90.19 267 TRP B C 1
ATOM 6134 O O . TRP B 1 267 ? -18.75 54.812 26.219 1 90.19 267 TRP B O 1
ATOM 6144 N N . VAL B 1 268 ? -16.828 53.719 26.484 1 90.31 268 VAL B N 1
ATOM 6145 C CA . VAL B 1 268 ? -17.391 52.75 27.438 1 90.31 268 VAL B CA 1
ATOM 6146 C C . VAL B 1 268 ? -17.297 53.312 28.859 1 90.31 268 VAL B C 1
ATOM 6148 O O . VAL B 1 268 ? -16.328 54 29.203 1 90.31 268 VAL B O 1
ATOM 6151 N N . ASP B 1 269 ? -18.312 52.938 29.625 1 85 269 ASP B N 1
ATOM 6152 C CA . ASP B 1 269 ? -18.312 53.344 31.031 1 85 269 ASP B CA 1
ATOM 6153 C C . ASP B 1 269 ? -17 52.938 31.703 1 85 269 ASP B C 1
ATOM 6155 O O . ASP B 1 269 ? -16.578 51.781 31.625 1 85 269 ASP B O 1
ATOM 6159 N N . PRO B 1 270 ? -16.312 53.875 32.375 1 82.38 270 PRO B N 1
ATOM 6160 C CA . PRO B 1 270 ? -14.992 53.625 32.969 1 82.38 270 PRO B CA 1
ATOM 6161 C C . PRO B 1 270 ? -15.008 52.531 34 1 82.38 270 PRO B C 1
ATOM 6163 O O . PRO B 1 270 ? -13.953 51.969 34.344 1 82.38 270 PRO B O 1
ATOM 6166 N N . SER B 1 271 ? -16.141 52.219 34.5 1 82.44 271 SER B N 1
ATOM 6167 C CA . SER B 1 271 ? -16.234 51.188 35.531 1 82.44 271 SER B CA 1
ATOM 6168 C C . SER B 1 271 ? -15.773 49.844 35.031 1 82.44 271 SER B C 1
ATOM 6170 O O . SER B 1 271 ? -15.336 48.969 35.812 1 82.44 271 SER B O 1
ATOM 6172 N N . PHE B 1 272 ? -15.836 49.656 33.781 1 82.25 272 PHE B N 1
ATOM 6173 C CA . PHE B 1 272 ? -15.492 48.375 33.219 1 82.25 272 PHE B CA 1
ATOM 6174 C C . PHE B 1 272 ? -13.977 48.219 33.094 1 82.25 272 PHE B C 1
ATOM 6176 O O . PHE B 1 272 ? -13.453 47.094 33.094 1 82.25 272 PHE B O 1
ATOM 6183 N N . ALA B 1 273 ? -13.227 49.312 32.938 1 80.94 273 ALA B N 1
ATOM 6184 C CA . ALA B 1 273 ? -11.789 49.219 32.688 1 80.94 273 ALA B CA 1
ATOM 6185 C C . ALA B 1 273 ? -11 49.719 33.906 1 80.94 273 ALA B C 1
ATOM 6187 O O . ALA B 1 273 ? -9.812 49.438 34.031 1 80.94 273 ALA B O 1
ATOM 6188 N N . GLN B 1 274 ? -11.57 50.438 34.812 1 79.31 274 GLN B N 1
ATOM 6189 C CA . GLN B 1 274 ? -10.867 51.156 35.875 1 79.31 274 GLN B CA 1
ATOM 6190 C C . GLN B 1 274 ? -10.203 50.156 36.844 1 79.31 274 GLN B C 1
ATOM 6192 O O . GLN B 1 274 ? -9.164 50.469 37.438 1 79.31 274 GLN B O 1
ATOM 6197 N N . THR B 1 275 ? -10.742 49 36.906 1 80.06 275 THR B N 1
ATOM 6198 C CA . THR B 1 275 ? -10.227 48.062 37.875 1 80.06 275 THR B CA 1
ATOM 6199 C C . THR B 1 275 ? -8.984 47.344 37.344 1 80.06 275 THR B C 1
ATOM 6201 O O . THR B 1 275 ? -8.25 46.719 38.094 1 80.06 275 THR B O 1
ATOM 6204 N N . PHE B 1 276 ? -8.742 47.469 36.062 1 81.12 276 PHE B N 1
ATOM 6205 C CA . PHE B 1 276 ? -7.629 46.719 35.469 1 81.12 276 PHE B CA 1
ATOM 6206 C C . PHE B 1 276 ? -6.34 47.531 35.562 1 81.12 276 PHE B C 1
ATOM 6208 O O . PHE B 1 276 ? -6.316 48.719 35.219 1 81.12 276 PHE B O 1
ATOM 6215 N N . SER B 1 277 ? -5.238 46.906 36.062 1 76.62 277 SER B N 1
ATOM 6216 C CA . SER B 1 277 ? -3.922 47.531 36.031 1 76.62 277 SER B CA 1
ATOM 6217 C C . SER B 1 277 ? -3.352 47.562 34.594 1 76.62 277 SER B C 1
ATOM 6219 O O . SER B 1 277 ? -2.607 48.469 34.219 1 76.62 277 SER B O 1
ATOM 6221 N N . PHE B 1 278 ? -3.576 46.5 33.906 1 77.88 278 PHE B N 1
ATOM 6222 C CA . PHE B 1 278 ? -3.367 46.469 32.469 1 77.88 278 PHE B CA 1
ATOM 6223 C C . PHE B 1 278 ? -4.52 45.75 31.766 1 77.88 278 PHE B C 1
ATOM 6225 O O . PHE B 1 278 ? -5.215 44.938 32.375 1 77.88 278 PHE B O 1
ATOM 6232 N N . LEU B 1 279 ? -4.723 46.094 30.547 1 80.75 279 LEU B N 1
ATOM 6233 C CA . LEU B 1 279 ? -5.914 45.562 29.875 1 80.75 279 LEU B CA 1
ATOM 6234 C C . LEU B 1 279 ? -5.633 45.281 28.406 1 80.75 279 LEU B C 1
ATOM 6236 O O . LEU B 1 279 ? -5.051 46.094 27.703 1 80.75 279 LEU B O 1
ATOM 6240 N N . TRP B 1 280 ? -5.965 44.031 28.125 1 79.75 280 TRP B N 1
ATOM 6241 C CA . TRP B 1 280 ? -6.031 43.656 26.719 1 79.75 280 TRP B CA 1
ATOM 6242 C C . TRP B 1 280 ? -7.457 43.281 26.312 1 79.75 280 TRP B C 1
ATOM 6244 O O . TRP B 1 280 ? -8.211 42.75 27.109 1 79.75 280 TRP B O 1
ATOM 6254 N N . VAL B 1 281 ? -7.734 43.625 25.109 1 83.06 281 VAL B N 1
ATOM 6255 C CA . VAL B 1 281 ? -9.062 43.312 24.594 1 83.06 281 VAL B CA 1
ATOM 6256 C C . VAL B 1 281 ? -8.953 42.344 23.438 1 83.06 281 VAL B C 1
ATOM 6258 O O . VAL B 1 281 ? -8.148 42.531 22.516 1 83.06 281 VAL B O 1
ATOM 6261 N N . ARG B 1 282 ? -9.641 41.281 23.547 1 80.44 282 ARG B N 1
ATOM 6262 C CA . ARG B 1 282 ? -9.719 40.312 22.469 1 80.44 282 ARG B CA 1
ATOM 6263 C C . ARG B 1 282 ? -11.172 40.062 22.062 1 80.44 282 ARG B C 1
ATOM 6265 O O . ARG B 1 282 ? -12.078 40.156 22.875 1 80.44 282 ARG B O 1
ATOM 6272 N N . VAL B 1 283 ? -11.297 39.75 20.766 1 80.88 283 VAL B N 1
ATOM 6273 C CA . VAL B 1 283 ? -12.641 39.531 20.234 1 80.88 283 VAL B CA 1
ATOM 6274 C C . VAL B 1 283 ? -12.734 38.125 19.641 1 80.88 283 VAL B C 1
ATOM 6276 O O . VAL B 1 283 ? -11.867 37.719 18.875 1 80.88 283 VAL B O 1
ATOM 6279 N N . TRP B 1 284 ? -13.75 37.438 20.094 1 78.56 284 TRP B N 1
ATOM 6280 C CA . TRP B 1 284 ? -14.094 36.156 19.484 1 78.56 284 TRP B CA 1
ATOM 6281 C C . TRP B 1 284 ? -15.594 36.062 19.219 1 78.56 284 TRP B C 1
ATOM 6283 O O . TRP B 1 284 ? -16.406 36.094 20.156 1 78.56 284 TRP B O 1
ATOM 6293 N N . GLY B 1 285 ? -15.898 35.875 17.984 1 77.62 285 GLY B N 1
ATOM 6294 C CA . GLY B 1 285 ? -17.312 35.906 17.672 1 77.62 285 GLY B CA 1
ATOM 6295 C C . GLY B 1 285 ? -18 37.188 18.047 1 77.62 285 GLY B C 1
ATOM 6296 O O . GLY B 1 285 ? -17.531 38.281 17.672 1 77.62 285 GLY B O 1
ATOM 6297 N N . ASP B 1 286 ? -19.047 37 18.875 1 82.94 286 ASP B N 1
ATOM 6298 C CA . ASP B 1 286 ? -19.812 38.156 19.328 1 82.94 286 ASP B CA 1
ATOM 6299 C C . ASP B 1 286 ? -19.422 38.562 20.75 1 82.94 286 ASP B C 1
ATOM 6301 O O . ASP B 1 286 ? -20.172 39.281 21.422 1 82.94 286 ASP B O 1
ATOM 6305 N N . TYR B 1 287 ? -18.25 38.125 21.047 1 86.69 287 TYR B N 1
ATOM 6306 C CA . TYR B 1 287 ? -17.922 38.344 22.453 1 86.69 287 TYR B CA 1
ATOM 6307 C C . TYR B 1 287 ? -16.641 39.125 22.594 1 86.69 287 TYR B C 1
ATOM 6309 O O . TYR B 1 287 ? -15.727 39.031 21.766 1 86.69 287 TYR B O 1
ATOM 6317 N N . LEU B 1 288 ? -16.641 39.875 23.703 1 87.81 288 LEU B N 1
ATOM 6318 C CA . LEU B 1 288 ? -15.492 40.688 24.062 1 87.81 288 LEU B CA 1
ATOM 6319 C C . LEU B 1 288 ? -14.797 40.125 25.297 1 87.81 288 LEU B C 1
ATOM 6321 O O . LEU B 1 288 ? -15.438 39.875 26.328 1 87.81 288 LEU B O 1
ATOM 6325 N N . PHE B 1 289 ? -13.523 39.844 25.141 1 85.81 289 PHE B N 1
ATOM 6326 C CA . PHE B 1 289 ? -12.734 39.344 26.266 1 85.81 289 PHE B CA 1
ATOM 6327 C C . PHE B 1 289 ? -11.828 40.438 26.828 1 85.81 289 PHE B C 1
ATOM 6329 O O . PHE B 1 289 ? -10.945 40.938 26.125 1 85.81 289 PHE B O 1
ATOM 6336 N N . LEU B 1 290 ? -12.062 40.812 28 1 87.75 290 LEU B N 1
ATOM 6337 C CA . LEU B 1 290 ? -11.172 41.719 28.719 1 87.75 290 LEU B CA 1
ATOM 6338 C C . LEU B 1 290 ? -10.148 40.938 29.547 1 87.75 290 LEU B C 1
ATOM 6340 O O . LEU B 1 290 ? -10.516 40.25 30.484 1 87.75 290 LEU B O 1
ATOM 6344 N N . VAL B 1 291 ? -8.961 41.125 29.156 1 83.19 291 VAL B N 1
ATOM 6345 C CA . VAL B 1 291 ? -7.891 40.344 29.781 1 83.19 291 VAL B CA 1
ATOM 6346 C C . VAL B 1 291 ? -6.938 41.281 30.531 1 83.19 291 VAL B C 1
ATOM 6348 O O . VAL B 1 291 ? -6.422 42.25 29.938 1 83.19 291 VAL B O 1
ATOM 6351 N N . GLY B 1 292 ? -6.73 41 31.797 1 81.5 292 GLY B N 1
ATOM 6352 C CA . GLY B 1 292 ? -5.812 41.844 32.531 1 81.5 292 GLY B CA 1
ATOM 6353 C C . GLY B 1 292 ? -5.652 41.438 33.969 1 81.5 292 GLY B C 1
ATOM 6354 O O . GLY B 1 292 ? -5.82 40.25 34.312 1 81.5 292 GLY B O 1
ATOM 6355 N N . GLU B 1 293 ? -5.184 42.375 34.688 1 79.44 293 GLU B N 1
ATOM 6356 C CA . GLU B 1 293 ? -4.938 42.156 36.094 1 79.44 293 GLU B CA 1
ATOM 6357 C C . GLU B 1 293 ? -5.902 42.969 36.969 1 79.44 293 GLU B C 1
ATOM 6359 O O . GLU B 1 293 ? -6.027 44.188 36.781 1 79.44 293 GLU B O 1
ATOM 6364 N N . VAL B 1 294 ? -6.578 42.219 37.781 1 80.25 294 VAL B N 1
ATOM 6365 C CA . VAL B 1 294 ? -7.473 42.812 38.75 1 80.25 294 VAL B CA 1
ATOM 6366 C C . VAL B 1 294 ? -7.094 42.375 40.156 1 80.25 294 VAL B C 1
ATOM 6368 O O . VAL B 1 294 ? -7.133 41.188 40.469 1 80.25 294 VAL B O 1
ATOM 6371 N N . HIS B 1 295 ? -6.785 43.281 41.031 1 76.75 295 HIS B N 1
ATOM 6372 C CA . HIS B 1 295 ? -6.402 42.969 42.406 1 76.75 295 HIS B CA 1
ATOM 6373 C C . HIS B 1 295 ? -5.332 41.906 42.469 1 76.75 295 HIS B C 1
ATOM 6375 O O . HIS B 1 295 ? -5.488 40.906 43.156 1 76.75 295 HIS B O 1
ATOM 6381 N N . ASP B 1 296 ? -4.312 41.906 41.625 1 72.38 296 ASP B N 1
ATOM 6382 C CA . ASP B 1 296 ? -3.119 41.062 41.594 1 72.38 296 ASP B CA 1
ATOM 6383 C C . ASP B 1 296 ? -3.432 39.688 41 1 72.38 296 ASP B C 1
ATOM 6385 O O . ASP B 1 296 ? -2.592 38.781 41.062 1 72.38 296 ASP B O 1
ATOM 6389 N N . ASP B 1 297 ? -4.66 39.562 40.5 1 77.75 297 ASP B N 1
ATOM 6390 C CA . ASP B 1 297 ? -5.016 38.344 39.844 1 77.75 297 ASP B CA 1
ATOM 6391 C C . ASP B 1 297 ? -5.16 38.531 38.344 1 77.75 297 ASP B C 1
ATOM 6393 O O . ASP B 1 297 ? -5.594 39.594 37.875 1 77.75 297 ASP B O 1
ATOM 6397 N N . PHE B 1 298 ? -4.703 37.531 37.562 1 80.69 298 PHE B N 1
ATOM 6398 C CA . PHE B 1 298 ? -4.988 37.531 36.125 1 80.69 298 PHE B CA 1
ATOM 6399 C C . PHE B 1 298 ? -6.445 37.188 35.875 1 80.69 298 PHE B C 1
ATOM 6401 O O . PHE B 1 298 ? -6.926 36.125 36.312 1 80.69 298 PHE B O 1
ATOM 6408 N N . VAL B 1 299 ? -7.141 38.062 35.219 1 83.56 299 VAL B N 1
ATOM 6409 C CA . VAL B 1 299 ? -8.578 37.875 35.094 1 83.56 299 VAL B CA 1
ATOM 6410 C C . VAL B 1 299 ? -8.969 38 33.625 1 83.56 299 VAL B C 1
ATOM 6412 O O . VAL B 1 299 ? -8.406 38.812 32.875 1 83.56 299 VAL B O 1
ATOM 6415 N N . VAL B 1 300 ? -9.852 37.125 33.188 1 85.5 300 VAL B N 1
ATOM 6416 C CA . VAL B 1 300 ? -10.508 37.219 31.891 1 85.5 300 VAL B CA 1
ATOM 6417 C C . VAL B 1 300 ? -12.008 37.438 32.094 1 85.5 300 VAL B C 1
ATOM 6419 O O . VAL B 1 300 ? -12.703 36.562 32.625 1 85.5 300 VAL B O 1
ATOM 6422 N N . ARG B 1 301 ? -12.477 38.625 31.641 1 90.62 301 ARG B N 1
ATOM 6423 C CA . ARG B 1 301 ? -13.898 38.938 31.703 1 90.62 301 ARG B CA 1
ATOM 6424 C C . ARG B 1 301 ? -14.523 38.906 30.312 1 90.62 301 ARG B C 1
ATOM 6426 O O . ARG B 1 301 ? -13.938 39.406 29.359 1 90.62 301 ARG B O 1
ATOM 6433 N N . VAL B 1 302 ? -15.664 38.25 30.234 1 90.31 302 VAL B N 1
ATOM 6434 C CA . VAL B 1 302 ? -16.312 38.094 28.938 1 90.31 302 VAL B CA 1
ATOM 6435 C C . VAL B 1 302 ? -17.625 38.875 28.922 1 90.31 302 VAL B C 1
ATOM 6437 O O . VAL B 1 302 ? -18.422 38.781 29.844 1 90.31 302 VAL B O 1
ATOM 6440 N N . HIS B 1 303 ? -17.734 39.688 27.859 1 91.56 303 HIS B N 1
ATOM 6441 C CA . HIS B 1 303 ? -18.969 40.438 27.609 1 91.56 303 HIS B CA 1
ATOM 6442 C C . HIS B 1 303 ? -19.453 40.219 26.172 1 91.56 303 HIS B C 1
ATOM 6444 O O . HIS B 1 303 ? -18.672 39.844 25.297 1 91.56 303 HIS B O 1
ATOM 6450 N N . ARG B 1 304 ? -20.719 40.406 26.016 1 90.62 304 ARG B N 1
ATOM 6451 C CA . ARG B 1 304 ? -21.234 40.469 24.641 1 90.62 304 ARG B CA 1
ATOM 6452 C C . ARG B 1 304 ? -20.969 41.844 24.016 1 90.62 304 ARG B C 1
ATOM 6454 O O . ARG B 1 304 ? -21.078 42.875 24.688 1 90.62 304 ARG B O 1
ATOM 6461 N N . ILE B 1 305 ? -20.5 41.812 22.828 1 88.38 305 ILE B N 1
ATOM 6462 C CA . ILE B 1 305 ? -20.234 43.094 22.172 1 88.38 305 ILE B CA 1
ATOM 6463 C C . ILE B 1 305 ? -21.531 43.875 22 1 88.38 305 ILE B C 1
ATOM 6465 O O . ILE B 1 305 ? -22.484 43.375 21.406 1 88.38 305 ILE B O 1
ATOM 6469 N N . PRO B 1 306 ? -21.484 45.031 22.516 1 87.75 306 PRO B N 1
ATOM 6470 C CA . PRO B 1 306 ? -22.703 45.812 22.375 1 87.75 306 PRO B CA 1
ATOM 6471 C C . PRO B 1 306 ? -22.812 46.469 21 1 87.75 306 PRO B C 1
ATOM 6473 O O . PRO B 1 306 ? -21.875 46.406 20.203 1 87.75 306 PRO B O 1
ATOM 6476 N N . ASN B 1 307 ? -24.047 46.969 20.656 1 84.31 307 ASN B N 1
ATOM 6477 C CA . ASN B 1 307 ? -24.266 47.781 19.469 1 84.31 307 ASN B CA 1
ATOM 6478 C C . ASN B 1 307 ? -24.406 49.25 19.812 1 84.31 307 ASN B C 1
ATOM 6480 O O . ASN B 1 307 ? -25.531 49.781 19.859 1 84.31 307 ASN B O 1
ATOM 6484 N N . PRO B 1 308 ? -23.266 49.875 19.938 1 82.31 308 PRO B N 1
ATOM 6485 C CA . PRO B 1 308 ? -23.344 51.25 20.453 1 82.31 308 PRO B CA 1
ATOM 6486 C C . PRO B 1 308 ? -23.922 52.219 19.438 1 82.31 308 PRO B C 1
ATOM 6488 O O . PRO B 1 308 ? -24.438 53.281 19.828 1 82.31 308 PRO B O 1
ATOM 6491 N N . PHE B 1 309 ? -23.875 52 18.203 1 80.69 309 PHE B N 1
ATOM 6492 C CA . PHE B 1 309 ? -24.266 52.969 17.203 1 80.69 309 PHE B CA 1
ATOM 6493 C C . PHE B 1 309 ? -25.625 52.625 16.609 1 80.69 309 PHE B C 1
ATOM 6495 O O . PHE B 1 309 ? -26.016 53.188 15.586 1 80.69 309 PHE B O 1
ATOM 6502 N N . SER B 1 310 ? -26.391 51.781 17.234 1 70.25 310 SER B N 1
ATOM 6503 C CA . SER B 1 310 ? -27.719 51.469 16.75 1 70.25 310 SER B CA 1
ATOM 6504 C C . SER B 1 310 ? -28.703 52.594 17.094 1 70.25 310 SER B C 1
ATOM 6506 O O . SER B 1 310 ? -28.641 53.156 18.188 1 70.25 310 SER B O 1
ATOM 6508 N N . THR B 1 311 ? -29.203 53.469 16.281 1 55.19 311 THR B N 1
ATOM 6509 C CA . THR B 1 311 ? -30.25 54.5 16.438 1 55.19 311 THR B CA 1
ATOM 6510 C C . THR B 1 311 ? -31.453 53.938 17.188 1 55.19 311 THR B C 1
ATOM 6512 O O . THR B 1 311 ? -31.969 52.875 16.844 1 55.19 311 THR B O 1
ATOM 6515 N N . PRO B 1 312 ? -31.703 54.406 18.422 1 45.94 312 PRO B N 1
ATOM 6516 C CA . PRO B 1 312 ? -33 54.062 19.031 1 45.94 312 PRO B CA 1
ATOM 6517 C C . PRO B 1 312 ? -34.188 54.406 18.141 1 45.94 312 PRO B C 1
ATOM 6519 O O . PRO B 1 312 ? -34.125 55.438 17.422 1 45.94 312 PRO B O 1
ATOM 6522 N N . PHE B 1 313 ? -34.969 53.594 17.625 1 40.12 313 PHE B N 1
ATOM 6523 C CA . PHE B 1 313 ? -36.25 53.938 17.047 1 40.12 313 PHE B CA 1
ATOM 6524 C C . PHE B 1 313 ? -37.125 54.719 18.047 1 40.12 313 PHE B C 1
ATOM 6526 O O . PHE B 1 313 ? -37.656 54.125 19 1 40.12 313 PHE B O 1
ATOM 6533 N N . THR B 1 314 ? -36.906 55.969 18.578 1 35.25 314 THR B N 1
ATOM 6534 C CA . THR B 1 314 ? -37.906 56.719 19.328 1 35.25 314 THR B CA 1
ATOM 6535 C C . THR B 1 314 ? -39.219 56.812 18.516 1 35.25 314 THR B C 1
ATOM 6537 O O . THR B 1 314 ? -39.219 57.344 17.391 1 35.25 314 THR B O 1
ATOM 6540 N N . ALA B 1 315 ? -40.406 56.156 18.891 1 37.09 315 ALA B N 1
ATOM 6541 C CA . ALA B 1 315 ? -41.812 56.469 18.688 1 37.09 315 ALA B CA 1
ATOM 6542 C C . ALA B 1 315 ? -42.188 57.812 19.297 1 37.09 315 ALA B C 1
ATOM 6544 O O . ALA B 1 315 ? -42.469 57.906 20.484 1 37.09 315 ALA B O 1
ATOM 6545 N N . GLY B 1 316 ? -41.562 58.969 19.234 1 30.41 316 GLY B N 1
ATOM 6546 C CA . GLY B 1 316 ? -42.062 60.25 19.656 1 30.41 316 GLY B CA 1
ATOM 6547 C C . GLY B 1 316 ? -43.406 60.594 19.062 1 30.41 316 GLY B C 1
ATOM 6548 O O . GLY B 1 316 ? -43.594 60.531 17.844 1 30.41 316 GLY B O 1
ATOM 6549 N N . THR B 1 317 ? -44.625 60.406 19.844 1 30.23 317 THR B N 1
ATOM 6550 C CA . THR B 1 317 ? -45.75 61.344 19.766 1 30.23 317 THR B CA 1
ATOM 6551 C C . THR B 1 317 ? -45.281 62.75 20.062 1 30.23 317 THR B C 1
ATOM 6553 O O . THR B 1 317 ? -44.375 62.969 20.875 1 30.23 317 THR B O 1
ATOM 6556 N N . PRO B 1 318 ? -45.688 63.812 19.344 1 30.81 318 PRO B N 1
ATOM 6557 C CA . PRO B 1 318 ? -45.344 65.25 19.438 1 30.81 318 PRO B CA 1
ATOM 6558 C C . PRO B 1 318 ? -45.75 65.812 20.781 1 30.81 318 PRO B C 1
ATOM 6560 O O . PRO B 1 318 ? -46.906 65.875 21.156 1 30.81 318 PRO B O 1
ATOM 6563 N N . ARG B 1 319 ? -45.062 65.5 21.922 1 30.09 319 ARG B N 1
ATOM 6564 C CA . ARG B 1 319 ? -45.469 66.188 23.141 1 30.09 319 ARG B CA 1
ATOM 6565 C C . ARG B 1 319 ? -45.594 67.688 22.891 1 30.09 319 ARG B C 1
ATOM 6567 O O . ARG B 1 319 ? -44.844 68.25 22.078 1 30.09 319 ARG B O 1
ATOM 6574 N N . ALA B 1 320 ? -46.656 68.312 23.531 1 29.03 320 ALA B N 1
ATOM 6575 C CA . ALA B 1 320 ? -47.344 69.625 23.578 1 29.03 320 ALA B CA 1
ATOM 6576 C C . ALA B 1 320 ? -46.375 70.75 23.938 1 29.03 320 ALA B C 1
ATOM 6578 O O . ALA B 1 320 ? -45.281 70.438 24.406 1 29.03 320 ALA B O 1
ATOM 6579 N N . SER B 1 321 ? -46.906 71.938 24.172 1 26.39 321 SER B N 1
ATOM 6580 C CA . SER B 1 321 ? -46.594 73.375 24.141 1 26.39 321 SER B CA 1
ATOM 6581 C C . SER B 1 321 ? -45.688 73.812 25.297 1 26.39 321 SER B C 1
ATOM 6583 O O . SER B 1 321 ? -45.719 73.188 26.359 1 26.39 321 SER B O 1
ATOM 6585 N N . PRO B 1 322 ? -44.688 74.688 24.969 1 27.89 322 PRO B N 1
ATOM 6586 C CA . PRO B 1 322 ? -43.625 75.188 25.828 1 27.89 322 PRO B CA 1
ATOM 6587 C C . PRO B 1 322 ? -44.125 75.875 27.078 1 27.89 322 PRO B C 1
ATOM 6589 O O . PRO B 1 322 ? -44.906 76.812 26.969 1 27.89 322 PRO B O 1
ATOM 6592 N N . PRO B 1 323 ? -44.562 75.125 28.109 1 27.11 323 PRO B N 1
ATOM 6593 C CA . PRO B 1 323 ? -45.094 76 29.156 1 27.11 323 PRO B CA 1
ATOM 6594 C C . PRO B 1 323 ? -44.156 77.188 29.469 1 27.11 323 PRO B C 1
ATOM 6596 O O . PRO B 1 323 ? -42.969 77.125 29.094 1 27.11 323 PRO B O 1
ATOM 6599 N N . ALA B 1 324 ? -44.656 78.125 30.219 1 29.52 324 ALA B N 1
ATOM 6600 C CA . ALA B 1 324 ? -44.312 79.5 30.625 1 29.52 324 ALA B CA 1
ATOM 6601 C C . ALA B 1 324 ? -42.906 79.5 31.25 1 29.52 324 ALA B C 1
ATOM 6603 O O . ALA B 1 324 ? -42.469 78.562 31.828 1 29.52 324 ALA B O 1
ATOM 6604 N N . PRO B 1 325 ? -42.219 80.688 30.969 1 28.91 325 PRO B N 1
ATOM 6605 C CA . PRO B 1 325 ? -40.844 81.125 31.062 1 28.91 325 PRO B CA 1
ATOM 6606 C C . PRO B 1 325 ? -40.344 81.125 32.5 1 28.91 325 PRO B C 1
ATOM 6608 O O . PRO B 1 325 ? -39.281 81.75 32.781 1 28.91 325 PRO B O 1
ATOM 6611 N N . GLY B 1 326 ? -41.156 80.75 33.469 1 25.97 326 GLY B N 1
ATOM 6612 C CA . GLY B 1 326 ? -40.75 81.312 34.719 1 25.97 326 GLY B CA 1
ATOM 6613 C C . GLY B 1 326 ? -39.281 81.125 35 1 25.97 326 GLY B C 1
ATOM 6614 O O . GLY B 1 326 ? -38.594 80.375 34.344 1 25.97 326 GLY B O 1
ATOM 6615 N N . LEU B 1 327 ? -38.875 81.625 36.094 1 25.34 327 LEU B N 1
ATOM 6616 C CA . LEU B 1 327 ? -37.656 82.25 36.594 1 25.34 327 LEU B CA 1
ATOM 6617 C C . LEU B 1 327 ? -36.469 81.312 36.406 1 25.34 327 LEU B C 1
ATOM 6619 O O . LEU B 1 327 ? -35.438 81.688 35.875 1 25.34 327 LEU B O 1
ATOM 6623 N N . ASN B 1 328 ? -36.188 80.562 37.531 1 25.84 328 ASN B N 1
ATOM 6624 C CA . ASN B 1 328 ? -34.875 80.5 38.188 1 25.84 328 ASN B CA 1
ATOM 6625 C C . ASN B 1 328 ? -33.875 79.75 37.312 1 25.84 328 ASN B C 1
ATOM 6627 O O . ASN B 1 328 ? -34.281 78.938 36.469 1 25.84 328 ASN B O 1
ATOM 6631 N N . LEU B 1 329 ? -32.594 79.375 37.906 1 27.73 329 LEU B N 1
ATOM 6632 C CA . LEU B 1 329 ? -31.188 79.188 37.562 1 27.73 329 LEU B CA 1
ATOM 6633 C C . LEU B 1 329 ? -31.047 78 36.594 1 27.73 329 LEU B C 1
ATOM 6635 O O . LEU B 1 329 ? -31.953 77.188 36.469 1 27.73 329 LEU B O 1
ATOM 6639 N N . ASP B 1 330 ? -29.656 77.625 36.219 1 28.38 330 ASP B N 1
ATOM 6640 C CA . ASP B 1 330 ? -28.688 77.188 35.219 1 28.38 330 ASP B CA 1
ATOM 6641 C C . ASP B 1 330 ? -28.734 75.688 35.031 1 28.38 330 ASP B C 1
ATOM 6643 O O . ASP B 1 330 ? -27.984 74.938 35.688 1 28.38 330 ASP B O 1
ATOM 6647 N N . ASP B 1 331 ? -29.703 75 35.312 1 31.22 331 ASP B N 1
ATOM 6648 C CA . ASP B 1 331 ? -29.531 73.625 35 1 31.22 331 ASP B CA 1
ATOM 6649 C C . ASP B 1 331 ? -29.047 73.438 33.562 1 31.22 331 ASP B C 1
ATOM 6651 O O . ASP B 1 331 ? -29.828 73.625 32.594 1 31.22 331 ASP B O 1
ATOM 6655 N N . ASP B 1 332 ? -27.797 74 33.281 1 31.3 332 ASP B N 1
ATOM 6656 C CA . ASP B 1 332 ? -27.297 73.938 31.922 1 31.3 332 ASP B CA 1
ATOM 6657 C C . ASP B 1 332 ? -27.609 72.562 31.312 1 31.3 332 ASP B C 1
ATOM 6659 O O . ASP B 1 332 ? -27.562 71.562 31.984 1 31.3 332 ASP B O 1
ATOM 6663 N N . PRO B 1 333 ? -28.422 72.438 30.375 1 36.44 333 PRO B N 1
ATOM 6664 C CA . PRO B 1 333 ? -28.562 71.312 29.469 1 36.44 333 PRO B CA 1
ATOM 6665 C C . PRO B 1 333 ? -27.234 70.625 29.203 1 36.44 333 PRO B C 1
ATOM 6667 O O . PRO B 1 333 ? -26.469 71 28.328 1 36.44 333 PRO B O 1
ATOM 6670 N N . ASP B 1 334 ? -26.188 70.688 30.109 1 35.25 334 ASP B N 1
ATOM 6671 C CA . ASP B 1 334 ? -24.922 69.938 29.922 1 35.25 334 ASP B CA 1
ATOM 6672 C C . ASP B 1 334 ? -25.125 68.625 29.172 1 35.25 334 ASP B C 1
ATOM 6674 O O . ASP B 1 334 ? -26.172 68 29.281 1 35.25 334 ASP B O 1
ATOM 6678 N N . GLU B 1 335 ? -24.156 68.375 28.125 1 37.69 335 GLU B N 1
ATOM 6679 C CA . GLU B 1 335 ? -23.719 67.375 27.141 1 37.69 335 GLU B CA 1
ATOM 6680 C C . GLU B 1 335 ? -23.828 65.938 27.688 1 37.69 335 GLU B C 1
ATOM 6682 O O . GLU B 1 335 ? -23.109 65.562 28.594 1 37.69 335 GLU B O 1
ATOM 6687 N N . ASP B 1 336 ? -24.781 65.312 27.922 1 40.94 336 ASP B N 1
ATOM 6688 C CA . ASP B 1 336 ? -24.953 63.906 28.031 1 40.94 336 ASP B CA 1
ATOM 6689 C C . ASP B 1 336 ? -23.969 63.156 27.125 1 40.94 336 ASP B C 1
ATOM 6691 O O . ASP B 1 336 ? -24.25 62.938 25.953 1 40.94 336 ASP B O 1
ATOM 6695 N N . TYR B 1 337 ? -22.703 63.375 26.969 1 49.62 337 TYR B N 1
ATOM 6696 C CA . TYR B 1 337 ? -21.734 62.531 26.266 1 49.62 337 TYR B CA 1
ATOM 6697 C C . TYR B 1 337 ? -22.031 61.062 26.484 1 49.62 337 TYR B C 1
ATOM 6699 O O . TYR B 1 337 ? -22.094 60.594 27.625 1 49.62 337 TYR B O 1
ATOM 6707 N N . ALA B 1 338 ? -22.906 60.406 25.688 1 59.94 338 ALA B N 1
ATOM 6708 C CA . ALA B 1 338 ? -23.484 59.062 25.656 1 59.94 338 ALA B CA 1
ATOM 6709 C C . ALA B 1 338 ? -22.391 58 25.766 1 59.94 338 ALA B C 1
ATOM 6711 O O . ALA B 1 338 ? -21.516 57.875 24.906 1 59.94 338 ALA B O 1
ATOM 6712 N N . TYR B 1 339 ? -22.016 57.531 26.891 1 78 339 TYR B N 1
ATOM 6713 C CA . TYR B 1 339 ? -21.312 56.281 27.203 1 78 339 TYR B CA 1
ATOM 6714 C C . TYR B 1 339 ? -22.141 55.062 26.781 1 78 339 TYR B C 1
ATOM 6716 O O . TYR B 1 339 ? -23.359 55.156 26.656 1 78 339 TYR B O 1
ATOM 6724 N N . THR B 1 340 ? -21.375 54.156 26.375 1 84.44 340 THR B N 1
ATOM 6725 C CA . THR B 1 340 ? -22.031 52.875 26.172 1 84.44 340 THR B CA 1
ATOM 6726 C C . THR B 1 340 ? -21.609 51.875 27.234 1 84.44 340 THR B C 1
ATOM 6728 O O . THR B 1 340 ? -20.516 51.969 27.781 1 84.44 340 THR B O 1
ATOM 6731 N N . ASP B 1 341 ? -22.562 51.094 27.656 1 86.94 341 ASP B N 1
ATOM 6732 C CA . ASP B 1 341 ? -22.297 50.031 28.609 1 86.94 341 ASP B CA 1
ATOM 6733 C C . ASP B 1 341 ? -22.047 48.688 27.891 1 86.94 341 ASP B C 1
ATOM 6735 O O . ASP B 1 341 ? -22.547 48.469 26.781 1 86.94 341 ASP B O 1
ATOM 6739 N N . LEU B 1 342 ? -21.172 47.906 28.484 1 90 342 LEU B N 1
ATOM 6740 C CA . LEU B 1 342 ? -20.875 46.594 27.891 1 90 342 LEU B CA 1
ATOM 6741 C C . LEU B 1 342 ? -21.938 45.562 28.266 1 90 342 LEU B C 1
ATOM 6743 O O . LEU B 1 342 ? -21.969 44.469 27.719 1 90 342 LEU B O 1
ATOM 6747 N N . GLY B 1 343 ? -22.859 46 29.062 1 86 343 GLY B N 1
ATOM 6748 C CA . GLY B 1 343 ? -23.844 45.031 29.516 1 86 343 GLY B CA 1
ATOM 6749 C C . GLY B 1 343 ? -23.359 44.156 30.625 1 86 343 GLY B C 1
ATOM 6750 O O . GLY B 1 343 ? -22.328 44.438 31.25 1 86 343 GLY B O 1
ATOM 6751 N N . PRO B 1 344 ? -24.016 43.094 30.906 1 87.88 344 PRO B N 1
ATOM 6752 C CA . PRO B 1 344 ? -23.641 42.219 32 1 87.88 344 PRO B CA 1
ATOM 6753 C C . PRO B 1 344 ? -22.453 41.344 31.672 1 87.88 344 PRO B C 1
ATOM 6755 O O . PRO B 1 344 ? -22.281 40.938 30.516 1 87.88 344 PRO B O 1
ATOM 6758 N N . MET B 1 345 ? -21.719 41.125 32.625 1 89.88 345 MET B N 1
ATOM 6759 C CA . MET B 1 345 ? -20.609 40.188 32.5 1 89.88 345 MET B CA 1
ATOM 6760 C C . MET B 1 345 ? -21.125 38.75 32.344 1 89.88 345 MET B C 1
ATOM 6762 O O . MET B 1 345 ? -21.891 38.281 33.188 1 89.88 345 MET B O 1
ATOM 6766 N N . LEU B 1 346 ? -20.797 38.125 31.359 1 88.69 346 LEU B N 1
ATOM 6767 C CA . LEU B 1 346 ? -21.281 36.781 31.078 1 88.69 346 LEU B CA 1
ATOM 6768 C C . LEU B 1 346 ? -20.453 35.75 31.844 1 88.69 346 LEU B C 1
ATOM 6770 O O . LEU B 1 346 ? -20.984 34.719 32.281 1 88.69 346 LEU B O 1
ATOM 6774 N N . ALA B 1 347 ? -19.188 35.938 31.922 1 88.88 347 ALA B N 1
ATOM 6775 C CA . ALA B 1 347 ? -18.297 35 32.594 1 88.88 347 ALA B CA 1
ATOM 6776 C C . ALA B 1 347 ? -17.016 35.688 33.062 1 88.88 347 ALA B C 1
ATOM 6778 O O . ALA B 1 347 ? -16.625 36.719 32.5 1 88.88 347 ALA B O 1
ATOM 6779 N N . GLN B 1 348 ? -16.453 35.219 34.094 1 88.5 348 GLN B N 1
ATOM 6780 C CA . GLN B 1 348 ? -15.164 35.656 34.594 1 88.5 348 GLN B CA 1
ATOM 6781 C C . GLN B 1 348 ? -14.281 34.469 34.969 1 88.5 348 GLN B C 1
ATOM 6783 O O . GLN B 1 348 ? -14.758 33.5 35.562 1 88.5 348 GLN B O 1
ATOM 6788 N N . PHE B 1 349 ? -13.148 34.531 34.5 1 85.94 349 PHE B N 1
ATOM 6789 C CA . PHE B 1 349 ? -12.18 33.469 34.812 1 85.94 349 PHE B CA 1
ATOM 6790 C C . PHE B 1 349 ? -10.945 34.062 35.469 1 85.94 349 PHE B C 1
ATOM 6792 O O . PHE B 1 349 ? -10.438 35.094 35.062 1 85.94 349 PHE B O 1
ATOM 6799 N N . VAL B 1 350 ? -10.555 33.406 36.5 1 81.69 350 VAL B N 1
ATOM 6800 C CA . VAL B 1 350 ? -9.383 33.875 37.25 1 81.69 350 VAL B CA 1
ATOM 6801 C C . VAL B 1 350 ? -8.258 32.844 37.125 1 81.69 350 VAL B C 1
ATOM 6803 O O . VAL B 1 350 ? -8.469 31.641 37.312 1 81.69 350 VAL B O 1
ATOM 6806 N N . GLY B 1 351 ? -7.184 33.281 36.531 1 73.12 351 GLY B N 1
ATOM 6807 C CA . GLY B 1 351 ? -6.02 32.406 36.469 1 73.12 351 GLY B CA 1
ATOM 6808 C C . GLY B 1 351 ? -5.344 32.188 37.812 1 73.12 351 GLY B C 1
ATOM 6809 O O . GLY B 1 351 ? -5.516 33 38.719 1 73.12 351 GLY B O 1
ATOM 6810 N N . PRO B 1 352 ? -4.777 30.906 37.938 1 64.19 352 PRO B N 1
ATOM 6811 C CA . PRO B 1 352 ? -4.129 30.625 39.219 1 64.19 352 PRO B CA 1
ATOM 6812 C C . PRO B 1 352 ? -2.963 31.562 39.5 1 64.19 352 PRO B C 1
ATOM 6814 O O . PRO B 1 352 ? -2.172 31.875 38.594 1 64.19 352 PRO B O 1
ATOM 6817 N N . THR B 1 353 ? -3.109 32.656 40.156 1 55.44 353 THR B N 1
ATOM 6818 C CA . THR B 1 353 ? -2.271 33.844 40.25 1 55.44 353 THR B CA 1
ATOM 6819 C C . THR B 1 353 ? -1.24 33.688 41.375 1 55.44 353 THR B C 1
ATOM 6821 O O . THR B 1 353 ? -1.596 33.438 42.531 1 55.44 353 THR B O 1
ATOM 6824 N N . PRO B 1 354 ? -0.084 33.062 41.281 1 48.69 354 PRO B N 1
ATOM 6825 C CA . PRO B 1 354 ? 0.683 33.594 42.406 1 48.69 354 PRO B CA 1
ATOM 6826 C C . PRO B 1 354 ? 0.667 35.125 42.438 1 48.69 354 PRO B C 1
ATOM 6828 O O . PRO B 1 354 ? 0.283 35.781 41.469 1 48.69 354 PRO B O 1
ATOM 6831 N N . MET B 1 355 ? 1.504 35.781 43.531 1 40.5 355 MET B N 1
ATOM 6832 C CA . MET B 1 355 ? 1.763 37.031 44.25 1 40.5 355 MET B CA 1
ATOM 6833 C C . MET B 1 355 ? 1.938 38.188 43.25 1 40.5 355 MET B C 1
ATOM 6835 O O . MET B 1 355 ? 1.916 38 42.062 1 40.5 355 MET B O 1
ATOM 6839 N N . ALA B 1 356 ? 3.285 39 43.344 1 39.12 356 ALA B N 1
ATOM 6840 C CA . ALA B 1 356 ? 3.797 40.344 43.656 1 39.12 356 ALA B CA 1
ATOM 6841 C C . ALA B 1 356 ? 3.918 41.188 42.406 1 39.12 356 ALA B C 1
ATOM 6843 O O . ALA B 1 356 ? 3.764 42.438 42.469 1 39.12 356 ALA B O 1
ATOM 6844 N N . VAL B 1 357 ? 4.992 40.906 41.375 1 42.44 357 VAL B N 1
ATOM 6845 C CA . VAL B 1 357 ? 5.809 42 40.938 1 42.44 357 VAL B CA 1
ATOM 6846 C C . VAL B 1 357 ? 5.148 42.656 39.719 1 42.44 357 VAL B C 1
ATOM 6848 O O . VAL B 1 357 ? 4.613 42 38.844 1 42.44 357 VAL B O 1
ATOM 6851 N N . PRO B 1 358 ? 5.078 43.906 39.719 1 40.69 358 PRO B N 1
ATOM 6852 C CA . PRO B 1 358 ? 4.879 44.906 38.688 1 40.69 358 PRO B CA 1
ATOM 6853 C C . PRO B 1 358 ? 5.691 44.625 37.406 1 40.69 358 PRO B C 1
ATOM 6855 O O . PRO B 1 358 ? 6.871 44.281 37.5 1 40.69 358 PRO B O 1
ATOM 6858 N N . GLY B 1 359 ? 5.195 44.531 36.25 1 39.75 359 GLY B N 1
ATOM 6859 C CA . GLY B 1 359 ? 5.742 44.656 34.906 1 39.75 359 GLY B CA 1
ATOM 6860 C C . GLY B 1 359 ? 5.469 43.469 34.031 1 39.75 359 GLY B C 1
ATOM 6861 O O . GLY B 1 359 ? 6.344 42.625 33.812 1 39.75 359 GLY B O 1
ATOM 6862 N N . HIS B 1 360 ? 4.23 43.031 34 1 43.62 360 HIS B N 1
ATOM 6863 C CA . HIS B 1 360 ? 3.789 41.844 33.312 1 43.62 360 HIS B CA 1
ATOM 6864 C C . HIS B 1 360 ? 3.736 42.062 31.797 1 43.62 360 HIS B C 1
ATOM 6866 O O . HIS B 1 360 ? 3.238 43.094 31.328 1 43.62 360 HIS B O 1
ATOM 6872 N N . HIS B 1 361 ? 4.801 41.906 31.062 1 47.41 361 HIS B N 1
ATOM 6873 C CA . HIS B 1 361 ? 4.645 42.062 29.609 1 47.41 361 HIS B CA 1
ATOM 6874 C C . HIS B 1 361 ? 3.834 40.906 29.031 1 47.41 361 HIS B C 1
ATOM 6876 O O . HIS B 1 361 ? 4.172 39.75 29.25 1 47.41 361 HIS B O 1
ATOM 6882 N N . ILE B 1 362 ? 2.477 41 29.031 1 47.75 362 ILE B N 1
ATOM 6883 C CA . ILE B 1 362 ? 1.605 40.031 28.359 1 47.75 362 ILE B CA 1
ATOM 6884 C C . ILE B 1 362 ? 1.972 39.969 26.875 1 47.75 362 ILE B C 1
ATOM 6886 O O . ILE B 1 362 ? 2.01 40.969 26.188 1 47.75 362 ILE B O 1
ATOM 6890 N N . ALA B 1 363 ? 2.377 38.875 26.438 1 49.66 363 ALA B N 1
ATOM 6891 C CA . ALA B 1 363 ? 2.744 38.406 25.109 1 49.66 363 ALA B CA 1
ATOM 6892 C C . ALA B 1 363 ? 1.562 38.5 24.141 1 49.66 363 ALA B C 1
ATOM 6894 O O . ALA B 1 363 ? 0.405 38.438 24.562 1 49.66 363 ALA B O 1
ATOM 6895 N N . GLN B 1 364 ? 1.729 39.25 23.062 1 50.28 364 GLN B N 1
ATOM 6896 C CA . GLN B 1 364 ? 0.904 39.312 21.859 1 50.28 364 GLN B CA 1
ATOM 6897 C C . GLN B 1 364 ? 0.365 37.938 21.5 1 50.28 364 GLN B C 1
ATOM 6899 O O . GLN B 1 364 ? 1.111 36.938 21.5 1 50.28 364 GLN B O 1
ATOM 6904 N N . VAL B 1 365 ? -0.891 37.656 21.859 1 46.72 365 VAL B N 1
ATOM 6905 C CA . VAL B 1 365 ? -1.617 36.406 21.531 1 46.72 365 VAL B CA 1
ATOM 6906 C C . VAL B 1 365 ? -1.833 36.344 20.031 1 46.72 365 VAL B C 1
ATOM 6908 O O . VAL B 1 365 ? -2.27 37.312 19.406 1 46.72 365 VAL B O 1
ATOM 6911 N N . SER B 1 366 ? -1.13 35.562 19.359 1 49.16 366 SER B N 1
ATOM 6912 C CA . SER B 1 366 ? -1.38 35.375 17.938 1 49.16 366 SER B CA 1
ATOM 6913 C C . SER B 1 366 ? -2.83 34.969 17.688 1 49.16 366 SER B C 1
ATOM 6915 O O . SER B 1 366 ? -3.387 34.125 18.406 1 49.16 366 SER B O 1
ATOM 6917 N N . PRO B 1 367 ? -3.752 35.781 17.172 1 45.81 367 PRO B N 1
ATOM 6918 C CA . PRO B 1 367 ? -5.145 35.469 16.844 1 45.81 367 PRO B CA 1
ATOM 6919 C C . PRO B 1 367 ? -5.285 34.156 16.078 1 45.81 367 PRO B C 1
ATOM 6921 O O . PRO B 1 367 ? -6.375 33.812 15.609 1 45.81 367 PRO B O 1
ATOM 6924 N N . ALA B 1 368 ? -4.5 33.406 15.672 1 44.84 368 ALA B N 1
ATOM 6925 C CA . ALA B 1 368 ? -4.652 32.562 14.508 1 44.84 368 ALA B CA 1
ATOM 6926 C C . ALA B 1 368 ? -5.75 31.516 14.734 1 44.84 368 ALA B C 1
ATOM 6928 O O . ALA B 1 368 ? -6.027 30.703 13.859 1 44.84 368 ALA B O 1
ATOM 6929 N N . THR B 1 369 ? -6.125 31.047 16 1 52.75 369 THR B N 1
ATOM 6930 C CA . THR B 1 369 ? -6.562 29.656 15.984 1 52.75 369 THR B CA 1
ATOM 6931 C C . THR B 1 369 ? -8.07 29.578 15.773 1 52.75 369 THR B C 1
ATOM 6933 O O . THR B 1 369 ? -8.797 30.547 16 1 52.75 369 THR B O 1
ATOM 6936 N N . SER B 1 370 ? -8.555 28.734 14.953 1 57.88 370 SER B N 1
ATOM 6937 C CA . SER B 1 370 ? -9.93 28.281 14.766 1 57.88 370 SER B CA 1
ATOM 6938 C C . SER B 1 370 ? -10.641 28.094 16.109 1 57.88 370 SER B C 1
ATOM 6940 O O . SER B 1 370 ? -11.867 28.141 16.172 1 57.88 370 SER B O 1
ATOM 6942 N N . SER B 1 371 ? -9.828 28.078 17.141 1 68.5 371 SER B N 1
ATOM 6943 C CA . SER B 1 371 ? -10.453 27.859 18.438 1 68.5 371 SER B CA 1
ATOM 6944 C C . SER B 1 371 ? -10.242 29.047 19.359 1 68.5 371 SER B C 1
ATOM 6946 O O . SER B 1 371 ? -9.195 29.703 19.328 1 68.5 371 SER B O 1
ATOM 6948 N N . PRO B 1 372 ? -11.312 29.359 20.094 1 78.25 372 PRO B N 1
ATOM 6949 C CA . PRO B 1 372 ? -11.18 30.453 21.047 1 78.25 372 PRO B CA 1
ATOM 6950 C C . PRO B 1 372 ? -10.227 30.141 22.203 1 78.25 372 PRO B C 1
ATOM 6952 O O . PRO B 1 372 ? -10.625 29.469 23.172 1 78.25 372 PRO B O 1
ATOM 6955 N N . SER B 1 373 ? -9.062 30.375 21.953 1 80.88 373 SER B N 1
ATOM 6956 C CA . SER B 1 373 ? -8.039 30.141 22.969 1 80.88 373 SER B CA 1
ATOM 6957 C C . SER B 1 373 ? -7.168 31.375 23.188 1 80.88 373 SER B C 1
ATOM 6959 O O . SER B 1 373 ? -7.07 32.219 22.297 1 80.88 373 SER B O 1
ATOM 6961 N N . LEU B 1 374 ? -6.648 31.469 24.391 1 80.94 374 LEU B N 1
ATOM 6962 C CA . LEU B 1 374 ? -5.758 32.562 24.766 1 80.94 374 LEU B CA 1
ATOM 6963 C C . LEU B 1 374 ? -4.625 32.062 25.656 1 80.94 374 LEU B C 1
ATOM 6965 O O . LEU B 1 374 ? -4.828 31.203 26.5 1 80.94 374 LEU B O 1
ATOM 6969 N N . ALA B 1 375 ? -3.477 32.594 25.328 1 83.69 375 ALA B N 1
ATOM 6970 C CA . ALA B 1 375 ? -2.332 32.25 26.172 1 83.69 375 ALA B CA 1
ATOM 6971 C C . ALA B 1 375 ? -1.53 33.5 26.516 1 83.69 375 ALA B C 1
ATOM 6973 O O . ALA B 1 375 ? -1.542 34.5 25.781 1 83.69 375 ALA B O 1
ATOM 6974 N N . ALA B 1 376 ? -0.971 33.5 27.656 1 82.56 376 ALA B N 1
ATOM 6975 C CA . ALA B 1 376 ? -0.123 34.594 28.125 1 82.56 376 ALA B CA 1
ATOM 6976 C C . ALA B 1 376 ? 1.078 34.094 28.906 1 82.56 376 ALA B C 1
ATOM 6978 O O . ALA B 1 376 ? 0.992 33.031 29.562 1 82.56 376 ALA B O 1
ATOM 6979 N N . VAL B 1 377 ? 2.111 34.75 28.719 1 83.56 377 VAL B N 1
ATOM 6980 C CA . VAL B 1 377 ? 3.289 34.469 29.531 1 83.56 377 VAL B CA 1
ATOM 6981 C C . VAL B 1 377 ? 3.631 35.688 30.391 1 83.56 377 VAL B C 1
ATOM 6983 O O . VAL B 1 377 ? 3.754 36.781 29.875 1 83.56 377 VAL B O 1
ATOM 6986 N N . MET B 1 378 ? 3.754 35.438 31.625 1 81.25 378 MET B N 1
ATOM 6987 C CA . MET B 1 378 ? 4.098 36.469 32.594 1 81.25 378 MET B CA 1
ATOM 6988 C C . MET B 1 378 ? 5.492 36.25 33.156 1 81.25 378 MET B C 1
ATOM 6990 O O . MET B 1 378 ? 5.812 35.156 33.594 1 81.25 378 MET B O 1
ATOM 6994 N N . PHE B 1 379 ? 6.266 37.281 33.062 1 83 379 PHE B N 1
ATOM 6995 C CA . PHE B 1 379 ? 7.609 37.219 33.625 1 83 379 PHE B CA 1
ATOM 6996 C C . PHE B 1 379 ? 7.699 38 34.938 1 83 379 PHE B C 1
ATOM 6998 O O . PHE B 1 379 ? 7.324 39.156 35 1 83 379 PHE B O 1
ATOM 7005 N N . TYR B 1 380 ? 8.219 37.344 35.938 1 79.19 380 TYR B N 1
ATOM 7006 C CA . TYR B 1 380 ? 8.344 37.938 37.25 1 79.19 380 TYR B CA 1
ATOM 7007 C C . TYR B 1 380 ? 9.805 38.188 37.594 1 79.19 380 TYR B C 1
ATOM 7009 O O . TYR B 1 380 ? 10.5 37.281 38.094 1 79.19 380 TYR B O 1
ATOM 7017 N N . HIS B 1 381 ? 10.172 39.469 37.5 1 75.75 381 HIS B N 1
ATOM 7018 C CA . HIS B 1 381 ? 11.57 39.781 37.75 1 75.75 381 HIS B CA 1
ATOM 7019 C C . HIS B 1 381 ? 11.766 40.375 39.125 1 75.75 381 HIS B C 1
ATOM 7021 O O . HIS B 1 381 ? 12.898 40.625 39.562 1 75.75 381 HIS B O 1
ATOM 7027 N N . SER B 1 382 ? 10.734 40.594 39.906 1 71.19 382 SER B N 1
ATOM 7028 C CA . SER B 1 382 ? 10.828 41.219 41.219 1 71.19 382 SER B CA 1
ATOM 7029 C C . SER B 1 382 ? 10.961 40.188 42.312 1 71.19 382 SER B C 1
ATOM 7031 O O . SER B 1 382 ? 11.266 40.5 43.469 1 71.19 382 SER B O 1
ATOM 7033 N N . VAL B 1 383 ? 10.727 38.969 42.031 1 69.31 383 VAL B N 1
ATOM 7034 C CA . VAL B 1 383 ? 10.805 37.906 43 1 69.31 383 VAL B CA 1
ATOM 7035 C C . VAL B 1 383 ? 12.047 37.031 42.75 1 69.31 383 VAL B C 1
ATOM 7037 O O . VAL B 1 383 ? 12.414 36.781 41.625 1 69.31 383 VAL B O 1
ATOM 7040 N N . GLN B 1 384 ? 12.75 36.844 43.875 1 75.25 384 GLN B N 1
ATOM 7041 C CA . GLN B 1 384 ? 13.891 35.938 43.781 1 75.25 384 GLN B CA 1
ATOM 7042 C C . GLN B 1 384 ? 13.578 34.562 44.375 1 75.25 384 GLN B C 1
ATOM 7044 O O . GLN B 1 384 ? 13.062 34.5 45.5 1 75.25 384 GLN B O 1
ATOM 7049 N N . PRO B 1 385 ? 13.742 33.469 43.5 1 82.12 385 PRO B N 1
ATOM 7050 C CA . PRO B 1 385 ? 14.273 33.406 42.156 1 82.12 385 PRO B CA 1
ATOM 7051 C C . PRO B 1 385 ? 13.266 33.875 41.094 1 82.12 385 PRO B C 1
ATOM 7053 O O . PRO B 1 385 ? 12.055 33.719 41.281 1 82.12 385 PRO B O 1
ATOM 7056 N N . HIS B 1 386 ? 13.797 34.531 40.062 1 82.31 386 HIS B N 1
ATOM 7057 C CA . HIS B 1 386 ? 12.93 34.969 38.969 1 82.31 386 HIS B CA 1
ATOM 7058 C C . HIS B 1 386 ? 12.148 33.781 38.375 1 82.31 386 HIS B C 1
ATOM 7060 O O . HIS B 1 386 ? 12.656 32.688 38.312 1 82.31 386 HIS B O 1
ATOM 7066 N N . SER B 1 387 ? 10.914 34.031 38.062 1 83.56 387 SER B N 1
ATOM 7067 C CA . SER B 1 387 ? 10.078 33 37.5 1 83.56 387 SER B CA 1
ATOM 7068 C C . SER B 1 387 ? 9.133 33.562 36.438 1 83.56 387 SER B C 1
ATOM 7070 O O . SER B 1 387 ? 8.984 34.781 36.312 1 83.56 387 SER B O 1
ATOM 7072 N N . ALA B 1 388 ? 8.688 32.719 35.625 1 85.94 388 ALA B N 1
ATOM 7073 C CA . ALA B 1 388 ? 7.672 33.062 34.625 1 85.94 388 ALA B CA 1
ATOM 7074 C C . ALA B 1 388 ? 6.5 32.094 34.688 1 85.94 388 ALA B C 1
ATOM 7076 O O . ALA B 1 388 ? 6.613 31 35.281 1 85.94 388 ALA B O 1
ATOM 7077 N N . GLN B 1 389 ? 5.41 32.531 34.25 1 84.88 389 GLN B N 1
ATOM 7078 C CA . GLN B 1 389 ? 4.191 31.734 34.281 1 84.88 389 GLN B CA 1
ATOM 7079 C C . GLN B 1 389 ? 3.471 31.75 32.938 1 84.88 389 GLN B C 1
ATOM 7081 O O . GLN B 1 389 ? 3.244 32.812 32.344 1 84.88 389 GLN B O 1
ATOM 7086 N N . LEU B 1 390 ? 3.223 30.562 32.5 1 86.81 390 LEU B N 1
ATOM 7087 C CA . LEU B 1 390 ? 2.402 30.406 31.297 1 86.81 390 LEU B CA 1
ATOM 7088 C C . LEU B 1 390 ? 0.94 30.188 31.656 1 86.81 390 LEU B C 1
ATOM 7090 O O . LEU B 1 390 ? 0.623 29.281 32.438 1 86.81 390 LEU B O 1
ATOM 7094 N N . LEU B 1 391 ? 0.083 31.016 31.141 1 84.56 391 LEU B N 1
ATOM 7095 C CA . LEU B 1 391 ? -1.354 30.875 31.344 1 84.56 391 LEU B CA 1
ATOM 7096 C C . LEU B 1 391 ? -2.055 30.516 30.031 1 84.56 391 LEU B C 1
ATOM 7098 O O . LEU B 1 391 ? -1.832 31.172 29 1 84.56 391 LEU B O 1
ATOM 7102 N N . ARG B 1 392 ? -2.816 29.484 30.078 1 84.44 392 ARG B N 1
ATOM 7103 C CA . ARG B 1 392 ? -3.566 29.062 28.906 1 84.44 392 ARG B CA 1
ATOM 7104 C C . ARG B 1 392 ? -5.055 28.938 29.219 1 84.44 392 ARG B C 1
ATOM 7106 O O . ARG B 1 392 ? -5.438 28.391 30.25 1 84.44 392 ARG B O 1
ATOM 7113 N N . PHE B 1 393 ? -5.816 29.484 28.281 1 83.19 393 PHE B N 1
ATOM 7114 C CA . PHE B 1 393 ? -7.266 29.422 28.406 1 83.19 393 PHE B CA 1
ATOM 7115 C C . PHE B 1 393 ? -7.902 28.891 27.125 1 83.19 393 PHE B C 1
ATOM 7117 O O . PHE B 1 393 ? -7.488 29.266 26.031 1 83.19 393 PHE B O 1
ATOM 7124 N N . SER B 1 394 ? -8.766 28.016 27.266 1 83.06 394 SER B N 1
ATOM 7125 C CA . SER B 1 394 ? -9.586 27.547 26.141 1 83.06 394 SER B CA 1
ATOM 7126 C C . SER B 1 394 ? -11.07 27.625 26.484 1 83.06 394 SER B C 1
ATOM 7128 O O . SER B 1 394 ? -11.484 27.297 27.594 1 83.06 394 SER B O 1
ATOM 7130 N N . PHE B 1 395 ? -11.797 28.156 25.469 1 83 395 PHE B N 1
ATOM 7131 C CA . PHE B 1 395 ? -13.211 28.406 25.719 1 83 395 PHE B CA 1
ATOM 7132 C C . PHE B 1 395 ? -14.078 27.688 24.703 1 83 395 PHE B C 1
ATOM 7134 O O . PHE B 1 395 ? -13.617 27.359 23.594 1 83 395 PHE B O 1
ATOM 7141 N N . ASP B 1 396 ? -15.203 27.312 25.156 1 83.56 396 ASP B N 1
ATOM 7142 C CA . ASP B 1 396 ? -16.281 26.938 24.25 1 83.56 396 ASP B CA 1
ATOM 7143 C C . ASP B 1 396 ? -17.266 28.094 24.062 1 83.56 396 ASP B C 1
ATOM 7145 O O . ASP B 1 396 ? -17.906 28.531 25.016 1 83.56 396 ASP B O 1
ATOM 7149 N N . VAL B 1 397 ? -17.234 28.609 22.859 1 79.5 397 VAL B N 1
ATOM 7150 C CA . VAL B 1 397 ? -18.062 29.781 22.578 1 79.5 397 VAL B CA 1
ATOM 7151 C C . VAL B 1 397 ? -19.312 29.359 21.797 1 79.5 397 VAL B C 1
ATOM 7153 O O . VAL B 1 397 ? -19.219 28.812 20.703 1 79.5 397 VAL B O 1
ATOM 7156 N N . SER B 1 398 ? -20.375 29.234 22.469 1 75.62 398 SER B N 1
ATOM 7157 C CA . SER B 1 398 ? -21.672 29.016 21.844 1 75.62 398 SER B CA 1
ATOM 7158 C C . SER B 1 398 ? -22.484 30.312 21.781 1 75.62 398 SER B C 1
ATOM 7160 O O . SER B 1 398 ? -22.078 31.328 22.359 1 75.62 398 SER B O 1
ATOM 7162 N N . SER B 1 399 ? -23.469 30.359 20.938 1 70.12 399 SER B N 1
ATOM 7163 C CA . SER B 1 399 ? -24.297 31.547 20.766 1 70.12 399 SER B CA 1
ATOM 7164 C C . SER B 1 399 ? -24.922 31.984 22.078 1 70.12 399 SER B C 1
ATOM 7166 O O . SER B 1 399 ? -25.344 33.125 22.219 1 70.12 399 SER B O 1
ATOM 7168 N N . GLU B 1 400 ? -24.812 31.203 23.047 1 74.5 400 GLU B N 1
ATOM 7169 C CA . GLU B 1 400 ? -25.562 31.562 24.25 1 74.5 400 GLU B CA 1
ATOM 7170 C C . GLU B 1 400 ? -24.625 31.766 25.438 1 74.5 400 GLU B C 1
ATOM 7172 O O . GLU B 1 400 ? -24.953 32.5 26.375 1 74.5 400 GLU B O 1
ATOM 7177 N N . ALA B 1 401 ? -23.5 31.094 25.344 1 80.38 401 ALA B N 1
ATOM 7178 C CA . ALA B 1 401 ? -22.641 31.188 26.516 1 80.38 401 ALA B CA 1
ATOM 7179 C C . ALA B 1 401 ? -21.188 30.875 26.172 1 80.38 401 ALA B C 1
ATOM 7181 O O . ALA B 1 401 ? -20.891 30.328 25.094 1 80.38 401 ALA B O 1
ATOM 7182 N N . VAL B 1 402 ? -20.344 31.5 27.016 1 85.44 402 VAL B N 1
ATOM 7183 C CA . VAL B 1 402 ? -18.922 31.172 26.938 1 85.44 402 VAL B CA 1
ATOM 7184 C C . VAL B 1 402 ? -18.484 30.375 28.156 1 85.44 402 VAL B C 1
ATOM 7186 O O . VAL B 1 402 ? -18.625 30.844 29.297 1 85.44 402 VAL B O 1
ATOM 7189 N N . THR B 1 403 ? -18.156 29.109 27.891 1 86.12 403 THR B N 1
ATOM 7190 C CA . THR B 1 403 ? -17.719 28.25 28.984 1 86.12 403 THR B CA 1
ATOM 7191 C C . THR B 1 403 ? -16.25 27.891 28.828 1 86.12 403 THR B C 1
ATOM 7193 O O . THR B 1 403 ? -15.766 27.703 27.703 1 86.12 403 THR B O 1
ATOM 7196 N N . PRO B 1 404 ? -15.617 27.922 29.984 1 82.88 404 PRO B N 1
ATOM 7197 C CA . PRO B 1 404 ? -14.219 27.5 29.891 1 82.88 404 PRO B CA 1
ATOM 7198 C C . PRO B 1 404 ? -14.055 26 29.672 1 82.88 404 PRO B C 1
ATOM 7200 O O . PRO B 1 404 ? -14.805 25.203 30.234 1 82.88 404 PRO B O 1
ATOM 7203 N N . ILE B 1 405 ? -13.258 25.641 28.766 1 78.88 405 ILE B N 1
ATOM 7204 C CA . ILE B 1 405 ? -12.945 24.234 28.516 1 78.88 405 ILE B CA 1
ATOM 7205 C C . ILE B 1 405 ? -11.758 23.812 29.375 1 78.88 405 ILE B C 1
ATOM 7207 O O . ILE B 1 405 ? -11.812 22.781 30.047 1 78.88 405 ILE B O 1
ATOM 7211 N N . ASN B 1 406 ? -10.703 24.594 29.281 1 80.31 406 ASN B N 1
ATOM 7212 C CA . ASN B 1 406 ? -9.492 24.266 30.016 1 80.31 406 ASN B CA 1
ATOM 7213 C C . ASN B 1 406 ? -8.742 25.516 30.453 1 80.31 406 ASN B C 1
ATOM 7215 O O . ASN B 1 406 ? -8.672 26.5 29.703 1 80.31 406 ASN B O 1
ATOM 7219 N N . ILE B 1 407 ? -8.406 25.547 31.719 1 82.5 407 ILE B N 1
ATOM 7220 C CA . ILE B 1 407 ? -7.539 26.594 32.25 1 82.5 407 ILE B CA 1
ATOM 7221 C C . ILE B 1 407 ? -6.301 25.953 32.906 1 82.5 407 ILE B C 1
ATOM 7223 O O . ILE B 1 407 ? -6.418 25.062 33.75 1 82.5 407 ILE B O 1
ATOM 7227 N N . SER B 1 408 ? -5.172 26.328 32.312 1 84 408 SER B N 1
ATOM 7228 C CA . SER B 1 408 ? -3.941 25.766 32.844 1 84 408 SER B CA 1
ATOM 7229 C C . SER B 1 408 ? -2.904 26.844 33.125 1 84 408 SER B C 1
ATOM 7231 O O . SER B 1 408 ? -2.922 27.906 32.5 1 84 408 SER B O 1
ATOM 7233 N N . SER B 1 409 ? -2.168 26.594 34.125 1 86 409 SER B N 1
ATOM 7234 C CA . SER B 1 409 ? -1.068 27.469 34.5 1 86 409 SER B CA 1
ATOM 7235 C C . SER B 1 409 ? 0.193 26.672 34.812 1 86 409 SER B C 1
ATOM 7237 O O . SER B 1 409 ? 0.128 25.641 35.5 1 86 409 SER B O 1
ATOM 7239 N N . LYS B 1 410 ? 1.262 27.109 34.25 1 87.5 410 LYS B N 1
ATOM 7240 C CA . LYS B 1 410 ? 2.535 26.438 34.5 1 87.5 410 LYS B CA 1
ATOM 7241 C C . LYS B 1 410 ? 3.635 27.453 34.812 1 87.5 410 LYS B C 1
ATOM 7243 O O . LYS B 1 410 ? 3.816 28.422 34.062 1 87.5 410 LYS B O 1
ATOM 7248 N N . GLU B 1 411 ? 4.301 27.188 35.844 1 85.81 411 GLU B N 1
ATOM 7249 C CA . GLU B 1 411 ? 5.418 28.047 36.219 1 85.81 411 GLU B CA 1
ATOM 7250 C C . GLU B 1 411 ? 6.75 27.438 35.781 1 85.81 411 GLU B C 1
ATOM 7252 O O . GLU B 1 411 ? 6.91 26.219 35.75 1 85.81 411 GLU B O 1
ATOM 7257 N N . PHE B 1 412 ? 7.652 28.312 35.406 1 87.75 412 PHE B N 1
ATOM 7258 C CA . PHE B 1 412 ? 9 27.875 35.062 1 87.75 412 PHE B CA 1
ATOM 7259 C C . PHE B 1 412 ? 10.031 28.922 35.469 1 87.75 412 PHE B C 1
ATOM 7261 O O . PHE B 1 412 ? 9.727 30.109 35.531 1 87.75 412 PHE B O 1
ATOM 7268 N N . PRO B 1 413 ? 11.195 28.469 35.688 1 87.38 413 PRO B N 1
ATOM 7269 C CA . PRO B 1 413 ? 12.234 29.391 36.125 1 87.38 413 PRO B CA 1
ATOM 7270 C C . PRO B 1 413 ? 12.883 30.172 35 1 87.38 413 PRO B C 1
ATOM 7272 O O . PRO B 1 413 ? 12.953 29.672 33.875 1 87.38 413 PRO B O 1
ATOM 7275 N N . ILE B 1 414 ? 13.234 31.344 35.344 1 85.56 414 ILE B N 1
ATOM 7276 C CA . ILE B 1 414 ? 14.062 32.156 34.438 1 85.56 414 ILE B CA 1
ATOM 7277 C C . ILE B 1 414 ? 15.328 32.594 35.188 1 85.56 414 ILE B C 1
ATOM 7279 O O . ILE B 1 414 ? 15.391 32.562 36.406 1 85.56 414 ILE B O 1
ATOM 7283 N N . GLY B 1 415 ? 16.391 32.906 34.5 1 85.19 415 GLY B N 1
ATOM 7284 C CA . GLY B 1 415 ? 17.641 33.312 35.125 1 85.19 415 GLY B CA 1
ATOM 7285 C C . GLY B 1 415 ? 17.484 34.562 35.969 1 85.19 415 GLY B C 1
ATOM 7286 O O . GLY B 1 415 ? 16.781 35.5 35.594 1 85.19 415 GLY B O 1
ATOM 7287 N N . ASN B 1 416 ? 18.125 34.562 37.062 1 86.31 416 ASN B N 1
ATOM 7288 C CA . ASN B 1 416 ? 18.031 35.719 38 1 86.31 416 ASN B CA 1
ATOM 7289 C C . ASN B 1 416 ? 18.672 36.969 37.406 1 86.31 416 ASN B C 1
ATOM 7291 O O . ASN B 1 416 ? 18.312 38.094 37.75 1 86.31 416 ASN B O 1
ATOM 7295 N N . GLU B 1 417 ? 19.562 36.719 36.594 1 88.88 417 GLU B N 1
ATOM 7296 C CA . GLU B 1 417 ? 20.266 37.844 35.969 1 88.88 417 GLU B CA 1
ATOM 7297 C C . GLU B 1 417 ? 19.703 38.188 34.594 1 88.88 417 GLU B C 1
ATOM 7299 O O . GLU B 1 417 ? 20.375 38.812 33.781 1 88.88 417 GLU B O 1
ATOM 7304 N N . SER B 1 418 ? 18.531 37.688 34.438 1 87.56 418 SER B N 1
ATOM 7305 C CA . SER B 1 418 ? 18.031 37.844 33.094 1 87.56 418 SER B CA 1
ATOM 7306 C C . SER B 1 418 ? 16.672 38.562 33.062 1 87.56 418 SER B C 1
ATOM 7308 O O . SER B 1 418 ? 15.93 38.5 34.062 1 87.56 418 SER B O 1
ATOM 7310 N N . SER B 1 419 ? 16.391 39.281 32.031 1 85.94 419 SER B N 1
ATOM 7311 C CA . SER B 1 419 ? 15.086 39.906 31.781 1 85.94 419 SER B CA 1
ATOM 7312 C C . SER B 1 419 ? 14.57 39.531 30.391 1 85.94 419 SER B C 1
ATOM 7314 O O . SER B 1 419 ? 15.344 39.469 29.438 1 85.94 419 SER B O 1
ATOM 7316 N N . ALA B 1 420 ? 13.336 39.25 30.359 1 87.62 420 ALA B N 1
ATOM 7317 C CA . ALA B 1 420 ? 12.703 38.875 29.109 1 87.6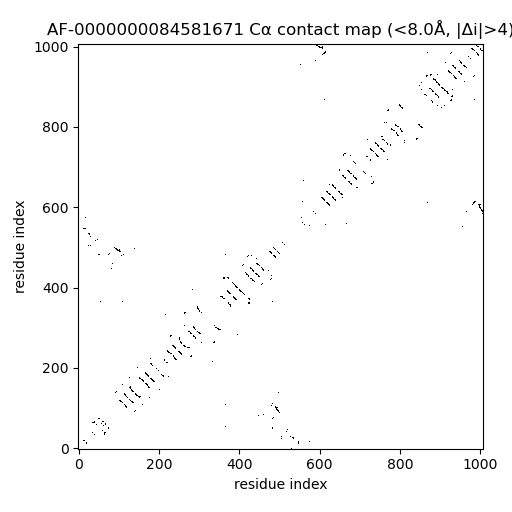2 420 ALA B CA 1
ATOM 7318 C C . ALA B 1 420 ? 12.141 40.094 28.391 1 87.62 420 ALA B C 1
ATOM 7320 O O . ALA B 1 420 ? 11.57 41 29.016 1 87.62 420 ALA B O 1
ATOM 7321 N N . GLN B 1 421 ? 12.414 40.062 27.062 1 84.19 421 GLN B N 1
ATOM 7322 C CA . GLN B 1 421 ? 11.875 41.125 26.203 1 84.19 421 GLN B CA 1
ATOM 7323 C C . GLN B 1 421 ? 11.25 40.531 24.953 1 84.19 421 GLN B C 1
ATOM 7325 O O . GLN B 1 421 ? 11.539 39.406 24.578 1 84.19 421 GLN B O 1
ATOM 7330 N N . LEU B 1 422 ? 10.312 41.25 24.359 1 87.25 422 LEU B N 1
ATOM 7331 C CA . LEU B 1 422 ? 9.703 40.906 23.078 1 87.25 422 LEU B CA 1
ATOM 7332 C C . LEU B 1 422 ? 9.086 39.531 23.125 1 87.25 422 LEU B C 1
ATOM 7334 O O . LEU B 1 422 ? 9.305 38.719 22.219 1 87.25 422 LEU B O 1
ATOM 7338 N N . ALA B 1 423 ? 8.477 39.188 24.188 1 88.81 423 ALA B N 1
ATOM 7339 C CA . ALA B 1 423 ? 7.906 37.844 24.344 1 88.81 423 ALA B CA 1
ATOM 7340 C C . ALA B 1 423 ? 6.684 37.688 23.438 1 88.81 423 ALA B C 1
ATOM 7342 O O . ALA B 1 423 ? 5.828 38.562 23.359 1 88.81 423 ALA B O 1
ATOM 7343 N N . GLN B 1 424 ? 6.664 36.594 22.75 1 88.69 424 GLN B N 1
ATOM 7344 C CA . GLN B 1 424 ? 5.535 36.219 21.906 1 88.69 424 GLN B CA 1
ATOM 7345 C C . GLN B 1 424 ? 5.102 34.781 22.188 1 88.69 424 GLN B C 1
ATOM 7347 O O . GLN B 1 424 ? 5.93 33.875 22.219 1 88.69 424 GLN B O 1
ATOM 7352 N N . ILE B 1 425 ? 3.842 34.625 22.453 1 87.94 425 ILE B N 1
ATOM 7353 C CA . ILE B 1 425 ? 3.271 33.312 22.703 1 87.94 425 ILE B CA 1
ATOM 7354 C C . ILE B 1 425 ? 2.098 33.062 21.766 1 87.94 425 ILE B C 1
ATOM 7356 O O . ILE B 1 425 ? 1.364 34 21.406 1 87.94 425 ILE B O 1
ATOM 7360 N N . GLY B 1 426 ? 2.041 31.891 21.344 1 85.25 426 GLY B N 1
ATOM 7361 C CA . GLY B 1 426 ? 0.914 31.531 20.484 1 85.25 426 GLY B CA 1
ATOM 7362 C C . GLY B 1 426 ? -0.411 31.531 21.234 1 85.25 426 GLY B C 1
ATOM 7363 O O . GLY B 1 426 ? -0.439 31.469 22.453 1 85.25 426 GLY B O 1
ATOM 7364 N N . ALA B 1 427 ? -1.481 31.547 20.453 1 82 427 ALA B N 1
ATOM 7365 C CA . ALA B 1 427 ? -2.824 31.594 21.031 1 82 427 ALA B CA 1
ATOM 7366 C C . ALA B 1 427 ? -3.119 30.312 21.812 1 82 427 ALA B C 1
ATOM 7368 O O . ALA B 1 427 ? -3.861 30.328 22.797 1 82 427 ALA B O 1
ATOM 7369 N N . LEU B 1 428 ? -2.529 29.219 21.438 1 84.81 428 LEU B N 1
ATOM 7370 C CA . LEU B 1 428 ? -2.779 27.938 22.109 1 84.81 428 LEU B CA 1
ATOM 7371 C C . LEU B 1 428 ? -1.832 27.75 23.281 1 84.81 428 LEU B C 1
ATOM 7373 O O . LEU B 1 428 ? -2.062 26.891 24.141 1 84.81 428 LEU B O 1
ATOM 7377 N N . GLY B 1 429 ? -0.744 28.594 23.234 1 87.5 429 GLY B N 1
ATOM 7378 C CA . GLY B 1 429 ? 0.226 28.5 24.312 1 87.5 429 GLY B CA 1
ATOM 7379 C C . GLY B 1 429 ? 1.123 27.281 24.219 1 87.5 429 GLY B C 1
ATOM 7380 O O . GLY B 1 429 ? 1.669 26.828 25.234 1 87.5 429 GLY B O 1
ATOM 7381 N N . ILE B 1 430 ? 1.25 26.75 23.062 1 90.19 430 ILE B N 1
ATOM 7382 C CA . ILE B 1 430 ? 2.053 25.547 22.891 1 90.19 430 ILE B CA 1
ATOM 7383 C C . ILE B 1 430 ? 3.512 25.938 22.656 1 90.19 430 ILE B C 1
ATOM 7385 O O . ILE B 1 430 ? 4.426 25.219 23.078 1 90.19 430 ILE B O 1
ATOM 7389 N N . ARG B 1 431 ? 3.645 27.047 21.953 1 92.44 431 ARG B N 1
ATOM 7390 C CA . ARG B 1 431 ? 4.988 27.516 21.641 1 92.44 431 ARG B CA 1
ATOM 7391 C C . ARG B 1 431 ? 5.117 29.016 21.906 1 92.44 431 ARG B C 1
ATOM 7393 O O . ARG B 1 431 ? 4.152 29.766 21.75 1 92.44 431 ARG B O 1
ATOM 7400 N N . GLY B 1 432 ? 6.273 29.422 22.281 1 91.06 432 GLY B N 1
ATOM 7401 C CA . GLY B 1 432 ? 6.586 30.828 22.5 1 91.06 432 GLY B CA 1
ATOM 7402 C C . GLY B 1 432 ? 8.062 31.141 22.344 1 91.06 432 GLY B C 1
ATOM 7403 O O . GLY B 1 432 ? 8.898 30.234 22.344 1 91.06 432 GLY B O 1
ATOM 7404 N N . VAL B 1 433 ? 8.336 32.375 22.109 1 93.38 433 VAL B N 1
ATOM 7405 C CA . VAL B 1 433 ? 9.711 32.812 21.953 1 93.38 433 VAL B CA 1
ATOM 7406 C C . VAL B 1 433 ? 9.875 34.188 22.625 1 93.38 433 VAL B C 1
ATOM 7408 O O . VAL B 1 433 ? 8.922 34.969 22.734 1 93.38 433 VAL B O 1
ATOM 7411 N N . TRP B 1 434 ? 11.062 34.438 23.156 1 90.5 434 TRP B N 1
ATOM 7412 C CA . TRP B 1 434 ? 11.375 35.75 23.656 1 90.5 434 TRP B CA 1
ATOM 7413 C C . TRP B 1 434 ? 12.875 36 23.625 1 90.5 434 TRP B C 1
ATOM 7415 O O . TRP B 1 434 ? 13.672 35.094 23.453 1 90.5 434 TRP B O 1
ATOM 7425 N N . LEU B 1 435 ? 13.18 37.25 23.641 1 91.5 435 LEU B N 1
ATOM 7426 C CA . LEU B 1 435 ? 14.562 37.688 23.766 1 91.5 435 LEU B CA 1
ATOM 7427 C C . LEU B 1 435 ? 14.945 37.875 25.234 1 91.5 435 LEU B C 1
ATOM 7429 O O . LEU B 1 435 ? 14.266 38.594 25.969 1 91.5 435 LEU B O 1
ATOM 7433 N N . GLU B 1 436 ? 15.938 37.219 25.641 1 90.94 436 GLU B N 1
ATOM 7434 C CA . GLU B 1 436 ? 16.391 37.344 27.016 1 90.94 436 GLU B CA 1
ATOM 7435 C C . GLU B 1 436 ? 17.719 38.094 27.109 1 90.94 436 GLU B C 1
ATOM 7437 O O . GLU B 1 436 ? 18.672 37.75 26.406 1 90.94 436 GLU B O 1
ATOM 7442 N N . HIS B 1 437 ? 17.672 39.094 27.969 1 90.25 437 HIS B N 1
ATOM 7443 C CA . HIS B 1 437 ? 18.891 39.875 28.219 1 90.25 437 HIS B CA 1
ATOM 7444 C C . HIS B 1 437 ? 19.547 39.469 29.531 1 90.25 437 HIS B C 1
ATOM 7446 O O . HIS B 1 437 ? 18.922 39.5 30.578 1 90.25 437 HIS B O 1
ATOM 7452 N N . ASN B 1 438 ? 20.781 39.125 29.391 1 90.56 438 ASN B N 1
ATOM 7453 C CA . ASN B 1 438 ? 21.562 38.812 30.594 1 90.56 438 ASN B CA 1
ATOM 7454 C C . ASN B 1 438 ? 22.344 40.031 31.078 1 90.56 438 ASN B C 1
ATOM 7456 O O . ASN B 1 438 ? 23.25 40.5 30.391 1 90.56 438 ASN B O 1
ATOM 7460 N N . TRP B 1 439 ? 22.109 40.375 32.25 1 90.31 439 TRP B N 1
ATOM 7461 C CA . TRP B 1 439 ? 22.688 41.625 32.781 1 90.31 439 TRP B CA 1
ATOM 7462 C C . TRP B 1 439 ? 24.141 41.406 33.219 1 90.31 439 TRP B C 1
ATOM 7464 O O . TRP B 1 439 ? 24.906 42.375 33.281 1 90.31 439 TRP B O 1
ATOM 7474 N N . GLU B 1 440 ? 24.547 40.25 33.469 1 91.38 440 GLU B N 1
ATOM 7475 C CA . GLU B 1 440 ? 25.938 39.969 33.844 1 91.38 440 GLU B CA 1
ATOM 7476 C C . GLU B 1 440 ? 26.844 39.938 32.594 1 91.38 440 GLU B C 1
ATOM 7478 O O . GLU B 1 440 ? 27.906 40.562 32.594 1 91.38 440 GLU B O 1
ATOM 7483 N N . THR B 1 441 ? 26.375 39.281 31.609 1 89.69 441 THR B N 1
ATOM 7484 C CA . THR B 1 441 ? 27.203 39.125 30.406 1 89.69 441 THR B CA 1
ATOM 7485 C C . THR B 1 441 ? 26.859 40.188 29.391 1 89.69 441 THR B C 1
ATOM 7487 O O . THR B 1 441 ? 27.625 40.438 28.438 1 89.69 441 THR B O 1
ATOM 7490 N N . GLN B 1 442 ? 25.766 40.844 29.516 1 91 442 GLN B N 1
ATOM 7491 C CA . GLN B 1 442 ? 25.266 41.875 28.609 1 91 442 GLN B CA 1
ATOM 7492 C C . GLN B 1 442 ? 24.953 41.281 27.234 1 91 442 GLN B C 1
ATOM 7494 O O . GLN B 1 442 ? 25.047 41.969 26.219 1 91 442 GLN B O 1
ATOM 7499 N N . LEU B 1 443 ? 24.734 39.969 27.281 1 90.56 443 LEU B N 1
ATOM 7500 C CA . LEU B 1 443 ? 24.406 39.312 26.031 1 90.56 443 LEU B CA 1
ATOM 7501 C C . LEU B 1 443 ? 22.922 39 25.953 1 90.56 443 LEU B C 1
ATOM 7503 O O . LEU B 1 443 ? 22.266 38.781 26.984 1 90.56 443 LEU B O 1
ATOM 7507 N N . ASN B 1 444 ? 22.422 39.062 24.719 1 92.94 444 ASN B N 1
ATOM 7508 C CA . ASN B 1 444 ? 21.047 38.656 24.469 1 92.94 444 ASN B CA 1
ATOM 7509 C C . ASN B 1 444 ? 20.984 37.219 23.922 1 92.94 444 ASN B C 1
ATOM 7511 O O . ASN B 1 444 ? 21.891 36.781 23.203 1 92.94 444 ASN B O 1
ATOM 7515 N N . ARG B 1 445 ? 19.984 36.531 24.359 1 92.88 445 ARG B N 1
ATOM 7516 C CA . ARG B 1 445 ? 19.688 35.188 23.859 1 92.88 445 ARG B CA 1
ATOM 7517 C C . ARG B 1 445 ? 18.234 35.062 23.438 1 92.88 445 ARG B C 1
ATOM 7519 O O . ARG B 1 445 ? 17.359 35.688 24.031 1 92.88 445 ARG B O 1
ATOM 7526 N N . VAL B 1 446 ? 18.047 34.281 22.406 1 94.12 446 VAL B N 1
ATOM 7527 C CA . VAL B 1 446 ? 16.672 34 22.016 1 94.12 446 VAL B CA 1
ATOM 7528 C C . VAL B 1 446 ? 16.219 32.688 22.672 1 94.12 446 VAL B C 1
ATOM 7530 O O . VAL B 1 446 ? 16.859 31.641 22.5 1 94.12 446 VAL B O 1
ATOM 7533 N N . MET B 1 447 ? 15.133 32.781 23.438 1 93.88 447 MET B N 1
ATOM 7534 C CA . MET B 1 447 ? 14.625 31.641 24.188 1 93.88 447 MET B CA 1
ATOM 7535 C C . MET B 1 447 ? 13.352 31.078 23.562 1 93.88 447 MET B C 1
ATOM 7537 O O . MET B 1 447 ? 12.695 31.766 22.766 1 93.88 447 MET B O 1
ATOM 7541 N N . LYS B 1 448 ? 13.086 29.828 23.922 1 95.12 448 LYS B N 1
ATOM 7542 C CA . LYS B 1 448 ? 11.867 29.188 23.438 1 95.12 448 LYS B CA 1
ATOM 7543 C C . LYS B 1 448 ? 11.125 28.484 24.562 1 95.12 448 LYS B C 1
ATOM 7545 O O . LYS B 1 448 ? 11.727 28.109 25.562 1 95.12 448 LYS B O 1
ATOM 7550 N N . LEU B 1 449 ? 9.844 28.422 24.375 1 94.12 449 LEU B N 1
ATOM 7551 C CA . LEU B 1 449 ? 8.953 27.672 25.25 1 94.12 449 LEU B CA 1
ATOM 7552 C C . LEU B 1 449 ? 8.188 26.609 24.453 1 94.12 449 LEU B C 1
ATOM 7554 O O . LEU B 1 449 ? 7.703 26.875 23.359 1 94.12 449 LEU B O 1
ATOM 7558 N N . ALA B 1 450 ? 8.25 25.422 25 1 94.88 450 ALA B N 1
ATOM 7559 C CA . ALA B 1 450 ? 7.469 24.312 24.438 1 94.88 450 ALA B CA 1
ATOM 7560 C C . ALA B 1 450 ? 6.57 23.688 25.5 1 94.88 450 ALA B C 1
ATOM 7562 O O . ALA B 1 450 ? 7.059 23.125 26.484 1 94.88 450 ALA B O 1
ATOM 7563 N N . TYR B 1 451 ? 5.273 23.828 25.234 1 92.5 451 TYR B N 1
ATOM 7564 C CA . TYR B 1 451 ? 4.309 23.25 26.156 1 92.5 451 TYR B CA 1
ATOM 7565 C C . TYR B 1 451 ? 3.711 21.969 25.578 1 92.5 451 TYR B C 1
ATOM 7567 O O . TYR B 1 451 ? 3.346 21.922 24.406 1 92.5 451 TYR B O 1
ATOM 7575 N N . ASP B 1 452 ? 3.684 20.969 26.406 1 88.69 452 ASP B N 1
ATOM 7576 C CA . ASP B 1 452 ? 3.062 19.703 26.016 1 88.69 452 ASP B CA 1
ATOM 7577 C C . ASP B 1 452 ? 1.683 19.547 26.641 1 88.69 452 ASP B C 1
ATOM 7579 O O . ASP B 1 452 ? 1.57 19.312 27.844 1 88.69 452 ASP B O 1
ATOM 7583 N N . PRO B 1 453 ? 0.718 19.578 25.859 1 80.56 453 PRO B N 1
ATOM 7584 C CA . PRO B 1 453 ? -0.636 19.484 26.406 1 80.56 453 PRO B CA 1
ATOM 7585 C C . PRO B 1 453 ? -0.941 18.109 27 1 80.56 453 PRO B C 1
ATOM 7587 O O . PRO B 1 453 ? -1.84 17.969 27.828 1 80.56 453 PRO B O 1
ATOM 7590 N N . LYS B 1 454 ? -0.244 17.109 26.609 1 79.44 454 LYS B N 1
ATOM 7591 C CA . LYS B 1 454 ? -0.499 15.766 27.125 1 79.44 454 LYS B CA 1
ATOM 7592 C C . LYS B 1 454 ? 0.084 15.586 28.516 1 79.44 454 LYS B C 1
ATOM 7594 O O . LYS B 1 454 ? -0.587 15.07 29.422 1 79.44 454 LYS B O 1
ATOM 7599 N N . THR B 1 455 ? 1.306 16.078 28.672 1 85.88 455 THR B N 1
ATOM 7600 C CA . THR B 1 455 ? 1.981 15.891 29.953 1 85.88 455 THR B CA 1
ATOM 7601 C C . THR B 1 455 ? 1.814 17.125 30.844 1 85.88 455 THR B C 1
ATOM 7603 O O . THR B 1 455 ? 2.115 17.078 32.031 1 85.88 455 THR B O 1
ATOM 7606 N N . HIS B 1 456 ? 1.327 18.25 30.328 1 87.25 456 HIS B N 1
ATOM 7607 C CA . HIS B 1 456 ? 1.156 19.516 31.047 1 87.25 456 HIS B CA 1
ATOM 7608 C C . HIS B 1 456 ? 2.488 20.031 31.578 1 87.25 456 HIS B C 1
ATOM 7610 O O . HIS B 1 456 ? 2.568 20.5 32.719 1 87.25 456 HIS B O 1
ATOM 7616 N N . THR B 1 457 ? 3.445 19.781 30.703 1 89.94 457 THR B N 1
ATOM 7617 C CA . THR B 1 457 ? 4.766 20.281 31.062 1 89.94 457 THR B CA 1
ATOM 7618 C C . THR B 1 457 ? 5.242 21.344 30.078 1 89.94 457 THR B C 1
ATOM 7620 O O . THR B 1 457 ? 4.91 21.281 28.891 1 89.94 457 THR B O 1
ATOM 7623 N N . ALA B 1 458 ? 5.914 22.359 30.719 1 91.62 458 ALA B N 1
ATOM 7624 C CA . ALA B 1 458 ? 6.512 23.422 29.906 1 91.62 458 ALA B CA 1
ATOM 7625 C C . ALA B 1 458 ? 8.039 23.328 29.938 1 91.62 458 ALA B C 1
ATOM 7627 O O . ALA B 1 458 ? 8.648 23.281 31 1 91.62 458 ALA B O 1
ATOM 7628 N N . LYS B 1 459 ? 8.609 23.203 28.766 1 93.31 459 LYS B N 1
ATOM 7629 C CA . LYS B 1 459 ? 10.062 23.188 28.625 1 93.31 459 LYS B CA 1
ATOM 7630 C C . LYS B 1 459 ? 10.578 24.516 28.062 1 93.31 459 LYS B C 1
ATOM 7632 O O . LYS B 1 459 ? 10.078 25 27.047 1 93.31 459 LYS B O 1
ATOM 7637 N N . VAL B 1 460 ? 11.477 25.062 28.797 1 94.12 460 VAL B N 1
ATOM 7638 C CA . VAL B 1 460 ? 12.078 26.328 28.359 1 94.12 460 VAL B CA 1
ATOM 7639 C C . VAL B 1 460 ? 13.562 26.109 28.047 1 94.12 460 VAL B C 1
ATOM 7641 O O . VAL B 1 460 ? 14.242 25.359 28.75 1 94.12 460 VAL B O 1
ATOM 7644 N N . GLY B 1 461 ? 14.023 26.656 26.953 1 93.56 461 GLY B N 1
ATOM 7645 C CA . GLY B 1 461 ? 15.414 26.562 26.547 1 93.56 461 GLY B CA 1
ATOM 7646 C C . GLY B 1 461 ? 15.805 27.609 25.531 1 93.56 461 GLY B C 1
ATOM 7647 O O . GLY B 1 461 ? 15.008 28.5 25.203 1 93.56 461 GLY B O 1
ATOM 7648 N N . MET B 1 462 ? 17.062 27.469 25.109 1 94.06 462 MET B N 1
ATOM 7649 C CA . MET B 1 462 ? 17.547 28.391 24.078 1 94.06 462 MET B CA 1
ATOM 7650 C C . MET B 1 462 ? 17.094 27.938 22.688 1 94.06 462 MET B C 1
ATOM 7652 O O . MET B 1 462 ? 17.141 26.75 22.375 1 94.06 462 MET B O 1
ATOM 7656 N N . LEU B 1 463 ? 16.578 28.906 22 1 95.44 463 LEU B N 1
ATOM 7657 C CA . LEU B 1 463 ? 16.234 28.578 20.625 1 95.44 463 LEU B CA 1
ATOM 7658 C C . LEU B 1 463 ? 17.5 28.422 19.766 1 95.44 463 LEU B C 1
ATOM 7660 O O . LEU B 1 463 ? 17.578 27.531 18.922 1 95.44 463 LEU B O 1
ATOM 7664 N N . PHE B 1 464 ? 18.406 29.406 19.984 1 92.12 464 PHE B N 1
ATOM 7665 C CA . PHE B 1 464 ? 19.703 29.359 19.344 1 92.12 464 PHE B CA 1
ATOM 7666 C C . PHE B 1 464 ? 20.812 29.109 20.375 1 92.12 464 PHE B C 1
ATOM 7668 O O . PHE B 1 464 ? 20.734 29.609 21.5 1 92.12 464 PHE B O 1
ATOM 7675 N N . PRO B 1 465 ? 21.812 28.391 19.875 1 86.81 465 PRO B N 1
ATOM 7676 C CA . PRO B 1 465 ? 22.953 28.234 20.781 1 86.81 465 PRO B CA 1
ATOM 7677 C C . PRO B 1 465 ? 23.734 29.547 20.984 1 86.81 465 PRO B C 1
ATOM 7679 O O . PRO B 1 465 ? 23.438 30.547 20.328 1 86.81 465 PRO B O 1
ATOM 7682 N N . HIS B 1 466 ? 24.688 29.562 21.828 1 79.06 466 HIS B N 1
ATOM 7683 C CA . HIS B 1 466 ? 25.469 30.75 22.188 1 79.06 466 HIS B CA 1
ATOM 7684 C C . HIS B 1 466 ? 26.203 31.297 20.984 1 79.06 466 HIS B C 1
ATOM 7686 O O . HIS B 1 466 ? 26.281 32.5 20.797 1 79.06 466 HIS B O 1
ATOM 7692 N N . ASP B 1 467 ? 26.734 30.438 20.234 1 78.56 467 ASP B N 1
ATOM 7693 C CA . ASP B 1 467 ? 27.422 30.844 19.016 1 78.56 467 ASP B CA 1
ATOM 7694 C C . ASP B 1 467 ? 26.734 30.266 17.781 1 78.56 467 ASP B C 1
ATOM 7696 O O . ASP B 1 467 ? 27.203 29.297 17.188 1 78.56 467 ASP B O 1
ATOM 7700 N N . PRO B 1 468 ? 25.641 31.047 17.547 1 75.75 468 PRO B N 1
ATOM 7701 C CA . PRO B 1 468 ? 24.922 30.484 16.406 1 75.75 468 PRO B CA 1
ATOM 7702 C C . PRO B 1 468 ? 25.594 30.766 15.062 1 75.75 468 PRO B C 1
ATOM 7704 O O . PRO B 1 468 ? 26.234 31.812 14.906 1 75.75 468 PRO B O 1
ATOM 7707 N N . GLU B 1 469 ? 25.719 29.766 14.211 1 82.62 469 GLU B N 1
ATOM 7708 C CA . GLU B 1 469 ? 26.203 29.969 12.859 1 82.62 469 GLU B CA 1
ATOM 7709 C C . GLU B 1 469 ? 25.172 30.688 11.992 1 82.62 469 GLU B C 1
ATOM 7711 O O . GLU B 1 469 ? 24.75 30.156 10.953 1 82.62 469 GLU B O 1
ATOM 7716 N N . LEU B 1 470 ? 24.719 31.859 12.5 1 87.88 470 LEU B N 1
ATOM 7717 C CA . LEU B 1 470 ? 23.734 32.656 11.789 1 87.88 470 LEU B CA 1
ATOM 7718 C C . LEU B 1 470 ? 24.344 34 11.344 1 87.88 470 LEU B C 1
ATOM 7720 O O . LEU B 1 470 ? 25.359 34.406 11.875 1 87.88 470 LEU B O 1
ATOM 7724 N N . PRO B 1 471 ? 23.844 34.562 10.32 1 88.12 471 PRO B N 1
ATOM 7725 C CA . PRO B 1 471 ? 24.391 35.812 9.812 1 88.12 471 PRO B CA 1
ATOM 7726 C C . PRO B 1 471 ? 24.109 37 10.75 1 88.12 471 PRO B C 1
ATOM 7728 O O . PRO B 1 471 ? 24.328 38.156 10.375 1 88.12 471 PRO B O 1
ATOM 7731 N N . PHE B 1 472 ? 23.578 36.719 11.914 1 88.44 472 PHE B N 1
ATOM 7732 C CA . PHE B 1 472 ? 23.297 37.75 12.898 1 88.44 472 PHE B CA 1
ATOM 7733 C C . PHE B 1 472 ? 23.562 37.25 14.312 1 88.44 472 PHE B C 1
ATOM 7735 O O . PHE B 1 472 ? 23.719 36.031 14.516 1 88.44 472 PHE B O 1
ATOM 7742 N N . THR B 1 473 ? 23.625 38.156 15.195 1 89.81 473 THR B N 1
ATOM 7743 C CA . THR B 1 473 ? 23.688 37.812 16.625 1 89.81 473 THR B CA 1
ATOM 7744 C C . THR B 1 473 ? 22.438 38.312 17.344 1 89.81 473 THR B C 1
ATOM 7746 O O . THR B 1 473 ? 21.859 39.312 16.969 1 89.81 473 THR B O 1
ATOM 7749 N N . PRO B 1 474 ? 22.047 37.594 18.328 1 91.94 474 PRO B N 1
ATOM 7750 C CA . PRO B 1 474 ? 20.859 38 19.078 1 91.94 474 PRO B CA 1
ATOM 7751 C C . PRO B 1 474 ? 20.969 39.406 19.656 1 91.94 474 PRO B C 1
ATOM 7753 O O . PRO B 1 474 ? 19.953 40.062 19.906 1 91.94 474 PRO B O 1
ATOM 7756 N N . ASN B 1 475 ? 22.141 39.906 19.844 1 91.38 475 ASN B N 1
ATOM 7757 C CA . ASN B 1 475 ? 22.344 41.25 20.375 1 91.38 475 ASN B CA 1
ATOM 7758 C C . ASN B 1 475 ? 21.844 42.312 19.391 1 91.38 475 ASN B C 1
ATOM 7760 O O . ASN B 1 475 ? 21.531 43.438 19.797 1 91.38 475 ASN B O 1
ATOM 7764 N N . MET B 1 476 ? 21.797 41.906 18.203 1 90.94 476 MET B N 1
ATOM 7765 C CA . MET B 1 476 ? 21.391 42.844 17.172 1 90.94 476 MET B CA 1
ATOM 7766 C C . MET B 1 476 ? 19.875 42.875 17.016 1 90.94 476 MET B C 1
ATOM 7768 O O . MET B 1 476 ? 19.312 43.719 16.312 1 90.94 476 MET B O 1
ATOM 7772 N N . CYS B 1 477 ? 19.219 42 17.656 1 92.62 477 CYS B N 1
ATOM 7773 C CA . CYS B 1 477 ? 17.781 41.844 17.469 1 92.62 477 CYS B CA 1
ATOM 7774 C C . CYS B 1 477 ? 17.016 43 18.125 1 92.62 477 CYS B C 1
ATOM 7776 O O . CYS B 1 477 ? 17.234 43.281 19.297 1 92.62 477 CYS B O 1
ATOM 7778 N N . HIS B 1 478 ? 16.125 43.594 17.312 1 91.56 478 HIS B N 1
ATOM 7779 C CA . HIS B 1 478 ? 15.367 44.719 17.797 1 91.56 478 HIS B CA 1
ATOM 7780 C C . HIS B 1 478 ? 13.875 44.438 17.859 1 91.56 478 HIS B C 1
ATOM 7782 O O . HIS B 1 478 ? 13.141 45.031 18.656 1 91.56 478 HIS B O 1
ATOM 7788 N N . SER B 1 479 ? 13.414 43.656 16.984 1 92.69 479 SER B N 1
ATOM 7789 C CA . SER B 1 479 ? 12.008 43.281 16.906 1 92.69 479 SER B CA 1
ATOM 7790 C C . SER B 1 479 ? 11.852 41.812 16.469 1 92.69 479 SER B C 1
ATOM 7792 O O . SER B 1 479 ? 12.789 41.219 15.969 1 92.69 479 SER B O 1
ATOM 7794 N N . LEU B 1 480 ? 10.742 41.25 16.766 1 92 480 LEU B N 1
ATOM 7795 C CA . LEU B 1 480 ? 10.523 39.844 16.375 1 92 480 LEU B CA 1
ATOM 7796 C C . LEU B 1 480 ? 9.039 39.594 16.141 1 92 480 LEU B C 1
ATOM 7798 O O . LEU B 1 480 ? 8.18 40.312 16.672 1 92 480 LEU B O 1
ATOM 7802 N N . ALA B 1 481 ? 8.68 38.75 15.32 1 91.75 481 ALA B N 1
ATOM 7803 C CA . ALA B 1 481 ? 7.352 38.188 15.07 1 91.75 481 ALA B CA 1
ATOM 7804 C C . ALA B 1 481 ? 7.391 36.656 15.023 1 91.75 481 ALA B C 1
ATOM 7806 O O . ALA B 1 481 ? 8.336 36.062 14.484 1 91.75 481 ALA B O 1
ATOM 7807 N N . PHE B 1 482 ? 6.375 36.062 15.664 1 92.56 482 PHE B N 1
ATOM 7808 C CA . PHE B 1 482 ? 6.375 34.594 15.773 1 92.56 482 PHE B CA 1
ATOM 7809 C C . PHE B 1 482 ? 4.988 34.031 15.469 1 92.56 482 PHE B C 1
ATOM 7811 O O . PHE B 1 482 ? 3.98 34.562 15.922 1 92.56 482 PHE B O 1
ATOM 7818 N N . ASP B 1 483 ? 4.957 33.031 14.695 1 89.5 483 ASP B N 1
ATOM 7819 C CA . ASP B 1 483 ? 3.729 32.281 14.43 1 89.5 483 ASP B CA 1
ATOM 7820 C C . ASP B 1 483 ? 3.791 30.891 15.039 1 89.5 483 ASP B C 1
ATOM 7822 O O . ASP B 1 483 ? 4.586 30.047 14.602 1 89.5 483 ASP B O 1
ATOM 7826 N N . GLU B 1 484 ? 2.91 30.594 15.906 1 90.19 484 GLU B N 1
ATOM 7827 C CA . GLU B 1 484 ? 2.947 29.344 16.656 1 90.19 484 GLU B CA 1
ATOM 7828 C C . GLU B 1 484 ? 2.625 28.141 15.766 1 90.19 484 GLU B C 1
ATOM 7830 O O . GLU B 1 484 ? 3.129 27.047 15.984 1 90.19 484 GLU B O 1
ATOM 7835 N N . VAL B 1 485 ? 1.773 28.328 14.773 1 88.88 485 VAL B N 1
ATOM 7836 C CA . VAL B 1 485 ? 1.271 27.234 13.953 1 88.88 485 VAL B CA 1
ATOM 7837 C C . VAL B 1 485 ? 2.369 26.75 13.008 1 88.88 485 VAL B C 1
ATOM 7839 O O . VAL B 1 485 ? 2.672 25.562 12.953 1 88.88 485 VAL B O 1
ATOM 7842 N N . THR B 1 486 ? 3.02 27.672 12.344 1 90.88 486 THR B N 1
ATOM 7843 C CA . THR B 1 486 ? 4.043 27.312 11.367 1 90.88 486 THR B CA 1
ATOM 7844 C C . THR B 1 486 ? 5.418 27.25 12.023 1 90.88 486 THR B C 1
ATOM 7846 O O . THR B 1 486 ? 6.359 26.688 11.453 1 90.88 486 THR B O 1
ATOM 7849 N N . GLY B 1 487 ? 5.508 27.859 13.172 1 91.75 487 GLY B N 1
ATOM 7850 C CA . GLY B 1 487 ? 6.809 27.922 13.82 1 91.75 487 GLY B CA 1
ATOM 7851 C C . GLY B 1 487 ? 7.719 28.969 13.219 1 91.75 487 GLY B C 1
ATOM 7852 O O . GLY B 1 487 ? 8.883 29.094 13.617 1 91.75 487 GLY B O 1
ATOM 7853 N N . ARG B 1 488 ? 7.258 29.766 12.352 1 93.88 488 ARG B N 1
ATOM 7854 C CA . ARG B 1 488 ? 8.07 30.766 11.656 1 93.88 488 ARG B CA 1
ATOM 7855 C C . ARG B 1 488 ? 8.43 31.906 12.586 1 93.88 488 ARG B C 1
ATOM 7857 O O . ARG B 1 488 ? 7.594 32.375 13.359 1 93.88 488 ARG B O 1
ATOM 7864 N N . LEU B 1 489 ? 9.641 32.281 12.531 1 94.69 489 LEU B N 1
ATOM 7865 C CA . LEU B 1 489 ? 10.164 33.375 13.328 1 94.69 489 LEU B CA 1
ATOM 7866 C C . LEU B 1 489 ? 10.836 34.438 12.445 1 94.69 489 LEU B C 1
ATOM 7868 O O . LEU B 1 489 ? 11.633 34.094 11.57 1 94.69 489 LEU B O 1
ATOM 7872 N N . CYS B 1 490 ? 10.422 35.625 12.641 1 94.94 490 CYS B N 1
ATOM 7873 C CA . CYS B 1 490 ? 11.086 36.75 11.969 1 94.94 490 CYS B CA 1
ATOM 7874 C C . CYS B 1 490 ? 11.828 37.625 12.977 1 94.94 490 CYS B C 1
ATOM 7876 O O . CYS B 1 490 ? 11.281 38 14.016 1 94.94 490 CYS B O 1
ATOM 7878 N N . LEU B 1 491 ? 13.062 37.938 12.656 1 95.25 491 LEU B N 1
ATOM 7879 C CA . LEU B 1 491 ? 13.891 38.781 13.516 1 95.25 491 LEU B CA 1
ATOM 7880 C C . LEU B 1 491 ? 14.336 40.031 12.789 1 95.25 491 LEU B C 1
ATOM 7882 O O . LEU B 1 491 ? 14.867 39.969 11.68 1 95.25 491 LEU B O 1
ATOM 7886 N N . GLY B 1 492 ? 14.016 41.156 13.414 1 94.69 492 GLY B N 1
ATOM 7887 C CA . GLY B 1 492 ? 14.516 42.438 12.914 1 94.69 492 GLY B CA 1
ATOM 7888 C C . GLY B 1 492 ? 15.727 42.938 13.672 1 94.69 492 GLY B C 1
ATOM 7889 O O . GLY B 1 492 ? 15.758 42.906 14.898 1 94.69 492 GLY B O 1
ATOM 7890 N N . MET B 1 493 ? 16.688 43.375 12.922 1 93.81 493 MET B N 1
ATOM 7891 C CA . MET B 1 493 ? 17.969 43.812 13.508 1 93.81 493 MET B CA 1
ATOM 7892 C C . MET B 1 493 ? 18.062 45.312 13.578 1 93.81 493 MET B C 1
ATOM 7894 O O . MET B 1 493 ? 17.328 46.031 12.875 1 93.81 493 MET B O 1
ATOM 7898 N N . TYR B 1 494 ? 18.984 45.781 14.398 1 91.69 494 TYR B N 1
ATOM 7899 C CA . TYR B 1 494 ? 19.219 47.219 14.539 1 91.69 494 TYR B CA 1
ATOM 7900 C C . TYR B 1 494 ? 19.781 47.812 13.25 1 91.69 494 TYR B C 1
ATOM 7902 O O . TYR B 1 494 ? 19.625 49 13 1 91.69 494 TYR B O 1
ATOM 7910 N N . ASP B 1 495 ? 20.359 46.969 12.453 1 89.44 495 ASP B N 1
ATOM 7911 C CA . ASP B 1 495 ? 20.953 47.469 11.227 1 89.44 495 ASP B CA 1
ATOM 7912 C C . ASP B 1 495 ? 19.938 47.531 10.094 1 89.44 495 ASP B C 1
ATOM 7914 O O . ASP B 1 495 ? 20.281 47.844 8.953 1 89.44 495 ASP B O 1
ATOM 7918 N N . GLY B 1 496 ? 18.766 47.125 10.352 1 89.94 496 GLY B N 1
ATOM 7919 C CA . GLY B 1 496 ? 17.703 47.219 9.367 1 89.94 496 GLY B CA 1
ATOM 7920 C C . GLY B 1 496 ? 17.375 45.906 8.695 1 89.94 496 GLY B C 1
ATOM 7921 O O . GLY B 1 496 ? 16.328 45.75 8.055 1 89.94 496 GLY B O 1
ATOM 7922 N N . ASN B 1 497 ? 18.25 44.969 8.914 1 92.88 497 ASN B N 1
ATOM 7923 C CA . ASN B 1 497 ? 18.016 43.656 8.305 1 92.88 497 ASN B CA 1
ATOM 7924 C C . ASN B 1 497 ? 16.906 42.906 9.008 1 92.88 497 ASN B C 1
ATOM 7926 O O . ASN B 1 497 ? 16.672 43.094 10.203 1 92.88 497 ASN B O 1
ATOM 7930 N N . VAL B 1 498 ? 16.156 42.188 8.234 1 94.75 498 VAL B N 1
ATOM 7931 C CA . VAL B 1 498 ? 15.117 41.312 8.773 1 94.75 498 VAL B CA 1
ATOM 7932 C C . VAL B 1 498 ? 15.328 39.875 8.234 1 94.75 498 VAL B C 1
ATOM 7934 O O . VAL B 1 498 ? 15.508 39.688 7.027 1 94.75 498 VAL B O 1
ATOM 7937 N N . TYR B 1 499 ? 15.328 38.875 9.125 1 95.38 499 TYR B N 1
ATOM 7938 C CA . TYR B 1 499 ? 15.531 37.5 8.734 1 95.38 499 TYR B CA 1
ATOM 7939 C C . TYR B 1 499 ? 14.305 36.656 9.062 1 95.38 499 TYR B C 1
ATOM 7941 O O . TYR B 1 499 ? 13.664 36.844 10.094 1 95.38 499 TYR B O 1
ATOM 7949 N N . ILE B 1 500 ? 14.023 35.75 8.156 1 95.38 500 ILE B N 1
ATOM 7950 C CA . ILE B 1 500 ? 12.961 34.781 8.352 1 95.38 500 ILE B CA 1
ATOM 7951 C C . ILE B 1 500 ? 13.578 33.406 8.664 1 95.38 500 ILE B C 1
ATOM 7953 O O . ILE B 1 500 ? 14.453 32.938 7.934 1 95.38 500 ILE B O 1
ATOM 7957 N N . LEU B 1 501 ? 13.117 32.781 9.734 1 95.81 501 LEU B N 1
ATOM 7958 C CA . LEU B 1 501 ? 13.594 31.453 10.117 1 95.81 501 LEU B CA 1
ATOM 7959 C C . LEU B 1 501 ? 12.445 30.453 10.133 1 95.81 501 LEU B C 1
ATOM 7961 O O . LEU B 1 501 ? 11.383 30.719 10.711 1 95.81 501 LEU B O 1
ATOM 7965 N N . ASP B 1 502 ? 12.68 29.375 9.484 1 95.12 502 ASP B N 1
ATOM 7966 C CA . ASP B 1 502 ? 11.742 28.25 9.508 1 95.12 502 ASP B CA 1
ATOM 7967 C C . ASP B 1 502 ? 12.359 27.031 10.188 1 95.12 502 ASP B C 1
ATOM 7969 O O . ASP B 1 502 ? 13.57 26.797 10.07 1 95.12 502 ASP B O 1
ATOM 7973 N N . PHE B 1 503 ? 11.523 26.266 10.836 1 96.38 503 PHE B N 1
ATOM 7974 C CA . PHE B 1 503 ? 12.055 25.172 11.648 1 96.38 503 PHE B CA 1
ATOM 7975 C C . PHE B 1 503 ? 11.508 23.828 11.172 1 96.38 503 PHE B C 1
ATOM 7977 O O . PHE B 1 503 ? 11.688 22.812 11.836 1 96.38 503 PHE B O 1
ATOM 7984 N N . VAL B 1 504 ? 10.719 23.891 10.125 1 93.38 504 VAL B N 1
ATOM 7985 C CA . VAL B 1 504 ? 10.242 22.672 9.492 1 93.38 504 VAL B CA 1
ATOM 7986 C C . VAL B 1 504 ? 10.281 22.828 7.973 1 93.38 504 VAL B C 1
ATOM 7988 O O . VAL B 1 504 ? 10.227 23.953 7.457 1 93.38 504 VAL B O 1
#

Solvent-accessible surface area (backbone atoms only — not comparable to full-atom values): 56156 Å² total; per-residue (Å²): 116,77,74,75,49,57,67,69,58,53,52,58,58,51,66,75,40,52,66,68,51,43,52,48,51,30,52,39,21,51,51,51,32,53,53,61,54,29,46,72,54,42,46,56,39,56,73,72,48,88,67,60,62,77,51,61,86,95,52,55,71,75,76,49,57,24,67,57,50,50,53,38,49,51,51,35,49,52,30,49,54,34,63,64,36,78,77,39,58,78,67,38,80,37,73,76,35,83,40,76,82,41,68,31,42,64,42,46,42,55,42,55,70,54,35,34,40,36,38,34,28,66,41,78,52,97,92,37,51,28,25,38,36,36,36,29,41,37,77,43,62,91,66,51,43,73,77,45,71,51,74,43,76,12,44,76,58,31,59,35,78,44,69,41,93,84,58,46,34,31,41,37,38,36,34,27,40,56,103,45,43,35,35,37,38,38,65,39,75,55,61,73,72,67,82,71,80,72,85,65,67,74,76,61,74,85,54,72,63,48,79,37,75,67,74,52,48,85,90,41,64,76,26,48,61,36,71,55,42,49,39,76,51,96,75,37,34,42,33,32,28,38,30,37,36,82,88,75,54,82,58,47,49,38,46,35,39,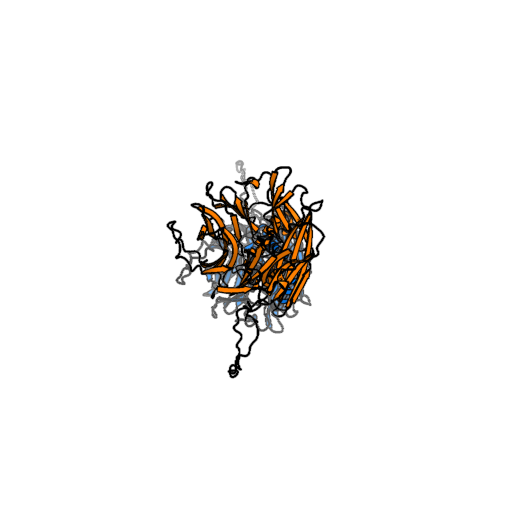33,29,79,85,81,56,50,70,38,42,41,49,50,80,77,34,60,63,35,81,44,79,43,76,46,76,55,90,67,31,34,36,41,35,33,31,42,92,54,24,41,33,40,37,32,25,49,62,63,73,82,81,66,76,78,85,77,86,74,74,86,74,80,75,84,75,79,80,68,87,82,86,81,76,73,84,69,82,76,78,67,59,37,68,58,68,66,73,74,40,74,45,74,50,95,34,91,53,72,55,88,69,60,58,64,30,70,41,45,69,56,58,94,55,61,43,40,21,35,48,35,52,29,77,77,45,89,75,18,32,31,36,41,38,33,39,31,44,44,78,53,101,86,46,70,41,78,71,46,78,48,74,45,76,46,80,46,58,76,54,42,47,82,38,79,55,37,28,14,23,76,42,40,34,32,39,28,38,33,37,28,70,82,79,70,44,41,41,40,32,31,36,34,39,37,85,87,76,72,43,76,48,72,48,52,47,53,64,96,78,52,98,52,102,63,56,56,70,41,53,63,26,56,30,70,29,54,54,69,49,36,34,35,41,18,21,64,46,19,31,25,38,40,36,27,40,100,116,77,74,74,50,58,69,70,58,53,52,57,58,51,63,74,41,52,66,68,52,42,52,48,50,29,52,39,22,50,50,50,30,53,54,60,55,28,47,72,54,42,47,56,40,55,73,71,47,87,66,60,63,74,52,61,86,95,52,55,72,74,76,48,56,23,67,58,50,50,52,38,49,50,51,36,49,50,30,50,54,33,64,63,36,78,76,41,57,78,68,37,80,36,74,75,36,82,42,79,80,40,69,30,41,63,41,46,42,62,42,72,74,53,34,32,40,37,38,33,28,65,43,80,52,98,92,38,51,27,24,37,37,38,35,30,41,37,77,45,64,90,66,50,44,74,77,44,72,51,74,42,75,11,44,75,56,31,59,35,77,44,68,41,94,85,59,46,36,31,40,39,39,35,32,26,40,54,104,44,43,33,36,37,38,38,68,42,75,55,63,73,72,68,81,71,81,74,86,65,68,73,75,62,73,83,57,72,61,49,79,35,74,66,72,52,49,86,90,42,63,76,28,48,61,35,70,56,44,49,40,74,52,97,75,35,34,41,34,34,28,37,31,36,35,82,86,74,53,82,59,46,49,39,44,35,39,34,30,78,87,80,57,49,72,36,41,42,50,53,80,78,34,61,63,36,82,44,80,43,75,45,75,55,92,66,30,33,35,42,36,33,30,43,93,72,25,41,33,40,36,31,26,50,60,63,72,81,81,63,76,77,83,77,84,76,73,86,76,83,76,83,74,81,82,75,80,83,87,79,74,65,84,70,81,76,78,66,59,35,69,58,69,66,76,73,39,74,44,72,50,90,48,71,85,85,55,85,67,62,59,68,23,59,48,42,77,54,59,96,53,62,41,39,17,36,43,37,50,32,78,72,44,90,76,20,33,31,35,40,38,30,39,31,45,44,79,52,100,84,44,70,41,78,72,45,78,48,73,47,76,46,81,46,59,77,54,43,46,82,39,80,47,36,28,14,18,78,41,40,33,30,38,28,37,33,38,28,69,84,77,70,43,42,41,41,33,31,36,34,38,37,84,87,78,72,43,76,46,73,46,50,47,54,64,94,79,52,98,51,101,62,55,55,70,41,52,64,26,59,28,70,31,55,56,67,51,36,36,34,42,18,22,64,46,19,29,25,37,38,38,28,40,100

Nearest PDB structures (foldseek):
  4o9d-assembly2_A  TM=4.969E-01  e=1.289E-07  Schizosaccharomyces pombe 972h-
  8ule-assembly1_A  TM=4.371E-01  e=1.334E-04  Clostridium perfringens ATCC 13124
  4hxg-assembly2_K  TM=4.098E-01  e=8.918E-05  Pyrococcus horikoshii OT3
  8oz0-assembly1_I  TM=4.856E-01  e=9.019E-04  Homo sapiens
  8gex-assembly5_E  TM=4.316E-01  e=1.940E-02  Bacteroides thetaiotaomicron

Radius of gyration: 49.96 Å; Cα contacts (8 Å, |Δi|>4): 2178; chains: 2; bounding box: 97×162×94 Å

Foldseek 3Di:
DVVPDDPVVVVVVCVPDDPVRVVVVVVVVVVVVVVCQALVNQLVVVVPPPAFFLDPFPDDSNPDHSVVSVVRSVLRVLLQVLQPDQARDFPDKDWPDDPLADFFWQEKAAAFNRQKMKTWGWDDDPNWIKIKIWIWGVPPVHDIDTQDIDMDTFAWAEKDWDADPVRQKIWIWTWGDDVFIKIWIFIGGPPPDPCPPDPPNPPPPPGDIDIAGDQDDPVCNQWHWDWHYWDDDDQKIKTWTWTHRPVPDDTFIWIKIAGRPVSDIATADSVVGRQFPDWDWDDDDQKIWTWGDGPQWTKIWIFGADDPPDDDPPPDPPDDDDPDDDDDDCPPPPDPSPHDYRPDTQDMDTAPGPRPDPDFPFAPANPRDPFQKAKGKGWALPDPPTKMKIWIWGWDDDPVHIHTDDIDMDMDTDHNQKDWDQKHAHRRRQKIWTWIAGNVVRFIFIKMWGADPVVRDIDIHGNADPDHPDPDGSNQFNHKYAHSNQRWIWTIGSSHIIMITGSD/DVVPDDPVVVVVVCVPDDPVRVVVVVVVVVVVVVVCQALVNQLVVVVPPPAFFLDPAPDDSNPDHSVVSVVRSVLRVLLQVLQPDQARDFPDKDWPDDPLADFFWQEKAAAFNRQKMKTWGWDDDPNWIKIKIWIWGVPPVHDIDTQDIDMDTFAWAEWDWDADPVRQKIKIWTWGDDVFIKIWIFIGGPPPDPCPPDPPNPPPPPGDIDIAGDQDDPVCNQWHWDWHYWDDDDQKIKTWTWTHRPVPDDTFIWIKIAGRPVSDIATADSVVGRQFPDWDWDDDDQKIWTFGDGPQWTKIWIFGADDQPDDPPPPDDPDDDDPDDDDDDPPPPPDPRDHDYRDDTQDMDTAPGDDDDPDFPWADARPHHPFQKAKTKGWALPDPPTKMKIWIWGWDDDPVHIHTDDIDMDMDGDHNQKDWDQKHAYRRRQKIWTWIAGNVVRFIFIKMWGADPVVRDIDIHGNADPDHPDPDGSNQFNHKYADSNQRWIWTIGSSHIIMITGSD

Secondary structure (DSSP, 8-state):
-GGGS-HHHHHHHHTTS-HHHHHHHHHHHHHHHHHHT-HHHHHHHGGG--SPP-PPTT--GGGS-HHHHHHHHHHHHHHHHHHHSSSPPP-EEEEEE--TTSPPP-EEEEPTTSSEEEEEEEEEETTEEEEEEEEEE-SSGGG-EEEEEEEEESEEEEEEEEE-TTSSEEEEEEEEEESEEEEEEEEEE-S------SS----------EEEEPPPPTT-TTEEEEEEEEEEETTEEEEEEEEEETTSPPPEEEEEEE-TTT--EEEBPGGGTTT-SSEEEEEETTEEEEEEEETTEEEEEEEEPP-TT-----------------------------PBP---EEEEEE------SS--------TT-SS-EEEEEEEE-SSSSPEEEEEEEEEEE-SS-EEEEEEEEEEEE--TTEEEEEEEE-SSSSEEEEEEEETTTTEEEEEEEEEETTTTEEEEEESS-SS--SSS-GGGEEEEEE-TTT--EEEEETTS-EEEEE--/-GGGS-HHHHHHHHTTS-HHHHHHHHHHHHHHHHHHT-HHHHHHHGGG--SPP-PPTT--GGGS-HHHHHHHHHHHHHHHHHHHSSSPPP-EEEEEE--TTSPPP-EEEEPTTSSEEEEEEEEEETTEEEEEEEEEE-SSGGG-EEEEEEEEESEEEEEEEEE-TTSSEEEEEEEEEESEEEEEEEEEE-S------SS----------EEEEPPPPTT-TTEEEEEEEEEEETTEEEEEEEEEETTSPPPEEEEEEE-TTT--EEEEPGGGTTT-SSEEEEEETTEEEEEEEETTEEEEEEEEPP-TT-----------------------------EE---SEEEEEE-------S-----EE----SS-EEEEEEEE-SSSSPEEEEEEEEEEE-SS-EEEEEEEEEEEE--TTEEEEEEEE-TTSSEEEEEEEETTTTEEEEEEEEEETTTTEEEEEESS-SS--SSS-GGGEEEEEE-TTT--EEEEETTS-EEEEE--